Protein 2IGT (pdb70)

InterPro domains:
  IPR013780 Glycosyl hydrolase, all-beta [G3DSA:2.60.40.1180] (23-88)
  IPR019614 S-adenosylmethionine-dependent methyltransferase [PF10672] (89-220)
  IPR029063 S-adenosyl-L-methionine-dependent methyltransferase superfamily [G3DSA:3.40.50.150] (89-306)
  IPR029063 S-adenosyl-L-methionine-dependent methyltransferase superfamily [SSF53335] (12-279)

Structure (mmCIF, N/CA/C/O backbone):
data_2IGT
#
_entry.id   2IGT
#
_cell.length_a   83.941
_cell.length_b   145.555
_cell.length_c   204.895
_cell.angle_alpha   90.00
_cell.angle_beta   90.00
_cell.angle_gamma   90.00
#
_symmetry.space_group_name_H-M   'I 2 2 2'
#
loop_
_entity.id
_entity.type
_entity.pdbx_description
1 polymer 'SAM dependent methyltransferase'
2 non-polymer S-ADENOSYLMETHIONINE
3 non-polymer GLYCEROL
4 non-polymer 'ACETIC ACID'
5 non-polymer 'FORMIC ACID'
6 water water
#
loop_
_atom_site.group_PDB
_atom_site.id
_atom_site.type_symbol
_atom_site.label_atom_id
_atom_site.label_alt_id
_atom_site.label_comp_id
_atom_site.label_asym_id
_atom_site.label_entity_id
_atom_site.label_seq_id
_atom_site.pdbx_PDB_ins_code
_atom_site.Cartn_x
_atom_site.Cartn_y
_atom_site.Cartn_z
_atom_site.occupancy
_atom_site.B_iso_or_equiv
_atom_site.auth_seq_id
_atom_site.auth_comp_id
_atom_site.auth_asym_id
_atom_site.auth_atom_id
_atom_site.pdbx_PDB_model_num
ATOM 1 N N . GLU A 1 15 ? 89.840 51.793 47.939 1.00 33.39 -6 GLU A N 1
ATOM 2 C CA . GLU A 1 15 ? 89.914 50.318 48.200 1.00 32.89 -6 GLU A CA 1
ATOM 3 C C . GLU A 1 15 ? 88.559 49.729 48.642 1.00 32.31 -6 GLU A C 1
ATOM 4 O O . GLU A 1 15 ? 87.854 50.307 49.485 1.00 32.05 -6 GLU A O 1
ATOM 10 N N . ASN A 1 16 ? 88.210 48.585 48.052 1.00 30.88 -5 ASN A N 1
ATOM 11 C CA . ASN A 1 16 ? 86.967 47.891 48.350 1.00 29.95 -5 ASN A CA 1
ATOM 12 C C . ASN A 1 16 ? 87.028 47.284 49.751 1.00 29.57 -5 ASN A C 1
ATOM 13 O O . ASN A 1 16 ? 87.775 46.319 49.993 1.00 29.05 -5 ASN A O 1
ATOM 18 N N . LEU A 1 17 ? 86.271 47.873 50.674 1.00 28.75 -4 LEU A N 1
ATOM 19 C CA . LEU A 1 17 ? 86.170 47.339 52.035 1.00 28.54 -4 LEU A CA 1
ATOM 20 C C . LEU A 1 17 ? 84.868 46.555 52.269 1.00 28.62 -4 LEU A C 1
ATOM 21 O O . LEU A 1 17 ? 84.864 45.525 52.951 1.00 28.14 -4 LEU A O 1
ATOM 26 N N . TYR A 1 18 ? 83.768 47.049 51.706 1.00 28.17 -3 TYR A N 1
ATOM 27 C CA . TYR A 1 18 ? 82.433 46.573 52.095 1.00 28.27 -3 TYR A CA 1
ATOM 28 C C . TYR A 1 18 ? 81.666 45.859 50.999 1.00 28.29 -3 TYR A C 1
ATOM 29 O O . TYR A 1 18 ? 80.584 45.331 51.257 1.00 28.43 -3 TYR A O 1
ATOM 38 N N . PHE A 1 19 ? 82.224 45.834 49.786 1.00 28.18 -2 PHE A N 1
ATOM 39 C CA . PHE A 1 19 ? 81.529 45.248 48.643 1.00 28.76 -2 PHE A CA 1
ATOM 40 C C . PHE A 1 19 ? 82.382 44.175 47.943 1.00 30.23 -2 PHE A C 1
ATOM 41 O O . PHE A 1 19 ? 82.408 44.083 46.719 1.00 30.70 -2 PHE A O 1
ATOM 49 N N . GLN A 1 20 ? 83.078 43.377 48.739 1.00 32.42 -1 GLN A N 1
ATOM 50 C CA . GLN A 1 20 ? 83.785 42.208 48.227 1.00 34.64 -1 GLN A CA 1
ATOM 51 C C . GLN A 1 20 ? 82.780 41.064 48.017 1.00 35.74 -1 GLN A C 1
ATOM 52 O O . GLN A 1 20 ? 81.820 40.900 48.787 1.00 35.61 -1 GLN A O 1
ATOM 58 N N . GLY A 1 21 ? 82.983 40.295 46.952 1.00 37.35 0 GLY A N 1
ATOM 59 C CA . GLY A 1 21 ? 82.294 39.024 46.793 1.00 38.78 0 GLY A CA 1
ATOM 60 C C . GLY A 1 21 ? 82.893 38.010 47.758 1.00 40.00 0 GLY A C 1
ATOM 61 O O . GLY A 1 21 ? 84.085 38.086 48.094 1.00 40.35 0 GLY A O 1
ATOM 70 N N . GLN A 1 23 ? 84.422 34.607 49.494 1.00 38.67 2 GLN A N 1
ATOM 71 C CA . GLN A 1 23 ? 85.448 33.668 49.072 1.00 37.63 2 GLN A CA 1
ATOM 72 C C . GLN A 1 23 ? 84.778 32.393 48.554 1.00 36.12 2 GLN A C 1
ATOM 73 O O . GLN A 1 23 ? 83.836 31.871 49.158 1.00 35.58 2 GLN A O 1
ATOM 79 N N . ARG A 1 24 ? 85.259 31.925 47.412 1.00 34.12 3 ARG A N 1
ATOM 80 C CA . ARG A 1 24 ? 84.725 30.738 46.787 1.00 32.57 3 ARG A CA 1
ATOM 81 C C . ARG A 1 24 ? 85.820 29.697 46.804 1.00 32.09 3 ARG A C 1
ATOM 82 O O . ARG A 1 24 ? 87.001 30.037 46.871 1.00 31.62 3 ARG A O 1
ATOM 90 N N . THR A 1 25 ? 85.428 28.431 46.784 1.00 31.63 4 THR A N 1
ATOM 91 C CA . THR A 1 25 ? 86.389 27.352 46.665 1.00 31.68 4 THR A CA 1
ATOM 92 C C . THR A 1 25 ? 86.302 26.784 45.257 1.00 30.85 4 THR A C 1
ATOM 93 O O . THR A 1 25 ? 85.308 26.977 44.557 1.00 30.92 4 THR A O 1
ATOM 97 N N . GLY A 1 26 ? 87.349 26.084 44.845 1.00 30.12 5 GLY A N 1
ATOM 98 C CA . GLY A 1 26 ? 87.320 25.368 43.589 1.00 28.61 5 GLY A CA 1
ATOM 99 C C . GLY A 1 26 ? 88.104 26.066 42.501 1.00 27.73 5 GLY A C 1
ATOM 100 O O . GLY A 1 26 ? 88.857 27.004 42.763 1.00 27.46 5 GLY A O 1
ATOM 101 N N . GLU A 1 27 ? 87.902 25.601 41.275 1.00 26.72 6 GLU A N 1
ATOM 102 C CA . GLU A 1 27 ? 88.681 26.049 40.133 1.00 26.24 6 GLU A CA 1
ATOM 103 C C . GLU A 1 27 ? 87.958 27.134 39.355 1.00 24.93 6 GLU A C 1
ATOM 104 O O . GLU A 1 27 ? 86.727 27.141 39.269 1.00 24.14 6 GLU A O 1
ATOM 110 N N . LEU A 1 28 ? 88.738 28.047 38.785 1.00 23.98 7 LEU A N 1
ATOM 111 C CA . LEU A 1 28 ? 88.208 29.062 37.889 1.00 23.09 7 LEU A CA 1
ATOM 112 C C . LEU A 1 28 ? 87.663 28.377 36.644 1.00 21.97 7 LEU A C 1
ATOM 113 O O . LEU A 1 28 ? 88.192 27.339 36.217 1.00 21.26 7 LEU A O 1
ATOM 118 N N . PRO A 1 29 ? 86.590 28.932 36.068 1.00 21.36 8 PRO A N 1
ATOM 119 C CA . PRO A 1 29 ? 86.094 28.392 34.792 1.00 20.80 8 PRO A CA 1
ATOM 120 C C . PRO A 1 29 ? 87.169 28.498 33.693 1.00 20.26 8 PRO A C 1
ATOM 121 O O . PRO A 1 29 ? 88.123 29.274 33.824 1.00 19.55 8 PRO A O 1
ATOM 125 N N . ALA A 1 30 ? 86.989 27.743 32.617 1.00 19.55 9 ALA A N 1
ATOM 126 C CA . ALA A 1 30 ? 87.789 27.911 31.408 1.00 19.15 9 ALA A CA 1
ATOM 127 C C . ALA A 1 30 ? 87.596 29.337 30.875 1.00 19.03 9 ALA A C 1
ATOM 128 O O . ALA A 1 30 ? 86.641 30.035 31.241 1.00 19.53 9 ALA A O 1
ATOM 130 N N . GLU A 1 31 ? 88.508 29.792 30.024 1.00 19.22 10 GLU A N 1
ATOM 131 C CA . GLU A 1 31 ? 88.392 31.152 29.520 1.00 19.67 10 GLU A CA 1
ATOM 132 C C . GLU A 1 31 ? 88.643 31.171 28.023 1.00 19.89 10 GLU A C 1
ATOM 133 O O . GLU A 1 31 ? 89.438 30.357 27.505 1.00 18.92 10 GLU A O 1
ATOM 139 N N . HIS A 1 32 ? 87.914 32.043 27.330 1.00 19.88 11 HIS A N 1
ATOM 140 C CA . HIS A 1 32 ? 88.223 32.419 25.948 1.00 20.40 11 HIS A CA 1
ATOM 141 C C . HIS A 1 32 ? 88.380 33.936 25.969 1.00 19.47 11 HIS A C 1
ATOM 142 O O . HIS A 1 32 ? 87.429 34.660 26.251 1.00 19.22 11 HIS A O 1
ATOM 149 N N . VAL A 1 33 ? 89.582 34.421 25.689 1.00 19.61 12 VAL A N 1
ATOM 150 C CA . VAL A 1 33 ? 89.874 35.853 25.853 1.00 20.17 12 VAL A CA 1
ATOM 151 C C . VAL A 1 33 ? 91.161 36.149 25.068 1.00 20.83 12 VAL A C 1
ATOM 152 O O . VAL A 1 33 ? 92.071 35.339 25.087 1.00 20.84 12 VAL A O 1
ATOM 156 N N . PRO A 1 34 ? 91.217 37.266 24.316 1.00 20.88 13 PRO A N 1
ATOM 157 C CA . PRO A 1 34 ? 90.142 38.213 23.986 1.00 20.35 13 PRO A CA 1
ATOM 158 C C . PRO A 1 34 ? 89.210 37.585 22.972 1.00 20.39 13 PRO A C 1
ATOM 159 O O . PRO A 1 34 ? 89.659 36.809 22.117 1.00 21.21 13 PRO A O 1
ATOM 163 N N . VAL A 1 35 ? 87.919 37.855 23.103 1.00 20.04 14 VAL A N 1
ATOM 164 C CA . VAL A 1 35 ? 86.965 37.526 22.043 1.00 19.49 14 VAL A CA 1
ATOM 165 C C . VAL A 1 35 ? 86.399 38.868 21.528 1.00 19.49 14 VAL A C 1
ATOM 166 O O . VAL A 1 35 ? 85.873 39.693 22.300 1.00 18.44 14 VAL A O 1
ATOM 170 N N . ILE A 1 36 ? 86.543 39.121 20.234 1.00 18.11 15 ILE A N 1
ATOM 171 C CA . ILE A 1 36 ? 86.070 40.385 19.704 1.00 19.05 15 ILE A CA 1
ATOM 172 C C . ILE A 1 36 ? 84.748 40.076 18.995 1.00 19.98 15 ILE A C 1
ATOM 173 O O . ILE A 1 36 ? 84.720 39.312 18.023 1.00 19.68 15 ILE A O 1
ATOM 178 N N . LEU A 1 37 ? 83.660 40.626 19.514 1.00 19.61 16 LEU A N 1
ATOM 179 C CA . LEU A 1 37 ? 82.350 40.436 18.911 1.00 20.35 16 LEU A CA 1
ATOM 180 C C . LEU A 1 37 ? 82.084 41.600 17.991 1.00 21.03 16 LEU A C 1
ATOM 181 O O . LEU A 1 37 ? 82.285 42.751 18.362 1.00 20.15 16 LEU A O 1
ATOM 186 N N . GLU A 1 38 ? 81.656 41.297 16.773 1.00 22.05 17 GLU A N 1
ATOM 187 C CA . GLU A 1 38 ? 81.507 42.334 15.770 1.00 23.21 17 GLU A CA 1
ATOM 188 C C . GLU A 1 38 ? 80.124 42.296 15.150 1.00 23.51 17 GLU A C 1
ATOM 189 O O . GLU A 1 38 ? 79.609 41.240 14.801 1.00 22.28 17 GLU A O 1
ATOM 195 N N . SER A 1 39 ? 79.546 43.475 15.009 1.00 24.72 18 SER A N 1
ATOM 196 C CA . SER A 1 39 ? 78.297 43.675 14.311 1.00 27.05 18 SER A CA 1
ATOM 197 C C . SER A 1 39 ? 78.541 44.593 13.093 1.00 27.77 18 SER A C 1
ATOM 198 O O . SER A 1 39 ? 79.225 45.618 13.219 1.00 27.48 18 SER A O 1
ATOM 201 N N A SER A 1 40 ? 77.972 44.234 11.946 0.50 28.38 19 SER A N 1
ATOM 202 N N B SER A 1 40 ? 78.006 44.270 11.919 0.50 28.34 19 SER A N 1
ATOM 203 C CA A SER A 1 40 ? 78.051 45.094 10.760 0.50 29.41 19 SER A CA 1
ATOM 204 C CA B SER A 1 40 ? 78.085 45.267 10.828 0.50 29.34 19 SER A CA 1
ATOM 205 C C A SER A 1 40 ? 76.755 45.874 10.451 0.50 29.92 19 SER A C 1
ATOM 206 C C B SER A 1 40 ? 76.735 45.895 10.441 0.50 29.85 19 SER A C 1
ATOM 207 O O A SER A 1 40 ? 76.699 46.671 9.487 0.50 29.46 19 SER A O 1
ATOM 208 O O B SER A 1 40 ? 76.611 46.583 9.401 0.50 29.35 19 SER A O 1
ATOM 213 N N . GLY A 1 41 ? 75.733 45.659 11.288 1.00 30.43 20 GLY A N 1
ATOM 214 C CA . GLY A 1 41 ? 74.464 46.362 11.167 1.00 32.07 20 GLY A CA 1
ATOM 215 C C . GLY A 1 41 ? 73.580 45.871 10.036 1.00 33.53 20 GLY A C 1
ATOM 216 O O . GLY A 1 41 ? 73.857 46.070 8.832 1.00 33.98 20 GLY A O 1
ATOM 217 N N . ALA A 1 42 ? 72.492 45.231 10.422 1.00 34.11 21 ALA A N 1
ATOM 218 C CA . ALA A 1 42 ? 71.536 44.788 9.433 1.00 34.30 21 ALA A CA 1
ATOM 219 C C . ALA A 1 42 ? 70.334 45.728 9.487 1.00 33.95 21 ALA A C 1
ATOM 220 O O . ALA A 1 42 ? 70.210 46.537 10.409 1.00 34.44 21 ALA A O 1
ATOM 222 N N . GLY A 1 43 ? 69.478 45.636 8.479 1.00 33.28 22 GLY A N 1
ATOM 223 C CA . GLY A 1 43 ? 68.150 46.239 8.513 1.00 32.11 22 GLY A CA 1
ATOM 224 C C . GLY A 1 43 ? 68.154 47.722 8.844 1.00 30.54 22 GLY A C 1
ATOM 225 O O . GLY A 1 43 ? 68.596 48.552 8.024 1.00 30.46 22 GLY A O 1
ATOM 226 N N . ASP A 1 44 ? 67.667 48.057 10.038 1.00 28.08 23 ASP A N 1
ATOM 227 C CA . ASP A 1 44 ? 67.410 49.456 10.367 1.00 26.77 23 ASP A CA 1
ATOM 228 C C . ASP A 1 44 ? 68.625 50.212 10.914 1.00 25.47 23 ASP A C 1
ATOM 229 O O . ASP A 1 44 ? 68.530 51.404 11.155 1.00 26.39 23 ASP A O 1
ATOM 234 N N . PHE A 1 45 ? 69.758 49.545 11.120 1.00 23.74 24 PHE A N 1
ATOM 235 C CA . PHE A 1 45 ? 70.944 50.251 11.594 1.00 22.76 24 PHE A CA 1
ATOM 236 C C . PHE A 1 45 ? 72.196 49.917 10.803 1.00 22.72 24 PHE A C 1
ATOM 237 O O . PHE A 1 45 ? 72.507 48.744 10.561 1.00 23.09 24 PHE A O 1
ATOM 245 N N . HIS A 1 46 ? 72.937 50.946 10.425 1.00 21.49 25 HIS A N 1
ATOM 246 C CA . HIS A 1 46 ? 74.357 50.739 10.184 1.00 21.99 25 HIS A CA 1
ATOM 247 C C . HIS A 1 46 ? 75.162 52.011 10.321 1.00 21.00 25 HIS A C 1
ATOM 248 O O . HIS A 1 46 ? 74.637 53.123 10.213 1.00 21.47 25 HIS A O 1
ATOM 255 N N . LEU A 1 47 ? 76.444 51.816 10.577 1.00 19.80 26 LEU A N 1
ATOM 256 C CA . LEU A 1 47 ? 77.401 52.904 10.681 1.00 18.77 26 LEU A CA 1
ATOM 257 C C . LEU A 1 47 ? 77.909 53.170 9.277 1.00 18.17 26 LEU A C 1
ATOM 258 O O . LEU A 1 47 ? 78.569 52.309 8.688 1.00 19.07 26 LEU A O 1
ATOM 263 N N . ILE A 1 48 ? 77.552 54.329 8.731 1.00 17.85 27 ILE A N 1
ATOM 264 C CA . ILE A 1 48 ? 77.934 54.706 7.365 1.00 17.44 27 ILE A CA 1
ATOM 265 C C . ILE A 1 48 ? 79.393 55.103 7.288 1.00 17.57 27 ILE A C 1
ATOM 266 O O . ILE A 1 48 ? 80.111 54.605 6.428 1.00 17.15 27 ILE A O 1
ATOM 271 N N . ASP A 1 49 ? 79.842 55.953 8.226 1.00 17.12 28 ASP A N 1
ATOM 272 C CA . ASP A 1 49 ? 81.174 56.554 8.157 1.00 17.17 28 ASP A CA 1
ATOM 273 C C . ASP A 1 49 ? 81.454 57.154 9.525 1.00 16.88 28 ASP A C 1
ATOM 274 O O . ASP A 1 49 ? 80.545 57.272 10.347 1.00 17.42 28 ASP A O 1
ATOM 279 N N . SER A 1 50 ? 82.714 57.500 9.777 1.00 17.20 29 SER A N 1
ATOM 280 C CA . SER A 1 50 ? 83.120 58.061 11.065 1.00 17.31 29 SER A CA 1
ATOM 281 C C . SER A 1 50 ? 84.491 58.691 10.842 1.00 17.40 29 SER A C 1
ATOM 282 O O . SER A 1 50 ? 85.197 58.338 9.885 1.00 16.37 29 SER A O 1
ATOM 285 N N . GLY A 1 51 ? 84.865 59.614 11.722 1.00 17.48 30 GLY A N 1
ATOM 286 C CA . GLY A 1 51 ? 86.167 60.261 11.658 1.00 17.54 30 GLY A CA 1
ATOM 287 C C . GLY A 1 51 ? 86.042 61.677 12.162 1.00 17.28 30 GLY A C 1
ATOM 288 O O . GLY A 1 51 ? 84.927 62.202 12.317 1.00 17.09 30 GLY A O 1
ATOM 289 N N . ASN A 1 52 ? 87.184 62.309 12.407 1.00 17.90 31 ASN A N 1
ATOM 290 C CA . ASN A 1 52 ? 87.206 63.671 12.971 1.00 18.74 31 ASN A CA 1
ATOM 291 C C . ASN A 1 52 ? 86.353 63.822 14.233 1.00 18.01 31 ASN A C 1
ATOM 292 O O . ASN A 1 52 ? 85.786 64.886 14.494 1.00 18.12 31 ASN A O 1
ATOM 297 N N . GLY A 1 53 ? 86.258 62.751 15.018 1.00 17.51 32 GLY A N 1
ATOM 298 C CA . GLY A 1 53 ? 85.533 62.787 16.283 1.00 17.87 32 GLY A CA 1
ATOM 299 C C . GLY A 1 53 ? 84.014 62.732 16.156 1.00 18.34 32 GLY A C 1
ATOM 300 O O . GLY A 1 53 ? 83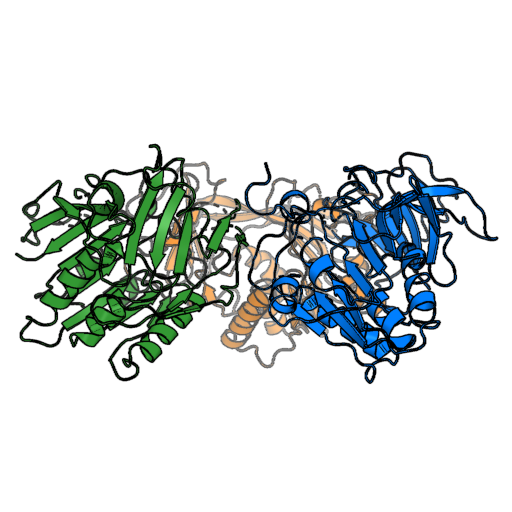.294 63.073 17.113 1.00 17.86 32 GLY A O 1
ATOM 301 N N . LEU A 1 54 ? 83.537 62.287 14.989 1.00 17.23 33 LEU A N 1
ATOM 302 C CA . LEU A 1 54 ? 82.104 62.177 14.680 1.00 17.83 33 LEU A CA 1
ATOM 303 C C . LEU A 1 54 ? 81.790 60.820 14.068 1.00 17.04 33 LEU A C 1
ATOM 304 O O . LEU A 1 54 ? 82.686 60.140 13.542 1.00 16.98 33 LEU A O 1
ATOM 309 N N . LYS A 1 55 ? 80.522 60.440 14.115 1.00 17.38 34 LYS A N 1
ATOM 310 C CA . LYS A 1 55 ? 80.063 59.250 13.391 1.00 18.42 34 LYS A CA 1
ATOM 311 C C . LYS A 1 55 ? 78.750 59.576 12.661 1.00 18.58 34 LYS A C 1
ATOM 312 O O . LYS A 1 55 ? 77.979 60.430 13.120 1.00 18.69 34 LYS A O 1
ATOM 318 N N . LEU A 1 56 ? 78.551 58.913 11.518 1.00 17.60 35 LEU A N 1
ATOM 319 C CA . LEU A 1 56 ? 77.406 59.101 10.626 1.00 17.88 35 LEU A CA 1
ATOM 320 C C . LEU A 1 56 ? 76.666 57.781 10.568 1.00 18.28 35 LEU A C 1
ATOM 321 O O . LEU A 1 56 ? 77.195 56.791 10.062 1.00 18.48 35 LEU A O 1
ATOM 326 N N . GLU A 1 57 ? 75.448 57.755 11.088 1.00 18.72 36 GLU A N 1
ATOM 327 C CA . GLU A 1 57 ? 74.738 56.480 11.274 1.00 20.18 36 GLU A CA 1
ATOM 328 C C . GLU A 1 57 ? 73.379 56.544 10.600 1.00 20.29 36 GLU A C 1
ATOM 329 O O . GLU A 1 57 ? 72.795 57.620 10.509 1.00 20.62 36 GLU A O 1
ATOM 335 N N . GLN A 1 58 ? 72.875 55.400 10.131 1.00 19.88 37 GLN A N 1
ATOM 336 C CA . GLN A 1 58 ? 71.494 55.322 9.649 1.00 21.65 37 GLN A CA 1
ATOM 337 C C . GLN A 1 58 ? 70.675 54.544 10.684 1.00 21.51 37 GLN A C 1
ATOM 338 O O . GLN A 1 58 ? 71.061 53.444 11.052 1.00 22.70 37 GLN A O 1
ATOM 344 N N . TYR A 1 59 ? 69.609 55.161 11.203 1.00 21.32 38 TYR A N 1
ATOM 345 C CA . TYR A 1 59 ? 68.637 54.520 12.098 1.00 20.86 38 TYR A CA 1
ATOM 346 C C . TYR A 1 59 ? 67.297 54.580 11.382 1.00 20.94 38 TYR A C 1
ATOM 347 O O . TYR A 1 59 ? 66.646 55.633 11.380 1.00 20.05 38 TYR A O 1
ATOM 356 N N . GLY A 1 60 ? 66.895 53.474 10.754 1.00 20.82 39 GLY A N 1
ATOM 357 C CA . GLY A 1 60 ? 65.666 53.469 9.954 1.00 22.19 39 GLY A CA 1
ATOM 358 C C . GLY A 1 60 ? 65.693 54.527 8.864 1.00 23.23 39 GLY A C 1
ATOM 359 O O . GLY A 1 60 ? 66.621 54.571 8.051 1.00 24.04 39 GLY A O 1
ATOM 360 N N . ASP A 1 61 ? 64.685 55.396 8.847 1.00 24.12 40 ASP A N 1
ATOM 361 C CA . ASP A 1 61 ? 64.632 56.459 7.851 1.00 24.73 40 ASP A CA 1
ATOM 362 C C . ASP A 1 61 ? 65.493 57.698 8.118 1.00 24.31 40 ASP A C 1
ATOM 363 O O . ASP A 1 61 ? 65.602 58.542 7.251 1.00 24.05 40 ASP A O 1
ATOM 368 N N . TYR A 1 62 ? 66.117 57.812 9.289 1.00 23.65 41 TYR A N 1
ATOM 369 C CA . TYR A 1 62 ? 66.942 58.987 9.578 1.00 23.22 41 TYR A CA 1
ATOM 370 C C . TYR A 1 62 ? 68.453 58.732 9.466 1.00 23.57 41 TYR A C 1
ATOM 371 O O . TYR A 1 62 ? 68.962 57.717 9.939 1.00 24.34 41 TYR A O 1
ATOM 380 N N . ARG A 1 63 ? 69.160 59.692 8.896 1.00 23.30 42 ARG A N 1
ATOM 381 C CA . ARG A 1 63 ? 70.618 59.694 8.896 1.00 22.83 42 ARG A CA 1
ATOM 382 C C . ARG A 1 63 ? 71.005 60.681 9.986 1.00 22.25 42 ARG A C 1
ATOM 383 O O . ARG A 1 63 ? 70.504 61.803 9.991 1.00 21.42 42 ARG A O 1
ATOM 391 N N . VAL A 1 64 ? 71.874 60.247 10.905 1.00 20.48 43 VAL A N 1
ATOM 392 C CA . VAL A 1 64 ? 72.169 60.927 12.160 1.00 21.88 43 VAL A CA 1
ATOM 393 C C . VAL A 1 64 ? 73.679 61.138 12.300 1.00 21.14 43 VAL A C 1
ATOM 394 O O . VAL A 1 64 ? 74.462 60.227 12.018 1.00 21.90 43 VAL A O 1
ATOM 398 N N . VAL A 1 65 ? 74.082 62.336 12.719 1.00 20.05 44 VAL A N 1
ATOM 399 C CA . VAL A 1 65 ? 75.478 62.605 13.086 1.00 19.08 44 VAL A CA 1
ATOM 400 C C . VAL A 1 65 ? 75.583 62.786 14.602 1.00 19.13 44 VAL A C 1
ATOM 401 O O . VAL A 1 65 ? 74.813 63.556 15.221 1.00 18.74 44 VAL A O 1
ATOM 405 N N . ARG A 1 66 ? 76.529 62.075 15.204 1.00 18.55 45 ARG A N 1
ATOM 406 C CA . ARG A 1 66 ? 76.776 62.207 16.629 1.00 19.45 45 ARG A CA 1
ATOM 407 C C . ARG A 1 66 ? 78.266 62.275 16.894 1.00 19.80 45 ARG A C 1
ATOM 408 O O . ARG A 1 66 ? 79.069 61.730 16.110 1.00 19.18 45 ARG A O 1
ATOM 416 N N . PRO A 1 67 ? 78.642 62.917 18.010 1.00 21.10 46 PRO A N 1
ATOM 417 C CA . PRO A 1 67 ? 80.045 62.897 18.431 1.00 20.65 46 PRO A CA 1
ATOM 418 C C . PRO A 1 67 ? 80.501 61.472 18.791 1.00 21.03 46 PRO A C 1
ATOM 419 O O . PRO A 1 67 ? 79.714 60.651 19.284 1.00 19.69 46 PRO A O 1
ATOM 423 N N . GLU A 1 68 ? 81.759 61.176 18.486 1.00 20.75 47 GLU A N 1
ATOM 424 C CA . GLU A 1 68 ? 82.374 59.897 18.835 1.00 21.39 47 GLU A CA 1
ATOM 425 C C . GLU A 1 68 ? 83.854 60.207 18.988 1.00 21.50 47 GLU A C 1
ATOM 426 O O . GLU A 1 68 ? 84.601 60.171 18.020 1.00 20.45 47 GLU A O 1
ATOM 432 N N . ALA A 1 69 ? 84.282 60.542 20.202 1.00 21.83 48 ALA A N 1
ATOM 433 C CA . ALA A 1 69 ? 85.656 61.060 20.368 1.00 23.23 48 ALA A CA 1
ATOM 434 C C . ALA A 1 69 ? 86.741 60.088 19.900 1.00 24.02 48 ALA A C 1
ATOM 435 O O . ALA A 1 69 ? 87.791 60.510 19.407 1.00 24.90 48 ALA A O 1
ATOM 437 N N . GLN A 1 70 ? 86.509 58.791 20.016 1.00 23.86 49 GLN A N 1
ATOM 438 C CA . GLN A 1 70 ? 87.581 57.886 19.635 1.00 24.68 49 GLN A CA 1
ATOM 439 C C . GLN A 1 70 ? 87.698 57.645 18.122 1.00 23.72 49 GLN A C 1
ATOM 440 O O . GLN A 1 70 ? 88.674 57.040 17.672 1.00 24.46 49 GLN A O 1
ATOM 446 N N . ALA A 1 71 ? 86.730 58.140 17.347 1.00 21.99 50 ALA A N 1
ATOM 447 C CA . ALA A 1 71 ? 86.842 58.115 15.889 1.00 21.27 50 ALA A CA 1
ATOM 448 C C . ALA A 1 71 ? 87.869 59.170 15.460 1.00 21.02 50 ALA A C 1
ATOM 449 O O . ALA A 1 71 ? 87.535 60.200 14.884 1.00 20.49 50 ALA A O 1
ATOM 451 N N . LEU A 1 72 ? 89.135 58.898 15.777 1.00 20.58 51 LEU A N 1
ATOM 452 C CA . LEU A 1 72 ? 90.251 59.826 15.516 1.00 21.11 51 LEU A CA 1
ATOM 453 C C . LEU A 1 72 ? 90.721 59.914 14.074 1.00 20.57 51 LEU A C 1
ATOM 454 O O . LEU A 1 72 ? 91.373 60.894 13.673 1.00 19.49 51 LEU A O 1
ATOM 459 N N . TRP A 1 73 ? 90.427 58.864 13.319 1.00 20.08 52 TRP A N 1
ATOM 460 C CA . TRP A 1 73 ? 90.775 58.773 11.904 1.00 20.53 52 TRP A CA 1
ATOM 461 C C . TRP A 1 73 ? 89.930 59.740 11.050 1.00 20.71 52 TRP A C 1
ATOM 462 O O . TRP A 1 73 ? 89.138 60.505 11.589 1.00 20.66 52 TRP A O 1
ATOM 473 N N A ARG A 1 74 ? 90.108 59.665 9.729 0.50 20.87 53 ARG A N 1
ATOM 474 N N B ARG A 1 74 ? 90.111 59.715 9.730 0.50 20.61 53 ARG A N 1
ATOM 475 C CA A ARG A 1 74 ? 89.412 60.508 8.759 0.50 21.64 53 ARG A CA 1
ATOM 476 C CA B ARG A 1 74 ? 89.403 60.629 8.828 0.50 20.87 53 ARG A CA 1
ATOM 477 C C A ARG A 1 74 ? 88.133 59.860 8.229 0.50 20.71 53 ARG A C 1
ATOM 478 C C B ARG A 1 74 ? 88.200 59.928 8.180 0.50 20.42 53 ARG A C 1
ATOM 479 O O A ARG A 1 74 ? 88.071 58.641 8.083 0.50 20.41 53 ARG A O 1
ATOM 480 O O B ARG A 1 74 ? 88.270 58.736 7.885 0.50 19.91 53 ARG A O 1
ATOM 495 N N . PRO A 1 75 ? 87.113 60.678 7.926 1.00 19.99 54 PRO A N 1
ATOM 496 C CA . PRO A 1 75 ? 85.905 60.158 7.257 1.00 20.42 54 PRO A CA 1
ATOM 497 C C . PRO A 1 75 ? 86.251 59.731 5.823 1.00 20.17 54 PRO A C 1
ATOM 498 O O . PRO A 1 75 ? 87.093 60.366 5.182 1.00 19.21 54 PRO A O 1
ATOM 502 N N . LEU A 1 76 ? 85.649 58.651 5.342 1.00 20.02 55 LEU A N 1
ATOM 503 C CA . LEU A 1 76 ? 85.946 58.159 3.994 1.00 20.33 55 LEU A CA 1
ATOM 504 C C . LEU A 1 76 ? 84.802 58.339 2.990 1.00 20.19 55 LEU A C 1
ATOM 505 O O . LEU A 1 76 ? 84.944 57.983 1.826 1.00 19.29 55 LEU A O 1
ATOM 510 N N . VAL A 1 77 ? 83.671 58.867 3.444 1.00 19.24 56 VAL A N 1
ATOM 511 C CA . VAL A 1 77 ? 82.498 59.069 2.588 1.00 18.96 56 VAL A CA 1
ATOM 512 C C . VAL A 1 77 ? 82.449 60.602 2.349 1.00 18.98 56 VAL A C 1
ATOM 513 O O . VAL A 1 77 ? 82.770 61.352 3.276 1.00 18.89 56 VAL A O 1
ATOM 517 N N . PRO A 1 78 ? 82.059 61.065 1.133 1.00 19.21 57 PRO A N 1
ATOM 518 C CA . PRO A 1 78 ? 82.122 62.509 0.833 1.00 19.61 57 PRO A CA 1
ATOM 519 C C . PRO A 1 78 ? 81.288 63.392 1.773 1.00 20.36 57 PRO A C 1
ATOM 520 O O . PRO A 1 78 ? 80.279 62.951 2.334 1.00 18.93 57 PRO A O 1
ATOM 524 N N A ASP A 1 79 ? 81.721 64.645 1.890 0.50 20.76 58 ASP A N 1
ATOM 525 N N B ASP A 1 79 ? 81.719 64.634 1.954 0.50 21.32 58 ASP A N 1
ATOM 526 C CA A ASP A 1 79 ? 81.062 65.660 2.715 0.50 21.21 58 ASP A CA 1
ATOM 527 C CA B ASP A 1 79 ? 81.087 65.538 2.922 0.50 22.13 58 ASP A CA 1
ATOM 528 C C A ASP A 1 79 ? 79.566 65.767 2.408 0.50 21.13 58 ASP A C 1
ATOM 529 C C B ASP A 1 79 ? 79.601 65.776 2.634 0.50 21.82 58 ASP A C 1
ATOM 530 O O A ASP A 1 79 ? 78.745 65.802 3.324 0.50 21.45 58 ASP A O 1
ATOM 531 O O B ASP A 1 79 ? 78.816 65.981 3.561 0.50 21.97 58 ASP A O 1
ATOM 540 N N A ARG A 1 80 ? 79.206 65.816 1.129 0.50 21.09 59 ARG A N 1
ATOM 541 N N B ARG A 1 80 ? 79.227 65.749 1.357 0.50 21.43 59 ARG A N 1
ATOM 542 C CA A ARG A 1 80 ? 77.787 65.884 0.766 0.50 21.39 59 ARG A CA 1
ATOM 543 C CA B ARG A 1 80 ? 77.833 65.966 0.946 0.50 21.25 59 ARG A CA 1
ATOM 544 C C A ARG A 1 80 ? 76.914 64.926 1.573 0.50 20.89 59 ARG A C 1
ATOM 545 C C B ARG A 1 80 ? 76.853 64.855 1.373 0.50 20.70 59 ARG A C 1
ATOM 546 O O A ARG A 1 80 ? 75.839 65.311 2.035 0.50 21.06 59 ARG A O 1
ATOM 547 O O B ARG A 1 80 ? 75.641 65.057 1.350 0.50 20.42 59 ARG A O 1
ATOM 562 N N . VAL A 1 81 ? 77.375 63.681 1.734 1.00 20.14 60 VAL A N 1
ATOM 563 C CA . VAL A 1 81 ? 76.579 62.638 2.365 1.00 19.41 60 VAL A CA 1
ATOM 564 C C . VAL A 1 81 ? 76.391 63.011 3.866 1.00 18.89 60 VAL A C 1
ATOM 565 O O . VAL A 1 81 ? 75.292 62.891 4.393 1.00 19.37 60 VAL A O 1
ATOM 569 N N . TRP A 1 82 ? 77.451 63.458 4.528 1.00 18.51 61 TRP A N 1
ATOM 570 C CA . TRP A 1 82 ? 77.344 63.924 5.928 1.00 19.97 61 TRP A CA 1
ATOM 571 C C . TRP A 1 82 ? 76.422 65.161 6.047 1.00 21.53 61 TRP A C 1
ATOM 572 O O . TRP A 1 82 ? 75.632 65.275 7.001 1.00 21.60 61 TRP A O 1
ATOM 583 N N A GLN A 1 83 ? 76.514 66.058 5.071 0.50 21.75 62 GLN A N 1
ATOM 584 N N B GLN A 1 83 ? 76.540 66.069 5.080 0.50 22.02 62 GLN A N 1
ATOM 585 C CA A GLN A 1 83 ? 75.742 67.307 5.075 0.50 22.83 62 GLN A CA 1
ATOM 586 C CA B GLN A 1 83 ? 75.731 67.296 5.037 0.50 23.32 62 GLN A CA 1
ATOM 587 C C A GLN A 1 83 ? 74.257 67.106 4.713 0.50 22.85 62 GLN A C 1
ATOM 588 C C B GLN A 1 83 ? 74.239 67.007 4.960 0.50 23.10 62 GLN A C 1
ATOM 589 O O A GLN A 1 83 ? 73.467 68.043 4.779 0.50 23.57 62 GLN A O 1
ATOM 590 O O B GLN A 1 83 ? 73.429 67.785 5.475 0.50 23.65 62 GLN A O 1
ATOM 601 N N . ASN A 1 84 ? 73.895 65.886 4.330 1.00 22.83 63 ASN A N 1
ATOM 602 C CA . ASN A 1 84 ? 72.510 65.489 4.073 1.00 23.61 63 ASN A CA 1
ATOM 603 C C . ASN A 1 84 ? 71.844 64.798 5.285 1.00 23.51 63 ASN A C 1
ATOM 604 O O . ASN A 1 84 ? 70.761 64.228 5.166 1.00 24.68 63 ASN A O 1
ATOM 609 N N . ALA A 1 85 ? 72.490 64.848 6.447 1.00 22.38 64 ALA A N 1
ATOM 610 C CA . ALA A 1 85 ? 71.938 64.235 7.679 1.00 21.05 64 ALA A CA 1
ATOM 611 C C . ALA A 1 85 ? 70.579 64.838 8.066 1.00 20.22 64 ALA A C 1
ATOM 612 O O . ALA A 1 85 ? 70.356 66.039 7.882 1.00 20.67 64 ALA A O 1
ATOM 614 N N . ASP A 1 86 ? 69.705 64.026 8.656 1.00 19.52 65 ASP A N 1
ATOM 615 C CA . ASP A 1 86 ? 68.413 64.499 9.159 1.00 19.20 65 ASP A CA 1
ATOM 616 C C . ASP A 1 86 ? 68.501 65.116 10.564 1.00 18.58 65 ASP A C 1
ATOM 617 O O . ASP A 1 86 ? 67.695 65.986 10.924 1.00 17.87 65 ASP A O 1
ATOM 622 N N . ALA A 1 87 ? 69.465 64.654 11.353 1.00 18.12 66 ALA A N 1
ATOM 623 C CA . ALA A 1 87 ? 69.617 65.125 12.729 1.00 18.73 66 ALA A CA 1
ATOM 624 C C . ALA A 1 87 ? 71.086 65.094 13.109 1.00 18.96 66 ALA A C 1
ATOM 625 O O . ALA A 1 87 ? 71.801 64.117 12.788 1.00 20.24 66 ALA A O 1
ATOM 627 N N . ILE A 1 88 ? 71.531 66.135 13.810 1.00 19.45 67 ILE A N 1
ATOM 628 C CA . ILE A 1 88 ? 72.925 66.230 14.269 1.00 19.55 67 ILE A CA 1
ATOM 629 C C . ILE A 1 88 ? 72.905 66.586 15.762 1.00 19.99 67 ILE A C 1
ATOM 630 O O . ILE A 1 88 ? 72.290 67.578 16.166 1.00 19.97 67 ILE A O 1
ATOM 635 N N . PHE A 1 89 ? 73.559 65.783 16.598 1.00 20.80 68 PHE A N 1
ATOM 636 C CA . PHE A 1 89 ? 73.623 66.102 18.006 1.00 21.19 68 PHE A CA 1
ATOM 637 C C . PHE A 1 89 ? 74.820 67.006 18.239 1.00 23.00 68 PHE A C 1
ATOM 638 O O . PHE A 1 89 ? 75.923 66.676 17.820 1.00 20.08 68 PHE A O 1
ATOM 646 N N . THR A 1 90 ? 74.574 68.133 18.911 1.00 24.37 69 THR A N 1
ATOM 647 C CA . THR A 1 90 ? 75.572 69.158 19.149 1.00 28.21 69 THR A CA 1
ATOM 648 C C . THR A 1 90 ? 75.629 69.317 20.667 1.00 31.34 69 THR A C 1
ATOM 649 O O . THR A 1 90 ? 74.612 69.359 21.355 1.00 29.47 69 THR A O 1
ATOM 653 N N . GLY A 1 91 ? 76.839 69.380 21.196 1.00 36.57 70 GLY A N 1
ATOM 654 C CA . GLY A 1 91 ? 77.042 68.994 22.598 1.00 42.00 70 GLY A CA 1
ATOM 655 C C . GLY A 1 91 ? 77.637 70.099 23.416 1.00 45.75 70 GLY A C 1
ATOM 656 O O . GLY A 1 91 ? 78.542 70.787 22.952 1.00 46.48 70 GLY A O 1
ATOM 657 N N . ASP A 1 92 ? 77.102 70.276 24.625 1.00 49.56 71 ASP A N 1
ATOM 658 C CA . ASP A 1 92 ? 77.743 71.074 25.675 1.00 53.25 71 ASP A CA 1
ATOM 659 C C . ASP A 1 92 ? 78.954 70.258 26.210 1.00 54.98 71 ASP A C 1
ATOM 660 O O . ASP A 1 92 ? 79.980 70.830 26.613 1.00 55.43 71 ASP A O 1
ATOM 665 N N . THR A 1 93 ? 78.799 68.925 26.202 1.00 56.97 72 THR A N 1
ATOM 666 C CA . THR A 1 93 ? 79.877 67.947 26.467 1.00 58.34 72 THR A CA 1
ATOM 667 C C . THR A 1 93 ? 79.731 66.743 25.517 1.00 58.72 72 THR A C 1
ATOM 668 O O . THR A 1 93 ? 78.723 66.014 25.549 1.00 59.13 72 THR A O 1
ATOM 672 N N . GLY A 1 97 ? 76.516 65.723 29.717 1.00 37.95 76 GLY A N 1
ATOM 673 C CA . GLY A 1 97 ? 76.453 65.407 28.274 1.00 36.45 76 GLY A CA 1
ATOM 674 C C . GLY A 1 97 ? 75.179 65.899 27.584 1.00 35.39 76 GLY A C 1
ATOM 675 O O . GLY A 1 97 ? 74.849 65.431 26.473 1.00 35.96 76 GLY A O 1
ATOM 692 N N . GLY A 1 99 ? 72.806 68.428 25.491 1.00 28.74 78 GLY A N 1
ATOM 693 C CA . GLY A 1 99 ? 73.035 69.285 24.335 1.00 25.19 78 GLY A CA 1
ATOM 694 C C . GLY A 1 99 ? 71.756 69.633 23.594 1.00 22.50 78 GLY A C 1
ATOM 695 O O . GLY A 1 99 ? 70.706 69.832 24.205 1.00 20.59 78 GLY A O 1
ATOM 696 N N . ARG A 1 100 ? 71.862 69.718 22.273 1.00 20.99 79 ARG A N 1
ATOM 697 C CA . ARG A 1 100 ? 70.734 70.080 21.423 1.00 20.52 79 ARG A CA 1
ATOM 698 C C . ARG A 1 100 ? 70.868 69.384 20.078 1.00 20.59 79 ARG A C 1
ATOM 699 O O . ARG A 1 100 ? 71.936 69.392 19.462 1.00 19.87 79 ARG A O 1
ATOM 707 N N . TRP A 1 101 ? 69.773 68.785 19.623 1.00 19.53 80 TRP A N 1
ATOM 708 C CA . TRP A 1 101 ? 69.733 68.251 18.284 1.00 18.82 80 TRP A CA 1
ATOM 709 C C . TRP A 1 101 ? 69.378 69.340 17.292 1.00 19.23 80 TRP A C 1
ATOM 710 O O . TRP A 1 101 ? 68.419 70.114 17.528 1.00 18.34 80 TRP A O 1
ATOM 721 N N . ARG A 1 102 ? 70.132 69.365 16.180 1.00 17.60 81 ARG A N 1
ATOM 722 C CA . ARG A 1 102 ? 69.848 70.205 15.025 1.00 18.51 81 ARG A CA 1
ATOM 723 C C . ARG A 1 102 ? 69.171 69.341 13.981 1.00 18.36 81 ARG A C 1
ATOM 724 O O . ARG A 1 102 ? 69.663 68.258 13.665 1.00 18.51 81 ARG A O 1
ATOM 732 N N . PHE A 1 103 ? 68.046 69.825 13.448 1.00 17.97 82 PHE A N 1
ATOM 733 C CA . PHE A 1 103 ? 67.334 69.158 12.358 1.00 18.22 82 PHE A CA 1
ATOM 734 C C . PHE A 1 103 ? 67.393 70.052 11.118 1.00 18.24 82 PHE A C 1
ATOM 735 O O . PHE A 1 103 ? 66.563 70.962 10.962 1.00 18.60 82 PHE A O 1
ATOM 743 N N . PRO A 1 104 ? 68.418 69.864 10.261 1.00 19.00 83 PRO A N 1
ATOM 744 C CA . PRO A 1 104 ? 68.672 70.845 9.212 1.00 20.31 83 PRO A CA 1
ATOM 745 C C . PRO A 1 104 ? 67.600 70.953 8.138 1.00 21.11 83 PRO A C 1
ATOM 746 O O . PRO A 1 104 ? 67.411 72.027 7.585 1.00 21.60 83 PRO A O 1
ATOM 750 N N . LYS A 1 105 ? 66.907 69.862 7.853 1.00 20.90 84 LYS A N 1
ATOM 751 C CA . LYS A 1 105 ? 65.916 69.870 6.789 1.00 21.84 84 LYS A CA 1
ATOM 752 C C . LYS A 1 105 ? 64.568 70.425 7.259 1.00 21.31 84 LYS A C 1
ATOM 753 O O . LYS A 1 105 ? 63.987 71.296 6.617 1.00 22.89 84 LYS A O 1
ATOM 759 N N . GLU A 1 106 ? 64.073 69.905 8.366 1.00 21.10 85 GLU A N 1
ATOM 760 C CA . GLU A 1 106 ? 62.843 70.362 8.983 1.00 22.19 85 GLU A CA 1
ATOM 761 C C . GLU A 1 106 ? 62.811 69.806 10.406 1.00 21.33 85 GLU A C 1
ATOM 762 O O . GLU A 1 106 ? 63.511 68.829 10.721 1.00 21.11 85 GLU A O 1
ATOM 768 N N . ALA A 1 107 ? 62.015 70.443 11.263 1.00 20.67 86 ALA A N 1
ATOM 769 C CA . ALA A 1 107 ? 61.814 69.969 12.636 1.00 20.65 86 ALA A CA 1
ATOM 770 C C . ALA A 1 107 ? 61.337 68.508 12.661 1.00 20.81 86 ALA A C 1
ATOM 771 O O . ALA A 1 107 ? 60.348 68.166 11.998 1.00 20.60 86 ALA A O 1
ATOM 773 N N . LEU A 1 108 ? 62.032 67.662 13.424 1.00 20.52 87 LEU A N 1
ATOM 774 C CA . LEU A 1 108 ? 61.657 66.259 13.553 1.00 21.42 87 LEU A CA 1
ATOM 775 C C . LEU A 1 108 ? 60.916 66.052 14.854 1.00 22.00 87 LEU A C 1
ATOM 776 O O . LEU A 1 108 ? 61.230 66.703 15.857 1.00 22.14 87 LEU A O 1
ATOM 781 N N . GLY A 1 109 ? 59.927 65.154 14.834 1.00 21.82 88 GLY A N 1
ATOM 782 C CA . GLY A 1 109 ? 59.278 64.722 16.055 1.00 21.31 88 GLY A CA 1
ATOM 783 C C . GLY A 1 109 ? 60.204 63.987 17.013 1.00 21.87 88 GLY A C 1
ATOM 784 O O . GLY A 1 109 ? 61.325 63.593 16.650 1.00 21.33 88 GLY A O 1
ATOM 785 N N . GLU A 1 110 ? 59.733 63.805 18.250 1.00 22.00 89 GLU A N 1
ATOM 786 C CA . GLU A 1 110 ? 60.529 63.192 19.308 1.00 23.38 89 GLU A CA 1
ATOM 787 C C . GLU A 1 110 ? 60.976 61.765 18.960 1.00 22.19 89 GLU A C 1
ATOM 788 O O . GLU A 1 110 ? 62.061 61.348 19.320 1.00 22.20 89 GLU A O 1
ATOM 794 N N . THR A 1 111 ? 60.128 61.015 18.269 1.00 21.14 90 THR A N 1
ATOM 795 C CA . THR A 1 111 ? 60.386 59.583 18.051 1.00 20.65 90 THR A CA 1
ATOM 796 C C . THR A 1 111 ? 60.209 59.135 16.601 1.00 20.33 90 THR A C 1
ATOM 797 O O . THR A 1 111 ? 59.614 59.845 15.775 1.00 19.60 90 THR A O 1
ATOM 801 N N . TRP A 1 112 ? 60.738 57.954 16.297 1.00 19.83 91 TRP A N 1
ATOM 802 C CA . TRP A 1 112 ? 60.563 57.355 14.988 1.00 20.21 91 TRP A CA 1
ATOM 803 C C . TRP A 1 112 ? 60.671 55.838 15.090 1.00 21.31 91 TRP A C 1
ATOM 804 O O . TRP A 1 112 ? 61.420 55.332 15.924 1.00 21.68 91 TRP A O 1
ATOM 815 N N . PRO A 1 113 ? 59.910 55.109 14.258 1.00 22.20 92 PRO A N 1
ATOM 816 C CA . PRO A 1 113 ? 59.864 53.649 14.412 1.00 22.19 92 PRO A CA 1
ATOM 817 C C . PRO A 1 113 ? 61.107 52.931 13.873 1.00 22.48 92 PRO A C 1
ATOM 818 O O . PRO A 1 113 ? 61.645 53.279 12.801 1.00 22.55 92 PRO A O 1
ATOM 822 N N . LEU A 1 114 ? 61.570 51.952 14.642 1.00 21.52 93 LEU A N 1
ATOM 823 C CA . LEU A 1 114 ? 62.717 51.127 14.281 1.00 21.48 93 LEU A CA 1
ATOM 824 C C . LEU A 1 114 ? 62.400 49.663 14.544 1.00 21.66 93 LEU A C 1
ATOM 825 O O . LEU A 1 114 ? 61.452 49.356 15.288 1.00 21.35 93 LEU A O 1
ATOM 830 N N A SER A 1 115 ? 63.157 48.756 13.929 0.50 21.41 94 SER A N 1
ATOM 831 N N B SER A 1 115 ? 63.194 48.777 13.944 0.50 21.42 94 SER A N 1
ATOM 832 C CA A SER A 1 115 ? 63.070 47.341 14.295 0.50 22.21 94 SER A CA 1
ATOM 833 C CA B SER A 1 115 ? 63.085 47.340 14.175 0.50 22.19 94 SER A CA 1
ATOM 834 C C A SER A 1 115 ? 64.400 46.624 14.113 0.50 22.60 94 SER A C 1
ATOM 835 C C B SER A 1 115 ? 64.470 46.698 14.151 0.50 22.54 94 SER A C 1
ATOM 836 O O A SER A 1 115 ? 65.107 46.846 13.143 0.50 22.65 94 SER A O 1
ATOM 837 O O B SER A 1 115 ? 65.299 47.054 13.325 0.50 22.33 94 SER A O 1
ATOM 842 N N . LEU A 1 116 ? 64.736 45.780 15.079 1.00 22.91 95 LEU A N 1
ATOM 843 C CA . LEU A 1 116 ? 65.982 45.017 15.057 1.00 24.12 95 LEU A CA 1
ATOM 844 C C . LEU A 1 116 ? 65.634 43.647 15.581 1.00 24.98 95 LEU A C 1
ATOM 845 O O . LEU A 1 116 ? 64.877 43.516 16.551 1.00 25.03 95 LEU A O 1
ATOM 850 N N . LEU A 1 117 ? 66.157 42.624 14.914 1.00 25.30 96 LEU A N 1
ATOM 851 C CA . LEU A 1 117 ? 65.941 41.255 15.340 1.00 26.19 96 LEU A CA 1
ATOM 852 C C . LEU A 1 117 ? 64.457 40.952 15.563 1.00 25.75 96 LEU A C 1
ATOM 853 O O . LEU A 1 117 ? 64.101 40.241 16.480 1.00 26.93 96 LEU A O 1
ATOM 858 N N . GLY A 1 118 ? 63.583 41.489 14.724 1.00 25.47 97 GLY A N 1
ATOM 859 C CA . GLY A 1 118 ? 62.162 41.163 14.812 1.00 24.83 97 GLY A CA 1
ATOM 860 C C . GLY A 1 118 ? 61.336 41.954 15.825 1.00 25.21 97 GLY A C 1
ATOM 861 O O . GLY A 1 118 ? 60.124 41.772 15.920 1.00 25.17 97 GLY A O 1
ATOM 862 N N . VAL A 1 119 ? 61.986 42.845 16.562 1.00 24.39 98 VAL A N 1
ATOM 863 C CA . VAL A 1 119 ? 61.346 43.628 17.625 1.00 24.50 98 VAL A CA 1
ATOM 864 C C . VAL A 1 119 ? 61.185 45.088 17.170 1.00 24.08 98 VAL A C 1
ATOM 865 O O . VAL A 1 119 ? 62.167 45.721 16.754 1.00 24.34 98 VAL A O 1
ATOM 869 N N A GLU A 1 120 ? 59.967 45.616 17.273 0.50 23.60 99 GLU A N 1
ATOM 870 N N B GLU A 1 120 ? 59.955 45.597 17.221 0.50 23.77 99 GLU A N 1
ATOM 871 C CA A GLU A 1 120 ? 59.677 47.006 16.923 0.50 23.81 99 GLU A CA 1
ATOM 872 C CA B GLU A 1 120 ? 59.676 47.008 16.965 0.50 24.16 99 GLU A CA 1
ATOM 873 C C A GLU A 1 120 ? 59.780 47.924 18.150 0.50 23.67 99 GLU A C 1
ATOM 874 C C B GLU A 1 120 ? 60.004 47.828 18.206 0.50 23.70 99 GLU A C 1
ATOM 875 O O A GLU A 1 120 ? 59.248 47.612 19.219 0.50 23.63 99 GLU A O 1
ATOM 876 O O B GLU A 1 120 ? 59.845 47.355 19.338 0.50 23.32 99 GLU A O 1
ATOM 887 N N . PHE A 1 121 ? 60.469 49.054 17.992 1.00 23.13 100 PHE A N 1
ATOM 888 C CA . PHE A 1 121 ? 60.732 49.974 19.102 1.00 22.55 100 PHE A CA 1
ATOM 889 C C . PHE A 1 121 ? 60.917 51.385 18.547 1.00 22.67 100 PHE A C 1
ATOM 890 O O . PHE A 1 121 ? 60.933 51.577 17.333 1.00 23.19 100 PHE A O 1
ATOM 898 N N . LEU A 1 122 ? 61.056 52.358 19.437 1.00 21.28 101 LEU A N 1
ATOM 899 C CA . LEU A 1 122 ? 61.194 53.752 19.016 1.00 21.67 101 LEU A CA 1
ATOM 900 C C . LEU A 1 122 ? 62.620 54.260 19.161 1.00 21.65 101 LEU A C 1
ATOM 901 O O . LEU A 1 122 ? 63.241 54.102 20.215 1.00 23.37 101 LEU A O 1
ATOM 906 N N . GLY A 1 123 ? 63.131 54.886 18.104 1.00 21.28 102 GLY A N 1
ATOM 907 C CA . GLY A 1 123 ? 64.243 55.824 18.250 1.00 21.10 102 GLY A CA 1
ATOM 908 C C . GLY A 1 123 ? 63.690 57.071 18.919 1.00 21.41 102 GLY A C 1
ATOM 909 O O . GLY A 1 123 ? 62.510 57.406 18.745 1.00 21.32 102 GLY A O 1
ATOM 910 N N . ARG A 1 124 ? 64.511 57.751 19.720 1.00 21.37 103 ARG A N 1
ATOM 911 C CA . ARG A 1 124 ? 64.020 58.902 20.484 1.00 21.57 103 ARG A CA 1
ATOM 912 C C . ARG A 1 124 ? 65.080 59.988 20.615 1.00 22.84 103 ARG A C 1
ATOM 913 O O . ARG A 1 124 ? 66.198 59.713 21.059 1.00 22.59 103 ARG A O 1
ATOM 921 N N . PHE A 1 125 ? 64.714 61.219 20.247 1.00 23.12 104 PHE A N 1
ATOM 922 C CA . PHE A 1 125 ? 65.563 62.392 20.503 1.00 24.40 104 PHE A CA 1
ATOM 923 C C . PHE A 1 125 ? 65.306 62.961 21.909 1.00 25.22 104 PHE A C 1
ATOM 924 O O . PHE A 1 125 ? 64.215 63.473 22.217 1.00 26.20 104 PHE A O 1
ATOM 932 N N . THR A 1 126 ? 66.306 62.853 22.769 1.00 25.97 105 THR A N 1
ATOM 933 C CA . THR A 1 126 ? 66.239 63.504 24.066 1.00 26.67 105 THR A CA 1
ATOM 934 C C . THR A 1 126 ? 67.315 64.585 24.052 1.00 26.88 105 THR A C 1
ATOM 935 O O . THR A 1 126 ? 67.892 64.866 23.009 1.00 27.77 105 THR A O 1
ATOM 939 N N . ALA A 1 127 ? 67.610 65.172 25.208 1.00 26.72 106 ALA A N 1
ATOM 940 C CA . ALA A 1 127 ? 68.667 66.176 25.278 1.00 26.82 106 ALA A CA 1
ATOM 941 C C . ALA A 1 127 ? 70.060 65.534 25.339 1.00 26.77 106 ALA A C 1
ATOM 942 O O . ALA A 1 127 ? 71.065 66.241 25.391 1.00 26.30 106 ALA A O 1
ATOM 944 N N . PHE A 1 128 ? 70.111 64.201 25.368 1.00 26.77 107 PHE A N 1
ATOM 945 C CA . PHE A 1 128 ? 71.392 63.484 25.363 1.00 26.95 107 PHE A CA 1
ATOM 946 C C . PHE A 1 128 ? 71.710 62.904 23.987 1.00 25.59 107 PHE A C 1
ATOM 947 O O . PHE A 1 128 ? 70.846 62.885 23.106 1.00 25.30 107 PHE A O 1
ATOM 955 N N A ARG A 1 129 ? 72.937 62.405 23.852 0.50 25.39 108 ARG A N 1
ATOM 956 N N B ARG A 1 129 ? 72.942 62.457 23.756 0.50 24.94 108 ARG A N 1
ATOM 957 C CA A ARG A 1 129 ? 73.439 61.803 22.617 0.50 25.82 108 ARG A CA 1
ATOM 958 C CA B ARG A 1 129 ? 73.292 61.987 22.403 0.50 24.54 108 ARG A CA 1
ATOM 959 C C A ARG A 1 129 ? 72.718 60.489 22.285 0.50 24.55 108 ARG A C 1
ATOM 960 C C B ARG A 1 129 ? 72.682 60.621 22.092 0.50 23.79 108 ARG A C 1
ATOM 961 O O A ARG A 1 129 ? 72.734 60.032 21.141 0.50 23.98 108 ARG A O 1
ATOM 962 O O B ARG A 1 129 ? 72.571 60.216 20.933 0.50 23.28 108 ARG A O 1
ATOM 977 N N A HIS A 1 130 ? 72.090 59.884 23.290 0.50 23.83 109 HIS A N 1
ATOM 978 N N B HIS A 1 130 ? 72.272 59.903 23.126 0.50 23.37 109 HIS A N 1
ATOM 979 C CA A HIS A 1 130 ? 71.516 58.543 23.138 0.50 23.75 109 HIS A CA 1
ATOM 980 C CA B HIS A 1 130 ? 71.700 58.591 22.887 0.50 23.47 109 HIS A CA 1
ATOM 981 C C A HIS A 1 130 ? 70.204 58.540 22.346 0.50 23.20 109 HIS A C 1
ATOM 982 C C B HIS A 1 130 ? 70.445 58.722 22.033 0.50 23.20 109 HIS A C 1
ATOM 983 O O A HIS A 1 130 ? 69.325 59.362 22.610 0.50 23.08 109 HIS A O 1
ATOM 984 O O B HIS A 1 130 ? 69.837 59.800 21.945 0.50 23.37 109 HIS A O 1
ATOM 997 N N . VAL A 1 131 ? 70.086 57.631 21.375 1.00 22.32 110 VAL A N 1
ATOM 998 C CA . VAL A 1 131 ? 68.918 57.610 20.474 1.00 22.40 110 VAL A CA 1
ATOM 999 C C . VAL A 1 131 ? 67.910 56.520 20.862 1.00 21.40 110 VAL A C 1
ATOM 1000 O O . VAL A 1 131 ? 66.954 56.263 20.133 1.00 22.35 110 VAL A O 1
ATOM 1004 N N . GLY A 1 132 ? 68.117 55.876 22.006 1.00 21.41 111 GLY A N 1
ATOM 1005 C CA . GLY A 1 132 ? 67.111 54.967 22.557 1.00 20.57 111 GLY A CA 1
ATOM 1006 C C . GLY A 1 132 ? 67.402 53.496 22.289 1.00 20.50 111 GLY A C 1
ATOM 1007 O O . GLY A 1 132 ? 66.558 52.625 22.551 1.00 19.65 111 GLY A O 1
ATOM 1008 N N . VAL A 1 133 ? 68.588 53.229 21.744 1.00 19.85 112 VAL A N 1
ATOM 1009 C CA . VAL A 1 133 ? 69.035 51.866 21.462 1.00 20.15 112 VAL A CA 1
ATOM 1010 C C . VAL A 1 133 ? 70.544 51.875 21.257 1.00 20.35 112 VAL A C 1
ATOM 1011 O O . VAL A 1 133 ? 71.103 52.864 20.772 1.00 20.23 112 VAL A O 1
ATOM 1015 N N . PHE A 1 134 ? 71.182 50.785 21.674 1.00 19.49 113 PHE A N 1
ATOM 1016 C CA . PHE A 1 134 ? 72.578 50.500 21.409 1.00 20.35 113 PHE A CA 1
ATOM 1017 C C . PHE A 1 134 ? 72.588 49.335 20.422 1.00 20.54 113 PHE A C 1
ATOM 1018 O O . PHE A 1 134 ? 72.602 48.168 20.832 1.00 20.02 113 PHE A O 1
ATOM 1026 N N . PRO A 1 135 ? 72.527 49.633 19.103 1.00 20.73 114 PRO A N 1
ATOM 1027 C CA . PRO A 1 135 ? 72.240 48.556 18.150 1.00 20.44 114 PRO A CA 1
ATOM 1028 C C . PRO A 1 135 ? 73.320 47.491 18.065 1.00 20.79 114 PRO A C 1
ATOM 1029 O O . PRO A 1 135 ? 73.048 46.363 17.647 1.00 19.46 114 PRO A O 1
ATOM 1033 N N . GLU A 1 136 ? 74.537 47.842 18.454 1.00 20.43 115 GLU A N 1
ATOM 1034 C CA . GLU A 1 136 ? 75.628 46.843 18.484 1.00 21.75 115 GLU A CA 1
ATOM 1035 C C . GLU A 1 136 ? 75.299 45.667 19.415 1.00 21.36 115 GLU A C 1
ATOM 1036 O O . GLU A 1 136 ? 75.785 44.544 19.205 1.00 21.52 115 GLU A O 1
ATOM 1042 N N . GLN A 1 137 ? 74.474 45.930 20.435 1.00 21.07 116 GLN A N 1
ATOM 1043 C CA . GLN A 1 137 ? 74.037 44.906 21.396 1.00 20.09 116 GLN A CA 1
ATOM 1044 C C . GLN A 1 137 ? 73.270 43.747 20.734 1.00 20.68 116 GLN A C 1
ATOM 1045 O O . GLN A 1 137 ? 72.999 42.727 21.376 1.00 20.17 116 GLN A O 1
ATOM 1051 N N . ILE A 1 138 ? 72.946 43.895 19.445 1.00 20.04 117 ILE A N 1
ATOM 1052 C CA . ILE A 1 138 ? 72.305 42.812 18.685 1.00 20.20 117 ILE A CA 1
ATOM 1053 C C . ILE A 1 138 ? 73.078 41.490 18.745 1.00 20.18 117 ILE A C 1
ATOM 1054 O O . ILE A 1 138 ? 72.477 40.421 18.720 1.00 18.88 117 ILE A O 1
ATOM 1059 N N . VAL A 1 139 ? 74.409 41.559 18.837 1.00 19.97 118 VAL A N 1
ATOM 1060 C CA . VAL A 1 139 ? 75.180 40.330 19.000 1.00 20.76 118 VAL A CA 1
ATOM 1061 C C . VAL A 1 139 ? 74.759 39.579 20.296 1.00 20.21 118 VAL A C 1
ATOM 1062 O O . VAL A 1 139 ? 74.536 38.365 20.258 1.00 19.29 118 VAL A O 1
ATOM 1066 N N . HIS A 1 140 ? 74.631 40.292 21.415 1.00 19.91 119 HIS A N 1
ATOM 1067 C CA . HIS A 1 140 ? 74.186 39.660 22.674 1.00 20.45 119 HIS A CA 1
ATOM 1068 C C . HIS A 1 140 ? 72.702 39.279 22.589 1.00 20.03 119 HIS A C 1
ATOM 1069 O O . HIS A 1 140 ? 72.301 38.256 23.134 1.00 19.13 119 HIS A O 1
ATOM 1076 N N . TRP A 1 141 ? 71.892 40.094 21.903 1.00 19.85 120 TRP A N 1
ATOM 1077 C CA . TRP A 1 141 ? 70.472 39.744 21.719 1.00 20.21 120 TRP A CA 1
ATOM 1078 C C . TRP A 1 141 ? 70.294 38.460 20.935 1.00 20.76 120 TRP A C 1
ATOM 1079 O O . TRP A 1 141 ? 69.366 37.682 21.222 1.00 20.63 120 TRP A O 1
ATOM 1090 N N A GLU A 1 142 ? 71.177 38.247 19.954 0.60 20.93 121 GLU A N 1
ATOM 1091 N N B GLU A 1 142 ? 71.164 38.235 19.943 0.40 20.82 121 GLU A N 1
ATOM 1092 C CA A GLU A 1 142 ? 71.205 37.021 19.163 0.60 21.42 121 GLU A CA 1
ATOM 1093 C CA B GLU A 1 142 ? 71.160 36.992 19.165 0.40 21.01 121 GLU A CA 1
ATOM 1094 C C A GLU A 1 142 ? 71.536 35.796 20.013 0.60 20.96 121 GLU A C 1
ATOM 1095 C C B GLU A 1 142 ? 71.521 35.784 20.029 0.40 20.85 121 GLU A C 1
ATOM 1096 O O A GLU A 1 142 ? 70.882 34.748 19.883 0.60 20.77 121 GLU A O 1
ATOM 1097 O O B GLU A 1 142 ? 70.877 34.732 19.921 0.40 20.73 121 GLU A O 1
ATOM 1108 N N . TRP A 1 143 ? 72.548 35.937 20.869 1.00 20.90 122 TRP A N 1
ATOM 1109 C CA . TRP A 1 143 ? 72.925 34.902 21.838 1.00 20.50 122 TRP A CA 1
ATOM 1110 C C . TRP A 1 143 ? 71.722 34.580 22.746 1.00 20.16 122 TRP A C 1
ATOM 1111 O O . TRP A 1 143 ? 71.376 33.422 22.950 1.00 19.75 122 TRP A O 1
ATOM 1122 N N . LEU A 1 144 ? 71.078 35.633 23.249 1.00 19.79 123 LEU A N 1
ATOM 1123 C CA . LEU A 1 144 ? 69.894 35.524 24.101 1.00 18.75 123 LEU A CA 1
ATOM 1124 C C . LEU A 1 144 ? 68.689 34.860 23.398 1.00 18.99 123 LEU A C 1
ATOM 1125 O O . LEU A 1 144 ? 68.104 33.927 23.924 1.00 18.54 123 LEU A O 1
ATOM 1130 N N . LYS A 1 145 ? 68.332 35.356 22.214 1.00 18.96 124 LYS A N 1
ATOM 1131 C CA . LYS A 1 145 ? 67.269 34.753 21.400 1.00 19.63 124 LYS A CA 1
ATOM 1132 C C . LYS A 1 145 ? 67.513 33.255 21.206 1.00 19.85 124 LYS A C 1
ATOM 1133 O O . LYS A 1 145 ? 66.615 32.441 21.481 1.00 19.93 124 LYS A O 1
ATOM 1139 N N . ASN A 1 146 ? 68.707 32.891 20.728 1.00 19.31 125 ASN A N 1
ATOM 1140 C CA . ASN A 1 146 ? 69.072 31.483 20.546 1.00 19.28 125 ASN A CA 1
ATOM 1141 C C . ASN A 1 146 ? 68.914 30.663 21.833 1.00 19.15 125 ASN A C 1
ATOM 1142 O O . ASN A 1 146 ? 68.305 29.584 21.818 1.00 18.11 125 ASN A O 1
ATOM 1147 N N . ALA A 1 147 ? 69.469 31.168 22.936 1.00 17.91 126 ALA A N 1
ATOM 1148 C CA . ALA A 1 147 ? 69.386 30.470 24.216 1.00 18.39 126 ALA A CA 1
ATOM 1149 C C . ALA A 1 147 ? 67.926 30.223 24.636 1.00 18.62 126 ALA A C 1
ATOM 1150 O O . ALA A 1 147 ? 67.595 29.107 25.018 1.00 18.09 126 ALA A O 1
ATOM 1152 N N . VAL A 1 148 ? 67.069 31.242 24.514 1.00 18.18 127 VAL A N 1
ATOM 1153 C CA . VAL A 1 148 ? 65.663 31.121 24.927 1.00 18.64 127 VAL A CA 1
ATOM 1154 C C . VAL A 1 148 ? 64.899 30.187 23.979 1.00 19.47 127 VAL A C 1
ATOM 1155 O O . VAL A 1 148 ? 64.199 29.278 24.432 1.00 18.76 127 VAL A O 1
ATOM 1159 N N A GLU A 1 149 ? 65.085 30.377 22.670 0.60 19.70 128 GLU A N 1
ATOM 1160 N N B GLU A 1 149 ? 65.039 30.403 22.671 0.40 19.74 128 GLU A N 1
ATOM 1161 C CA A GLU A 1 149 ? 64.274 29.656 21.680 0.60 20.81 128 GLU A CA 1
ATOM 1162 C CA B GLU A 1 149 ? 64.261 29.621 21.704 0.40 20.62 128 GLU A CA 1
ATOM 1163 C C A GLU A 1 149 ? 64.689 28.203 21.451 0.60 21.23 128 GLU A C 1
ATOM 1164 C C B GLU A 1 149 ? 64.608 28.141 21.752 0.40 21.05 128 GLU A C 1
ATOM 1165 O O A GLU A 1 149 ? 63.915 27.418 20.872 0.60 21.48 128 GLU A O 1
ATOM 1166 O O B GLU A 1 149 ? 63.718 27.279 21.701 0.40 21.09 128 GLU A O 1
ATOM 1177 N N . THR A 1 150 ? 65.893 27.839 21.889 1.00 21.21 129 THR A N 1
ATOM 1178 C CA . THR A 1 150 ? 66.337 26.446 21.827 1.00 22.07 129 THR A CA 1
ATOM 1179 C C . THR A 1 150 ? 66.199 25.703 23.160 1.00 21.63 129 THR A C 1
ATOM 1180 O O . THR A 1 150 ? 66.392 24.484 23.204 1.00 22.52 129 THR A O 1
ATOM 1184 N N . ALA A 1 151 ? 65.876 26.418 24.244 1.00 19.85 130 ALA A N 1
ATOM 1185 C CA . ALA A 1 151 ? 65.652 25.792 25.554 1.00 19.76 130 ALA A CA 1
ATOM 1186 C C . ALA A 1 151 ? 64.386 24.929 25.525 1.00 19.26 130 ALA A C 1
ATOM 1187 O O . ALA A 1 151 ? 63.458 25.210 24.763 1.00 19.43 130 ALA A O 1
ATOM 1189 N N A ASP A 1 152 ? 64.356 23.881 26.346 0.60 19.01 131 ASP A N 1
ATOM 1190 N N B ASP A 1 152 ? 64.359 23.888 26.357 0.40 19.76 131 ASP A N 1
ATOM 1191 C CA A ASP A 1 152 ? 63.210 22.970 26.387 0.60 18.80 131 ASP A CA 1
ATOM 1192 C CA B ASP A 1 152 ? 63.229 22.954 26.427 0.40 20.13 131 ASP A CA 1
ATOM 1193 C C A ASP A 1 152 ? 62.150 23.360 27.428 0.60 18.84 131 ASP A C 1
ATOM 1194 C C B ASP A 1 152 ? 62.121 23.396 27.381 0.40 19.67 131 ASP A C 1
ATOM 1195 O O A ASP A 1 152 ? 61.175 22.629 27.650 0.60 18.16 131 ASP A O 1
ATOM 1196 O O B ASP A 1 152 ? 61.088 22.728 27.505 0.40 19.27 131 ASP A O 1
ATOM 1205 N N . ARG A 1 153 ? 62.352 24.507 28.069 1.00 18.91 132 ARG A N 1
ATOM 1206 C CA . ARG A 1 153 ? 61.409 25.037 29.069 1.00 19.09 132 ARG A CA 1
ATOM 1207 C C . ARG A 1 153 ? 61.484 26.555 28.905 1.00 18.45 132 ARG A C 1
ATOM 1208 O O . ARG A 1 153 ? 62.486 27.068 28.377 1.00 17.78 132 ARG A O 1
ATOM 1216 N N . PRO A 1 154 ? 60.444 27.282 29.340 1.00 19.34 133 PRO A N 1
ATOM 1217 C CA . PRO A 1 154 ? 60.490 28.756 29.285 1.00 19.12 133 PRO A CA 1
ATOM 1218 C C . PRO A 1 154 ? 61.530 29.283 30.266 1.00 19.20 133 PRO A C 1
ATOM 1219 O O . PRO A 1 154 ? 61.453 28.987 31.460 1.00 19.77 133 PRO A O 1
ATOM 1223 N N . LEU A 1 155 ? 62.500 30.035 29.777 1.00 19.45 134 LEU A N 1
ATOM 1224 C CA . LEU A 1 155 ? 63.559 30.552 30.639 1.00 18.76 134 LEU A CA 1
ATOM 1225 C C . LEU A 1 155 ? 63.141 31.784 31.425 1.00 18.80 134 LEU A C 1
ATOM 1226 O O . LEU A 1 155 ? 62.440 32.656 30.897 1.00 18.43 134 LEU A O 1
ATOM 1231 N N . LYS A 1 156 ? 63.600 31.865 32.673 1.00 18.17 135 LYS A N 1
ATOM 1232 C CA . LYS A 1 156 ? 63.489 33.099 33.459 1.00 17.82 135 LYS A CA 1
ATOM 1233 C C . LYS A 1 156 ? 64.697 33.974 33.153 1.00 17.62 135 LYS A C 1
ATOM 1234 O O . LYS A 1 156 ? 65.835 33.558 33.413 1.00 16.82 135 LYS A O 1
ATOM 1240 N N . VAL A 1 157 ? 64.446 35.160 32.597 1.00 17.21 136 VAL A N 1
ATOM 1241 C CA . VAL A 1 157 ? 65.508 36.092 32.172 1.00 17.72 136 VAL A CA 1
ATOM 1242 C C . VAL A 1 157 ? 65.425 37.360 33.008 1.00 18.21 136 VAL A C 1
ATOM 1243 O O . VAL A 1 157 ? 64.367 37.985 33.113 1.00 18.27 136 VAL A O 1
ATOM 1247 N N . LEU A 1 158 ? 66.545 37.734 33.602 1.00 17.81 137 LEU A N 1
ATOM 1248 C CA . LEU A 1 158 ? 66.634 38.989 34.338 1.00 18.21 137 LEU A CA 1
ATOM 1249 C C . LEU A 1 158 ? 67.498 39.952 33.546 1.00 18.49 137 LEU A C 1
ATOM 1250 O O . LEU A 1 158 ? 68.584 39.592 33.090 1.00 19.75 137 LEU A O 1
ATOM 1255 N N . ASN A 1 159 ? 67.028 41.182 33.407 1.00 17.61 138 ASN A N 1
ATOM 1256 C CA . ASN A 1 159 ? 67.729 42.206 32.643 1.00 17.97 138 ASN A CA 1
ATOM 1257 C C . ASN A 1 159 ? 67.916 43.434 33.534 1.00 17.58 138 ASN A C 1
ATOM 1258 O O . ASN A 1 159 ? 66.955 44.187 33.773 1.00 17.30 138 ASN A O 1
ATOM 1263 N N . LEU A 1 160 ? 69.129 43.598 34.068 1.00 16.05 139 LEU A N 1
ATOM 1264 C CA . LEU A 1 160 ? 69.458 44.705 34.998 1.00 16.64 139 LEU A CA 1
ATOM 1265 C C . LEU A 1 160 ? 69.984 45.928 34.267 1.00 17.34 139 LEU A C 1
ATOM 1266 O O . LEU A 1 160 ? 70.799 45.782 33.355 1.00 16.99 139 LEU A O 1
ATOM 1271 N N . PHE A 1 161 ? 69.540 47.124 34.700 1.00 17.35 140 PHE A N 1
ATOM 1272 C CA . PHE A 1 161 ? 69.872 48.408 34.032 1.00 17.66 140 PHE A CA 1
ATOM 1273 C C . PHE A 1 161 ? 69.321 48.342 32.609 1.00 18.37 140 PHE A C 1
ATOM 1274 O O . PHE A 1 161 ? 70.026 48.647 31.651 1.00 18.23 140 PHE A O 1
ATOM 1282 N N . GLY A 1 162 ? 68.058 47.934 32.495 1.00 18.94 141 GLY A N 1
ATOM 1283 C CA . GLY A 1 162 ? 67.500 47.515 31.205 1.00 19.92 141 GLY A CA 1
ATOM 1284 C C . GLY A 1 162 ? 67.231 48.615 30.180 1.00 19.77 141 GLY A C 1
ATOM 1285 O O . GLY A 1 162 ? 67.027 48.315 29.002 1.00 18.67 141 GLY A O 1
ATOM 1286 N N . TYR A 1 163 ? 67.219 49.875 30.622 1.00 20.05 142 TYR A N 1
ATOM 1287 C CA . TYR A 1 163 ? 67.136 51.013 29.687 1.00 20.19 142 TYR A CA 1
ATOM 1288 C C . TYR A 1 163 ? 65.841 50.906 28.851 1.00 19.92 142 TYR A C 1
ATOM 1289 O O . TYR A 1 163 ? 64.771 50.668 29.424 1.00 20.69 142 TYR A O 1
ATOM 1298 N N . THR A 1 164 ? 65.919 51.030 27.521 1.00 18.78 143 THR A N 1
ATOM 1299 C CA . THR A 1 164 ? 64.713 51.007 26.708 1.00 18.20 143 THR A CA 1
ATOM 1300 C C . THR A 1 164 ? 64.212 49.584 26.439 1.00 18.33 143 THR A C 1
ATOM 1301 O O . THR A 1 164 ? 63.226 49.411 25.742 1.00 18.88 143 THR A O 1
ATOM 1305 N N . GLY A 1 165 ? 64.910 48.584 26.985 1.00 17.26 144 GLY A N 1
ATOM 1306 C CA . GLY A 1 165 ? 64.386 47.217 27.074 1.00 17.75 144 GLY A CA 1
ATOM 1307 C C . GLY A 1 165 ? 64.332 46.391 25.807 1.00 17.50 144 GLY A C 1
ATOM 1308 O O . GLY A 1 165 ? 63.592 45.419 25.757 1.00 17.72 144 GLY A O 1
ATOM 1309 N N . VAL A 1 166 ? 65.145 46.706 24.801 1.00 17.99 145 VAL A N 1
ATOM 1310 C CA . VAL A 1 166 ? 65.107 45.886 23.578 1.00 18.14 145 VAL A CA 1
ATOM 1311 C C . VAL A 1 166 ? 65.499 44.421 23.887 1.00 18.57 145 VAL A C 1
ATOM 1312 O O . VAL A 1 166 ? 64.882 43.489 23.370 1.00 17.61 145 VAL A O 1
ATOM 1316 N N . ALA A 1 167 ? 66.478 44.215 24.775 1.00 18.22 146 ALA A N 1
ATOM 1317 C CA . ALA A 1 167 ? 66.823 42.829 25.182 1.00 18.39 146 ALA A CA 1
ATOM 1318 C C . ALA A 1 167 ? 65.637 42.139 25.853 1.00 18.55 146 ALA A C 1
ATOM 1319 O O . ALA A 1 167 ? 65.402 40.937 25.661 1.00 18.72 146 ALA A O 1
ATOM 1321 N N . SER A 1 168 ? 64.920 42.890 26.688 1.00 19.00 147 SER A N 1
ATOM 1322 C CA . SER A 1 168 ? 63.754 42.360 27.384 1.00 18.60 147 SER A CA 1
ATOM 1323 C C . SER A 1 168 ? 62.727 41.899 26.371 1.00 18.37 147 SER A C 1
ATOM 1324 O O . SER A 1 168 ? 62.102 40.853 26.542 1.00 16.90 147 SER A O 1
ATOM 1327 N N . LEU A 1 169 ? 62.566 42.681 25.304 1.00 18.10 148 LEU A N 1
ATOM 1328 C CA . LEU A 1 169 ? 61.556 42.375 24.297 1.00 19.41 148 LEU A CA 1
ATOM 1329 C C . LEU A 1 169 ? 61.958 41.186 23.422 1.00 19.07 148 LEU A C 1
ATOM 1330 O O . LEU A 1 169 ? 61.111 40.332 23.105 1.00 19.81 148 LEU A O 1
ATOM 1335 N N . VAL A 1 170 ? 63.248 41.113 23.079 1.00 18.97 149 VAL A N 1
ATOM 1336 C CA . VAL A 1 170 ? 63.796 39.952 22.351 1.00 18.79 149 VAL A CA 1
ATOM 1337 C C . VAL A 1 170 ? 63.533 38.660 23.149 1.00 18.65 149 VAL A C 1
ATOM 1338 O O . VAL A 1 170 ? 63.017 37.680 22.603 1.00 17.81 149 VAL A O 1
ATOM 1342 N N . ALA A 1 171 ? 63.863 38.676 24.441 1.00 18.30 150 ALA A N 1
ATOM 1343 C CA . ALA A 1 171 ? 63.655 37.495 25.300 1.00 17.47 150 ALA A CA 1
ATOM 1344 C C . ALA A 1 171 ? 62.177 37.113 25.383 1.00 17.34 150 ALA A C 1
ATOM 1345 O O . ALA A 1 171 ? 61.802 35.943 25.194 1.00 17.00 150 ALA A O 1
ATOM 1347 N N . ALA A 1 172 ? 61.332 38.106 25.636 1.00 17.56 151 ALA A N 1
ATOM 1348 C CA . ALA A 1 172 ? 59.889 37.880 25.715 1.00 17.68 151 ALA A CA 1
ATOM 1349 C C . ALA A 1 172 ? 59.266 37.375 24.398 1.00 17.71 151 ALA A C 1
ATOM 1350 O O . ALA A 1 172 ? 58.390 36.479 24.425 1.00 18.66 151 ALA A O 1
ATOM 1352 N N . ALA A 1 173 ? 59.720 37.898 23.261 1.00 18.23 152 ALA A N 1
ATOM 1353 C CA . ALA A 1 173 ? 59.230 37.428 21.949 1.00 18.55 152 ALA A CA 1
ATOM 1354 C C . ALA A 1 173 ? 59.559 35.953 21.758 1.00 18.89 152 ALA A C 1
ATOM 1355 O O . ALA A 1 173 ? 58.779 35.208 21.170 1.00 18.37 152 ALA A O 1
ATOM 1357 N N . ALA A 1 174 ? 60.712 35.546 22.290 1.00 18.94 153 ALA A N 1
ATOM 1358 C CA . ALA A 1 174 ? 61.199 34.169 22.201 1.00 19.00 153 ALA A CA 1
ATOM 1359 C C . ALA A 1 174 ? 60.575 33.212 23.223 1.00 19.34 153 ALA A C 1
ATOM 1360 O O . ALA A 1 174 ? 60.832 31.990 23.182 1.00 19.70 153 ALA A O 1
ATOM 1362 N N . GLY A 1 175 ? 59.746 33.737 24.124 1.00 18.39 154 GLY A N 1
ATOM 1363 C CA . GLY A 1 175 ? 59.031 32.894 25.072 1.00 18.89 154 GLY A CA 1
ATOM 1364 C C . GLY A 1 175 ? 59.524 32.924 26.509 1.00 18.76 154 GLY A C 1
ATOM 1365 O O . GLY A 1 175 ? 59.069 32.134 27.333 1.00 18.74 154 GLY A O 1
ATOM 1366 N N . ALA A 1 176 ? 60.426 33.846 26.838 1.00 18.48 155 ALA A N 1
ATOM 1367 C CA . ALA A 1 176 ? 60.940 33.927 28.207 1.00 18.53 155 ALA A CA 1
ATOM 1368 C C . ALA A 1 176 ? 60.000 34.669 29.159 1.00 18.69 155 ALA A C 1
ATOM 1369 O O . ALA A 1 176 ? 59.228 35.534 28.749 1.00 18.08 155 ALA A O 1
ATOM 1371 N N . GLU A 1 177 ? 60.104 34.328 30.440 1.00 19.23 156 GLU A N 1
ATOM 1372 C CA . GLU A 1 177 ? 59.519 35.125 31.518 1.00 20.50 156 GLU A CA 1
ATOM 1373 C C . GLU A 1 177 ? 60.585 36.138 31.949 1.00 19.18 156 GLU A C 1
ATOM 1374 O O . GLU A 1 177 ? 61.636 35.762 32.482 1.00 18.30 156 GLU A O 1
ATOM 1380 N N . VAL A 1 178 ? 60.316 37.420 31.679 1.00 18.78 157 VAL A N 1
ATOM 1381 C CA . VAL A 1 178 ? 61.325 38.485 31.777 1.00 18.05 157 VAL A CA 1
ATOM 1382 C C . VAL A 1 178 ? 61.050 39.365 32.995 1.00 18.50 157 VAL A C 1
ATOM 1383 O O . VAL A 1 178 ? 59.894 39.729 33.269 1.00 18.62 157 VAL A O 1
ATOM 1387 N N . THR A 1 179 ? 62.107 39.647 33.750 1.00 17.85 158 THR A N 1
ATOM 1388 C CA . THR A 1 179 ? 62.077 40.687 34.773 1.00 17.94 158 THR A CA 1
ATOM 1389 C C . THR A 1 179 ? 63.059 41.788 34.339 1.00 18.07 158 THR A C 1
ATOM 1390 O O . THR A 1 179 ? 64.271 41.537 34.134 1.00 18.66 158 THR A O 1
ATOM 1394 N N . HIS A 1 180 ? 62.521 42.989 34.146 1.00 16.93 159 HIS A N 1
ATOM 1395 C CA . HIS A 1 180 ? 63.306 44.139 33.647 1.00 17.31 159 HIS A CA 1
ATOM 1396 C C . HIS A 1 180 ? 63.468 45.161 34.787 1.00 17.67 159 HIS A C 1
ATOM 1397 O O . HIS A 1 180 ? 62.482 45.622 35.386 1.00 18.21 159 HIS A O 1
ATOM 1404 N N . VAL A 1 181 ? 64.718 45.481 35.117 1.00 17.12 160 VAL A N 1
ATOM 1405 C CA . VAL A 1 181 ? 64.999 46.342 36.260 1.00 17.79 160 VAL A CA 1
ATOM 1406 C C . VAL A 1 181 ? 65.711 47.603 35.821 1.00 18.25 160 VAL A C 1
ATOM 1407 O O . VAL A 1 181 ? 66.789 47.529 35.217 1.00 18.94 160 VAL A O 1
ATOM 1411 N N . ASP A 1 182 ? 65.117 48.753 36.142 1.00 18.43 161 ASP A N 1
ATOM 1412 C CA . ASP A 1 182 ? 65.729 50.054 35.868 1.00 18.15 161 ASP A CA 1
ATOM 1413 C C . ASP A 1 182 ? 65.264 51.044 36.940 1.00 18.10 161 ASP A C 1
ATOM 1414 O O . ASP A 1 182 ? 64.091 51.071 37.263 1.00 18.00 161 ASP A O 1
ATOM 1419 N N . ALA A 1 183 ? 66.185 51.847 37.483 1.00 16.87 162 ALA A N 1
ATOM 1420 C CA . ALA A 1 183 ? 65.864 52.822 38.527 1.00 17.42 162 ALA A CA 1
ATOM 1421 C C . ALA A 1 183 ? 65.063 54.013 38.016 1.00 17.96 162 ALA A C 1
ATOM 1422 O O . ALA A 1 183 ? 64.480 54.749 38.815 1.00 18.33 162 ALA A O 1
ATOM 1424 N N . SER A 1 184 ? 65.071 54.223 36.697 1.00 17.87 163 SER A N 1
ATOM 1425 C CA . SER A 1 184 ? 64.441 55.408 36.105 1.00 18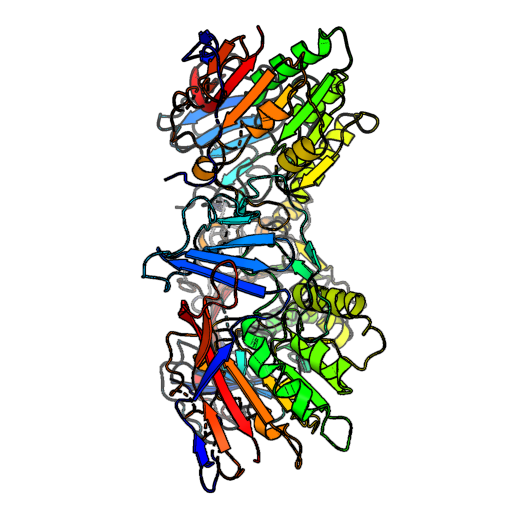.78 163 SER A CA 1
ATOM 1426 C C . SER A 1 184 ? 62.994 55.120 35.677 1.00 19.29 163 SER A C 1
ATOM 1427 O O . SER A 1 184 ? 62.748 54.325 34.778 1.00 19.67 163 SER A O 1
ATOM 1430 N N . LYS A 1 185 ? 62.032 55.791 36.303 1.00 19.63 164 LYS A N 1
ATOM 1431 C CA . LYS A 1 185 ? 60.636 55.588 35.911 1.00 20.60 164 LYS A CA 1
ATOM 1432 C C . LYS A 1 185 ? 60.424 56.048 34.460 1.00 20.07 164 LYS A C 1
ATOM 1433 O O . LYS A 1 185 ? 59.649 55.458 33.696 1.00 20.42 164 LYS A O 1
ATOM 1439 N N . LYS A 1 186 ? 61.129 57.100 34.067 1.00 20.66 165 LYS A N 1
ATOM 1440 C CA . LYS A 1 186 ? 61.053 57.594 32.689 1.00 20.96 165 LYS A CA 1
ATOM 1441 C C . LYS A 1 186 ? 61.507 56.506 31.700 1.00 19.36 165 LYS A C 1
ATOM 1442 O O . LYS A 1 186 ? 60.856 56.271 30.662 1.00 17.88 165 LYS A O 1
ATOM 1448 N N . ALA A 1 187 ? 62.632 55.860 32.018 1.00 18.40 166 ALA A N 1
ATOM 1449 C CA . ALA A 1 187 ? 63.145 54.767 31.188 1.00 18.39 166 ALA A CA 1
ATOM 1450 C C . ALA A 1 187 ? 62.170 53.589 31.137 1.00 17.98 166 ALA A C 1
ATOM 1451 O O . ALA A 1 187 ? 61.982 52.986 30.066 1.00 17.71 166 ALA A O 1
ATOM 1453 N N . ILE A 1 188 ? 61.576 53.257 32.278 1.00 18.48 167 ILE A N 1
ATOM 1454 C CA . ILE A 1 188 ? 60.586 52.160 32.331 1.00 18.30 167 ILE A CA 1
ATOM 1455 C C . ILE A 1 188 ? 59.441 52.520 31.385 1.00 18.48 167 ILE A C 1
ATOM 1456 O O . ILE A 1 188 ? 58.962 51.673 30.644 1.00 18.52 167 ILE A O 1
ATOM 1461 N N . GLY A 1 189 ? 59.002 53.782 31.430 1.00 18.05 168 GLY A N 1
ATOM 1462 C CA . GLY A 1 189 ? 57.934 54.251 30.544 1.00 18.83 168 GLY A CA 1
ATOM 1463 C C . GLY A 1 189 ? 58.274 54.081 29.070 1.00 18.05 168 GLY A C 1
ATOM 1464 O O . GLY A 1 189 ? 57.439 53.645 28.291 1.00 17.51 168 GLY A O 1
ATOM 1465 N N . TRP A 1 190 ? 59.505 54.407 28.694 1.00 18.77 169 TRP A N 1
ATOM 1466 C CA . TRP A 1 190 ? 59.990 54.206 27.324 1.00 18.99 169 TRP A CA 1
ATOM 1467 C C . TRP A 1 190 ? 59.978 52.733 26.921 1.00 19.04 169 TRP A C 1
ATOM 1468 O O . TRP A 1 190 ? 59.577 52.392 25.810 1.00 18.67 169 TRP A O 1
ATOM 1479 N N . ALA A 1 191 ? 60.450 51.869 27.820 1.00 18.93 170 ALA A N 1
ATOM 1480 C CA . ALA A 1 191 ? 60.482 50.439 27.555 1.00 19.17 170 ALA A CA 1
ATOM 1481 C C . ALA A 1 191 ? 59.065 49.897 27.331 1.00 19.38 170 ALA A C 1
ATOM 1482 O O . ALA A 1 191 ? 58.827 49.100 26.413 1.00 19.29 170 ALA A O 1
ATOM 1484 N N . LYS A 1 192 ? 58.130 50.332 28.174 1.00 19.18 171 LYS A N 1
ATOM 1485 C CA . LYS A 1 192 ? 56.716 49.951 28.045 1.00 19.37 171 LYS A CA 1
ATOM 1486 C C . LYS A 1 192 ? 56.118 50.413 26.715 1.00 19.88 171 LYS A C 1
ATOM 1487 O O . LYS A 1 192 ? 55.363 49.670 26.075 1.00 20.17 171 LYS A O 1
ATOM 1493 N N . GLU A 1 193 ? 56.440 51.641 26.305 1.00 19.38 172 GLU A N 1
ATOM 1494 C CA . GLU A 1 193 ? 56.064 52.124 24.981 1.00 19.37 172 GLU A CA 1
ATOM 1495 C C . GLU A 1 193 ? 56.565 51.181 23.880 1.00 18.44 172 GLU A C 1
ATOM 1496 O O . GLU A 1 193 ? 55.825 50.901 22.944 1.00 17.69 172 GLU A O 1
ATOM 1502 N N . ASN A 1 194 ? 57.817 50.721 23.992 1.00 17.84 173 ASN A N 1
ATOM 1503 C CA . ASN A 1 194 ? 58.380 49.742 23.060 1.00 18.05 173 ASN A CA 1
ATOM 1504 C C . ASN A 1 194 ? 57.658 48.390 23.121 1.00 18.51 173 ASN A C 1
ATOM 1505 O O . ASN A 1 194 ? 57.353 47.786 22.092 1.00 18.48 173 ASN A O 1
ATOM 1510 N N . GLN A 1 195 ? 57.365 47.920 24.330 1.00 18.83 174 GLN A N 1
ATOM 1511 C CA . GLN A 1 195 ? 56.564 46.706 24.463 1.00 18.37 174 GLN A CA 1
ATOM 1512 C C . GLN A 1 195 ? 55.222 46.796 23.685 1.00 19.70 174 GLN A C 1
ATOM 1513 O O . GLN A 1 195 ? 54.816 45.847 22.977 1.00 19.57 174 GLN A O 1
ATOM 1519 N N . VAL A 1 196 ? 54.534 47.928 23.822 1.00 19.54 175 VAL A N 1
ATOM 1520 C CA . VAL A 1 196 ? 53.253 48.132 23.121 1.00 20.58 175 VAL A CA 1
ATOM 1521 C C . VAL A 1 196 ? 53.482 48.071 21.615 1.00 20.93 175 VAL A C 1
ATOM 1522 O O . VAL A 1 196 ? 52.814 47.304 20.920 1.00 21.29 175 VAL A O 1
ATOM 1526 N N . LEU A 1 197 ? 54.448 48.854 21.134 1.00 20.80 176 LEU A N 1
ATOM 1527 C CA . LEU A 1 197 ? 54.767 48.911 19.719 1.00 21.64 176 LEU A CA 1
ATOM 1528 C C . LEU A 1 197 ? 55.151 47.536 19.155 1.00 21.45 176 LEU A C 1
ATOM 1529 O O . LEU A 1 197 ? 54.783 47.205 18.028 1.00 21.39 176 LEU A O 1
ATOM 1534 N N . ALA A 1 198 ? 55.863 46.738 19.950 1.00 20.45 177 ALA A N 1
ATOM 1535 C CA . ALA A 1 198 ? 56.322 45.419 19.528 1.00 20.49 177 ALA A CA 1
ATOM 1536 C C . ALA A 1 198 ? 55.243 44.332 19.566 1.00 20.66 177 ALA A C 1
ATOM 1537 O O . ALA A 1 198 ? 55.482 43.207 19.109 1.00 21.11 177 ALA A O 1
ATOM 1539 N N . GLY A 1 199 ? 54.084 44.662 20.121 1.00 20.49 178 GLY A N 1
ATOM 1540 C CA . GLY A 1 199 ? 52.970 43.729 20.187 1.00 21.41 178 GLY A CA 1
ATOM 1541 C C . GLY A 1 199 ? 53.191 42.724 21.291 1.00 21.84 178 GLY A C 1
ATOM 1542 O O . GLY A 1 199 ? 52.746 41.573 21.200 1.00 21.30 178 GLY A O 1
ATOM 1543 N N . LEU A 1 200 ? 53.889 43.151 22.339 1.00 21.66 179 LEU A N 1
ATOM 1544 C CA . LEU A 1 200 ? 54.237 42.241 23.415 1.00 22.06 179 LEU A CA 1
ATOM 1545 C C . LEU A 1 200 ? 53.547 42.596 24.726 1.00 22.86 179 LEU A C 1
ATOM 1546 O O . LEU A 1 200 ? 53.981 42.142 25.786 1.00 23.06 179 LEU A O 1
ATOM 1551 N N . GLU A 1 201 ? 52.450 43.365 24.659 1.00 23.94 180 GLU A N 1
ATOM 1552 C CA . GLU A 1 201 ? 51.703 43.765 25.878 1.00 25.60 180 GLU A CA 1
ATOM 1553 C C . GLU A 1 201 ? 51.234 42.614 26.759 1.00 24.80 180 GLU A C 1
ATOM 1554 O O . GLU A 1 201 ? 51.167 42.758 27.986 1.00 25.69 180 GLU A O 1
ATOM 1560 N N A GLN A 1 202 ? 50.896 41.486 26.149 0.60 24.49 181 GLN A N 1
ATOM 1561 N N B GLN A 1 202 ? 50.899 41.484 26.135 0.40 24.56 181 GLN A N 1
ATOM 1562 C CA A GLN A 1 202 ? 50.430 40.338 26.911 0.60 24.43 181 GLN A CA 1
ATOM 1563 C CA B GLN A 1 202 ? 50.420 40.303 26.858 0.40 24.39 181 GLN A CA 1
ATOM 1564 C C A GLN A 1 202 ? 51.556 39.431 27.408 0.60 23.78 181 GLN A C 1
ATOM 1565 C C B GLN A 1 202 ? 51.520 39.260 27.132 0.40 23.84 181 GLN A C 1
ATOM 1566 O O A GLN A 1 202 ? 51.310 38.563 28.243 0.60 23.24 181 GLN A O 1
ATOM 1567 O O B GLN A 1 202 ? 51.227 38.131 27.536 0.40 23.55 181 GLN A O 1
ATOM 1578 N N . ALA A 1 203 ? 52.781 39.639 26.919 1.00 23.18 182 ALA A N 1
ATOM 1579 C CA . ALA A 1 203 ? 53.926 38.766 27.287 1.00 22.89 182 ALA A CA 1
ATOM 1580 C C . ALA A 1 203 ? 54.308 38.916 28.765 1.00 22.44 182 ALA A C 1
ATOM 1581 O O . ALA A 1 203 ? 54.098 39.986 29.346 1.00 22.68 182 ALA A O 1
ATOM 1583 N N . PRO A 1 204 ? 54.846 37.846 29.389 1.00 22.48 183 PRO A N 1
ATOM 1584 C CA . PRO A 1 204 ? 55.256 37.936 30.808 1.00 22.11 183 PRO A CA 1
ATOM 1585 C C . PRO A 1 204 ? 56.537 38.776 30.988 1.00 22.17 183 PRO A C 1
ATOM 1586 O O . PRO A 1 204 ? 57.663 38.242 31.048 1.00 22.92 183 PRO A O 1
ATOM 1590 N N . ILE A 1 205 ? 56.363 40.093 31.034 1.00 20.95 184 ILE A N 1
ATOM 1591 C CA . ILE A 1 205 ? 57.462 40.999 31.387 1.00 20.34 184 ILE A CA 1
ATOM 1592 C C . ILE A 1 205 ? 57.073 41.724 32.674 1.00 20.08 184 ILE A C 1
ATOM 1593 O O . ILE A 1 205 ? 56.023 42.385 32.740 1.00 19.64 184 ILE A O 1
ATOM 1598 N N A ARG A 1 206 ? 57.899 41.579 33.699 0.50 19.24 185 ARG A N 1
ATOM 1599 N N B ARG A 1 206 ? 57.888 41.543 33.702 0.50 19.96 185 ARG A N 1
ATOM 1600 C CA A ARG A 1 206 ? 57.686 42.263 34.965 0.50 19.45 185 ARG A CA 1
ATOM 1601 C CA B ARG A 1 206 ? 57.728 42.275 34.939 0.50 20.87 185 ARG A CA 1
ATOM 1602 C C A ARG A 1 206 ? 58.615 43.494 35.038 0.50 19.76 185 ARG A C 1
ATOM 1603 C C B ARG A 1 206 ? 58.600 43.531 34.833 0.50 20.52 185 ARG A C 1
ATOM 1604 O O A ARG A 1 206 ? 59.847 43.359 34.967 0.50 18.81 185 ARG A O 1
ATOM 1605 O O B ARG A 1 206 ? 59.774 43.456 34.430 0.50 19.47 185 ARG A O 1
ATOM 1620 N N . TRP A 1 207 ? 58.013 44.683 35.150 1.00 19.87 186 TRP A N 1
ATOM 1621 C CA . TRP A 1 207 ? 58.747 45.957 35.084 1.00 20.53 186 TRP A CA 1
ATOM 1622 C C . TRP A 1 207 ? 59.035 46.400 36.492 1.00 21.13 186 TRP A C 1
ATOM 1623 O O . TRP A 1 207 ? 58.099 46.610 37.278 1.00 21.77 186 TRP A O 1
ATOM 1634 N N . ILE A 1 208 ? 60.315 46.499 36.838 1.00 19.79 187 ILE A N 1
ATOM 1635 C CA . ILE A 1 208 ? 60.696 46.772 38.201 1.00 19.34 187 ILE A CA 1
ATOM 1636 C C . ILE A 1 208 ? 61.434 48.119 38.210 1.00 19.15 187 ILE A C 1
ATOM 1637 O O . ILE A 1 208 ? 62.479 48.252 37.574 1.00 17.94 187 ILE A O 1
ATOM 1642 N N . CYS A 1 209 ? 60.881 49.103 38.919 1.00 18.65 188 CYS A N 1
ATOM 1643 C CA . CYS A 1 209 ? 61.528 50.407 39.028 1.00 19.07 188 CYS A CA 1
ATOM 1644 C C . CYS A 1 209 ? 62.193 50.477 40.412 1.00 18.79 188 CYS A C 1
ATOM 1645 O O . CYS A 1 209 ? 61.559 50.808 41.415 1.00 17.24 188 CYS A O 1
ATOM 1648 N N . GLU A 1 210 ? 63.472 50.104 40.450 1.00 18.74 189 GLU A N 1
ATOM 1649 C CA . GLU A 1 210 ? 64.199 49.963 41.696 1.00 19.93 189 GLU A CA 1
ATOM 1650 C C . GLU A 1 210 ? 65.678 50.052 41.382 1.00 17.81 189 GLU A C 1
ATOM 1651 O O . GLU A 1 210 ? 66.098 49.844 40.231 1.00 17.87 189 GLU A O 1
ATOM 1657 N N . ASP A 1 211 ? 66.461 50.405 42.392 1.00 16.65 190 ASP A N 1
ATOM 1658 C CA . ASP A 1 211 ? 67.917 50.228 42.333 1.00 17.51 190 ASP A CA 1
ATOM 1659 C C . ASP A 1 211 ? 68.225 48.741 41.987 1.00 17.15 190 ASP A C 1
ATOM 1660 O O . ASP A 1 211 ? 67.611 47.831 42.549 1.00 16.90 190 ASP A O 1
ATOM 1665 N N . ALA A 1 212 ? 69.134 48.506 41.040 1.00 17.33 191 ALA A N 1
ATOM 1666 C CA . ALA A 1 212 ? 69.391 47.161 40.538 1.00 17.16 191 ALA A CA 1
ATOM 1667 C C . ALA A 1 212 ? 69.980 46.253 41.612 1.00 18.00 191 ALA A C 1
ATOM 1668 O O . ALA A 1 212 ? 69.557 45.102 41.738 1.00 17.72 191 ALA A O 1
ATOM 1678 N N . LYS A 1 214 ? 69.820 46.629 45.003 1.00 18.00 193 LYS A N 1
ATOM 1679 C CA . LYS A 1 214 ? 68.819 46.421 46.041 1.00 19.16 193 LYS A CA 1
ATOM 1680 C C . LYS A 1 214 ? 67.830 45.332 45.590 1.00 17.68 193 LYS A C 1
ATOM 1681 O O . LYS A 1 214 ? 67.503 44.418 46.359 1.00 16.99 193 LYS A O 1
ATOM 1687 N N . PHE A 1 215 ? 67.389 45.419 44.337 1.00 16.54 194 PHE A N 1
ATOM 1688 C CA . PHE A 1 215 ? 66.455 44.428 43.827 1.00 16.13 194 PHE A CA 1
ATOM 1689 C C . PHE A 1 215 ? 67.070 43.023 43.895 1.00 16.28 194 PHE A C 1
ATOM 1690 O O . PHE A 1 215 ? 66.425 42.076 44.373 1.00 14.98 194 PHE A O 1
ATOM 1698 N N . ILE A 1 216 ? 68.295 42.866 43.393 1.00 15.28 195 ILE A N 1
ATOM 1699 C CA . ILE A 1 216 ? 68.865 41.506 43.357 1.00 15.42 195 ILE A CA 1
ATOM 1700 C C . ILE A 1 216 ? 69.213 40.966 44.743 1.00 15.77 195 ILE A C 1
ATOM 1701 O O . ILE A 1 216 ? 69.103 39.754 44.969 1.00 14.27 195 ILE A O 1
ATOM 1706 N N . GLN A 1 217 ? 69.579 41.840 45.686 1.00 15.64 196 GLN A N 1
ATOM 1707 C CA . GLN A 1 217 ? 69.784 41.369 47.073 1.00 17.40 196 GLN A CA 1
ATOM 1708 C C . GLN A 1 217 ? 68.478 40.905 47.697 1.00 16.95 196 GLN A C 1
ATOM 1709 O O . GLN A 1 217 ? 68.453 39.899 48.425 1.00 15.76 196 GLN A O 1
ATOM 1715 N N . ARG A 1 218 ? 67.396 41.626 47.413 1.00 17.42 197 ARG A N 1
ATOM 1716 C CA . ARG A 1 218 ? 66.060 41.195 47.829 1.00 18.55 197 ARG A CA 1
ATOM 1717 C C . ARG A 1 218 ? 65.626 39.890 47.164 1.00 17.84 197 ARG A C 1
ATOM 1718 O O . ARG A 1 218 ? 65.002 39.048 47.826 1.00 17.40 197 ARG A O 1
ATOM 1726 N N . GLU A 1 219 ? 65.943 39.730 45.870 1.00 16.64 198 GLU A N 1
ATOM 1727 C CA . GLU A 1 219 ? 65.738 38.431 45.176 1.00 17.27 198 GLU A CA 1
ATOM 1728 C C . GLU A 1 219 ? 66.513 37.300 45.858 1.00 16.46 198 GLU A C 1
ATOM 1729 O O . GLU A 1 219 ? 65.990 36.203 46.065 1.00 16.18 198 GLU A O 1
ATOM 1735 N N . GLU A 1 220 ? 67.763 37.575 46.221 1.00 16.54 199 GLU A N 1
ATOM 1736 C CA . GLU A 1 220 ? 68.571 36.586 46.909 1.00 16.80 199 GLU A CA 1
ATOM 1737 C C . GLU A 1 220 ? 67.916 36.198 48.234 1.00 17.01 199 GLU A C 1
ATOM 1738 O O . GLU A 1 220 ? 67.835 35.005 48.565 1.00 15.53 199 GLU A O 1
ATOM 1744 N N A ARG A 1 221 ? 67.438 37.197 48.975 0.60 15.88 200 ARG A N 1
ATOM 1745 N N B ARG A 1 221 ? 67.428 37.173 48.994 0.40 16.54 200 ARG A N 1
ATOM 1746 C CA A ARG A 1 221 ? 66.752 36.917 50.238 0.60 16.22 200 ARG A CA 1
ATOM 1747 C CA B ARG A 1 221 ? 66.782 36.815 50.260 0.40 17.11 200 ARG A CA 1
ATOM 1748 C C A ARG A 1 221 ? 65.489 36.070 50.016 0.60 15.90 200 ARG A C 1
ATOM 1749 C C B ARG A 1 221 ? 65.416 36.121 50.072 0.40 16.67 200 ARG A C 1
ATOM 1750 O O A ARG A 1 221 ? 65.185 35.178 50.823 0.60 16.00 200 ARG A O 1
ATOM 1751 O O B ARG A 1 221 ? 64.972 35.363 50.947 0.40 16.85 200 ARG A O 1
ATOM 1766 N N . ARG A 1 222 ? 64.786 36.336 48.921 1.00 16.49 201 ARG A N 1
ATOM 1767 C CA . ARG A 1 222 ? 63.548 35.600 48.564 1.00 18.19 201 ARG A CA 1
ATOM 1768 C C . ARG A 1 222 ? 63.844 34.174 48.051 1.00 17.74 201 ARG A C 1
ATOM 1769 O O . ARG A 1 222 ? 62.934 33.338 47.956 1.00 18.70 201 ARG A O 1
ATOM 1777 N N . GLY A 1 223 ? 65.117 33.893 47.758 1.00 16.67 202 GLY A N 1
ATOM 1778 C CA . GLY A 1 223 ? 65.540 32.582 47.223 1.00 16.52 202 GLY A CA 1
ATOM 1779 C C . GLY A 1 223 ? 65.200 32.455 45.746 1.00 16.48 202 GLY A C 1
ATOM 1780 O O . GLY A 1 223 ? 65.139 31.357 45.219 1.00 15.70 202 GLY A O 1
ATOM 1781 N N . SER A 1 224 ? 64.967 33.588 45.083 1.00 16.78 203 SER A N 1
ATOM 1782 C CA . SER A 1 224 ? 64.614 33.612 43.667 1.00 18.20 203 SER A CA 1
ATOM 1783 C C . SER A 1 224 ? 65.773 33.176 42.764 1.00 18.26 203 SER A C 1
ATOM 1784 O O . SER A 1 224 ? 66.935 33.376 43.118 1.00 17.57 203 SER A O 1
ATOM 1787 N N . THR A 1 225 ? 65.464 32.578 41.606 1.00 17.71 204 THR A N 1
ATOM 1788 C CA . THR A 1 225 ? 66.521 32.236 40.644 1.00 18.47 204 THR A CA 1
ATOM 1789 C C . THR A 1 225 ? 66.114 32.547 39.211 1.00 17.82 204 THR A C 1
ATOM 1790 O O . THR A 1 225 ? 64.932 32.590 38.896 1.00 17.67 204 THR A O 1
ATOM 1794 N N . TYR A 1 226 ? 67.115 32.772 38.361 1.00 16.61 205 TYR A N 1
ATOM 1795 C CA . TYR A 1 226 ? 66.931 33.067 36.941 1.00 17.33 205 TYR A CA 1
ATOM 1796 C C . TYR A 1 226 ? 67.872 32.192 36.122 1.00 17.04 205 TYR A C 1
ATOM 1797 O O . TYR A 1 226 ? 68.965 31.817 36.575 1.00 17.07 205 TYR A O 1
ATOM 1806 N N . ASP A 1 227 ? 67.437 31.868 34.918 1.00 16.73 206 ASP A N 1
ATOM 1807 C CA . ASP A 1 227 ? 68.214 31.029 34.011 1.00 16.74 206 ASP A CA 1
ATOM 1808 C C . ASP A 1 227 ? 69.223 31.856 33.235 1.00 16.67 206 ASP A C 1
ATOM 1809 O O . ASP A 1 227 ? 70.300 31.355 32.865 1.00 16.76 206 ASP A O 1
ATOM 1814 N N . ILE A 1 228 ? 68.863 33.107 32.953 1.00 16.01 207 ILE A N 1
ATOM 1815 C CA . ILE A 1 228 ? 69.788 34.027 32.283 1.00 16.49 207 ILE A CA 1
ATOM 1816 C C . ILE A 1 228 ? 69.746 35.370 32.984 1.00 16.87 207 ILE A C 1
ATOM 1817 O O . ILE A 1 228 ? 68.661 35.879 33.305 1.00 16.87 207 ILE A O 1
ATOM 1822 N N . ILE A 1 229 ? 70.927 35.941 33.234 1.00 16.61 208 ILE A N 1
ATOM 1823 C CA . ILE A 1 229 ? 70.996 37.272 33.805 1.00 16.96 208 ILE A CA 1
ATOM 1824 C C . ILE A 1 229 ? 71.850 38.133 32.897 1.00 17.35 208 ILE A C 1
ATOM 1825 O O . ILE A 1 229 ? 72.981 37.754 32.571 1.00 17.23 208 ILE A O 1
ATOM 1830 N N . LEU A 1 230 ? 71.282 39.253 32.461 1.00 16.52 209 LEU A N 1
ATOM 1831 C CA . LEU A 1 230 ? 72.030 40.288 31.742 1.00 19.17 209 LEU A CA 1
ATOM 1832 C C . LEU A 1 230 ? 72.159 41.514 32.626 1.00 18.53 209 LEU A C 1
ATOM 1833 O O . LEU A 1 230 ? 71.203 41.900 33.295 1.00 19.24 209 LEU A O 1
ATOM 1838 N N . THR A 1 231 ? 73.334 42.128 32.626 1.00 17.91 210 THR A N 1
ATOM 1839 C CA . THR A 1 231 ? 73.510 43.351 33.413 1.00 17.31 210 THR A CA 1
ATOM 1840 C C . THR A 1 231 ? 74.390 44.328 32.666 1.00 17.20 210 THR A C 1
ATOM 1841 O O . THR A 1 231 ? 75.474 43.963 32.171 1.00 16.08 210 THR A O 1
ATOM 1845 N N . ASP A 1 232 ? 73.892 45.561 32.555 1.00 16.93 211 ASP A N 1
ATOM 1846 C CA . ASP A 1 232 ? 74.546 46.600 31.749 1.00 17.32 211 ASP A CA 1
ATOM 1847 C C . ASP A 1 232 ? 74.820 47.859 32.605 1.00 16.92 211 ASP A C 1
ATOM 1848 O O . ASP A 1 232 ? 74.335 48.944 32.286 1.00 16.64 211 ASP A O 1
ATOM 1853 N N . PRO A 1 233 ? 75.613 47.712 33.689 1.00 17.33 212 PRO A N 1
ATOM 1854 C CA . PRO A 1 233 ? 75.790 48.806 34.647 1.00 16.87 212 PRO A CA 1
ATOM 1855 C C . PRO A 1 233 ? 76.584 49.968 34.042 1.00 17.11 212 PRO A C 1
ATOM 1856 O O . PRO A 1 233 ? 77.620 49.743 33.392 1.00 18.14 212 PRO A O 1
ATOM 1860 N N . PRO A 1 234 ? 76.131 51.204 34.315 1.00 17.78 213 PRO A N 1
ATOM 1861 C CA . PRO A 1 234 ? 76.883 52.391 33.923 1.00 16.80 213 PRO A CA 1
ATOM 1862 C C . PRO A 1 234 ? 78.044 52.557 34.878 1.00 16.59 213 PRO A C 1
ATOM 1863 O O . PRO A 1 234 ? 78.063 51.963 35.949 1.00 16.80 213 PRO A O 1
ATOM 1867 N N . LYS A 1 235 ? 78.990 53.391 34.501 1.00 16.27 214 LYS A N 1
ATOM 1868 C CA . LYS A 1 235 ? 80.049 53.780 35.404 1.00 17.51 214 LYS A CA 1
ATOM 1869 C C . LYS A 1 235 ? 79.493 54.418 36.689 1.00 18.22 214 LYS A C 1
ATOM 1870 O O . LYS A 1 235 ? 79.929 54.068 37.815 1.00 17.19 214 LYS A O 1
ATOM 1876 N N A PHE A 1 236 ? 78.522 55.320 36.522 0.50 17.94 215 PHE A N 1
ATOM 1877 N N B PHE A 1 236 ? 78.546 55.338 36.521 0.50 18.27 215 PHE A N 1
ATOM 1878 C CA A PHE A 1 236 ? 77.895 56.033 37.629 0.50 18.64 215 PHE A CA 1
ATOM 1879 C CA B PHE A 1 236 ? 77.879 55.963 37.646 0.50 19.19 215 PHE A CA 1
ATOM 1880 C C A PHE A 1 236 ? 76.380 56.012 37.451 0.50 18.83 215 PHE A C 1
ATOM 1881 C C B PHE A 1 236 ? 76.375 55.931 37.435 0.50 19.23 215 PHE A C 1
ATOM 1882 O O A PHE A 1 236 ? 75.882 56.251 36.344 0.50 18.71 215 PHE A O 1
ATOM 1883 O O B PHE A 1 236 ? 75.885 56.083 36.307 0.50 19.07 215 PHE A O 1
ATOM 1898 N N . GLY A 1 237 ? 75.644 55.719 38.527 1.00 18.53 216 GLY A N 1
ATOM 1899 C CA . GLY A 1 237 ? 74.195 55.850 38.501 1.00 18.50 216 GLY A CA 1
ATOM 1900 C C . GLY A 1 237 ? 73.575 56.095 39.861 1.00 18.53 216 GLY A C 1
ATOM 1901 O O . GLY A 1 237 ? 74.272 56.295 40.859 1.00 17.89 216 GLY A O 1
ATOM 1902 N N . ARG A 1 238 ? 72.249 56.065 39.888 1.00 19.15 217 ARG A N 1
ATOM 1903 C CA . ARG A 1 238 ? 71.486 56.379 41.083 1.00 20.91 217 ARG A CA 1
ATOM 1904 C C . ARG A 1 238 ? 70.284 55.439 41.166 1.00 20.57 217 ARG A C 1
ATOM 1905 O O . ARG A 1 238 ? 69.546 55.285 40.176 1.00 20.80 217 ARG A O 1
ATOM 1913 N N . GLY A 1 239 ? 70.056 54.858 42.339 1.00 19.95 218 GLY A N 1
ATOM 1914 C CA . GLY A 1 239 ? 68.853 54.053 42.562 1.00 18.94 218 GLY A CA 1
ATOM 1915 C C . GLY A 1 239 ? 67.634 54.955 42.647 1.00 19.37 218 GLY A C 1
ATOM 1916 O O . GLY A 1 239 ? 67.734 56.186 42.688 1.00 17.62 218 GLY A O 1
ATOM 1917 N N . THR A 1 240 ? 66.474 54.324 42.684 1.00 20.69 219 THR A N 1
ATOM 1918 C CA . THR A 1 240 ? 65.195 55.021 42.696 1.00 22.38 219 THR A CA 1
ATOM 1919 C C . THR A 1 240 ? 65.073 55.882 43.935 1.00 23.35 219 THR A C 1
ATOM 1920 O O . THR A 1 240 ? 64.442 56.951 43.904 1.00 23.40 219 THR A O 1
ATOM 1924 N N . HIS A 1 241 ? 65.688 55.438 45.023 1.00 24.22 220 HIS A N 1
ATOM 1925 C CA . HIS A 1 241 ? 65.634 56.208 46.258 1.00 26.41 220 HIS A CA 1
ATOM 1926 C C . HIS A 1 241 ? 66.976 56.871 46.587 1.00 26.45 220 HIS A C 1
ATOM 1927 O O . HIS A 1 241 ? 67.327 57.014 47.761 1.00 27.58 220 HIS A O 1
ATOM 1934 N N . GLY A 1 242 ? 67.693 57.271 45.530 1.00 25.49 221 GLY A N 1
ATOM 1935 C CA . GLY A 1 242 ? 68.945 58.038 45.626 1.00 24.12 221 GLY A CA 1
ATOM 1936 C C . GLY A 1 242 ? 70.230 57.281 45.959 1.00 22.90 221 GLY A C 1
ATOM 1937 O O . GLY A 1 242 ? 71.286 57.901 46.062 1.00 22.68 221 GLY A O 1
ATOM 1938 N N . GLU A 1 243 ? 70.149 55.959 46.104 1.00 22.16 222 GLU A N 1
ATOM 1939 C CA . GLU A 1 243 ? 71.334 55.107 46.383 1.00 22.05 222 GLU A CA 1
ATOM 1940 C C . GLU A 1 243 ? 72.432 55.299 45.303 1.00 20.82 222 GLU A C 1
ATOM 1941 O O . GLU A 1 243 ? 72.173 55.122 44.131 1.00 21.08 222 GLU A O 1
ATOM 1947 N N . VAL A 1 244 ? 73.644 55.651 45.703 1.00 20.08 223 VAL A N 1
ATOM 1948 C CA . VAL A 1 244 ? 74.707 55.888 44.733 1.00 19.33 223 VAL A CA 1
ATOM 1949 C C . VAL A 1 244 ? 75.177 54.548 44.153 1.00 18.56 223 VAL A C 1
ATOM 1950 O O . VAL A 1 244 ? 75.430 53.600 44.901 1.00 17.75 223 VAL A O 1
ATOM 1954 N N . TRP A 1 245 ? 75.255 54.478 42.822 1.00 17.13 224 TRP A N 1
ATOM 1955 C CA . TRP A 1 245 ? 75.890 53.344 42.128 1.00 17.04 224 TRP A CA 1
ATOM 1956 C C . TRP A 1 245 ? 77.211 53.799 41.488 1.00 17.38 224 TRP A C 1
ATOM 1957 O O . TRP A 1 245 ? 77.232 54.777 40.733 1.00 16.58 224 TRP A O 1
ATOM 1968 N N A GLN A 1 246 ? 78.299 53.079 41.787 0.62 17.13 225 GLN A N 1
ATOM 1969 N N B GLN A 1 246 ? 78.292 53.091 41.812 0.38 17.20 225 GLN A N 1
ATOM 1970 C CA A GLN A 1 246 ? 79.604 53.327 41.180 0.62 17.74 225 GLN A CA 1
ATOM 1971 C CA B GLN A 1 246 ? 79.591 53.294 41.189 0.38 17.65 225 GLN A CA 1
ATOM 1972 C C A GLN A 1 246 ? 80.186 51.970 40.803 0.62 17.68 225 GLN A C 1
ATOM 1973 C C B GLN A 1 246 ? 80.084 51.914 40.789 0.38 17.55 225 GLN A C 1
ATOM 1974 O O A GLN A 1 246 ? 80.479 51.159 41.692 0.62 16.68 225 GLN A O 1
ATOM 1975 O O B GLN A 1 246 ? 80.216 51.030 41.639 0.38 16.90 225 GLN A O 1
ATOM 1986 N N . LEU A 1 247 ? 80.320 51.720 39.492 1.00 17.12 226 LEU A N 1
ATOM 1987 C CA . LEU A 1 247 ? 80.685 50.384 38.966 1.00 16.97 226 LEU A CA 1
ATOM 1988 C C . LEU A 1 247 ? 81.917 49.846 39.690 1.00 17.19 226 LEU A C 1
ATOM 1989 O O . LEU A 1 247 ? 81.940 48.706 40.156 1.00 15.96 226 LEU A O 1
ATOM 1994 N N . PHE A 1 248 ? 82.939 50.696 39.836 1.00 17.79 227 PHE A N 1
ATOM 1995 C CA . PHE A 1 248 ? 84.196 50.217 40.408 1.00 20.06 227 PHE A CA 1
ATOM 1996 C C . PHE A 1 248 ? 84.145 49.942 41.894 1.00 20.44 227 PHE A C 1
ATOM 1997 O O . PHE A 1 248 ? 85.041 49.288 42.433 1.00 21.43 227 PHE A O 1
ATOM 2005 N N . ASP A 1 249 ? 83.117 50.456 42.551 1.00 18.80 228 ASP A N 1
ATOM 2006 C CA . ASP A 1 249 ? 82.970 50.225 43.976 1.00 19.14 228 ASP A CA 1
ATOM 2007 C C . ASP A 1 249 ? 82.032 49.039 44.232 1.00 17.91 228 ASP A C 1
ATOM 2008 O O . ASP A 1 249 ? 82.196 48.344 45.210 1.00 18.09 228 ASP A O 1
ATOM 2013 N N . HIS A 1 250 ? 81.066 48.825 43.348 1.00 16.53 229 HIS A N 1
ATOM 2014 C CA . HIS A 1 250 ? 79.900 47.999 43.674 1.00 16.22 229 HIS A CA 1
ATOM 2015 C C . HIS A 1 250 ? 79.745 46.751 42.804 1.00 15.98 229 HIS A C 1
ATOM 2016 O O . HIS A 1 250 ? 79.075 45.776 43.208 1.00 14.39 229 HIS A O 1
ATOM 2023 N N . LEU A 1 251 ? 80.327 46.782 41.595 1.00 15.90 230 LEU A N 1
ATOM 2024 C CA . LEU A 1 251 ? 80.224 45.604 40.709 1.00 16.18 230 LEU A CA 1
ATOM 2025 C C . LEU A 1 251 ? 80.596 44.225 41.302 1.00 15.55 230 LEU A C 1
ATOM 2026 O O . LEU A 1 251 ? 79.885 43.245 41.032 1.00 15.75 230 LEU A O 1
ATOM 2031 N N . PRO A 1 252 ? 81.699 44.118 42.084 1.00 15.99 231 PRO A N 1
ATOM 2032 C CA . PRO A 1 252 ? 82.005 42.792 42.652 1.00 15.71 231 PRO A CA 1
ATOM 2033 C C . PRO A 1 252 ? 80.864 42.183 43.487 1.00 16.26 231 PRO A C 1
ATOM 2034 O O . PRO A 1 252 ? 80.540 40.996 43.313 1.00 16.04 231 PRO A O 1
ATOM 2038 N N . LEU A 1 253 ? 80.241 42.984 44.351 1.00 15.76 232 LEU A N 1
ATOM 2039 C CA . LEU A 1 253 ? 79.108 42.491 45.132 1.00 16.08 232 LEU A CA 1
ATOM 2040 C C . LEU A 1 253 ? 77.956 42.151 44.211 1.00 16.73 232 LEU A C 1
ATOM 2041 O O . LEU A 1 253 ? 77.299 41.095 44.378 1.00 16.84 232 LEU A O 1
ATOM 2054 N N . LEU A 1 255 ? 77.932 41.097 41.066 1.00 17.29 234 LEU A N 1
ATOM 2055 C CA . LEU A 1 255 ? 78.119 39.833 40.345 1.00 16.99 234 LEU A CA 1
ATOM 2056 C C . LEU A 1 255 ? 78.007 38.631 41.281 1.00 16.81 234 LEU A C 1
ATOM 2057 O O . LEU A 1 255 ? 77.476 37.572 40.894 1.00 16.25 234 LEU A O 1
ATOM 2062 N N A ASP A 1 256 ? 78.491 38.785 42.512 0.50 16.71 235 ASP A N 1
ATOM 2063 N N B ASP A 1 256 ? 78.476 38.811 42.512 0.50 17.04 235 ASP A N 1
ATOM 2064 C CA A ASP A 1 256 ? 78.372 37.713 43.501 0.50 16.83 235 ASP A CA 1
ATOM 2065 C CA B ASP A 1 256 ? 78.366 37.775 43.529 0.50 17.45 235 ASP A CA 1
ATOM 2066 C C A ASP A 1 256 ? 76.905 37.413 43.833 0.50 16.54 235 ASP A C 1
ATOM 2067 C C B ASP A 1 256 ? 76.908 37.427 43.796 0.50 16.91 235 ASP A C 1
ATOM 2068 O O A ASP A 1 256 ? 76.521 36.244 43.927 0.50 16.35 235 ASP A O 1
ATOM 2069 O O B ASP A 1 256 ? 76.532 36.251 43.811 0.50 16.65 235 ASP A O 1
ATOM 2078 N N . ILE A 1 257 ? 76.091 38.459 43.989 1.00 16.51 236 ILE A N 1
ATOM 2079 C CA . ILE A 1 257 ? 74.652 38.268 44.220 1.00 16.15 236 ILE A CA 1
ATOM 2080 C C . ILE A 1 257 ? 74.026 37.645 42.971 1.00 16.54 236 ILE A C 1
ATOM 2081 O O . ILE A 1 257 ? 73.218 36.712 43.085 1.00 17.00 236 ILE A O 1
ATOM 2086 N N . CYS A 1 258 ? 74.387 38.147 41.781 1.00 16.50 237 CYS A N 1
ATOM 2087 C CA . CYS A 1 258 ? 73.907 37.508 40.538 1.00 16.87 237 CYS A CA 1
ATOM 2088 C C . CYS A 1 258 ? 74.172 36.012 40.541 1.00 16.80 237 CYS A C 1
ATOM 2089 O O . CYS A 1 258 ? 73.289 35.210 40.182 1.00 16.80 237 CYS A O 1
ATOM 2092 N N . ARG A 1 259 ? 75.380 35.614 40.920 1.00 15.92 238 ARG A N 1
ATOM 2093 C CA . ARG A 1 259 ? 75.669 34.184 40.989 1.00 16.57 238 ARG A CA 1
ATOM 2094 C C . ARG A 1 259 ? 74.712 33.445 41.922 1.00 17.21 238 ARG A C 1
ATOM 2095 O O . ARG A 1 259 ? 74.212 32.352 41.578 1.00 16.58 238 ARG A O 1
ATOM 2103 N N . GLU A 1 260 ? 74.462 34.040 43.093 1.00 16.71 239 GLU A N 1
ATOM 2104 C CA . GLU A 1 260 ? 73.545 33.450 44.082 1.00 17.63 239 GLU A CA 1
ATOM 2105 C C . GLU A 1 260 ? 72.089 33.351 43.591 1.00 16.96 239 GLU A C 1
ATOM 2106 O O . GLU A 1 260 ? 71.324 32.563 44.115 1.00 17.34 239 GLU A O 1
ATOM 2112 N N . ILE A 1 261 ? 71.727 34.118 42.574 1.00 16.74 240 ILE A N 1
ATOM 2113 C CA . ILE A 1 261 ? 70.378 34.033 41.993 1.00 16.76 240 ILE A CA 1
ATOM 2114 C C . ILE A 1 261 ? 70.336 33.381 40.591 1.00 16.68 240 ILE A C 1
ATOM 2115 O O . ILE A 1 261 ? 69.356 33.523 39.869 1.00 15.97 240 ILE A O 1
ATOM 2120 N N . LEU A 1 262 ? 71.409 32.681 40.211 1.00 16.56 241 LEU A N 1
ATOM 2121 C CA . LEU A 1 262 ? 71.364 31.799 39.032 1.00 16.42 241 LEU A CA 1
ATOM 2122 C C . LEU A 1 262 ? 70.744 30.461 39.379 1.00 16.86 241 LEU A C 1
ATOM 2123 O O . LEU A 1 262 ? 71.062 29.861 40.412 1.00 16.56 241 LEU A O 1
ATOM 2128 N N . SER A 1 263 ? 69.863 29.982 38.510 1.00 15.95 242 SER A N 1
ATOM 2129 C CA . SER A 1 263 ? 69.301 28.651 38.664 1.00 16.67 242 SER A CA 1
ATOM 2130 C C . SER A 1 263 ? 70.372 27.551 38.519 1.00 16.56 242 SER A C 1
ATOM 2131 O O . SER A 1 263 ? 71.410 27.778 37.910 1.00 16.75 242 SER A O 1
ATOM 2134 N N . PRO A 1 264 ? 70.117 26.351 39.070 1.00 17.68 243 PRO A N 1
ATOM 2135 C CA . PRO A 1 264 ? 71.008 25.195 38.843 1.00 17.95 243 PRO A CA 1
ATOM 2136 C C . PRO A 1 264 ? 71.220 24.898 37.364 1.00 18.20 243 PRO A C 1
ATOM 2137 O O . PRO A 1 264 ? 72.306 24.460 36.992 1.00 18.80 243 PRO A O 1
ATOM 2141 N N . LYS A 1 265 ? 70.195 25.123 36.536 1.00 17.72 244 LYS A N 1
ATOM 2142 C CA . LYS A 1 265 ? 70.293 24.875 35.084 1.00 18.11 244 LYS A CA 1
ATOM 2143 C C . LYS A 1 265 ? 70.509 26.171 34.301 1.00 18.01 244 LYS A C 1
ATOM 2144 O O . LYS A 1 265 ? 70.092 26.268 33.143 1.00 18.44 244 LYS A O 1
ATOM 2150 N N . ALA A 1 266 ? 71.158 27.166 34.925 1.00 16.67 245 ALA A N 1
ATOM 2151 C CA . ALA A 1 266 ? 71.388 28.457 34.276 1.00 16.61 245 ALA A CA 1
ATOM 2152 C C . ALA A 1 266 ? 72.149 28.333 32.948 1.00 16.49 245 ALA A C 1
ATOM 2153 O O . ALA A 1 266 ? 73.054 27.495 32.807 1.00 16.35 245 ALA A O 1
ATOM 2155 N N . LEU A 1 267 ? 71.768 29.183 31.996 1.00 16.10 246 LEU A N 1
ATOM 2156 C CA . LEU A 1 267 ? 72.401 29.228 30.687 1.00 17.22 246 LEU A CA 1
ATOM 2157 C C . LEU A 1 267 ? 73.406 30.352 30.512 1.00 17.23 246 LEU A C 1
ATOM 2158 O O . LEU A 1 267 ? 74.225 30.327 29.593 1.00 16.71 246 LEU A O 1
ATOM 2163 N N . GLY A 1 268 ? 73.346 31.371 31.359 1.00 16.97 247 GLY A N 1
ATOM 2164 C CA . GLY A 1 268 ? 74.342 32.396 31.210 1.00 16.03 247 GLY A CA 1
ATOM 2165 C C . GLY A 1 268 ? 74.234 33.606 32.115 1.00 16.95 247 GLY A C 1
ATOM 2166 O O . GLY A 1 268 ? 73.160 33.945 32.592 1.00 16.40 247 GLY A O 1
ATOM 2167 N N . LEU A 1 269 ? 75.377 34.236 32.360 1.00 16.50 248 LEU A N 1
ATOM 2168 C CA . LEU A 1 269 ? 75.410 35.516 33.042 1.00 17.06 248 LEU A CA 1
ATOM 2169 C C . LEU A 1 269 ? 76.213 36.425 32.149 1.00 17.34 248 LEU A C 1
ATOM 2170 O O . LEU A 1 269 ? 77.372 36.117 31.845 1.00 18.29 248 LEU A O 1
ATOM 2175 N N . VAL A 1 270 ? 75.610 37.543 31.722 1.00 16.37 249 VAL A N 1
ATOM 2176 C CA . VAL A 1 270 ? 76.224 38.392 30.712 1.00 16.66 249 VAL A CA 1
ATOM 2177 C C . VAL A 1 270 ? 76.387 39.795 31.265 1.00 16.37 249 VAL A C 1
ATOM 2178 O O . VAL A 1 270 ? 75.410 40.413 31.690 1.00 17.93 249 VAL A O 1
ATOM 2182 N N . LEU A 1 271 ? 77.627 40.263 31.306 1.00 17.03 250 LEU A N 1
ATOM 2183 C CA . LEU A 1 271 ? 77.940 41.615 31.745 1.00 16.75 250 LEU A CA 1
ATOM 2184 C C . LEU A 1 271 ? 78.374 42.448 30.546 1.00 18.13 250 LEU A C 1
ATOM 2185 O O . LEU A 1 271 ? 79.283 42.049 29.797 1.00 17.95 250 LEU A O 1
ATOM 2190 N N . THR A 1 272 ? 77.772 43.633 30.401 1.00 18.16 251 THR A N 1
ATOM 2191 C CA . THR A 1 272 ? 78.200 44.623 29.403 1.00 18.60 251 THR A CA 1
ATOM 2192 C C . THR A 1 272 ? 78.591 45.908 30.126 1.00 19.25 251 THR A C 1
ATOM 2193 O O . THR A 1 272 ? 77.946 46.289 31.108 1.00 18.76 251 THR A O 1
ATOM 2197 N N . ALA A 1 273 ? 79.640 46.579 29.632 1.00 18.39 252 ALA A N 1
ATOM 2198 C CA . ALA A 1 273 ? 80.144 47.787 30.283 1.00 18.21 252 ALA A CA 1
ATOM 2199 C C . ALA A 1 273 ? 80.601 48.842 29.278 1.00 19.20 252 ALA A C 1
ATOM 2200 O O . ALA A 1 273 ? 81.463 48.565 28.423 1.00 19.10 252 ALA A O 1
ATOM 2202 N N A TYR A 1 274 ? 80.050 50.045 29.392 0.50 20.09 253 TYR A N 1
ATOM 2203 N N B TYR A 1 274 ? 79.982 50.027 29.395 0.50 19.06 253 TYR A N 1
ATOM 2204 C CA A TYR A 1 274 ? 80.457 51.143 28.534 0.50 20.95 253 TYR A CA 1
ATOM 2205 C CA B TYR A 1 274 ? 80.230 51.212 28.566 0.50 19.16 253 TYR A CA 1
ATOM 2206 C C A TYR A 1 274 ? 81.661 51.896 29.107 0.50 21.46 253 TYR A C 1
ATOM 2207 C C B TYR A 1 274 ? 80.997 52.317 29.293 0.50 18.95 253 TYR A C 1
ATOM 2208 O O A TYR A 1 274 ? 82.192 52.801 28.476 0.50 21.35 253 TYR A O 1
ATOM 2209 O O B TYR A 1 274 ? 80.777 52.575 30.484 0.50 19.10 253 TYR A O 1
ATOM 2226 N N A SER A 1 275 ? 82.136 51.453 30.273 0.50 21.96 254 SER A N 1
ATOM 2227 N N B SER A 1 275 ? 81.919 52.935 28.562 0.50 19.41 254 SER A N 1
ATOM 2228 C CA A SER A 1 275 ? 83.327 52.048 30.898 0.50 22.41 254 SER A CA 1
ATOM 2229 C CA B SER A 1 275 ? 82.481 54.246 28.906 0.50 19.63 254 SER A CA 1
ATOM 2230 C C A SER A 1 275 ? 84.611 51.591 30.187 0.50 23.01 254 SER A C 1
ATOM 2231 C C B SER A 1 275 ? 83.248 54.236 30.219 0.50 20.04 254 SER A C 1
ATOM 2232 O O A SER A 1 275 ? 85.415 50.848 30.775 0.50 22.92 254 SER A O 1
ATOM 2233 O O B SER A 1 275 ? 83.183 55.199 31.002 0.50 19.36 254 SER A O 1
ATOM 2238 N N A ILE A 1 276 ? 84.760 52.022 28.926 0.50 23.19 255 ILE A N 1
ATOM 2239 N N B ILE A 1 276 ? 83.994 53.151 30.436 0.50 19.80 255 ILE A N 1
ATOM 2240 C CA A ILE A 1 276 ? 85.874 51.728 28.013 0.50 22.93 255 ILE A CA 1
ATOM 2241 C CA B ILE A 1 276 ? 84.754 52.951 31.661 0.50 20.99 255 ILE A CA 1
ATOM 2242 C C A ILE A 1 276 ? 87.278 51.905 28.598 0.50 23.03 255 ILE A C 1
ATOM 2243 C C B ILE A 1 276 ? 86.280 52.837 31.441 0.50 20.48 255 ILE A C 1
ATOM 2244 O O A ILE A 1 276 ? 88.254 51.342 28.069 0.50 22.31 255 ILE A O 1
ATOM 2245 O O B ILE A 1 276 ? 86.723 52.387 30.378 0.50 19.87 255 ILE A O 1
ATOM 2254 N N A ARG A 1 277 ? 87.417 52.745 29.622 0.50 22.44 256 ARG A N 1
ATOM 2255 N N B ARG A 1 277 ? 87.071 53.275 32.423 0.50 19.92 256 ARG A N 1
ATOM 2256 C CA A ARG A 1 277 ? 88.763 53.021 30.160 0.50 22.23 256 ARG A CA 1
ATOM 2257 C CA B ARG A 1 277 ? 88.539 53.198 32.305 0.50 20.37 256 ARG A CA 1
ATOM 2258 C C A ARG A 1 277 ? 89.392 51.761 30.777 0.50 21.29 256 ARG A C 1
ATOM 2259 C C B ARG A 1 277 ? 89.055 51.881 32.857 0.50 19.42 256 ARG A C 1
ATOM 2260 O O A ARG A 1 277 ? 90.601 51.538 30.684 0.50 19.87 256 ARG A O 1
ATOM 2261 O O B ARG A 1 277 ? 89.523 51.772 34.004 0.50 19.19 256 ARG A O 1
ATOM 2276 N N A ALA A 1 278 ? 88.565 50.954 31.423 0.50 20.36 257 ALA A N 1
ATOM 2277 N N B ALA A 1 278 ? 88.955 50.887 31.993 0.50 19.28 257 ALA A N 1
ATOM 2278 C CA A ALA A 1 278 ? 89.012 49.665 31.953 0.50 19.78 257 ALA A CA 1
ATOM 2279 C CA B ALA A 1 278 ? 89.290 49.522 32.315 0.50 18.95 257 ALA A CA 1
ATOM 2280 C C A ALA A 1 278 ? 89.363 48.752 30.782 0.50 18.87 257 ALA A C 1
ATOM 2281 C C B ALA A 1 278 ? 89.254 48.661 31.046 0.50 18.65 257 ALA A C 1
ATOM 2282 O O A ALA A 1 278 ? 88.887 48.983 29.663 0.50 18.54 257 ALA A O 1
ATOM 2283 O O B ALA A 1 278 ? 88.440 48.847 30.143 0.50 18.80 257 ALA A O 1
ATOM 2286 N N . SER A 1 279 ? 90.168 47.712 31.018 1.00 18.36 258 SER A N 1
ATOM 2287 C CA . SER A 1 279 ? 90.318 46.696 29.984 1.00 16.83 258 SER A CA 1
ATOM 2288 C C . SER A 1 279 ? 89.194 45.670 30.121 1.00 17.03 258 SER A C 1
ATOM 2289 O O . SER A 1 279 ? 88.720 45.388 31.241 1.00 16.30 258 SER A O 1
ATOM 2292 N N . PHE A 1 280 ? 88.829 45.052 28.997 1.00 16.26 259 PHE A N 1
ATOM 2293 C CA . PHE A 1 280 ? 87.971 43.844 29.076 1.00 17.18 259 PHE A CA 1
ATOM 2294 C C . PHE A 1 280 ? 88.609 42.786 29.998 1.00 17.11 259 PHE A C 1
ATOM 2295 O O . PHE A 1 280 ? 87.895 41.984 30.583 1.00 18.18 259 PHE A O 1
ATOM 2303 N N . TYR A 1 281 ? 89.937 42.808 30.163 1.00 16.72 260 TYR A N 1
ATOM 2304 C CA . TYR A 1 281 ? 90.596 41.826 31.053 1.00 17.24 260 TYR A CA 1
ATOM 2305 C C . TYR A 1 281 ? 90.150 41.959 32.510 1.00 17.31 260 TYR A C 1
ATOM 2306 O O . TYR A 1 281 ? 90.091 40.969 33.228 1.00 16.80 260 TYR A O 1
ATOM 2315 N N A SER A 1 282 ? 89.833 43.179 32.929 0.50 16.38 261 SER A N 1
ATOM 2316 N N B SER A 1 282 ? 89.895 43.202 32.928 0.50 16.73 261 SER A N 1
ATOM 2317 C CA A SER A 1 282 ? 89.375 43.430 34.296 0.50 16.40 261 SER A CA 1
ATOM 2318 C CA B SER A 1 282 ? 89.361 43.517 34.258 0.50 17.27 261 SER A CA 1
ATOM 2319 C C A SER A 1 282 ? 87.942 42.936 34.561 0.50 16.75 261 SER A C 1
ATOM 2320 C C B SER A 1 282 ? 88.003 42.827 34.483 0.50 17.14 261 SER A C 1
ATOM 2321 O O A SER A 1 282 ? 87.665 42.414 35.632 0.50 16.49 261 SER A O 1
ATOM 2322 O O B SER A 1 282 ? 87.838 42.071 35.444 0.50 16.44 261 SER A O 1
ATOM 2335 N N . HIS A 1 284 ? 86.755 40.444 32.656 1.00 17.00 263 HIS A N 1
ATOM 2336 C CA . HIS A 1 284 ? 87.046 38.999 32.531 1.00 16.15 263 HIS A CA 1
ATOM 2337 C C . HIS A 1 284 ? 87.487 38.357 33.873 1.00 16.15 263 HIS A C 1
ATOM 2338 O O . HIS A 1 284 ? 86.898 37.359 34.332 1.00 14.98 263 HIS A O 1
ATOM 2345 N N . GLU A 1 285 ? 88.541 38.905 34.496 1.00 15.13 264 GLU A N 1
ATOM 2346 C CA . GLU A 1 285 ? 89.091 38.261 35.708 1.00 15.24 264 GLU A CA 1
ATOM 2347 C C . GLU A 1 285 ? 88.104 38.368 36.862 1.00 15.73 264 GLU A C 1
ATOM 2348 O O . GLU A 1 285 ? 87.986 37.449 37.660 1.00 14.75 264 GLU A O 1
ATOM 2354 N N . LEU A 1 286 ? 87.353 39.474 36.914 1.00 16.38 265 LEU A N 1
ATOM 2355 C CA . LEU A 1 286 ? 86.293 39.612 37.921 1.00 15.77 265 LEU A CA 1
ATOM 2356 C C . LEU A 1 286 ? 85.238 38.521 37.743 1.00 16.39 265 LEU A C 1
ATOM 2357 O O . LEU A 1 286 ? 84.818 37.891 38.749 1.00 15.97 265 LEU A O 1
ATOM 2370 N N . ARG A 1 288 ? 85.522 35.676 36.118 1.00 16.93 267 ARG A N 1
ATOM 2371 C CA . ARG A 1 288 ? 86.122 34.370 36.327 1.00 18.92 267 ARG A CA 1
ATOM 2372 C C . ARG A 1 288 ? 86.155 34.034 37.824 1.00 19.03 267 ARG A C 1
ATOM 2373 O O . ARG A 1 288 ? 85.771 32.927 38.232 1.00 18.69 267 ARG A O 1
ATOM 2381 N N . GLU A 1 289 ? 86.632 34.982 38.631 1.00 19.36 268 GLU A N 1
ATOM 2382 C CA . GLU A 1 289 ? 86.739 34.776 40.079 1.00 19.94 268 GLU A CA 1
ATOM 2383 C C . GLU A 1 289 ? 85.346 34.659 40.725 1.00 20.11 268 GLU A C 1
ATOM 2384 O O . GLU A 1 289 ? 85.146 33.790 41.575 1.00 19.85 268 GLU A O 1
ATOM 2390 N N . THR A 1 290 ? 84.399 35.512 40.307 1.00 19.81 269 THR A N 1
ATOM 2391 C CA . THR A 1 290 ? 82.988 35.402 40.723 1.00 19.61 269 THR A CA 1
ATOM 2392 C C . THR A 1 290 ? 82.436 33.974 40.524 1.00 19.67 269 THR A C 1
ATOM 2393 O O . THR A 1 290 ? 81.744 33.452 41.407 1.00 18.26 269 THR A O 1
ATOM 2405 N N . ARG A 1 292 ? 84.123 31.163 40.349 1.00 19.71 271 ARG A N 1
ATOM 2406 C CA . ARG A 1 292 ? 85.052 30.114 40.824 1.00 20.66 271 ARG A CA 1
ATOM 2407 C C . ARG A 1 292 ? 84.267 28.900 41.331 1.00 21.37 271 ARG A C 1
ATOM 2408 O O . ARG A 1 292 ? 83.348 29.041 42.118 1.00 21.19 271 ARG A O 1
ATOM 2416 N N . GLY A 1 293 ? 84.615 27.711 40.849 1.00 22.42 272 GLY A N 1
ATOM 2417 C CA . GLY A 1 293 ? 83.961 26.485 41.301 1.00 22.97 272 GLY A CA 1
ATOM 2418 C C . GLY A 1 293 ? 82.662 26.160 40.584 1.00 23.49 272 GLY A C 1
ATOM 2419 O O . GLY A 1 293 ? 82.111 25.083 40.782 1.00 23.68 272 GLY A O 1
ATOM 2420 N N . ALA A 1 294 ? 82.168 27.073 39.753 1.00 22.86 273 ALA A N 1
ATOM 2421 C CA . ALA A 1 294 ? 80.905 26.864 39.031 1.00 22.76 273 ALA A CA 1
ATOM 2422 C C . ALA A 1 294 ? 81.057 26.093 37.703 1.00 22.47 273 ALA A C 1
ATOM 2423 O O . ALA A 1 294 ? 80.070 25.768 37.048 1.00 22.70 273 ALA A O 1
ATOM 2425 N N . GLY A 1 295 ? 82.289 25.778 37.322 1.00 22.06 274 GLY A N 1
ATOM 2426 C CA . GLY A 1 295 ? 82.559 25.178 36.016 1.00 21.63 274 GLY A CA 1
ATOM 2427 C C . GLY A 1 295 ? 82.253 26.122 34.853 1.00 21.34 274 GLY A C 1
ATOM 2428 O O . GLY A 1 295 ? 82.172 27.340 35.021 1.00 21.23 274 GLY A O 1
ATOM 2429 N N . GLY A 1 296 ? 82.081 25.543 33.667 1.00 20.80 275 GLY A N 1
ATOM 2430 C CA . GLY A 1 296 ? 81.734 26.308 32.479 1.00 19.66 275 GLY A CA 1
ATOM 2431 C C . GLY A 1 296 ? 82.875 27.151 31.923 1.00 19.24 275 GLY A C 1
ATOM 2432 O O . GLY A 1 296 ? 84.048 26.822 32.088 1.00 18.04 275 GLY A O 1
ATOM 2433 N N . VAL A 1 297 ? 82.522 28.235 31.240 1.00 18.42 276 VAL A N 1
ATOM 2434 C CA . VAL A 1 297 ? 83.505 29.031 30.495 1.00 18.95 276 VAL A CA 1
ATOM 2435 C C . VAL A 1 297 ? 83.127 30.509 30.527 1.00 17.96 276 VAL A C 1
ATOM 2436 O O . VAL A 1 297 ? 81.940 30.856 30.477 1.00 17.93 276 VAL A O 1
ATOM 2440 N N . VAL A 1 298 ? 84.154 31.357 30.624 1.00 17.29 277 VAL A N 1
ATOM 2441 C CA . VAL A 1 298 ? 83.984 32.796 30.587 1.00 16.79 277 VAL A CA 1
ATOM 2442 C C . VAL A 1 298 ? 84.656 33.310 29.320 1.00 17.03 277 VAL A C 1
ATOM 2443 O O . VAL A 1 298 ? 85.874 33.100 29.102 1.00 17.66 277 VAL A O 1
ATOM 2447 N N . ALA A 1 299 ? 83.868 33.951 28.462 1.00 16.59 278 ALA A N 1
ATOM 2448 C CA . ALA A 1 299 ? 84.395 34.574 27.256 1.00 17.49 278 ALA A CA 1
ATOM 2449 C C . ALA A 1 299 ? 84.265 36.077 27.447 1.00 17.47 278 ALA A C 1
ATOM 2450 O O . ALA A 1 299 ? 83.183 36.564 27.838 1.00 17.74 278 ALA A O 1
ATOM 2452 N N . SER A 1 300 ? 85.343 36.818 27.171 1.00 17.55 279 SER A N 1
ATOM 2453 C CA . SER A 1 300 ? 85.319 38.276 27.356 1.00 16.84 279 SER A CA 1
ATOM 2454 C C . SER A 1 300 ? 86.076 39.010 26.262 1.00 17.76 279 SER A C 1
ATOM 2455 O O . SER A 1 300 ? 86.953 38.429 25.618 1.00 16.61 279 SER A O 1
ATOM 2458 N N . GLY A 1 301 ? 85.780 40.300 26.100 1.00 16.97 280 GLY A N 1
ATOM 2459 C CA . GLY A 1 301 ? 86.474 41.104 25.086 1.00 18.28 280 GLY A CA 1
ATOM 2460 C C . GLY A 1 301 ? 85.733 42.400 24.833 1.00 18.47 280 GLY A C 1
ATOM 2461 O O . GLY A 1 301 ? 85.118 42.968 25.749 1.00 17.47 280 GLY A O 1
ATOM 2462 N N . GLU A 1 302 ? 85.779 42.854 23.579 1.00 18.46 281 GLU A N 1
ATOM 2463 C CA . GLU A 1 302 ? 85.130 44.095 23.177 1.00 18.76 281 GLU A CA 1
ATOM 2464 C C . GLU A 1 302 ? 84.027 43.760 22.178 1.00 18.63 281 GLU A C 1
ATOM 2465 O O . GLU A 1 302 ? 84.137 42.791 21.424 1.00 18.87 281 GLU A O 1
ATOM 2471 N N . LEU A 1 303 ? 82.961 44.547 22.230 1.00 19.12 282 LEU A N 1
ATOM 2472 C CA . LEU A 1 303 ? 81.871 44.532 21.244 1.00 19.33 282 LEU A CA 1
ATOM 2473 C C . LEU A 1 303 ? 82.078 45.736 20.316 1.00 19.24 282 LEU A C 1
ATOM 2474 O O . LEU A 1 303 ? 82.146 46.871 20.784 1.00 18.70 282 LEU A O 1
ATOM 2479 N N . VAL A 1 304 ? 82.173 45.471 19.009 1.00 18.79 283 VAL A N 1
ATOM 2480 C CA . VAL A 1 304 ? 82.538 46.512 18.059 1.00 19.16 283 VAL A CA 1
ATOM 2481 C C . VAL A 1 304 ? 81.504 46.556 16.928 1.00 19.67 283 VAL A C 1
ATOM 2482 O O . VAL A 1 304 ? 80.777 45.566 16.674 1.00 19.93 283 VAL A O 1
ATOM 2486 N N . ILE A 1 305 ? 81.422 47.719 16.290 1.00 20.05 284 ILE A N 1
ATOM 2487 C CA . ILE A 1 305 ? 80.651 47.911 15.077 1.00 21.58 284 ILE A CA 1
ATOM 2488 C C . ILE A 1 305 ? 81.657 48.178 13.961 1.00 22.00 284 ILE A C 1
ATOM 2489 O O . ILE A 1 305 ? 82.592 48.971 14.128 1.00 22.64 284 ILE A O 1
ATOM 2494 N N . ARG A 1 306 ? 81.441 47.554 12.813 1.00 21.25 285 ARG A N 1
ATOM 2495 C CA . ARG A 1 306 ? 82.246 47.867 11.663 1.00 21.75 285 ARG A CA 1
ATOM 2496 C C . ARG A 1 306 ? 81.476 48.805 10.723 1.00 20.97 285 ARG A C 1
ATOM 2497 O O . ARG A 1 306 ? 80.311 48.565 10.418 1.00 22.21 285 ARG A O 1
ATOM 2505 N N . GLU A 1 307 ? 82.134 49.865 10.269 1.00 20.79 286 GLU A N 1
ATOM 2506 C CA . GLU A 1 307 ? 81.560 50.751 9.256 1.00 21.16 286 GLU A CA 1
ATOM 2507 C C . GLU A 1 307 ? 81.030 49.925 8.099 1.00 21.17 286 GLU A C 1
ATOM 2508 O O . GLU A 1 307 ? 81.640 48.924 7.697 1.00 21.05 286 GLU A O 1
ATOM 2514 N N . ALA A 1 308 ? 79.896 50.340 7.564 1.00 21.82 287 ALA A N 1
ATOM 2515 C CA . ALA A 1 308 ? 79.301 49.594 6.460 1.00 22.45 287 ALA A CA 1
ATOM 2516 C C . ALA A 1 308 ? 79.328 50.379 5.140 1.00 22.98 287 ALA A C 1
ATOM 2517 O O . ALA A 1 308 ? 79.058 49.828 4.080 1.00 22.52 287 ALA A O 1
ATOM 2519 N N . GLY A 1 309 ? 79.687 51.658 5.207 1.00 23.26 288 GLY A N 1
ATOM 2520 C CA . GLY A 1 309 ? 79.707 52.503 4.028 1.00 24.58 288 GLY A CA 1
ATOM 2521 C C . GLY A 1 309 ? 78.311 52.786 3.508 1.00 25.54 288 GLY A C 1
ATOM 2522 O O . GLY A 1 309 ? 77.316 52.551 4.204 1.00 24.78 288 GLY A O 1
ATOM 2523 N N A LEU A 1 310 ? 78.245 53.338 2.300 0.50 26.34 289 LEU A N 1
ATOM 2524 N N B LEU A 1 310 ? 78.243 53.227 2.258 0.50 25.79 289 LEU A N 1
ATOM 2525 C CA A LEU A 1 310 ? 76.981 53.751 1.696 0.50 28.07 289 LEU A CA 1
ATOM 2526 C CA B LEU A 1 310 ? 76.991 53.660 1.632 0.50 27.03 289 LEU A CA 1
ATOM 2527 C C A LEU A 1 310 ? 76.182 52.576 1.187 0.50 29.03 289 LEU A C 1
ATOM 2528 C C B LEU A 1 310 ? 75.948 52.562 1.378 0.50 27.68 289 LEU A C 1
ATOM 2529 O O A LEU A 1 310 ? 75.210 52.127 1.799 0.50 29.30 289 LEU A O 1
ATOM 2530 O O B LEU A 1 310 ? 74.751 52.845 1.325 0.50 28.18 289 LEU A O 1
ATOM 2539 N N A ASP A 1 311 ? 76.596 52.101 0.027 0.50 30.46 290 ASP A N 1
ATOM 2540 N N B ASP A 1 311 ? 76.381 51.315 1.243 0.50 28.37 290 ASP A N 1
ATOM 2541 C CA A ASP A 1 311 ? 75.863 51.053 -0.661 0.50 31.67 290 ASP A CA 1
ATOM 2542 C CA B ASP A 1 311 ? 75.431 50.248 0.897 0.50 29.24 290 ASP A CA 1
ATOM 2543 C C A ASP A 1 311 ? 76.370 49.683 -0.229 0.50 32.57 290 ASP A C 1
ATOM 2544 C C B ASP A 1 311 ? 75.170 49.203 1.987 0.50 29.62 290 ASP A C 1
ATOM 2545 O O A ASP A 1 311 ? 76.747 49.489 0.927 0.50 33.01 290 ASP A O 1
ATOM 2546 O O B ASP A 1 311 ? 74.435 48.226 1.769 0.50 29.52 290 ASP A O 1
ATOM 2555 N N A GLY A 1 312 ? 76.369 48.724 -1.144 0.50 33.87 291 GLY A N 1
ATOM 2556 N N B GLY A 1 312 ? 75.753 49.415 3.162 0.50 29.90 291 GLY A N 1
ATOM 2557 C CA A GLY A 1 312 ? 76.838 47.394 -0.790 0.50 34.96 291 GLY A CA 1
ATOM 2558 C CA B GLY A 1 312 ? 75.759 48.385 4.184 0.50 30.60 291 GLY A CA 1
ATOM 2559 C C A GLY A 1 312 ? 77.273 47.325 0.661 0.50 35.63 291 GLY A C 1
ATOM 2560 C C B GLY A 1 312 ? 76.753 47.342 3.732 0.50 31.50 291 GLY A C 1
ATOM 2561 O O A GLY A 1 312 ? 77.626 48.342 1.275 0.50 35.57 291 GLY A O 1
ATOM 2562 O O B GLY A 1 312 ? 76.842 46.276 4.325 0.50 31.49 291 GLY A O 1
ATOM 2563 N N A LYS A 1 313 ? 77.236 46.118 1.225 0.50 36.55 292 LYS A N 1
ATOM 2564 N N B LYS A 1 313 ? 77.536 47.686 2.706 0.50 32.53 292 LYS A N 1
ATOM 2565 C CA A LYS A 1 313 ? 77.785 45.893 2.560 0.50 36.97 292 LYS A CA 1
ATOM 2566 C CA B LYS A 1 313 ? 78.214 46.681 1.888 0.50 33.87 292 LYS A CA 1
ATOM 2567 C C A LYS A 1 313 ? 79.309 46.000 2.492 0.50 36.90 292 LYS A C 1
ATOM 2568 C C B LYS A 1 313 ? 79.739 46.747 1.726 0.50 34.56 292 LYS A C 1
ATOM 2569 O O A LYS A 1 313 ? 79.986 45.052 2.110 0.50 36.66 292 LYS A O 1
ATOM 2570 O O B LYS A 1 313 ? 80.330 45.811 1.203 0.50 34.42 292 LYS A O 1
ATOM 2581 N N A THR A 1 314 ? 79.851 47.157 2.864 0.50 36.92 293 THR A N 1
ATOM 2582 N N B THR A 1 314 ? 80.392 47.823 2.153 0.50 35.62 293 THR A N 1
ATOM 2583 C CA A THR A 1 314 ? 81.274 47.422 2.621 0.50 36.96 293 THR A CA 1
ATOM 2584 C CA B THR A 1 314 ? 81.849 47.712 2.335 0.50 36.65 293 THR A CA 1
ATOM 2585 C C A THR A 1 314 ? 82.095 47.563 3.903 0.50 37.13 293 THR A C 1
ATOM 2586 C C B THR A 1 314 ? 82.232 47.633 3.813 0.50 36.84 293 THR A C 1
ATOM 2587 O O A THR A 1 314 ? 81.947 48.554 4.626 0.50 37.31 293 THR A O 1
ATOM 2588 O O B THR A 1 314 ? 81.868 48.518 4.596 0.50 37.08 293 THR A O 1
ATOM 2595 N N . PRO A 1 315 ? 82.946 46.556 4.198 1.00 37.21 294 PRO A N 1
ATOM 2596 C CA . PRO A 1 315 ? 83.714 46.537 5.465 1.00 36.83 294 PRO A CA 1
ATOM 2597 C C . PRO A 1 315 ? 84.753 47.678 5.556 1.00 36.08 294 PRO A C 1
ATOM 2598 O O . PRO A 1 315 ? 85.543 47.895 4.617 1.00 37.06 294 PRO A O 1
ATOM 2602 N N . GLY A 1 316 ? 84.700 48.427 6.663 1.00 34.34 295 GLY A N 1
ATOM 2603 C CA . GLY A 1 316 ? 85.557 49.594 6.858 1.00 30.35 295 GLY A CA 1
ATOM 2604 C C . GLY A 1 316 ? 86.270 49.451 8.185 1.00 28.38 295 GLY A C 1
ATOM 2605 O O . GLY A 1 316 ? 86.701 48.343 8.542 1.00 27.30 295 GLY A O 1
ATOM 2606 N N . ARG A 1 317 ? 86.363 50.559 8.922 1.00 26.10 296 ARG A N 1
ATOM 2607 C CA . ARG A 1 317 ? 87.056 50.592 10.207 1.00 24.44 296 ARG A CA 1
ATOM 2608 C C . ARG A 1 317 ? 86.184 50.031 11.336 1.00 23.57 296 ARG A C 1
ATOM 2609 O O . ARG A 1 317 ? 84.956 50.060 11.251 1.00 22.29 296 ARG A O 1
ATOM 2617 N N . VAL A 1 318 ? 86.850 49.616 12.417 1.00 22.23 297 VAL A N 1
ATOM 2618 C CA . VAL A 1 318 ? 86.215 49.084 13.625 1.00 22.21 297 VAL A CA 1
ATOM 2619 C C . VAL A 1 318 ? 86.000 50.237 14.613 1.00 21.67 297 VAL A C 1
ATOM 2620 O O . VAL A 1 318 ? 86.944 50.981 14.915 1.00 21.19 297 VAL A O 1
ATOM 2624 N N . LEU A 1 319 ? 84.764 50.386 15.093 1.00 21.53 298 LEU A N 1
ATOM 2625 C CA . LEU A 1 319 ? 84.441 51.269 16.196 1.00 21.53 298 LEU A CA 1
ATOM 2626 C C . LEU A 1 319 ? 84.055 50.427 17.414 1.00 21.06 298 LEU A C 1
ATOM 2627 O O . LEU A 1 319 ? 82.974 49.831 17.456 1.00 19.84 298 LEU A O 1
ATOM 2632 N N . SER A 1 320 ? 84.948 50.362 18.391 1.00 21.06 299 SER A N 1
ATOM 2633 C CA . SER A 1 320 ? 84.689 49.568 19.569 1.00 22.35 299 SER A CA 1
ATOM 2634 C C . SER A 1 320 ? 83.778 50.372 20.507 1.00 23.11 299 SER A C 1
ATOM 2635 O O . SER A 1 320 ? 84.045 51.547 20.775 1.00 23.93 299 SER A O 1
ATOM 2638 N N . THR A 1 321 ? 82.698 49.744 20.969 1.00 21.46 300 THR A N 1
ATOM 2639 C CA . THR A 1 321 ? 81.674 50.432 21.750 1.00 22.08 300 THR A CA 1
ATOM 2640 C C . THR A 1 321 ? 81.706 50.132 23.261 1.00 20.86 300 THR A C 1
ATOM 2641 O O . THR A 1 321 ? 81.313 50.962 24.061 1.00 20.12 300 THR A O 1
ATOM 2645 N N . SER A 1 322 ? 82.124 48.926 23.644 1.00 20.26 301 SER A N 1
ATOM 2646 C CA . SER A 1 322 ? 81.854 48.480 25.005 1.00 19.42 301 SER A CA 1
ATOM 2647 C C . SER A 1 322 ? 82.628 47.211 25.274 1.00 19.24 301 SER A C 1
ATOM 2648 O O . SER A 1 322 ? 83.204 46.610 24.350 1.00 17.90 301 SER A O 1
ATOM 2651 N N . LEU A 1 323 ? 82.666 46.844 26.555 1.00 17.64 302 LEU A N 1
ATOM 2652 C CA . LEU A 1 323 ? 83.277 45.590 27.009 1.00 17.59 302 LEU A CA 1
ATOM 2653 C C . LEU A 1 323 ? 82.186 44.594 27.309 1.00 16.87 302 LEU A C 1
ATOM 2654 O O . LEU A 1 323 ? 81.004 44.950 27.500 1.00 17.41 302 LEU A O 1
ATOM 2659 N N . PHE A 1 324 ? 82.568 43.327 27.317 1.00 16.42 303 PHE A N 1
ATOM 2660 C CA . PHE A 1 324 ? 81.629 42.297 27.746 1.00 16.87 303 PHE A CA 1
ATOM 2661 C C . PHE A 1 324 ? 82.394 41.161 28.386 1.00 17.03 303 PHE A C 1
ATOM 2662 O O . PHE A 1 324 ? 83.580 40.929 28.097 1.00 16.35 303 PHE A O 1
ATOM 2670 N N . SER A 1 325 ? 81.687 40.461 29.258 1.00 16.70 304 SER A N 1
ATOM 2671 C CA . SER A 1 325 ? 82.145 39.202 29.787 1.00 17.53 304 SER A CA 1
ATOM 2672 C C . SER A 1 325 ? 80.914 38.313 29.988 1.00 17.92 304 SER A C 1
ATOM 2673 O O . SER A 1 325 ? 79.926 38.745 30.576 1.00 17.82 304 SER A O 1
ATOM 2676 N N . ARG A 1 326 ? 80.989 37.072 29.502 1.00 17.77 305 ARG A N 1
ATOM 2677 C CA . ARG A 1 326 ? 79.869 36.158 29.543 1.00 18.68 305 ARG A CA 1
ATOM 2678 C C . ARG A 1 326 ? 80.299 34.804 30.117 1.00 18.19 305 ARG A C 1
ATOM 2679 O O . ARG A 1 326 ? 81.215 34.148 29.591 1.00 17.93 305 ARG A O 1
ATOM 2687 N N . TRP A 1 327 ? 79.641 34.414 31.205 1.00 17.73 306 TRP A N 1
ATOM 2688 C CA . TRP A 1 327 ? 79.775 33.073 31.753 1.00 17.69 306 TRP A CA 1
ATOM 2689 C C . TRP A 1 327 ? 78.668 32.187 31.170 1.00 17.89 306 TRP A C 1
ATOM 2690 O O . TRP A 1 327 ? 77.506 32.600 31.095 1.00 17.68 306 TRP A O 1
ATOM 2701 N N . GLU A 1 328 ? 79.037 30.969 30.774 1.00 17.84 307 GLU A N 1
ATOM 2702 C CA . GLU A 1 328 ? 78.080 29.969 30.313 1.00 20.03 307 GLU A CA 1
ATOM 2703 C C . GLU A 1 328 ? 78.530 28.620 30.848 1.00 21.24 307 GLU A C 1
ATOM 2704 O O . GLU A 1 328 ? 79.753 28.390 30.992 1.00 20.90 307 GLU A O 1
ATOM 2710 N N . PRO A 1 329 ? 77.563 27.699 31.089 1.00 22.82 308 PRO A N 1
ATOM 2711 C CA . PRO A 1 329 ? 77.950 26.385 31.588 1.00 25.08 308 PRO A CA 1
ATOM 2712 C C . PRO A 1 329 ? 78.629 25.571 30.502 1.00 27.35 308 PRO A C 1
ATOM 2713 O O . PRO A 1 329 ? 79.278 24.561 30.814 1.00 29.04 308 PRO A O 1
ATOM 2717 N N . LYS A 1 330 ? 78.492 26.035 29.259 1.00 29.72 309 LYS A N 1
ATOM 2718 C CA . LYS A 1 330 ? 78.987 25.371 28.057 1.00 33.14 309 LYS A CA 1
ATOM 2719 C C . LYS A 1 330 ? 79.539 23.966 28.273 1.00 33.01 309 LYS A C 1
ATOM 2720 O O . LYS A 1 330 ? 78.741 23.026 28.434 1.00 34.05 309 LYS A O 1
ATOM 2726 N N . GLU B 1 15 ? 83.235 77.725 17.599 1.00 35.20 -6 GLU B N 1
ATOM 2727 C CA . GLU B 1 15 ? 82.874 77.961 16.157 1.00 34.54 -6 GLU B CA 1
ATOM 2728 C C . GLU B 1 15 ? 81.493 77.394 15.843 1.00 34.05 -6 GLU B C 1
ATOM 2729 O O . GLU B 1 15 ? 81.192 76.250 16.186 1.00 33.10 -6 GLU B O 1
ATOM 2735 N N . ASN B 1 16 ? 80.671 78.214 15.187 1.00 33.04 -5 ASN B N 1
ATOM 2736 C CA . ASN B 1 16 ? 79.321 77.848 14.798 1.00 32.43 -5 ASN B CA 1
ATOM 2737 C C . ASN B 1 16 ? 79.392 77.002 13.540 1.00 31.79 -5 ASN B C 1
ATOM 2738 O O . ASN B 1 16 ? 79.696 77.509 12.458 1.00 31.41 -5 ASN B O 1
ATOM 2743 N N . LEU B 1 17 ? 79.125 75.709 13.693 1.00 30.90 -4 LEU B N 1
ATOM 2744 C CA . LEU B 1 17 ? 79.159 74.784 12.564 1.00 30.20 -4 LEU B CA 1
ATOM 2745 C C . LEU B 1 17 ? 77.753 74.443 12.089 1.00 29.92 -4 LEU B C 1
ATOM 2746 O O . LEU B 1 17 ? 77.524 74.312 10.888 1.00 30.17 -4 LEU B O 1
ATOM 2751 N N . TYR B 1 18 ? 76.814 74.310 13.029 1.00 29.08 -3 TYR B N 1
ATOM 2752 C CA . TYR B 1 18 ? 75.519 73.681 12.737 1.00 28.92 -3 TYR B CA 1
ATOM 2753 C C . TYR B 1 18 ? 74.317 74.601 12.912 1.00 28.92 -3 TYR B C 1
ATOM 2754 O O . TYR B 1 18 ? 73.183 74.195 12.632 1.00 28.85 -3 TYR B O 1
ATOM 2763 N N . PHE B 1 19 ? 74.559 75.818 13.393 1.00 27.87 -2 PHE B N 1
ATOM 2764 C CA . PHE B 1 19 ? 73.464 76.750 13.670 1.00 28.15 -2 PHE B CA 1
ATOM 2765 C C . PHE B 1 19 ? 73.591 78.056 12.874 1.00 29.40 -2 PHE B C 1
ATOM 2766 O O . PHE B 1 19 ? 73.276 79.130 13.374 1.00 29.62 -2 PHE B O 1
ATOM 2774 N N . GLN B 1 20 ? 74.068 77.943 11.637 1.00 31.12 -1 GLN B N 1
ATOM 2775 C CA . GLN B 1 20 ? 74.188 79.093 10.747 1.00 33.31 -1 GLN B CA 1
ATOM 2776 C C . GLN B 1 20 ? 72.829 79.408 10.123 1.00 34.05 -1 GLN B C 1
ATOM 2777 O O . GLN B 1 20 ? 72.030 78.501 9.871 1.00 34.50 -1 GLN B O 1
ATOM 2783 N N . GLY B 1 21 ? 72.552 80.698 9.913 1.00 35.54 0 GLY B N 1
ATOM 2784 C CA . GLY B 1 21 ? 71.366 81.123 9.164 1.00 36.45 0 GLY B CA 1
ATOM 2785 C C . GLY B 1 21 ? 71.502 80.782 7.682 1.00 37.14 0 GLY B C 1
ATOM 2786 O O . GLY B 1 21 ? 72.615 80.577 7.178 1.00 37.38 0 GLY B O 1
ATOM 2795 N N A GLN B 1 23 ? 71.263 81.229 3.468 0.50 37.41 2 GLN B N 1
ATOM 2796 N N B GLN B 1 23 ? 71.220 81.210 3.462 0.50 37.51 2 GLN B N 1
ATOM 2797 C CA A GLN B 1 23 ? 71.757 82.262 2.558 0.50 36.89 2 GLN B CA 1
ATOM 2798 C CA B GLN B 1 23 ? 71.659 82.195 2.487 0.50 37.10 2 GLN B CA 1
ATOM 2799 C C A GLN B 1 23 ? 70.586 83.112 2.062 0.50 36.45 2 GLN B C 1
ATOM 2800 C C B GLN B 1 23 ? 70.503 83.127 2.141 0.50 36.56 2 GLN B C 1
ATOM 2801 O O A GLN B 1 23 ? 69.531 82.584 1.696 0.50 36.29 2 GLN B O 1
ATOM 2802 O O B GLN B 1 23 ? 69.370 82.670 1.954 0.50 36.39 2 GLN B O 1
ATOM 2813 N N . ARG B 1 24 ? 70.790 84.428 2.076 1.00 36.02 3 ARG B N 1
ATOM 2814 C CA . ARG B 1 24 ? 69.789 85.421 1.656 1.00 35.18 3 ARG B CA 1
ATOM 2815 C C . ARG B 1 24 ? 70.315 86.283 0.511 1.00 34.61 3 ARG B C 1
ATOM 2816 O O . ARG B 1 24 ? 71.527 86.380 0.297 1.00 34.66 3 ARG B O 1
ATOM 2824 N N . THR B 1 25 ? 69.400 86.909 -0.220 1.00 33.52 4 THR B N 1
ATOM 2825 C CA . THR B 1 25 ? 69.785 87.858 -1.246 1.00 32.62 4 THR B CA 1
ATOM 2826 C C . THR B 1 25 ? 69.213 89.239 -0.936 1.00 31.33 4 THR B C 1
ATOM 2827 O O . THR B 1 25 ? 68.270 89.361 -0.170 1.00 30.69 4 THR B O 1
ATOM 2831 N N . GLY B 1 26 ? 69.778 90.271 -1.561 1.00 30.41 5 GLY B N 1
ATOM 2832 C CA . GLY B 1 26 ? 69.283 91.634 -1.420 1.00 28.65 5 GLY B CA 1
ATOM 2833 C C . GLY B 1 26 ? 70.205 92.482 -0.566 1.00 27.79 5 GLY B C 1
ATOM 2834 O O . GLY B 1 26 ? 71.283 92.031 -0.158 1.00 27.54 5 GLY B O 1
ATOM 2835 N N A GLU B 1 27 ? 69.777 93.712 -0.295 0.50 27.30 6 GLU B N 1
ATOM 2836 N N B GLU B 1 27 ? 69.792 93.721 -0.311 0.50 27.21 6 GLU B N 1
ATOM 2837 C CA A GLU B 1 27 ? 70.560 94.648 0.500 0.50 26.60 6 GLU B CA 1
ATOM 2838 C CA B GLU B 1 27 ? 70.579 94.629 0.515 0.50 26.43 6 GLU B CA 1
ATOM 2839 C C A GLU B 1 27 ? 70.195 94.519 1.979 0.50 26.06 6 GLU B C 1
ATOM 2840 C C B GLU B 1 27 ? 70.192 94.523 1.984 0.50 25.96 6 GLU B C 1
ATOM 2841 O O A GLU B 1 27 ? 69.107 94.046 2.323 0.50 25.43 6 GLU B O 1
ATOM 2842 O O B GLU B 1 27 ? 69.094 94.070 2.324 0.50 25.34 6 GLU B O 1
ATOM 2853 N N . LEU B 1 28 ? 71.114 94.936 2.845 1.00 25.40 7 LEU B N 1
ATOM 2854 C CA . LEU B 1 28 ? 70.868 94.970 4.277 1.00 25.17 7 LEU B CA 1
ATOM 2855 C C . LEU B 1 28 ? 69.843 96.065 4.505 1.00 24.75 7 LEU B C 1
ATOM 2856 O O . LEU B 1 28 ? 69.843 97.069 3.769 1.00 24.14 7 LEU B O 1
ATOM 2861 N N . PRO B 1 29 ? 68.935 95.860 5.478 1.00 24.38 8 PRO B N 1
ATOM 2862 C CA . PRO B 1 29 ? 68.048 96.968 5.858 1.00 23.94 8 PRO B CA 1
ATOM 2863 C C . PRO B 1 29 ? 68.838 98.196 6.308 1.00 23.57 8 PRO B C 1
ATOM 2864 O O . PRO B 1 29 ? 70.013 98.070 6.680 1.00 22.81 8 PRO B O 1
ATOM 2868 N N . ALA B 1 30 ? 68.183 99.361 6.291 1.00 22.75 9 ALA B N 1
ATOM 2869 C CA . ALA B 1 30 ? 68.723 100.571 6.884 1.00 22.72 9 ALA B CA 1
ATOM 2870 C C . ALA B 1 30 ? 68.981 100.326 8.366 1.00 23.49 9 ALA B C 1
ATOM 2871 O O . ALA B 1 30 ? 68.448 99.384 8.958 1.00 22.53 9 ALA B O 1
ATOM 2873 N N . GLU B 1 31 ? 69.824 101.154 8.962 1.00 23.85 10 GLU B N 1
ATOM 2874 C CA . GLU B 1 31 ? 70.185 100.949 10.358 1.00 24.29 10 GLU B CA 1
ATOM 2875 C C . GLU B 1 31 ? 70.157 102.245 11.142 1.00 24.24 10 GLU B C 1
ATOM 2876 O O . GLU B 1 31 ? 70.454 103.309 10.596 1.00 24.81 10 GLU B O 1
ATOM 2882 N N . HIS B 1 32 ? 69.730 102.163 12.402 1.00 24.22 11 HIS B N 1
ATOM 2883 C CA . HIS B 1 32 ? 69.871 103.256 13.346 1.00 24.39 11 HIS B CA 1
ATOM 2884 C C . HIS B 1 32 ? 70.620 102.616 14.524 1.00 23.90 11 HIS B C 1
ATOM 2885 O O . HIS B 1 32 ? 70.092 101.708 15.171 1.00 23.77 11 HIS B O 1
ATOM 2892 N N . VAL B 1 33 ? 71.845 103.076 14.770 1.00 23.53 12 VAL B N 1
ATOM 2893 C CA . VAL B 1 33 ? 72.727 102.464 15.784 1.00 24.29 12 VAL B CA 1
ATOM 2894 C C . VAL B 1 33 ? 73.847 103.454 16.162 1.00 24.60 12 VAL B C 1
ATOM 2895 O O . VAL B 1 33 ? 74.328 104.176 15.290 1.00 25.08 12 VAL B O 1
ATOM 2899 N N . PRO B 1 34 ? 74.176 103.597 17.473 1.00 24.11 13 PRO B N 1
ATOM 2900 C CA . PRO B 1 34 ? 73.455 103.109 18.650 1.00 24.20 13 PRO B CA 1
ATOM 2901 C C . PRO B 1 34 ? 72.184 103.935 18.870 1.00 23.75 13 PRO B C 1
ATOM 2902 O O . PRO B 1 34 ? 72.166 105.148 18.583 1.00 23.43 13 PRO B O 1
ATOM 2906 N N . VAL B 1 35 ? 71.135 103.265 19.337 1.00 22.81 14 VAL B N 1
ATOM 2907 C CA . VAL B 1 35 ? 69.926 103.939 19.815 1.00 22.22 14 VAL B CA 1
ATOM 2908 C C . VAL B 1 35 ? 69.797 103.613 21.312 1.00 22.02 14 VAL B C 1
ATOM 2909 O O . VAL B 1 35 ? 69.791 102.433 21.719 1.00 21.13 14 VAL B O 1
ATOM 2913 N N . ILE B 1 36 ? 69.759 104.646 22.149 1.00 20.97 15 ILE B N 1
ATOM 2914 C CA . ILE B 1 36 ? 69.637 104.392 23.585 1.00 20.08 15 ILE B CA 1
ATOM 2915 C C . ILE B 1 36 ? 68.183 104.650 23.960 1.00 19.83 15 ILE B C 1
ATOM 2916 O O . ILE B 1 36 ? 67.706 105.765 23.824 1.00 19.03 15 ILE B O 1
ATOM 2921 N N . LEU B 1 37 ? 67.485 103.612 24.407 1.00 19.48 16 LEU B N 1
ATOM 2922 C CA . LEU B 1 37 ? 66.080 103.762 24.823 1.00 20.76 16 LEU B CA 1
ATOM 2923 C C . LEU B 1 37 ? 66.072 103.947 26.341 1.00 20.91 16 LEU B C 1
ATOM 2924 O O . LEU B 1 37 ? 66.708 103.192 27.057 1.00 20.48 16 LEU B O 1
ATOM 2929 N N A GLU B 1 38 ? 65.328 104.931 26.833 0.50 20.54 17 GLU B N 1
ATOM 2930 N N B GLU B 1 38 ? 65.419 105.017 26.787 0.50 21.86 17 GLU B N 1
ATOM 2931 C CA A GLU B 1 38 ? 65.363 105.236 28.268 0.50 20.73 17 GLU B CA 1
ATOM 2932 C CA B GLU B 1 38 ? 65.314 105.350 28.205 0.50 23.08 17 GLU B CA 1
ATOM 2933 C C A GLU B 1 38 ? 63.980 105.363 28.884 0.50 21.19 17 GLU B C 1
ATOM 2934 C C B GLU B 1 38 ? 63.892 105.090 28.612 0.50 23.75 17 GLU B C 1
ATOM 2935 O O A GLU B 1 38 ? 63.060 105.889 28.254 0.50 20.65 17 GLU B O 1
ATOM 2936 O O B GLU B 1 38 ? 62.967 105.681 28.042 0.50 23.25 17 GLU B O 1
ATOM 2947 N N A SER B 1 39 ? 63.869 104.884 30.122 0.50 21.92 18 SER B N 1
ATOM 2948 N N B SER B 1 39 ? 63.707 104.223 29.597 0.50 24.62 18 SER B N 1
ATOM 2949 C CA A SER B 1 39 ? 62.667 105.005 30.948 0.50 22.78 18 SER B CA 1
ATOM 2950 C CA B SER B 1 39 ? 62.363 103.860 30.000 0.50 26.16 18 SER B CA 1
ATOM 2951 C C A SER B 1 39 ? 62.975 105.597 32.338 0.50 23.02 18 SER B C 1
ATOM 2952 C C B SER B 1 39 ? 61.570 105.059 30.479 0.50 27.50 18 SER B C 1
ATOM 2953 O O A SER B 1 39 ? 64.061 105.411 32.895 0.50 22.25 18 SER B O 1
ATOM 2954 O O B SER B 1 39 ? 62.027 105.861 31.302 0.50 27.35 18 SER B O 1
ATOM 2959 N N A SER B 1 40 ? 62.007 106.277 32.938 0.50 24.05 19 SER B N 1
ATOM 2960 N N B SER B 1 40 ? 60.374 105.161 29.915 0.50 29.38 19 SER B N 1
ATOM 2961 C CA A SER B 1 40 ? 62.275 106.855 34.252 0.50 24.99 19 SER B CA 1
ATOM 2962 C CA B SER B 1 40 ? 59.414 106.169 30.257 0.50 30.65 19 SER B CA 1
ATOM 2963 C C A SER B 1 40 ? 61.279 106.474 35.343 0.50 25.62 19 SER B C 1
ATOM 2964 C C B SER B 1 40 ? 59.638 106.592 31.693 0.50 31.24 19 SER B C 1
ATOM 2965 O O A SER B 1 40 ? 61.372 106.954 36.474 0.50 25.67 19 SER B O 1
ATOM 2966 O O B SER B 1 40 ? 59.495 107.762 32.036 0.50 31.27 19 SER B O 1
ATOM 2971 N N A GLY B 1 41 ? 60.333 105.607 35.001 0.50 26.56 20 GLY B N 1
ATOM 2972 N N B GLY B 1 41 ? 60.013 105.624 32.526 0.50 32.12 20 GLY B N 1
ATOM 2973 C CA A GLY B 1 41 ? 59.373 105.093 35.971 0.50 27.93 20 GLY B CA 1
ATOM 2974 C CA B GLY B 1 41 ? 60.032 105.824 33.969 0.50 32.56 20 GLY B CA 1
ATOM 2975 C C A GLY B 1 41 ? 58.183 105.969 36.345 0.50 28.79 20 GLY B C 1
ATOM 2976 C C B GLY B 1 41 ? 58.635 106.263 34.354 0.50 32.88 20 GLY B C 1
ATOM 2977 O O A GLY B 1 41 ? 57.785 106.039 37.512 0.50 29.24 20 GLY B O 1
ATOM 2978 O O B GLY B 1 41 ? 58.377 107.459 34.545 0.50 33.44 20 GLY B O 1
ATOM 2979 N N A ALA B 1 42 ? 57.585 106.628 35.364 0.50 29.64 21 ALA B N 1
ATOM 2980 N N B ALA B 1 42 ? 57.723 105.297 34.442 0.50 32.80 21 ALA B N 1
ATOM 2981 C CA A ALA B 1 42 ? 56.391 107.409 35.632 0.50 29.98 21 ALA B CA 1
ATOM 2982 C CA B ALA B 1 42 ? 56.306 105.610 34.606 0.50 32.66 21 ALA B CA 1
ATOM 2983 C C A ALA B 1 42 ? 55.200 106.485 35.928 0.50 30.46 21 ALA B C 1
ATOM 2984 C C B ALA B 1 42 ? 55.543 104.628 35.504 0.50 32.42 21 ALA B C 1
ATOM 2985 O O A ALA B 1 42 ? 54.062 106.769 35.532 0.50 31.02 21 ALA B O 1
ATOM 2986 O O B ALA B 1 42 ? 55.721 103.406 35.407 0.50 32.49 21 ALA B O 1
ATOM 2989 N N A GLY B 1 43 ? 55.469 105.383 36.636 0.50 30.54 22 GLY B N 1
ATOM 2990 N N B GLY B 1 43 ? 54.723 105.196 36.393 0.50 32.01 22 GLY B N 1
ATOM 2991 C CA A GLY B 1 43 ? 54.438 104.393 36.971 0.50 30.05 22 GLY B CA 1
ATOM 2992 C CA B GLY B 1 43 ? 53.697 104.472 37.142 0.50 31.02 22 GLY B CA 1
ATOM 2993 C C A GLY B 1 43 ? 54.670 103.781 38.340 0.50 29.64 22 GLY B C 1
ATOM 2994 C C B GLY B 1 43 ? 54.065 103.913 38.508 0.50 30.36 22 GLY B C 1
ATOM 2995 O O A GLY B 1 43 ? 55.370 104.387 39.174 0.50 29.69 22 GLY B O 1
ATOM 2996 O O B GLY B 1 43 ? 54.302 104.651 39.476 0.50 30.80 22 GLY B O 1
ATOM 2997 N N . ASP B 1 44 ? 54.097 102.589 38.582 1.00 29.05 23 ASP B N 1
ATOM 2998 C CA . ASP B 1 44 ? 54.313 101.869 39.840 1.00 27.70 23 ASP B CA 1
ATOM 2999 C C . ASP B 1 44 ? 55.789 101.539 40.054 1.00 26.46 23 ASP B C 1
ATOM 3000 O O . ASP B 1 44 ? 56.123 100.906 41.047 1.00 28.51 23 ASP B O 1
ATOM 3005 N N . PHE B 1 45 ? 56.660 101.921 39.123 1.00 23.64 24 PHE B N 1
ATOM 3006 C CA . PHE B 1 45 ? 58.089 101.662 39.285 1.00 22.34 24 PHE B CA 1
ATOM 3007 C C . PHE B 1 45 ? 58.918 102.914 39.087 1.00 21.21 24 PHE B C 1
ATOM 3008 O O . PHE B 1 45 ? 58.696 103.639 38.131 1.00 20.88 24 PHE B O 1
ATOM 3016 N N . HIS B 1 46 ? 59.903 103.125 39.952 1.00 20.60 25 HIS B N 1
ATOM 3017 C CA . HIS B 1 46 ? 61.052 103.965 39.593 1.00 20.59 25 HIS B CA 1
ATOM 3018 C C . HIS B 1 46 ? 62.278 103.525 40.371 1.00 20.32 25 HIS B C 1
ATOM 3019 O O . HIS B 1 46 ? 62.168 102.930 41.437 1.00 21.00 25 HIS B O 1
ATOM 3026 N N . LEU B 1 47 ? 63.439 103.822 39.804 1.00 19.56 26 LEU B N 1
ATOM 3027 C CA . LEU B 1 47 ? 64.714 103.646 40.475 1.00 20.50 26 LEU B CA 1
ATOM 3028 C C . LEU B 1 47 ? 64.980 104.862 41.372 1.00 20.31 26 LEU B C 1
ATOM 3029 O O . LEU B 1 47 ? 65.054 106.011 40.878 1.00 21.47 26 LEU B O 1
ATOM 3034 N N . ILE B 1 48 ? 65.120 104.626 42.678 1.00 20.22 27 ILE B N 1
ATOM 3035 C CA . ILE B 1 48 ? 65.302 105.742 43.629 1.00 20.18 27 ILE B CA 1
ATOM 3036 C C . ILE B 1 48 ? 66.770 106.168 43.664 1.00 20.39 27 ILE B C 1
ATOM 3037 O O . ILE B 1 48 ? 67.084 107.368 43.550 1.00 19.86 27 ILE B O 1
ATOM 3042 N N . ASP B 1 49 ? 67.655 105.181 43.803 1.00 20.14 28 ASP B N 1
ATOM 3043 C CA . ASP B 1 49 ? 69.081 105.435 43.973 1.00 20.46 28 ASP B CA 1
ATOM 3044 C C . ASP B 1 49 ? 69.823 104.142 43.651 1.00 19.99 28 ASP B C 1
ATOM 3045 O O . ASP B 1 49 ? 69.217 103.065 43.521 1.00 19.39 28 ASP B O 1
ATOM 3050 N N . SER B 1 50 ? 71.136 104.258 43.510 1.00 19.61 29 SER B N 1
ATOM 3051 C CA . SER B 1 50 ? 71.969 103.100 43.271 1.00 20.10 29 SER B CA 1
ATOM 3052 C C . SER B 1 50 ? 73.392 103.465 43.629 1.00 20.77 29 SER B C 1
ATOM 3053 O O . SER B 1 50 ? 73.745 104.656 43.688 1.00 20.44 29 SER B O 1
ATOM 3056 N N . GLY B 1 51 ? 74.213 102.439 43.829 1.00 21.09 30 GLY B N 1
ATOM 3057 C CA . GLY B 1 51 ? 75.630 102.633 44.106 1.00 21.22 30 GLY B CA 1
ATOM 3058 C C . GLY B 1 51 ? 76.133 101.548 45.026 1.00 21.06 30 GLY B C 1
ATOM 3059 O O . GLY B 1 51 ? 75.335 100.782 45.600 1.00 20.16 30 GLY B O 1
ATOM 3060 N N . ASN B 1 52 ? 77.456 101.468 45.139 1.00 21.05 31 ASN B N 1
ATOM 3061 C CA . ASN B 1 52 ? 78.094 100.449 45.962 1.00 22.22 31 ASN B CA 1
ATOM 3062 C C . ASN B 1 52 ? 77.593 99.038 45.665 1.00 21.53 31 ASN B C 1
ATOM 3063 O O . ASN B 1 52 ? 77.558 98.196 46.574 1.00 21.17 31 ASN B O 1
ATOM 3068 N N . GLY B 1 53 ? 77.257 98.789 44.397 1.00 20.95 32 GLY B N 1
ATOM 3069 C CA . GLY B 1 53 ? 76.877 97.441 43.913 1.00 20.57 32 GLY B CA 1
ATOM 3070 C C . GLY B 1 53 ? 75.439 97.046 44.233 1.00 20.59 32 GLY B C 1
ATOM 3071 O O . GLY B 1 53 ? 75.057 95.860 44.136 1.00 19.50 32 GLY B O 1
ATOM 3072 N N . LEU B 1 54 ? 74.643 98.048 44.585 1.00 20.54 33 LEU B N 1
ATOM 3073 C CA . LEU B 1 54 ? 73.242 97.861 44.916 1.00 21.35 33 LEU B CA 1
ATOM 3074 C C . LEU B 1 54 ? 72.320 98.868 44.207 1.00 21.05 33 LEU B C 1
ATOM 3075 O O . LEU B 1 54 ? 72.767 99.882 43.640 1.00 20.65 33 LEU B O 1
ATOM 3080 N N . LYS B 1 55 ? 71.023 98.602 44.284 1.00 21.10 34 LYS B N 1
ATOM 3081 C CA . LYS B 1 55 ? 70.030 99.537 43.794 1.00 21.46 34 LYS B CA 1
ATOM 3082 C C . LYS B 1 55 ? 68.841 99.577 44.741 1.00 21.54 34 LYS B C 1
ATOM 3083 O O . LYS B 1 55 ? 68.524 98.571 45.380 1.00 21.59 34 LYS B O 1
ATOM 3089 N N . LEU B 1 56 ? 68.197 100.742 44.796 1.00 21.00 35 LEU B N 1
ATOM 3090 C CA . LEU B 1 56 ? 67.052 101.008 45.653 1.00 20.70 35 LEU B CA 1
ATOM 3091 C C . LEU B 1 56 ? 65.903 101.394 44.733 1.00 21.48 35 LEU B C 1
ATOM 3092 O O . LEU B 1 56 ? 65.966 102.430 44.038 1.00 20.72 35 LEU B O 1
ATOM 3097 N N . GLU B 1 57 ? 64.848 100.574 44.747 1.00 20.95 36 GLU B N 1
ATOM 3098 C CA . GLU B 1 57 ? 63.767 100.701 43.767 1.00 22.18 36 GLU B CA 1
ATOM 3099 C C . GLU B 1 57 ? 62.416 100.760 44.450 1.00 22.05 36 GLU B C 1
ATOM 3100 O O . GLU B 1 57 ? 62.220 100.135 45.483 1.00 23.11 36 GLU B O 1
ATOM 3106 N N . GLN B 1 58 ? 61.476 101.479 43.848 1.00 21.29 37 GLN B N 1
ATOM 3107 C CA . GLN B 1 58 ? 60.105 101.477 44.303 1.00 20.83 37 GLN B CA 1
ATOM 3108 C C . GLN B 1 58 ? 59.281 100.598 43.364 1.00 20.48 37 GLN B C 1
ATOM 3109 O O . GLN B 1 58 ? 59.284 100.819 42.150 1.00 20.30 37 GLN B O 1
ATOM 3115 N N . TYR B 1 59 ? 58.608 99.590 43.925 1.00 20.21 38 TYR B N 1
ATOM 3116 C CA . TYR B 1 59 ? 57.645 98.765 43.210 1.00 20.35 38 TYR B CA 1
ATOM 3117 C C . TYR B 1 59 ? 56.290 98.898 43.901 1.00 20.48 38 TYR B C 1
ATOM 3118 O O . TYR B 1 59 ? 56.028 98.211 44.889 1.00 20.42 38 TYR B O 1
ATOM 3127 N N . GLY B 1 60 ? 55.447 99.815 43.413 1.00 21.49 39 GLY B N 1
ATOM 3128 C CA . GLY B 1 60 ? 54.150 100.070 44.046 1.00 23.23 39 GLY B CA 1
ATOM 3129 C C . GLY B 1 60 ? 54.369 100.442 45.507 1.00 23.67 39 GLY B C 1
ATOM 3130 O O . GLY B 1 60 ? 55.143 101.345 45.796 1.00 23.76 39 GLY B O 1
ATOM 3131 N N . ASP B 1 61 ? 53.727 99.721 46.416 1.00 24.19 40 ASP B N 1
ATOM 3132 C CA . ASP B 1 61 ? 53.814 100.027 47.847 1.00 25.94 40 ASP B CA 1
ATOM 3133 C C . ASP B 1 61 ? 55.146 99.659 48.511 1.00 25.47 40 ASP B C 1
ATOM 3134 O O . ASP B 1 61 ? 55.412 100.088 49.624 1.00 25.28 40 ASP B O 1
ATOM 3139 N N . TYR B 1 62 ? 55.989 98.891 47.824 1.00 24.35 41 TYR B N 1
ATOM 3140 C CA . TYR B 1 62 ? 57.210 98.386 48.440 1.00 23.89 41 TYR B CA 1
ATOM 3141 C C . TYR B 1 62 ? 58.466 99.041 47.884 1.00 23.95 41 TYR B C 1
ATOM 3142 O O . TYR B 1 62 ? 58.612 99.236 46.659 1.00 24.38 41 TYR B O 1
ATOM 3151 N N . ARG B 1 63 ? 59.366 99.358 48.802 1.00 23.27 42 ARG B N 1
ATOM 3152 C CA . ARG B 1 63 ? 60.702 99.802 48.454 1.00 23.22 42 ARG B CA 1
ATOM 3153 C C . ARG B 1 63 ? 61.651 98.647 48.672 1.00 22.79 42 ARG B C 1
ATOM 3154 O O . ARG B 1 63 ? 61.685 98.070 49.776 1.00 21.36 42 ARG B O 1
ATOM 3162 N N . VAL B 1 64 ? 62.438 98.320 47.648 1.00 22.85 43 VAL B N 1
ATOM 3163 C CA . VAL B 1 64 ? 63.272 97.130 47.684 1.00 23.29 43 VAL B CA 1
ATOM 3164 C C . VAL B 1 64 ? 64.726 97.480 47.404 1.00 23.34 43 VAL B C 1
ATOM 3165 O O . VAL B 1 64 ? 65.019 98.434 46.676 1.00 24.31 43 VAL B O 1
ATOM 3169 N N . VAL B 1 65 ? 65.630 96.706 47.989 1.00 23.09 44 VAL B N 1
ATOM 3170 C CA . VAL B 1 65 ? 67.063 96.844 47.758 1.00 22.60 44 VAL B CA 1
ATOM 3171 C C . VAL B 1 65 ? 67.512 95.539 47.115 1.00 22.79 44 VAL B C 1
ATOM 3172 O O . VAL B 1 65 ? 67.186 94.454 47.631 1.00 22.21 44 VAL B O 1
ATOM 3176 N N . ARG B 1 66 ? 68.220 95.630 45.980 1.00 21.73 45 ARG B N 1
ATOM 3177 C CA . ARG B 1 66 ? 68.726 94.433 45.302 1.00 21.91 45 ARG B CA 1
ATOM 3178 C C . ARG B 1 66 ? 70.150 94.641 44.852 1.00 22.00 45 ARG B C 1
ATOM 3179 O O . ARG B 1 66 ? 70.575 95.793 44.602 1.00 22.25 45 ARG B O 1
ATOM 3187 N N . PRO B 1 67 ? 70.906 93.541 44.706 1.00 22.86 46 PRO B N 1
ATOM 3188 C CA . PRO B 1 67 ? 72.252 93.712 44.143 1.00 22.93 46 PRO B CA 1
ATOM 3189 C C . PRO B 1 67 ? 72.212 94.203 42.693 1.00 23.26 46 PRO B C 1
ATOM 3190 O O . PRO B 1 67 ? 71.288 93.842 41.923 1.00 23.26 46 PRO B O 1
ATOM 3194 N N . GLU B 1 68 ? 73.196 95.032 42.335 1.00 22.85 47 GLU B N 1
ATOM 3195 C CA . GLU B 1 68 ? 73.374 95.492 40.949 1.00 23.25 47 GLU B CA 1
ATOM 3196 C C . GLU B 1 68 ? 74.867 95.781 40.805 1.00 23.22 47 GLU B C 1
ATOM 3197 O O . GLU B 1 68 ? 75.339 96.861 41.135 1.00 22.26 47 GLU B O 1
ATOM 3203 N N . ALA B 1 69 ? 75.610 94.782 40.350 1.00 23.54 48 ALA B N 1
ATOM 3204 C CA . ALA B 1 69 ? 77.075 94.820 40.465 1.00 25.98 48 ALA B CA 1
ATOM 3205 C C . ALA B 1 69 ? 77.663 96.010 39.703 1.00 26.11 48 ALA B C 1
ATOM 3206 O O . ALA B 1 69 ? 78.628 96.643 40.138 1.00 27.12 48 ALA B O 1
ATOM 3208 N N . GLN B 1 70 ? 77.046 96.344 38.590 1.00 25.98 49 GLN B N 1
ATOM 3209 C CA . GLN B 1 70 ? 77.581 97.432 37.766 1.00 26.89 49 GLN B CA 1
ATOM 3210 C C . GLN B 1 70 ? 77.244 98.832 38.288 1.00 25.37 49 GLN B C 1
ATOM 3211 O O . GLN B 1 70 ? 77.748 99.830 37.768 1.00 25.95 49 GLN B O 1
ATOM 3217 N N . ALA B 1 71 ? 76.408 98.918 39.323 1.00 24.10 50 ALA B N 1
ATOM 3218 C CA . ALA B 1 71 ? 76.192 100.193 39.999 1.00 23.51 50 ALA B CA 1
ATOM 3219 C C . ALA B 1 71 ? 77.386 100.496 40.909 1.00 23.65 50 ALA B C 1
ATOM 3220 O O . ALA B 1 71 ? 77.273 100.448 42.139 1.00 24.46 50 ALA B O 1
ATOM 3222 N N . LEU B 1 72 ? 78.524 100.819 40.274 1.00 23.44 51 LEU B N 1
ATOM 3223 C CA . LEU B 1 72 ? 79.850 100.991 40.900 1.00 24.39 51 LEU B CA 1
ATOM 3224 C C . LEU B 1 72 ? 80.045 102.288 41.651 1.00 24.38 51 LEU B C 1
ATOM 3225 O O . LEU B 1 72 ? 80.900 102.381 42.533 1.00 23.58 51 LEU B O 1
ATOM 3230 N N . TRP B 1 73 ? 79.244 103.283 41.273 1.00 24.43 52 TRP B N 1
ATOM 3231 C CA . TRP B 1 73 ? 79.337 104.638 41.782 1.00 25.02 52 TRP B CA 1
ATOM 3232 C C . TRP B 1 73 ? 78.790 104.718 43.195 1.00 24.96 52 TRP B C 1
ATOM 3233 O O . TRP B 1 73 ? 78.321 103.720 43.743 1.00 24.49 52 TRP B O 1
ATOM 3244 N N A ARG B 1 74 ? 78.882 105.884 43.824 0.50 24.87 53 ARG B N 1
ATOM 3245 N N B ARG B 1 74 ? 78.823 105.932 43.750 0.50 24.81 53 ARG B N 1
ATOM 3246 C CA A ARG B 1 74 ? 78.367 105.964 45.181 0.50 24.70 53 ARG B CA 1
ATOM 3247 C CA B ARG B 1 74 ? 78.319 106.246 45.090 0.50 24.80 53 ARG B CA 1
ATOM 3248 C C A ARG B 1 74 ? 76.905 106.412 45.217 0.50 24.11 53 ARG B C 1
ATOM 3249 C C B ARG B 1 74 ? 76.799 106.410 45.123 0.50 24.12 53 ARG B C 1
ATOM 3250 O O A ARG B 1 74 ? 76.490 107.263 44.425 0.50 23.89 53 ARG B O 1
ATOM 3251 O O B ARG B 1 74 ? 76.243 107.096 44.259 0.50 24.08 53 ARG B O 1
ATOM 3266 N N . PRO B 1 75 ? 76.120 105.831 46.139 1.00 23.84 54 PRO B N 1
ATOM 3267 C CA . PRO B 1 75 ? 74.698 106.208 46.315 1.00 23.92 54 PRO B CA 1
ATOM 3268 C C . PRO B 1 75 ? 74.568 107.684 46.724 1.00 23.76 54 PRO B C 1
ATOM 3269 O O . PRO B 1 75 ? 75.454 108.217 47.420 1.00 22.19 54 PRO B O 1
ATOM 3273 N N . LEU B 1 76 ? 73.494 108.340 46.287 1.00 23.67 55 LEU B N 1
ATOM 3274 C CA . LEU B 1 76 ? 73.286 109.755 46.623 1.00 24.63 55 LEU B CA 1
ATOM 3275 C C . LEU B 1 76 ? 72.243 109.953 47.727 1.00 25.00 55 LEU B C 1
ATOM 3276 O O . LEU B 1 76 ? 72.140 111.040 48.282 1.00 25.04 55 LEU B O 1
ATOM 3281 N N . VAL B 1 77 ? 71.476 108.907 48.029 1.00 24.53 56 VAL B N 1
ATOM 3282 C CA . VAL B 1 77 ? 70.458 108.950 49.081 1.00 26.46 56 VAL B CA 1
ATOM 3283 C C . VAL B 1 77 ? 71.042 108.338 50.376 1.00 26.90 56 VAL B C 1
ATOM 3284 O O . VAL B 1 77 ? 71.689 107.303 50.309 1.00 27.12 56 VAL B O 1
ATOM 3288 N N . PRO B 1 78 ? 70.858 109.015 51.561 1.00 29.00 57 PRO B N 1
ATOM 3289 C CA . PRO B 1 78 ? 71.456 108.586 52.840 1.00 28.21 57 PRO B CA 1
ATOM 3290 C C . PRO B 1 78 ? 71.208 107.142 53.226 1.00 28.85 57 PRO B C 1
ATOM 3291 O O . PRO B 1 78 ? 70.141 106.585 52.915 1.00 28.19 57 PRO B O 1
ATOM 3295 N N A ASP B 1 79 ? 72.176 106.545 53.919 0.50 28.93 58 ASP B N 1
ATOM 3296 N N B ASP B 1 79 ? 72.196 106.546 53.893 0.50 28.71 58 ASP B N 1
ATOM 3297 C CA A ASP B 1 79 ? 72.080 105.153 54.359 0.50 29.62 58 ASP B CA 1
ATOM 3298 C CA B ASP B 1 79 ? 72.160 105.140 54.300 0.50 29.20 58 ASP B CA 1
ATOM 3299 C C A ASP B 1 79 ? 70.784 104.912 55.127 0.50 29.02 58 ASP B C 1
ATOM 3300 C C B ASP B 1 79 ? 70.872 104.767 55.002 0.50 28.84 58 ASP B C 1
ATOM 3301 O O A ASP B 1 79 ? 70.207 103.837 55.028 0.50 29.25 58 ASP B O 1
ATOM 3302 O O B ASP B 1 79 ? 70.326 103.697 54.769 0.50 29.10 58 ASP B O 1
ATOM 3311 N N A ARG B 1 80 ? 70.324 105.913 55.878 0.50 28.74 59 ARG B N 1
ATOM 3312 N N B ARG B 1 80 ? 70.400 105.650 55.874 0.50 28.82 59 ARG B N 1
ATOM 3313 C CA A ARG B 1 80 ? 69.145 105.725 56.739 0.50 28.34 59 ARG B CA 1
ATOM 3314 C CA B ARG B 1 80 ? 69.219 105.345 56.670 0.50 28.58 59 ARG B CA 1
ATOM 3315 C C A ARG B 1 80 ? 67.909 105.345 55.928 0.50 27.68 59 ARG B C 1
ATOM 3316 C C B ARG B 1 80 ? 68.026 105.057 55.764 0.50 27.83 59 ARG B C 1
ATOM 3317 O O A ARG B 1 80 ? 67.052 104.603 56.401 0.50 27.68 59 ARG B O 1
ATOM 3318 O O B ARG B 1 80 ? 67.278 104.115 56.030 0.50 27.86 59 ARG B O 1
ATOM 3333 N N . VAL B 1 81 ? 67.848 105.850 54.702 1.00 26.74 60 VAL B N 1
ATOM 3334 C CA . VAL B 1 81 ? 66.741 105.600 53.772 1.00 26.28 60 VAL B CA 1
ATOM 3335 C C . VAL B 1 81 ? 66.812 104.183 53.182 1.00 25.23 60 VAL B C 1
ATOM 3336 O O . VAL B 1 81 ? 65.806 103.469 53.111 1.00 25.38 60 VAL B O 1
ATOM 3340 N N . TRP B 1 82 ? 68.015 103.780 52.753 1.00 23.55 61 TRP B N 1
ATOM 3341 C CA . TRP B 1 82 ? 68.235 102.426 52.278 1.00 23.05 61 TRP B CA 1
ATOM 3342 C C . TRP B 1 82 ? 67.894 101.404 53.361 1.00 23.13 61 TRP B C 1
ATOM 3343 O O . TRP B 1 82 ? 67.303 100.361 53.070 1.00 21.77 61 TRP B O 1
ATOM 3354 N N A GLN B 1 83 ? 68.279 101.715 54.593 0.50 23.10 62 GLN B N 1
ATOM 3355 N N B GLN B 1 83 ? 68.268 101.715 54.606 0.50 22.95 62 GLN B N 1
ATOM 3356 C CA A GLN B 1 83 ? 68.022 100.831 55.717 0.50 24.23 62 GLN B CA 1
ATOM 3357 C CA B GLN B 1 83 ? 68.026 100.838 55.765 0.50 24.05 62 GLN B CA 1
ATOM 3358 C C A GLN B 1 83 ? 66.517 100.645 55.933 0.50 23.83 62 GLN B C 1
ATOM 3359 C C B GLN B 1 83 ? 66.539 100.770 56.171 0.50 23.66 62 GLN B C 1
ATOM 3360 O O A GLN B 1 83 ? 66.081 99.547 56.286 0.50 23.53 62 GLN B O 1
ATOM 3361 O O B GLN B 1 83 ? 66.129 99.894 56.929 0.50 23.65 62 GLN B O 1
ATOM 3372 N N . ASN B 1 84 ? 65.749 101.705 55.660 1.00 23.08 63 ASN B N 1
ATOM 3373 C CA . ASN B 1 84 ? 64.290 101.727 55.872 1.00 23.09 63 ASN B CA 1
ATOM 3374 C C . ASN B 1 84 ? 63.492 100.959 54.799 1.00 22.08 63 ASN B C 1
ATOM 3375 O O . ASN B 1 84 ? 62.258 100.976 54.823 1.00 21.99 63 ASN B O 1
ATOM 3380 N N . ALA B 1 85 ? 64.179 100.285 53.869 1.00 21.36 64 ALA B N 1
ATOM 3381 C CA . ALA B 1 85 ? 63.520 99.542 52.771 1.00 21.14 64 ALA B CA 1
ATOM 3382 C C . ALA B 1 85 ? 62.580 98.444 53.308 1.00 21.49 64 ALA B C 1
ATOM 3383 O O . ALA B 1 85 ? 62.829 97.907 54.395 1.00 22.50 64 ALA B O 1
ATOM 3385 N N . ASP B 1 86 ? 61.514 98.120 52.568 1.00 20.72 65 ASP B N 1
ATOM 3386 C CA . ASP B 1 86 ? 60.550 97.082 53.005 1.00 20.51 65 ASP B CA 1
ATOM 3387 C C . ASP B 1 86 ? 61.143 95.688 52.821 1.00 20.61 65 ASP B C 1
ATOM 3388 O O . ASP B 1 86 ? 60.857 94.779 53.593 1.00 19.73 65 ASP B O 1
ATOM 3393 N N . ALA B 1 87 ? 61.994 95.528 51.805 1.00 19.85 66 ALA B N 1
ATOM 3394 C CA . ALA B 1 87 ? 62.564 94.205 51.477 1.00 20.62 66 ALA B CA 1
ATOM 3395 C C . ALA B 1 87 ? 63.945 94.333 50.852 1.00 20.89 66 ALA B C 1
ATOM 3396 O O . ALA B 1 87 ? 64.143 95.171 49.972 1.00 22.55 66 ALA B O 1
ATOM 3398 N N . ILE B 1 88 ? 64.880 93.509 51.313 1.00 20.73 67 ILE B N 1
ATOM 3399 C CA . ILE B 1 88 ? 66.265 93.519 50.853 1.00 20.93 67 ILE B CA 1
ATOM 3400 C C . ILE B 1 88 ? 66.635 92.099 50.422 1.00 20.72 67 ILE B C 1
ATOM 3401 O O . ILE B 1 88 ? 66.542 91.148 51.201 1.00 19.89 67 ILE B O 1
ATOM 3406 N N . PHE B 1 89 ? 67.079 91.962 49.176 1.00 21.14 68 PHE B N 1
ATOM 3407 C CA . PHE B 1 89 ? 67.569 90.670 48.718 1.00 21.87 68 PHE B CA 1
ATOM 3408 C C . PHE B 1 89 ? 69.030 90.477 49.097 1.00 22.54 68 PHE B C 1
ATOM 3409 O O . PHE B 1 89 ? 69.900 91.307 48.768 1.00 21.78 68 PHE B O 1
ATOM 3417 N N . THR B 1 90 ? 69.288 89.354 49.751 1.00 23.44 69 THR B N 1
ATOM 3418 C CA . THR B 1 90 ? 70.590 89.040 50.301 1.00 25.22 69 THR B CA 1
ATOM 3419 C C . THR B 1 90 ? 71.079 87.664 49.844 1.00 27.43 69 THR B C 1
ATOM 3420 O O . THR B 1 90 ? 70.299 86.791 49.474 1.00 25.21 69 THR B O 1
ATOM 3424 N N . GLY B 1 91 ? 72.387 87.472 49.905 1.00 30.91 70 GLY B N 1
ATOM 3425 C CA . GLY B 1 91 ? 72.964 86.135 49.747 1.00 35.65 70 GLY B CA 1
ATOM 3426 C C . GLY B 1 91 ? 73.926 86.143 48.595 1.00 39.33 70 GLY B C 1
ATOM 3427 O O . GLY B 1 91 ? 74.425 87.205 48.233 1.00 40.50 70 GLY B O 1
ATOM 3428 N N . ASP B 1 92 ? 74.187 84.966 48.022 1.00 42.76 71 ASP B N 1
ATOM 3429 C CA . ASP B 1 92 ? 75.107 84.802 46.862 1.00 45.20 71 ASP B CA 1
ATOM 3430 C C . ASP B 1 92 ? 74.343 84.281 45.637 1.00 46.05 71 ASP B C 1
ATOM 3431 O O . ASP B 1 92 ? 74.181 83.058 45.460 1.00 46.87 71 ASP B O 1
ATOM 3436 N N . GLY B 1 97 ? 72.179 81.178 42.161 1.00 36.39 76 GLY B N 1
ATOM 3437 C CA . GLY B 1 97 ? 71.620 82.545 42.184 1.00 36.56 76 GLY B CA 1
ATOM 3438 C C . GLY B 1 97 ? 70.717 82.820 43.385 1.00 35.98 76 GLY B C 1
ATOM 3439 O O . GLY B 1 97 ? 70.323 83.972 43.642 1.00 36.52 76 GLY B O 1
ATOM 3448 N N . GLY B 1 99 ? 68.947 83.128 47.188 1.00 26.18 78 GLY B N 1
ATOM 3449 C CA . GLY B 1 99 ? 69.301 83.824 48.415 1.00 22.58 78 GLY B CA 1
ATOM 3450 C C . GLY B 1 99 ? 68.150 83.849 49.378 1.00 20.74 78 GLY B C 1
ATOM 3451 O O . GLY B 1 99 ? 67.389 82.889 49.460 1.00 19.29 78 GLY B O 1
ATOM 3452 N N . ARG B 1 100 ? 68.028 84.955 50.098 1.00 19.90 79 ARG B N 1
ATOM 3453 C CA . ARG B 1 100 ? 66.965 85.153 51.083 1.00 19.38 79 ARG B CA 1
ATOM 3454 C C . ARG B 1 100 ? 66.572 86.619 51.150 1.00 19.67 79 ARG B C 1
ATOM 3455 O O . ARG B 1 100 ? 67.430 87.493 51.234 1.00 19.21 79 ARG B O 1
ATOM 3463 N N . TRP B 1 101 ? 65.271 86.889 51.122 1.00 18.33 80 TRP B N 1
ATOM 3464 C CA . TRP B 1 101 ? 64.787 88.235 51.290 1.00 20.12 80 TRP B CA 1
ATOM 3465 C C . TRP B 1 101 ? 64.700 88.554 52.778 1.00 19.89 80 TRP B C 1
ATOM 3466 O O . TRP B 1 101 ? 64.146 87.779 53.555 1.00 20.84 80 TRP B O 1
ATOM 3477 N N . ARG B 1 102 ? 65.233 89.705 53.148 1.00 19.66 81 ARG B N 1
ATOM 3478 C CA . ARG B 1 102 ? 65.085 90.234 54.490 1.00 20.03 81 ARG B CA 1
ATOM 3479 C C . ARG B 1 102 ? 63.962 91.257 54.461 1.00 19.82 81 ARG B C 1
ATOM 3480 O O . ARG B 1 102 ? 63.908 92.101 53.544 1.00 20.08 81 ARG B O 1
ATOM 3488 N N . PHE B 1 103 ? 63.080 91.184 55.454 1.00 19.23 82 PHE B N 1
ATOM 3489 C CA . PHE B 1 103 ? 61.951 92.125 55.598 1.00 19.83 82 PHE B CA 1
ATOM 3490 C C . PHE B 1 103 ? 62.107 92.841 56.927 1.00 20.09 82 PHE B C 1
ATOM 3491 O O . PHE B 1 103 ? 61.577 92.380 57.949 1.00 19.67 82 PHE B O 1
ATOM 3499 N N . PRO B 1 104 ? 62.864 93.955 56.924 1.00 19.89 83 PRO B N 1
ATOM 3500 C CA . PRO B 1 104 ? 63.286 94.585 58.193 1.00 20.35 83 PRO B CA 1
ATOM 3501 C C . PRO B 1 104 ? 62.158 95.089 59.070 1.00 20.91 83 PRO B C 1
ATOM 3502 O O . PRO B 1 104 ? 62.256 94.978 60.301 1.00 21.58 83 PRO B O 1
ATOM 3506 N N . LYS B 1 105 ? 61.090 95.619 58.476 1.00 21.11 84 LYS B N 1
ATOM 3507 C CA . LYS B 1 105 ? 59.978 96.151 59.267 1.00 21.52 84 LYS B CA 1
ATOM 3508 C C . LYS B 1 105 ? 59.065 95.080 59.857 1.00 21.10 84 LYS B C 1
ATOM 3509 O O . LYS B 1 105 ? 58.763 95.106 61.051 1.00 20.46 84 LYS B O 1
ATOM 3515 N N . GLU B 1 106 ? 58.620 94.163 59.008 1.00 20.67 85 GLU B N 1
ATOM 3516 C CA . GLU B 1 106 ? 57.722 93.065 59.363 1.00 20.96 85 GLU B CA 1
ATOM 3517 C C . GLU B 1 106 ? 57.625 92.128 58.142 1.00 20.65 85 GLU B C 1
ATOM 3518 O O . GLU B 1 106 ? 57.910 92.526 56.991 1.00 19.82 85 GLU B O 1
ATOM 3524 N N . ALA B 1 107 ? 57.220 90.888 58.404 1.00 19.70 86 ALA B N 1
ATOM 3525 C CA . ALA B 1 107 ? 57.205 89.838 57.387 1.00 19.71 86 ALA B CA 1
ATOM 3526 C C . ALA B 1 107 ? 56.245 90.256 56.263 1.00 19.93 86 ALA B C 1
ATOM 3527 O O . ALA B 1 107 ? 55.106 90.689 56.549 1.00 19.60 86 ALA B O 1
ATOM 3529 N N . LEU B 1 108 ? 56.703 90.137 55.012 1.00 18.64 87 LEU B N 1
ATOM 3530 C CA . LEU B 1 108 ? 55.847 90.437 53.846 1.00 19.22 87 LEU B CA 1
ATOM 3531 C C . LEU B 1 108 ? 55.338 89.176 53.171 1.00 19.69 87 LEU B C 1
ATOM 3532 O O . LEU B 1 108 ? 56.073 88.197 53.087 1.00 18.93 87 LEU B O 1
ATOM 3537 N N . GLY B 1 109 ? 54.101 89.206 52.667 1.00 19.66 88 GLY B N 1
ATOM 3538 C CA . GLY B 1 109 ? 53.570 88.068 51.901 1.00 20.25 88 GLY B CA 1
ATOM 3539 C C . GLY B 1 109 ? 54.344 87.873 50.589 1.00 20.81 88 GLY B C 1
ATOM 3540 O O . GLY B 1 109 ? 55.159 88.703 50.186 1.00 19.88 88 GLY B O 1
ATOM 3541 N N . GLU B 1 110 ? 54.086 86.759 49.929 1.00 20.98 89 GLU B N 1
ATOM 3542 C CA . GLU B 1 110 ? 54.800 86.380 48.724 1.00 22.73 89 GLU B CA 1
ATOM 3543 C C . GLU B 1 110 ? 54.629 87.377 47.576 1.00 21.25 89 GLU B C 1
ATOM 3544 O O . GLU B 1 110 ? 55.579 87.640 46.844 1.00 22.08 89 GLU B O 1
ATOM 3550 N N . THR B 1 111 ? 53.419 87.908 47.404 1.00 20.44 90 THR B N 1
ATOM 3551 C CA . THR B 1 111 ? 53.136 88.725 46.225 1.00 20.24 90 THR B CA 1
ATOM 3552 C C . THR B 1 111 ? 52.555 90.081 46.620 1.00 19.83 90 THR B C 1
ATOM 3553 O O . THR B 1 111 ? 52.105 90.277 47.761 1.00 19.01 90 THR B O 1
ATOM 3557 N N . TRP B 1 112 ? 52.562 91.013 45.674 1.00 19.82 91 TRP B N 1
ATOM 3558 C CA . TRP B 1 112 ? 51.911 92.310 45.878 1.00 20.80 91 TRP B CA 1
ATOM 3559 C C . TRP B 1 112 ? 51.485 92.859 44.496 1.00 21.06 91 TRP B C 1
ATOM 3560 O O . TRP B 1 112 ? 52.160 92.611 43.504 1.00 20.64 91 TRP B O 1
ATOM 3571 N N . PRO B 1 113 ? 50.342 93.552 44.432 1.00 21.51 92 PRO B N 1
ATOM 3572 C CA . PRO B 1 113 ? 49.829 93.989 43.125 1.00 21.83 92 PRO B CA 1
ATOM 3573 C C . PRO B 1 113 ? 50.553 95.195 42.543 1.00 22.03 92 PRO B C 1
ATOM 3574 O O . PRO B 1 113 ? 50.908 96.136 43.260 1.00 22.05 92 PRO B O 1
ATOM 3578 N N . LEU B 1 114 ? 50.798 95.129 41.241 1.00 21.60 93 LEU B N 1
ATOM 3579 C CA . LEU B 1 114 ? 51.464 96.183 40.500 1.00 22.29 93 LEU B CA 1
ATOM 3580 C C . LEU B 1 114 ? 50.710 96.410 39.212 1.00 22.75 93 LEU B C 1
ATOM 3581 O O . LEU B 1 114 ? 49.955 95.536 38.770 1.00 22.76 93 LEU B O 1
ATOM 3586 N N . SER B 1 115 ? 50.932 97.581 38.616 1.00 22.40 94 SER B N 1
ATOM 3587 C CA . SER B 1 115 ? 50.356 97.941 37.353 1.00 23.69 94 SER B CA 1
ATOM 3588 C C . SER B 1 115 ? 51.368 98.701 36.497 1.00 23.92 94 SER B C 1
ATOM 3589 O O . SER B 1 115 ? 52.019 99.633 36.974 1.00 23.68 94 SER B O 1
ATOM 3592 N N . LEU B 1 116 ? 51.505 98.295 35.239 1.00 23.81 95 LEU B N 1
ATOM 3593 C CA . LEU B 1 116 ? 52.300 99.044 34.262 1.00 23.78 95 LEU B CA 1
ATOM 3594 C C . LEU B 1 116 ? 51.550 99.058 32.952 1.00 24.34 95 LEU B C 1
ATOM 3595 O O . LEU B 1 116 ? 51.020 98.017 32.528 1.00 24.37 95 LEU B O 1
ATOM 3600 N N . LEU B 1 117 ? 51.485 100.237 32.328 1.00 24.42 96 LEU B N 1
ATOM 3601 C CA . LEU B 1 117 ? 50.906 100.389 30.999 1.00 25.85 96 LEU B CA 1
ATOM 3602 C C . LEU B 1 117 ? 49.491 99.798 30.930 1.00 25.94 96 LEU B C 1
ATOM 3603 O O . LEU B 1 117 ? 49.108 99.199 29.925 1.00 26.55 96 LEU B O 1
ATOM 3608 N N . GLY B 1 118 ? 48.731 99.971 32.012 1.00 26.27 97 GLY B N 1
ATOM 3609 C CA . GLY B 1 118 ? 47.336 99.524 32.082 1.00 26.23 97 GLY B CA 1
ATOM 3610 C C . GLY B 1 118 ? 47.118 98.050 32.406 1.00 26.24 97 GLY B C 1
ATOM 3611 O O . GLY B 1 118 ? 45.984 97.592 32.456 1.00 26.01 97 GLY B O 1
ATOM 3612 N N . VAL B 1 119 ? 48.197 97.307 32.627 1.00 26.13 98 VAL B N 1
ATOM 3613 C CA . VAL B 1 119 ? 48.109 95.874 32.864 1.00 26.43 98 VAL B CA 1
ATOM 3614 C C . VAL B 1 119 ? 48.434 95.591 34.329 1.00 26.11 98 VAL B C 1
ATOM 3615 O O . VAL B 1 119 ? 49.519 95.950 34.805 1.00 26.34 98 VAL B O 1
ATOM 3619 N N A GLU B 1 120 ? 47.519 94.944 35.042 0.50 25.91 99 GLU B N 1
ATOM 3620 N N B GLU B 1 120 ? 47.497 94.960 35.039 0.50 25.84 99 GLU B N 1
ATOM 3621 C CA A GLU B 1 120 ? 47.788 94.591 36.438 0.50 25.77 99 GLU B CA 1
ATOM 3622 C CA B GLU B 1 120 ? 47.737 94.518 36.423 0.50 25.81 99 GLU B CA 1
ATOM 3623 C C A GLU B 1 120 ? 48.426 93.199 36.565 0.50 25.27 99 GLU B C 1
ATOM 3624 C C B GLU B 1 120 ? 48.550 93.223 36.435 0.50 25.14 99 GLU B C 1
ATOM 3625 O O A GLU B 1 120 ? 48.011 92.244 35.894 0.50 25.13 99 GLU B O 1
ATOM 3626 O O B GLU B 1 120 ? 48.364 92.352 35.573 0.50 24.79 99 GLU B O 1
ATOM 3637 N N . PHE B 1 121 ? 49.463 93.110 37.400 1.00 24.29 100 PHE B N 1
ATOM 3638 C CA . PHE B 1 121 ? 50.268 91.888 37.572 1.00 23.72 100 PHE B CA 1
ATOM 3639 C C . PHE B 1 121 ? 50.832 91.866 39.009 1.00 23.26 100 PHE B C 1
ATOM 3640 O O . PHE B 1 121 ? 50.656 92.830 39.772 1.00 23.81 100 PHE B O 1
ATOM 3648 N N . LEU B 1 122 ? 51.503 90.769 39.364 1.00 22.61 101 LEU B N 1
ATOM 3649 C CA . LEU B 1 122 ? 52.046 90.553 40.695 1.00 21.63 101 LEU B CA 1
ATOM 3650 C C . LEU B 1 122 ? 53.562 90.703 40.732 1.00 21.63 101 LEU B C 1
ATOM 3651 O O . LEU B 1 122 ? 54.279 90.072 39.953 1.00 22.16 101 LEU B O 1
ATOM 3656 N N . GLY B 1 123 ? 54.046 91.528 41.653 1.00 20.99 102 GLY B N 1
ATOM 3657 C CA . GLY B 1 123 ? 55.427 91.408 42.119 1.00 20.63 102 GLY B CA 1
ATOM 3658 C C . GLY B 1 123 ? 55.479 90.129 42.960 1.00 20.83 102 GLY B C 1
ATOM 3659 O O . GLY B 1 123 ? 54.492 89.755 43.590 1.00 20.09 102 GLY B O 1
ATOM 3660 N N . ARG B 1 124 ? 56.621 89.460 42.972 1.00 21.03 103 ARG B N 1
ATOM 3661 C CA . ARG B 1 124 ? 56.757 88.205 43.703 1.00 22.13 103 ARG B CA 1
ATOM 3662 C C . ARG B 1 124 ? 58.144 88.046 44.326 1.00 22.89 103 ARG B C 1
ATOM 3663 O O . ARG B 1 124 ? 59.157 88.175 43.620 1.00 23.68 103 ARG B O 1
ATOM 3671 N N . PHE B 1 125 ? 58.181 87.760 45.628 1.00 22.53 104 PHE B N 1
ATOM 3672 C CA . PHE B 1 125 ? 59.422 87.408 46.327 1.00 23.33 104 PHE B CA 1
ATOM 3673 C C . PHE B 1 125 ? 59.632 85.896 46.134 1.00 24.45 104 PHE B C 1
ATOM 3674 O O . PHE B 1 125 ? 58.796 85.085 46.540 1.00 24.39 104 PHE B O 1
ATOM 3682 N N . THR B 1 126 ? 60.708 85.529 45.459 1.00 25.94 105 THR B N 1
ATOM 3683 C CA . THR B 1 126 ? 61.065 84.117 45.297 1.00 27.78 105 THR B CA 1
ATOM 3684 C C . THR B 1 126 ? 62.445 83.993 45.945 1.00 28.26 105 THR B C 1
ATOM 3685 O O . THR B 1 126 ? 62.892 84.923 46.609 1.00 28.74 105 THR B O 1
ATOM 3689 N N . ALA B 1 127 ? 63.140 82.877 45.739 1.00 28.20 106 ALA B N 1
ATOM 3690 C CA . ALA B 1 127 ? 64.469 82.738 46.335 1.00 28.05 106 ALA B CA 1
ATOM 3691 C C . ALA B 1 127 ? 65.513 83.449 45.480 1.00 27.83 106 ALA B C 1
ATOM 3692 O O . ALA B 1 127 ? 66.694 83.482 45.821 1.00 26.76 106 ALA B O 1
ATOM 3694 N N . PHE B 1 128 ? 65.068 84.012 44.356 1.00 28.22 107 PHE B N 1
ATOM 3695 C CA . PHE B 1 128 ? 65.947 84.725 43.429 1.00 28.87 107 PHE B CA 1
ATOM 3696 C C . PHE B 1 128 ? 65.790 86.249 43.571 1.00 27.86 107 PHE B C 1
ATOM 3697 O O . PHE B 1 128 ? 64.835 86.727 44.204 1.00 27.59 107 PHE B O 1
ATOM 3705 N N A ARG B 1 129 ? 66.696 86.965 42.915 0.50 27.55 108 ARG B N 1
ATOM 3706 N N B ARG B 1 129 ? 66.748 87.026 43.062 0.50 27.80 108 ARG B N 1
ATOM 3707 C CA A ARG B 1 129 ? 66.635 88.402 42.822 0.50 27.27 108 ARG B CA 1
ATOM 3708 C CA B ARG B 1 129 ? 66.722 88.478 43.266 0.50 27.63 108 ARG B CA 1
ATOM 3709 C C A ARG B 1 129 ? 65.427 88.914 42.006 0.50 26.12 108 ARG B C 1
ATOM 3710 C C B ARG B 1 129 ? 65.637 89.145 42.406 0.50 26.88 108 ARG B C 1
ATOM 3711 O O A ARG B 1 129 ? 64.993 90.041 42.232 0.50 25.00 108 ARG B O 1
ATOM 3712 O O B ARG B 1 129 ? 65.259 90.286 42.621 0.50 26.06 108 ARG B O 1
ATOM 3727 N N A HIS B 1 130 ? 64.891 88.111 41.077 0.60 26.04 109 HIS B N 1
ATOM 3728 N N B HIS B 1 130 ? 65.144 88.415 41.411 0.40 26.55 109 HIS B N 1
ATOM 3729 C CA A HIS B 1 130 ? 63.842 88.617 40.192 0.60 26.23 109 HIS B CA 1
ATOM 3730 C CA B HIS B 1 130 ? 64.121 88.956 40.514 0.40 26.63 109 HIS B CA 1
ATOM 3731 C C A HIS B 1 130 ? 62.558 88.892 40.964 0.60 25.54 109 HIS B C 1
ATOM 3732 C C B HIS B 1 130 ? 62.794 89.176 41.249 0.40 25.79 109 HIS B C 1
ATOM 3733 O O A HIS B 1 130 ? 62.156 88.084 41.810 0.60 25.87 109 HIS B O 1
ATOM 3734 O O B HIS B 1 130 ? 62.550 88.579 42.299 0.40 25.88 109 HIS B O 1
ATOM 3747 N N . VAL B 1 131 ? 61.950 90.056 40.717 1.00 24.65 110 VAL B N 1
ATOM 3748 C CA . VAL B 1 131 ? 60.682 90.413 41.400 1.00 23.68 110 VAL B CA 1
ATOM 3749 C C . VAL B 1 131 ? 59.438 90.154 40.547 1.00 23.08 110 VAL B C 1
ATOM 3750 O O . VAL B 1 131 ? 58.326 90.477 40.955 1.00 22.90 110 VAL B O 1
ATOM 3754 N N . GLY B 1 132 ? 59.636 89.576 39.361 1.00 22.76 111 GLY B N 1
ATOM 3755 C CA . GLY B 1 132 ? 58.514 89.142 38.512 1.00 22.79 111 GLY B CA 1
ATOM 3756 C C . GLY B 1 132 ? 58.174 90.105 37.387 1.00 22.32 111 GLY B C 1
ATOM 3757 O O . GLY B 1 132 ? 57.135 89.965 36.732 1.00 22.66 111 GLY B O 1
ATOM 3758 N N . VAL B 1 133 ? 59.060 91.062 37.131 1.00 22.62 112 VAL B N 1
ATOM 3759 C CA . VAL B 1 133 ? 58.851 92.069 36.059 1.00 22.15 112 VAL B CA 1
ATOM 3760 C C . VAL B 1 133 ? 60.154 92.780 35.791 1.00 22.62 112 VAL B C 1
ATOM 3761 O O . VAL B 1 133 ? 60.948 92.984 36.724 1.00 22.32 112 VAL B O 1
ATOM 3765 N N . PHE B 1 134 ? 60.368 93.138 34.523 1.00 21.91 113 PHE B N 1
ATOM 3766 C CA . PHE B 1 134 ? 61.490 93.972 34.100 1.00 22.99 113 PHE B CA 1
ATOM 3767 C C . PHE B 1 134 ? 60.881 95.286 33.619 1.00 22.44 113 PHE B C 1
ATOM 3768 O O . PHE B 1 134 ? 60.500 95.421 32.440 1.00 22.63 113 PHE B O 1
ATOM 3776 N N . PRO B 1 135 ? 60.717 96.256 34.540 1.00 23.21 114 PRO B N 1
ATOM 3777 C CA . PRO B 1 135 ? 59.882 97.428 34.220 1.00 22.89 114 PRO B CA 1
ATOM 3778 C C . PRO B 1 135 ? 60.433 98.302 33.093 1.00 22.59 114 PRO B C 1
ATOM 3779 O O . PRO B 1 135 ? 59.666 98.984 32.425 1.00 22.19 114 PRO B O 1
ATOM 3783 N N . GLU B 1 136 ? 61.737 98.272 32.875 1.00 22.27 115 GLU B N 1
ATOM 3784 C CA . GLU B 1 136 ? 62.344 98.997 31.738 1.00 21.27 115 GLU B CA 1
ATOM 3785 C C . GLU B 1 136 ? 61.775 98.573 30.376 1.00 20.77 115 GLU B C 1
ATOM 3786 O O . GLU B 1 136 ? 61.764 99.371 29.432 1.00 20.62 115 GLU B O 1
ATOM 3792 N N . GLN B 1 137 ? 61.298 97.327 30.280 1.00 20.70 116 GLN B N 1
ATOM 3793 C CA . GLN B 1 137 ? 60.737 96.781 29.031 1.00 20.20 116 GLN B CA 1
ATOM 3794 C C . GLN B 1 137 ? 59.451 97.509 28.598 1.00 20.82 116 GLN B C 1
ATOM 3795 O O . GLN B 1 137 ? 58.975 97.341 27.472 1.00 20.44 116 GLN B O 1
ATOM 3801 N N . ILE B 1 138 ? 58.909 98.343 29.489 1.00 21.14 117 ILE B N 1
ATOM 3802 C CA . ILE B 1 138 ? 57.785 99.204 29.135 1.00 20.94 117 ILE B CA 1
ATOM 3803 C C . ILE B 1 138 ? 58.024 99.981 27.833 1.00 21.16 117 ILE B C 1
ATOM 3804 O O . ILE B 1 138 ? 57.069 100.260 27.118 1.00 20.57 117 ILE B O 1
ATOM 3809 N N . VAL B 1 139 ? 59.280 100.344 27.529 1.00 20.79 118 VAL B N 1
ATOM 3810 C CA . VAL B 1 139 ? 59.562 101.012 26.241 1.00 21.17 118 VAL B CA 1
ATOM 3811 C C . VAL B 1 139 ? 59.169 100.103 25.057 1.00 20.61 118 VAL B C 1
ATOM 3812 O O . VAL B 1 139 ? 58.544 100.557 24.087 1.00 20.17 118 VAL B O 1
ATOM 3816 N N . HIS B 1 140 ? 59.536 98.827 25.139 1.00 21.30 119 HIS B N 1
ATOM 3817 C CA . HIS B 1 140 ? 59.157 97.883 24.092 1.00 21.34 119 HIS B CA 1
ATOM 3818 C C . HIS B 1 140 ? 57.677 97.560 24.167 1.00 21.31 119 HIS B C 1
ATOM 3819 O O . HIS B 1 140 ? 57.037 97.392 23.121 1.00 21.15 119 HIS B O 1
ATOM 3826 N N . TRP B 1 141 ? 57.116 97.466 25.375 1.00 21.28 120 TRP B N 1
ATOM 3827 C CA . TRP B 1 141 ? 55.646 97.290 25.472 1.00 21.45 120 TRP B CA 1
ATOM 3828 C C . TRP B 1 141 ? 54.847 98.413 24.806 1.00 22.16 120 TRP B C 1
ATOM 3829 O O . TRP B 1 141 ? 53.798 98.147 24.213 1.00 22.50 120 TRP B O 1
ATOM 3840 N N . GLU B 1 142 ? 55.327 99.654 24.925 1.00 22.96 121 GLU B N 1
ATOM 3841 C CA . GLU B 1 142 ? 54.667 100.823 24.312 1.00 24.62 121 GLU B CA 1
ATOM 3842 C C . GLU B 1 142 ? 54.705 100.753 22.793 1.00 23.36 121 GLU B C 1
ATOM 3843 O O . GLU B 1 142 ? 53.700 101.023 22.129 1.00 22.36 121 GLU B O 1
ATOM 3849 N N . TRP B 1 143 ? 55.867 100.381 22.252 1.00 22.66 122 TRP B N 1
ATOM 3850 C CA . TRP B 1 143 ? 56.008 100.116 20.819 1.00 22.42 122 TRP B CA 1
ATOM 3851 C C . TRP B 1 143 ? 54.986 99.054 20.372 1.00 21.94 122 TRP B C 1
ATOM 3852 O O . TRP B 1 143 ? 54.313 99.212 19.357 1.00 21.84 122 TRP B O 1
ATOM 3863 N N . LEU B 1 144 ? 54.889 97.974 21.149 1.00 21.73 123 LEU B N 1
ATOM 3864 C CA . LEU B 1 144 ? 53.976 96.874 20.872 1.00 21.58 123 LEU B CA 1
ATOM 3865 C C . LEU B 1 144 ? 52.519 97.300 20.932 1.00 21.95 123 LEU B C 1
ATOM 3866 O O . LEU B 1 144 ? 51.768 97.058 19.987 1.00 22.10 123 LEU B O 1
ATOM 3871 N N . LYS B 1 145 ? 52.137 97.922 22.045 1.00 22.36 124 LYS B N 1
ATOM 3872 C CA . LYS B 1 145 ? 50.788 98.452 22.248 1.00 23.34 124 LYS B CA 1
ATOM 3873 C C . LYS B 1 145 ? 50.348 99.320 21.066 1.00 23.57 124 LYS B C 1
ATOM 3874 O O . LYS B 1 145 ? 49.252 99.118 20.507 1.00 23.55 124 LYS B O 1
ATOM 3880 N N . ASN B 1 146 ? 51.212 100.253 20.669 1.00 23.68 125 ASN B N 1
ATOM 3881 C CA . ASN B 1 146 ? 50.932 101.141 19.537 1.00 23.77 125 ASN B CA 1
ATOM 3882 C C . ASN B 1 146 ? 50.781 100.391 18.203 1.00 23.66 125 ASN B C 1
ATOM 3883 O O . ASN B 1 146 ? 49.847 100.667 17.416 1.00 23.21 125 ASN B O 1
ATOM 3888 N N . ALA B 1 147 ? 51.714 99.472 17.938 1.00 23.20 126 ALA B N 1
ATOM 3889 C CA . ALA B 1 147 ? 51.691 98.663 16.717 1.00 23.24 126 ALA B CA 1
ATOM 3890 C C . ALA B 1 147 ? 50.372 97.913 16.592 1.00 23.40 126 ALA B C 1
ATOM 3891 O O . ALA B 1 147 ? 49.757 97.913 15.521 1.00 23.88 126 ALA B O 1
ATOM 3893 N N . VAL B 1 148 ? 49.938 97.282 17.685 1.00 23.61 127 VAL B N 1
ATOM 3894 C CA . VAL B 1 148 ? 48.693 96.502 17.675 1.00 24.07 127 VAL B CA 1
ATOM 3895 C C . VAL B 1 148 ? 47.453 97.398 17.566 1.00 25.14 127 VAL B C 1
ATOM 3896 O O . VAL B 1 148 ? 46.546 97.138 16.751 1.00 24.76 127 VAL B O 1
ATOM 3900 N N . GLU B 1 149 ? 47.421 98.452 18.381 1.00 26.24 128 GLU B N 1
ATOM 3901 C CA . GLU B 1 149 ? 46.288 99.372 18.413 1.00 28.29 128 GLU B CA 1
ATOM 3902 C C . GLU B 1 149 ? 46.022 100.019 17.068 1.00 28.92 128 GLU B C 1
ATOM 3903 O O . GLU B 1 149 ? 44.869 100.128 16.651 1.00 29.74 128 GLU B O 1
ATOM 3909 N N . THR B 1 150 ? 47.086 100.457 16.401 1.00 29.92 129 THR B N 1
ATOM 3910 C CA . THR B 1 150 ? 46.929 101.256 15.196 1.00 30.62 129 THR B CA 1
ATOM 3911 C C . THR B 1 150 ? 46.770 100.369 13.956 1.00 30.85 129 THR B C 1
ATOM 3912 O O . THR B 1 150 ? 46.425 100.862 12.869 1.00 31.08 129 THR B O 1
ATOM 3916 N N . ALA B 1 151 ? 46.983 99.063 14.128 1.00 30.71 130 ALA B N 1
ATOM 3917 C CA . ALA B 1 151 ? 46.754 98.094 13.051 1.00 30.86 130 ALA B CA 1
ATOM 3918 C C . ALA B 1 151 ? 45.298 98.075 12.582 1.00 31.26 130 ALA B C 1
ATOM 3919 O O . ALA B 1 151 ? 44.366 98.007 13.392 1.00 31.28 130 ALA B O 1
ATOM 3921 N N A ASP B 1 152 ? 45.150 98.177 11.266 0.50 31.48 131 ASP B N 1
ATOM 3922 N N B ASP B 1 152 ? 45.103 98.131 11.264 0.50 31.35 131 ASP B N 1
ATOM 3923 C CA A ASP B 1 152 ? 43.898 97.997 10.549 0.50 31.83 131 ASP B CA 1
ATOM 3924 C CA B ASP B 1 152 ? 43.763 98.021 10.674 0.50 31.58 131 ASP B CA 1
ATOM 3925 C C A ASP B 1 152 ? 43.251 96.655 10.894 0.50 31.91 131 ASP B C 1
ATOM 3926 C C B ASP B 1 152 ? 43.357 96.566 10.405 0.50 31.75 131 ASP B C 1
ATOM 3927 O O A ASP B 1 152 ? 42.039 96.562 11.082 0.50 31.82 131 ASP B O 1
ATOM 3928 O O B ASP B 1 152 ? 42.411 96.301 9.655 0.50 31.42 131 ASP B O 1
ATOM 3937 N N . ARG B 1 153 ? 44.093 95.632 11.009 1.00 31.80 132 ARG B N 1
ATOM 3938 C CA . ARG B 1 153 ? 43.673 94.236 11.067 1.00 31.90 132 ARG B CA 1
ATOM 3939 C C . ARG B 1 153 ? 44.041 93.583 12.407 1.00 32.11 132 ARG B C 1
ATOM 3940 O O . ARG B 1 153 ? 44.912 94.083 13.143 1.00 31.80 132 ARG B O 1
ATOM 3948 N N . PRO B 1 154 ? 43.361 92.474 12.747 1.00 32.05 133 PRO B N 1
ATOM 3949 C CA . PRO B 1 154 ? 43.753 91.652 13.893 1.00 31.49 133 PRO B CA 1
ATOM 3950 C C . PRO B 1 154 ? 45.200 91.121 13.740 1.00 30.72 133 PRO B C 1
ATOM 3951 O O . PRO B 1 154 ? 45.580 90.660 12.654 1.00 31.33 133 PRO B O 1
ATOM 3955 N N . LEU B 1 155 ? 46.006 91.222 14.792 1.00 29.42 134 LEU B N 1
ATOM 3956 C CA . LEU B 1 155 ? 47.410 90.844 14.684 1.00 28.38 134 LEU B CA 1
ATOM 3957 C C . LEU B 1 155 ? 47.732 89.589 15.477 1.00 27.67 134 LEU B C 1
ATOM 3958 O O . LEU B 1 155 ? 47.167 89.367 16.556 1.00 28.24 134 LEU B O 1
ATOM 3963 N N . LYS B 1 156 ? 48.659 88.786 14.951 1.00 25.62 135 LYS B N 1
ATOM 3964 C CA . LYS B 1 156 ? 49.160 87.618 15.658 1.00 23.60 135 LYS B CA 1
ATOM 3965 C C . LYS B 1 156 ? 50.507 88.002 16.269 1.00 22.64 135 LYS B C 1
ATOM 3966 O O . LYS B 1 156 ? 51.422 88.382 15.532 1.00 21.34 135 LYS B O 1
ATOM 3972 N N . VAL B 1 157 ? 50.606 87.924 17.605 1.00 20.62 136 VAL B N 1
ATOM 3973 C CA . VAL B 1 157 ? 51.832 88.266 18.339 1.00 20.45 136 VAL B CA 1
ATOM 3974 C C . VAL B 1 157 ? 52.435 87.047 19.034 1.00 19.84 136 VAL B C 1
ATOM 3975 O O . VAL B 1 157 ? 51.758 86.357 19.788 1.00 20.29 136 VAL B O 1
ATOM 3979 N N . LEU B 1 158 ? 53.704 86.791 18.748 1.00 19.31 137 LEU B N 1
ATOM 3980 C CA . LEU B 1 158 ? 54.444 85.694 19.347 1.00 19.40 137 LEU B CA 1
ATOM 3981 C C . LEU B 1 158 ? 55.428 86.296 20.355 1.00 19.24 137 LEU B C 1
ATOM 3982 O O . LEU B 1 158 ? 56.158 87.221 20.033 1.00 19.59 137 LEU B O 1
ATOM 3987 N N . ASN B 1 159 ? 55.417 85.765 21.569 1.00 19.46 138 ASN B N 1
ATOM 3988 C CA . ASN B 1 159 ? 56.274 86.230 22.647 1.00 19.83 138 ASN B CA 1
ATOM 3989 C C . ASN B 1 159 ? 57.096 85.035 23.141 1.00 19.93 138 ASN B C 1
ATOM 3990 O O . ASN B 1 159 ? 56.583 84.170 23.878 1.00 19.99 138 ASN B O 1
ATOM 3995 N N . LEU B 1 160 ? 58.362 84.977 22.718 1.00 19.60 139 LEU B N 1
ATOM 3996 C CA . LEU B 1 160 ? 59.264 83.866 23.060 1.00 19.87 139 LEU B CA 1
ATOM 3997 C C . LEU B 1 160 ? 60.067 84.168 24.326 1.00 20.22 139 LEU B C 1
ATOM 3998 O O . LEU B 1 160 ? 60.542 85.294 24.504 1.00 20.70 139 LEU B O 1
ATOM 4003 N N . PHE B 1 161 ? 60.259 83.147 25.157 1.00 19.37 140 PHE B N 1
ATOM 4004 C CA . PHE B 1 161 ? 60.916 83.287 26.478 1.00 20.05 140 PHE B CA 1
ATOM 4005 C C . PHE B 1 161 ? 60.096 84.275 27.316 1.00 20.02 140 PHE B C 1
ATOM 4006 O O . PHE B 1 161 ? 60.655 85.170 27.938 1.00 19.50 140 PHE B O 1
ATOM 4014 N N . GLY B 1 162 ? 58.768 84.108 27.292 1.00 20.07 141 GLY B N 1
ATOM 4015 C CA . GLY B 1 162 ? 57.836 85.134 27.778 1.00 21.04 141 GLY B CA 1
ATOM 4016 C C . GLY B 1 162 ? 57.823 85.434 29.279 1.00 21.93 141 GLY B C 1
ATOM 4017 O O . GLY B 1 162 ? 57.297 86.481 29.687 1.00 21.66 141 GLY B O 1
ATOM 4018 N N . TYR B 1 163 ? 58.372 84.531 30.100 1.00 22.06 142 TYR B N 1
ATOM 4019 C CA . TYR B 1 163 ? 58.548 84.803 31.539 1.00 22.55 142 TYR B CA 1
ATOM 4020 C C . TYR B 1 163 ? 57.175 85.076 32.198 1.00 22.08 142 TYR B C 1
ATOM 4021 O O . TYR B 1 163 ? 56.213 84.331 31.946 1.00 22.31 142 TYR B O 1
ATOM 4030 N N . THR B 1 164 ? 57.055 86.142 32.991 1.00 21.14 143 THR B N 1
ATOM 4031 C CA . THR B 1 164 ? 55.795 86.442 33.685 1.00 21.32 143 THR B CA 1
ATOM 4032 C C . THR B 1 164 ? 54.743 87.081 32.752 1.00 20.28 143 THR B C 1
ATOM 4033 O O . THR B 1 164 ? 53.629 87.353 33.169 1.00 20.75 143 THR B O 1
ATOM 4037 N N . GLY B 1 165 ? 55.107 87.300 31.487 1.00 20.02 144 GLY B N 1
ATOM 4038 C CA . GLY B 1 165 ? 54.128 87.585 30.431 1.00 20.52 144 GLY B CA 1
ATOM 4039 C C . GLY B 1 165 ? 53.508 88.978 30.364 1.00 20.82 144 GLY B C 1
ATOM 4040 O O . GLY B 1 165 ? 52.428 89.139 29.798 1.00 20.36 144 GLY B O 1
ATOM 4041 N N . VAL B 1 166 ? 54.163 90.000 30.919 1.00 21.00 145 VAL B N 1
ATOM 4042 C CA . VAL B 1 166 ? 53.545 91.349 30.852 1.00 21.03 145 VAL B CA 1
ATOM 4043 C C . VAL B 1 166 ? 53.381 91.810 29.383 1.00 20.80 145 VAL B C 1
ATOM 4044 O O . VAL B 1 166 ? 52.361 92.381 29.024 1.00 20.84 145 VAL B O 1
ATOM 4048 N N . ALA B 1 167 ? 54.360 91.517 28.531 1.00 20.45 146 ALA B N 1
ATOM 4049 C CA . ALA B 1 167 ? 54.227 91.852 27.097 1.00 20.69 146 ALA B CA 1
ATOM 4050 C C . ALA B 1 167 ? 53.064 91.105 26.445 1.00 20.69 146 ALA B C 1
ATOM 4051 O O . ALA B 1 167 ? 52.359 91.666 25.622 1.00 20.91 146 ALA B O 1
ATOM 4053 N N . SER B 1 168 ? 52.859 89.846 26.829 1.00 21.06 147 SER B N 1
ATOM 4054 C CA . SER B 1 168 ? 51.735 89.049 26.312 1.00 21.71 147 SER B CA 1
ATOM 4055 C C . SER B 1 168 ? 50.404 89.700 26.672 1.00 21.51 147 SER B C 1
ATOM 4056 O O . SER B 1 168 ? 49.502 89.791 25.842 1.00 21.10 147 SER B O 1
ATOM 4059 N N . LEU B 1 169 ? 50.313 90.187 27.907 1.00 21.44 148 LEU B N 1
ATOM 4060 C CA . LEU B 1 169 ? 49.097 90.835 28.399 1.00 21.53 148 LEU B CA 1
ATOM 4061 C C . LEU B 1 169 ? 48.854 92.179 27.729 1.00 21.28 148 LEU B C 1
ATOM 4062 O O . LEU B 1 169 ? 47.715 92.482 27.369 1.00 21.02 148 LEU B O 1
ATOM 4067 N N . VAL B 1 170 ? 49.920 92.973 27.565 1.00 21.12 149 VAL B N 1
ATOM 4068 C CA . VAL B 1 170 ? 49.840 94.241 26.822 1.00 20.74 149 VAL B CA 1
ATOM 4069 C C . VAL B 1 170 ? 49.302 94.005 25.412 1.00 21.23 149 VAL B C 1
ATOM 4070 O O . VAL B 1 170 ? 48.375 94.690 24.990 1.00 20.79 149 VAL B O 1
ATOM 4074 N N . ALA B 1 171 ? 49.878 93.037 24.698 1.00 21.40 150 ALA B N 1
ATOM 4075 C CA . ALA B 1 171 ? 49.395 92.682 23.362 1.00 21.47 150 ALA B CA 1
ATOM 4076 C C . ALA B 1 171 ? 47.936 92.200 23.376 1.00 22.06 150 ALA B C 1
ATOM 4077 O O . ALA B 1 171 ? 47.148 92.582 22.512 1.00 22.43 150 ALA B O 1
ATOM 4079 N N . ALA B 1 172 ? 47.580 91.360 24.350 1.00 22.24 151 ALA B N 1
ATOM 4080 C CA . ALA B 1 172 ? 46.205 90.857 24.457 1.00 21.98 151 ALA B CA 1
ATOM 4081 C C . ALA B 1 172 ? 45.219 91.990 24.731 1.00 22.20 151 ALA B C 1
ATOM 4082 O O . ALA B 1 172 ? 44.120 92.018 24.158 1.00 21.15 151 ALA B O 1
ATOM 4084 N N . ALA B 1 173 ? 45.619 92.920 25.595 1.00 22.26 152 ALA B N 1
ATOM 4085 C CA . ALA B 1 173 ? 44.762 94.051 25.957 1.00 22.42 152 ALA B CA 1
ATOM 4086 C C . ALA B 1 173 ? 44.544 94.958 24.755 1.00 22.45 152 ALA B C 1
ATOM 4087 O O . ALA B 1 173 ? 43.467 95.527 24.600 1.00 22.05 152 ALA B O 1
ATOM 4089 N N . ALA B 1 174 ? 45.554 95.072 23.890 1.00 22.28 153 ALA B N 1
ATOM 4090 C CA . ALA B 1 174 ? 45.424 95.873 22.661 1.00 21.73 153 ALA B CA 1
ATOM 4091 C C . ALA B 1 174 ? 44.621 95.164 21.570 1.00 21.96 153 ALA B C 1
ATOM 4092 O O . ALA B 1 174 ? 44.312 95.770 20.542 1.00 21.65 153 ALA B O 1
ATOM 4094 N N . GLY B 1 175 ? 44.290 93.890 21.791 1.00 21.35 154 GLY B N 1
ATOM 4095 C CA . GLY B 1 175 ? 43.418 93.132 20.893 1.00 21.40 154 GLY B CA 1
ATOM 4096 C C . GLY B 1 175 ? 44.125 92.144 19.980 1.00 21.51 154 GLY B C 1
ATOM 4097 O O . GLY B 1 175 ? 43.539 91.674 19.015 1.00 20.84 154 GLY B O 1
ATOM 4098 N N . ALA B 1 176 ? 45.379 91.807 20.276 1.00 20.99 155 ALA B N 1
ATOM 4099 C CA . ALA B 1 176 ? 46.098 90.836 19.453 1.00 21.00 155 ALA B CA 1
ATOM 4100 C C . ALA B 1 176 ? 45.779 89.396 19.839 1.00 20.74 155 ALA B C 1
ATOM 4101 O O . ALA B 1 176 ? 45.353 89.130 20.967 1.00 20.45 155 ALA B O 1
ATOM 4103 N N A GLU B 1 177 ? 45.967 88.483 18.890 0.50 20.78 156 GLU B N 1
ATOM 4104 N N B GLU B 1 177 ? 45.974 88.483 18.888 0.50 20.72 156 GLU B N 1
ATOM 4105 C CA A GLU B 1 177 ? 45.943 87.052 19.166 0.50 21.14 156 GLU B CA 1
ATOM 4106 C CA B GLU B 1 177 ? 45.962 87.043 19.136 0.50 20.96 156 GLU B CA 1
ATOM 4107 C C A GLU B 1 177 ? 47.367 86.668 19.562 0.50 20.70 156 GLU B C 1
ATOM 4108 C C B GLU B 1 177 ? 47.381 86.664 19.558 0.50 20.62 156 GLU B C 1
ATOM 4109 O O A GLU B 1 177 ? 48.296 86.761 18.749 0.50 21.09 156 GLU B O 1
ATOM 4110 O O B GLU B 1 177 ? 48.322 86.758 18.758 0.50 21.00 156 GLU B O 1
ATOM 4121 N N . VAL B 1 178 ? 47.540 86.257 20.815 1.00 20.48 157 VAL B N 1
ATOM 4122 C CA . VAL B 1 178 ? 48.898 86.088 21.404 1.00 19.47 157 VAL B CA 1
ATOM 4123 C C . VAL B 1 178 ? 49.264 84.631 21.627 1.00 19.68 157 VAL B C 1
ATOM 4124 O O . VAL B 1 178 ? 48.434 83.830 22.072 1.00 18.49 157 VAL B O 1
ATOM 4128 N N . THR B 1 179 ? 50.500 84.289 21.265 1.00 19.55 158 THR B N 1
ATOM 4129 C CA . THR B 1 179 ? 51.090 83.002 21.617 1.00 20.06 158 THR B CA 1
ATOM 4130 C C . THR B 1 179 ? 52.297 83.279 22.511 1.00 19.77 158 THR B C 1
ATOM 4131 O O . THR B 1 179 ? 53.237 83.948 22.098 1.00 20.49 158 THR B O 1
ATOM 4135 N N . HIS B 1 180 ? 52.254 82.762 23.735 1.00 19.78 159 HIS B N 1
ATOM 4136 C CA . HIS B 1 180 ? 53.293 83.001 24.724 1.00 19.62 159 HIS B CA 1
ATOM 4137 C C . HIS B 1 180 ? 54.053 81.699 24.935 1.00 19.81 159 HIS B C 1
ATOM 4138 O O . HIS B 1 180 ? 53.449 80.668 25.270 1.00 20.67 159 HIS B O 1
ATOM 4145 N N . VAL B 1 181 ? 55.368 81.731 24.742 1.00 19.68 160 VAL B N 1
ATOM 4146 C CA . VAL B 1 181 ? 56.163 80.501 24.836 1.00 20.11 160 VAL B CA 1
ATOM 4147 C C . VAL B 1 181 ? 57.201 80.611 25.958 1.00 20.67 160 VAL B C 1
ATOM 4148 O O . VAL B 1 181 ? 58.017 81.528 25.969 1.00 20.35 160 VAL B O 1
ATOM 4152 N N . ASP B 1 182 ? 57.184 79.661 26.885 1.00 21.30 161 ASP B N 1
ATOM 4153 C CA . ASP B 1 182 ? 58.216 79.598 27.911 1.00 21.33 161 ASP B CA 1
ATOM 4154 C C . ASP B 1 182 ? 58.420 78.124 28.273 1.00 21.92 161 ASP B C 1
ATOM 4155 O O . ASP B 1 182 ? 57.454 77.360 28.364 1.00 22.30 161 ASP B O 1
ATOM 4160 N N . ALA B 1 183 ? 59.671 77.721 28.469 1.00 21.13 162 ALA B N 1
ATOM 4161 C CA . ALA B 1 183 ? 59.978 76.331 28.775 1.00 21.95 162 ALA B CA 1
ATOM 4162 C C . ALA B 1 183 ? 59.569 75.945 30.213 1.00 21.85 162 ALA B C 1
ATOM 4163 O O . ALA B 1 183 ? 59.478 74.768 30.521 1.00 22.12 162 ALA B O 1
ATOM 4165 N N . SER B 1 184 ? 59.332 76.936 31.075 1.00 22.40 163 SER B N 1
ATOM 4166 C CA . SER B 1 184 ? 59.078 76.693 32.500 1.00 22.21 163 SER B CA 1
ATOM 4167 C C . SER B 1 184 ? 57.580 76.682 32.815 1.00 22.14 163 SER B C 1
ATOM 4168 O O . SER B 1 184 ? 56.923 77.707 32.720 1.00 21.36 163 SER B O 1
ATOM 4171 N N . LYS B 1 185 ? 57.063 75.529 33.221 1.00 21.51 164 LYS B N 1
ATOM 4172 C CA . LYS B 1 185 ? 55.668 75.448 33.654 1.00 23.08 164 LYS B CA 1
ATOM 4173 C C . LYS B 1 185 ? 55.398 76.396 34.830 1.00 22.97 164 LYS B C 1
ATOM 4174 O O . LYS B 1 185 ? 54.333 76.987 34.907 1.00 22.18 164 LYS B O 1
ATOM 4180 N N . LYS B 1 186 ? 56.365 76.523 35.735 1.00 24.12 165 LYS B N 1
ATOM 4181 C CA . LYS B 1 186 ? 56.236 77.439 36.874 1.00 25.36 165 LYS B CA 1
ATOM 4182 C C . LYS B 1 186 ? 56.031 78.869 36.380 1.00 23.94 165 LYS B C 1
ATOM 4183 O O . LYS B 1 186 ? 55.123 79.568 36.843 1.00 24.00 165 LYS B O 1
ATOM 4189 N N . ALA B 1 187 ? 56.842 79.293 35.415 1.00 22.62 166 ALA B N 1
ATOM 4190 C CA . ALA B 1 187 ? 56.708 80.651 34.861 1.00 22.25 166 ALA B CA 1
ATOM 4191 C C . ALA B 1 187 ? 55.369 80.859 34.136 1.00 21.33 166 ALA B C 1
ATOM 4192 O O . ALA B 1 187 ? 54.779 81.933 34.239 1.00 21.25 166 ALA B O 1
ATOM 4194 N N . ILE B 1 188 ? 54.913 79.845 33.398 1.00 20.89 167 ILE B N 1
ATOM 4195 C CA . ILE B 1 188 ? 53.599 79.872 32.735 1.00 21.43 167 ILE B CA 1
ATOM 4196 C C . ILE B 1 188 ? 52.525 80.095 33.797 1.00 21.12 167 ILE B C 1
ATOM 4197 O O . ILE B 1 188 ? 51.638 80.948 33.645 1.00 21.16 167 ILE B O 1
ATOM 4202 N N . GLY B 1 189 ? 52.620 79.329 34.878 1.00 21.29 168 GLY B N 1
ATOM 4203 C CA . GLY B 1 189 ? 51.702 79.477 36.016 1.00 20.95 168 GLY B CA 1
ATOM 4204 C C . GLY B 1 189 ? 51.652 80.905 36.542 1.00 20.80 168 GLY B C 1
ATOM 4205 O O . GLY B 1 189 ? 50.581 81.464 36.731 1.00 20.68 168 GLY B O 1
ATOM 4206 N N . TRP B 1 190 ? 52.811 81.518 36.745 1.00 20.78 169 TRP B N 1
ATOM 4207 C CA . TRP B 1 190 ? 52.858 82.929 37.164 1.00 21.47 169 TRP B CA 1
ATOM 4208 C C . TRP B 1 190 ? 52.215 83.890 36.149 1.00 21.39 169 TRP B C 1
ATOM 4209 O O . TRP B 1 190 ? 51.471 84.817 36.512 1.00 20.57 169 TRP B O 1
ATOM 4220 N N . ALA B 1 191 ? 52.556 83.701 34.876 1.00 20.39 170 ALA B N 1
ATOM 4221 C CA . ALA B 1 191 ? 51.949 84.478 33.797 1.00 20.79 170 ALA B CA 1
ATOM 4222 C C . ALA B 1 191 ? 50.419 84.334 33.752 1.00 21.21 170 ALA B C 1
ATOM 4223 O O . ALA B 1 191 ? 49.715 85.318 33.536 1.00 20.73 170 ALA B O 1
ATOM 4225 N N . LYS B 1 192 ? 49.913 83.109 33.942 1.00 21.19 171 LYS B N 1
ATOM 4226 C CA . LYS B 1 192 ? 48.466 82.886 33.984 1.00 21.75 171 LYS B CA 1
ATOM 4227 C C . LYS B 1 192 ? 47.811 83.614 35.179 1.00 21.91 171 LYS B C 1
ATOM 4228 O O . LYS B 1 192 ? 46.688 84.144 35.071 1.00 21.52 171 LYS B O 1
ATOM 4234 N N . GLU B 1 193 ? 48.517 83.650 36.310 1.00 22.01 172 GLU B N 1
ATOM 4235 C CA . GLU B 1 193 ? 48.038 84.383 37.492 1.00 23.26 172 GLU B CA 1
ATOM 4236 C C . GLU B 1 193 ? 47.888 85.865 37.182 1.00 22.42 172 GLU B C 1
ATOM 4237 O O . GLU B 1 193 ? 46.922 86.497 37.617 1.00 21.61 172 GLU B O 1
ATOM 4243 N N . ASN B 1 194 ? 48.841 86.401 36.414 1.00 21.47 173 ASN B N 1
ATOM 4244 C CA . ASN B 1 194 ? 48.804 87.785 35.955 1.00 21.07 173 ASN B CA 1
ATOM 4245 C C . ASN B 1 194 ? 47.655 88.018 34.998 1.00 21.42 173 ASN B C 1
ATOM 4246 O O . ASN B 1 194 ? 46.951 89.028 35.099 1.00 22.17 173 ASN B O 1
ATOM 4251 N N . GLN B 1 195 ? 47.459 87.079 34.078 1.00 20.93 174 GLN B N 1
ATOM 4252 C CA . GLN B 1 195 ? 46.331 87.150 33.137 1.00 21.04 174 GLN B CA 1
ATOM 4253 C C . GLN B 1 195 ? 44.995 87.305 33.870 1.00 21.67 174 GLN B C 1
ATOM 4254 O O . GLN B 1 195 ? 44.163 88.151 33.499 1.00 22.22 174 GLN B O 1
ATOM 4260 N N . VAL B 1 196 ? 44.787 86.483 34.898 1.00 21.81 175 VAL B N 1
ATOM 4261 C CA . VAL B 1 196 ? 43.565 86.562 35.723 1.00 22.18 175 VAL B CA 1
ATOM 4262 C C . VAL B 1 196 ? 43.453 87.915 36.433 1.00 22.08 175 VAL B C 1
ATOM 4263 O O . VAL B 1 196 ? 42.413 88.570 36.373 1.00 21.25 175 VAL B O 1
ATOM 4267 N N . LEU B 1 197 ? 44.530 88.343 37.079 1.00 21.64 176 LEU B N 1
ATOM 4268 C CA . LEU B 1 197 ? 44.525 89.606 37.798 1.00 22.72 176 LEU B CA 1
ATOM 4269 C C . LEU B 1 197 ? 44.272 90.792 36.856 1.00 22.87 176 LEU B C 1
ATOM 4270 O O . LEU B 1 197 ? 43.611 91.767 37.234 1.00 23.50 176 LEU B O 1
ATOM 4275 N N . ALA B 1 198 ? 44.795 90.703 35.636 1.00 22.87 177 ALA B N 1
ATOM 4276 C CA . ALA B 1 198 ? 44.632 91.758 34.645 1.00 22.97 177 ALA B CA 1
ATOM 4277 C C . ALA B 1 198 ? 43.253 91.777 33.979 1.00 23.41 177 ALA B C 1
ATOM 4278 O O . ALA B 1 198 ? 42.961 92.681 33.186 1.00 23.78 177 ALA B O 1
ATOM 4280 N N . GLY B 1 199 ? 42.422 90.777 34.275 1.00 23.51 178 GLY B N 1
ATOM 4281 C CA . GLY B 1 199 ? 41.084 90.695 33.698 1.00 24.16 178 GLY B CA 1
ATOM 4282 C C . GLY B 1 199 ? 41.100 90.220 32.260 1.00 24.21 178 GLY B C 1
ATOM 4283 O O . GLY B 1 199 ? 40.208 90.553 31.488 1.00 24.20 178 GLY B O 1
ATOM 4284 N N . LEU B 1 200 ? 42.110 89.426 31.905 1.00 24.00 179 LEU B N 1
ATOM 4285 C CA . LEU B 1 200 ? 42.282 88.968 30.528 1.00 24.04 179 LEU B CA 1
ATOM 4286 C C . LEU B 1 200 ? 42.081 87.463 30.337 1.00 24.38 179 LEU B C 1
ATOM 4287 O O . LEU B 1 200 ? 42.544 86.902 29.339 1.00 24.56 179 LEU B O 1
ATOM 4292 N N A GLU B 1 201 ? 41.309 86.837 31.229 0.50 24.33 180 GLU B N 1
ATOM 4293 N N B GLU B 1 201 ? 41.453 86.824 31.328 0.50 24.32 180 GLU B N 1
ATOM 4294 C CA A GLU B 1 201 ? 40.922 85.429 31.080 0.50 24.53 180 GLU B CA 1
ATOM 4295 C CA B GLU B 1 201 ? 41.275 85.370 31.398 0.50 24.38 180 GLU B CA 1
ATOM 4296 C C A GLU B 1 201 ? 40.198 85.106 29.766 0.50 24.18 180 GLU B C 1
ATOM 4297 C C B GLU B 1 201 ? 40.711 84.824 30.085 0.50 24.22 180 GLU B C 1
ATOM 4298 O O A GLU B 1 201 ? 40.351 84.001 29.244 0.50 24.31 180 GLU B O 1
ATOM 4299 O O B GLU B 1 201 ? 41.073 83.731 29.642 0.50 24.25 180 GLU B O 1
ATOM 4310 N N A GLN B 1 202 ? 39.412 86.044 29.235 0.60 23.98 181 GLN B N 1
ATOM 4311 N N B GLN B 1 202 ? 39.826 85.622 29.473 0.40 23.90 181 GLN B N 1
ATOM 4312 C CA A GLN B 1 202 ? 38.712 85.778 27.983 0.60 24.04 181 GLN B CA 1
ATOM 4313 C CA B GLN B 1 202 ? 39.122 85.299 28.215 0.40 23.90 181 GLN B CA 1
ATOM 4314 C C A GLN B 1 202 ? 39.525 86.173 26.760 0.60 23.77 181 GLN B C 1
ATOM 4315 C C B GLN B 1 202 ? 39.848 85.695 26.917 0.40 23.75 181 GLN B C 1
ATOM 4316 O O A GLN B 1 202 ? 39.083 85.978 25.633 0.60 23.45 181 GLN B O 1
ATOM 4317 O O B GLN B 1 202 ? 39.571 85.111 25.865 0.40 23.61 181 GLN B O 1
ATOM 4328 N N . ALA B 1 203 ? 40.726 86.704 26.981 1.00 23.49 182 ALA B N 1
ATOM 4329 C CA . ALA B 1 203 ? 41.575 87.125 25.846 1.00 23.83 182 ALA B CA 1
ATOM 4330 C C . ALA B 1 203 ? 42.247 85.933 25.138 1.00 24.05 182 ALA B C 1
ATOM 4331 O O . ALA B 1 203 ? 42.542 84.913 25.773 1.00 23.95 182 ALA B O 1
ATOM 4333 N N . PRO B 1 204 ? 42.423 86.031 23.806 1.00 23.97 183 PRO B N 1
ATOM 4334 C CA . PRO B 1 204 ? 43.075 84.947 23.073 1.00 23.93 183 PRO B CA 1
ATOM 4335 C C . PRO B 1 204 ? 44.584 84.883 23.349 1.00 23.54 183 PRO B C 1
ATOM 4336 O O . PRO B 1 204 ? 45.376 85.409 22.561 1.00 24.00 183 PRO B O 1
ATOM 4340 N N . ILE B 1 205 ? 44.973 84.270 24.470 1.00 23.12 184 ILE B N 1
ATOM 4341 C CA . ILE B 1 205 ? 46.391 83.995 24.724 1.00 22.78 184 ILE B CA 1
ATOM 4342 C C . ILE B 1 205 ? 46.584 82.474 24.732 1.00 23.01 184 ILE B C 1
ATOM 4343 O O . ILE B 1 205 ? 45.968 81.759 25.534 1.00 23.11 184 ILE B O 1
ATOM 4348 N N A ARG B 1 206 ? 47.411 81.985 23.815 0.50 22.58 185 ARG B N 1
ATOM 4349 N N B ARG B 1 206 ? 47.443 82.001 23.835 0.50 22.74 185 ARG B N 1
ATOM 4350 C CA A ARG B 1 206 ? 47.803 80.583 23.796 0.50 22.46 185 ARG B CA 1
ATOM 4351 C CA B ARG B 1 206 ? 47.831 80.601 23.763 0.50 22.80 185 ARG B CA 1
ATOM 4352 C C A ARG B 1 206 ? 49.084 80.415 24.608 0.50 22.74 185 ARG B C 1
ATOM 4353 C C B ARG B 1 206 ? 49.103 80.396 24.588 0.50 22.92 185 ARG B C 1
ATOM 4354 O O A ARG B 1 206 ? 50.086 81.077 24.345 0.50 22.83 185 ARG B O 1
ATOM 4355 O O B ARG B 1 206 ? 50.127 81.020 24.314 0.50 23.04 185 ARG B O 1
ATOM 4370 N N . TRP B 1 207 ? 49.034 79.531 25.600 1.00 22.70 186 TRP B N 1
ATOM 4371 C CA . TRP B 1 207 ? 50.161 79.310 26.519 1.00 22.75 186 TRP B CA 1
ATOM 4372 C C . TRP B 1 207 ? 50.898 78.040 26.107 1.00 22.74 186 TRP B C 1
ATOM 4373 O O . TRP B 1 207 ? 50.324 76.937 26.127 1.00 23.06 186 TRP B O 1
ATOM 4384 N N . ILE B 1 208 ? 52.157 78.188 25.720 1.00 21.94 187 ILE B N 1
ATOM 4385 C CA . ILE B 1 208 ? 52.918 77.074 25.178 1.00 21.72 187 ILE B CA 1
ATOM 4386 C C . ILE B 1 208 ? 54.092 76.810 26.123 1.00 22.05 187 ILE B C 1
ATOM 4387 O O . ILE B 1 208 ? 54.959 77.686 26.310 1.00 20.15 187 ILE B O 1
ATOM 4392 N N . CYS B 1 209 ? 54.133 75.611 26.704 1.00 22.30 188 CYS B N 1
ATOM 4393 C CA . CYS B 1 209 ? 55.262 75.223 27.548 1.00 22.48 188 CYS B CA 1
ATOM 4394 C C . CYS B 1 209 ? 56.163 74.293 26.737 1.00 22.62 188 CYS B C 1
ATOM 4395 O O . CYS B 1 209 ? 55.904 73.086 26.620 1.00 21.39 188 CYS B O 1
ATOM 4398 N N . GLU B 1 210 ? 57.203 74.872 26.141 1.00 22.00 189 GLU B N 1
ATOM 4399 C CA . GLU B 1 210 ? 58.062 74.156 25.199 1.00 22.30 189 GLU B CA 1
ATOM 4400 C C . GLU B 1 210 ? 59.372 74.916 25.055 1.00 21.65 189 GLU B C 1
ATOM 4401 O O . GLU B 1 210 ? 59.405 76.134 25.301 1.00 21.02 189 GLU B O 1
ATOM 4407 N N . ASP B 1 211 ? 60.434 74.214 24.645 1.00 20.09 190 ASP B N 1
ATOM 4408 C CA . ASP B 1 211 ? 61.642 74.892 24.208 1.00 20.40 190 ASP B CA 1
ATOM 4409 C C . ASP B 1 211 ? 61.245 75.893 23.090 1.00 20.05 190 ASP B C 1
ATOM 4410 O O . ASP B 1 211 ? 60.489 75.544 22.192 1.00 18.55 190 ASP B O 1
ATOM 4415 N N . ALA B 1 212 ? 61.768 77.121 23.148 1.00 19.79 191 ALA B N 1
ATOM 4416 C CA . ALA B 1 212 ? 61.348 78.174 22.215 1.00 19.66 191 ALA B CA 1
ATOM 4417 C C . ALA B 1 212 ? 61.773 77.913 20.770 1.00 19.99 191 ALA B C 1
ATOM 4418 O O . ALA B 1 212 ? 60.986 78.122 19.847 1.00 18.36 191 ALA B O 1
ATOM 4428 N N . LYS B 1 214 ? 62.580 74.970 19.372 1.00 19.76 193 LYS B N 1
ATOM 4429 C CA . LYS B 1 214 ? 61.796 73.826 18.926 1.00 19.55 193 LYS B CA 1
ATOM 4430 C C . LYS B 1 214 ? 60.407 74.274 18.479 1.00 19.41 193 LYS B C 1
ATOM 4431 O O . LYS B 1 214 ? 59.944 73.887 17.400 1.00 19.15 193 LYS B O 1
ATOM 4437 N N . PHE B 1 215 ? 59.731 75.075 19.307 1.00 18.48 194 PHE B N 1
ATOM 4438 C CA . PHE B 1 215 ? 58.395 75.541 18.944 1.00 18.75 194 PHE B CA 1
ATOM 4439 C C . PHE B 1 215 ? 58.404 76.290 17.625 1.00 17.94 194 PHE B C 1
ATOM 4440 O O . PHE B 1 215 ? 57.570 76.019 16.754 1.00 17.54 194 PHE B O 1
ATOM 4448 N N . ILE B 1 216 ? 59.326 77.245 17.471 1.00 17.84 195 ILE B N 1
ATOM 4449 C CA . ILE B 1 216 ? 59.360 78.024 16.221 1.00 18.00 195 ILE B CA 1
ATOM 4450 C C . ILE B 1 216 ? 59.779 77.210 14.994 1.00 17.80 195 ILE B C 1
ATOM 4451 O O . ILE B 1 216 ? 59.237 77.436 13.919 1.00 17.38 195 ILE B O 1
ATOM 4456 N N . GLN B 1 217 ? 60.708 76.256 15.141 1.00 17.63 196 GLN B N 1
ATOM 4457 C CA . GLN B 1 217 ? 61.004 75.363 14.016 1.00 18.22 196 GLN B CA 1
ATOM 4458 C C . GLN B 1 217 ? 59.787 74.522 13.648 1.00 18.25 196 GLN B C 1
ATOM 4459 O O . GLN B 1 217 ? 59.528 74.300 12.471 1.00 16.34 196 GLN B O 1
ATOM 4465 N N . ARG B 1 218 ? 59.019 74.077 14.645 1.00 18.36 197 ARG B N 1
ATOM 4466 C CA . ARG B 1 218 ? 57.782 73.331 14.334 1.00 19.45 197 ARG B CA 1
ATOM 4467 C C . ARG B 1 218 ? 56.708 74.216 13.661 1.00 19.61 197 ARG B C 1
ATOM 4468 O O . ARG B 1 218 ? 55.989 73.755 12.783 1.00 18.69 197 ARG B O 1
ATOM 4476 N N . GLU B 1 219 ? 56.641 75.486 14.063 1.00 19.78 198 GLU B N 1
ATOM 4477 C CA . GLU B 1 219 ? 55.742 76.463 13.440 1.00 19.91 198 GLU B CA 1
ATOM 4478 C C . GLU B 1 219 ? 56.119 76.665 11.982 1.00 19.96 198 GLU B C 1
ATOM 4479 O O . GLU B 1 219 ? 55.241 76.721 11.107 1.00 20.66 198 GLU B O 1
ATOM 4485 N N . GLU B 1 220 ? 57.421 76.770 11.724 1.00 20.93 199 GLU B N 1
ATOM 4486 C CA . GLU B 1 220 ? 57.936 76.883 10.352 1.00 21.64 199 GLU B CA 1
ATOM 4487 C C . GLU B 1 220 ? 57.505 75.675 9.522 1.00 21.58 199 GLU B C 1
ATOM 4488 O O . GLU B 1 220 ? 57.005 75.833 8.398 1.00 20.59 199 GLU B O 1
ATOM 4494 N N . ARG B 1 221 ? 57.665 74.474 10.082 1.00 21.71 200 ARG B N 1
ATOM 4495 C CA . ARG B 1 221 ? 57.236 73.240 9.389 1.00 22.96 200 ARG B CA 1
ATOM 4496 C C . ARG B 1 221 ? 55.735 73.288 9.077 1.00 23.20 200 ARG B C 1
ATOM 4497 O O . ARG B 1 221 ? 55.306 72.848 8.009 1.00 23.54 200 ARG B O 1
ATOM 4505 N N . ARG B 1 222 ? 54.946 73.818 10.015 1.00 23.76 201 ARG B N 1
ATOM 4506 C CA . ARG B 1 222 ? 53.488 73.978 9.862 1.00 25.00 201 ARG B CA 1
ATOM 4507 C C . ARG B 1 222 ? 53.067 75.099 8.904 1.00 23.98 201 ARG B C 1
ATOM 4508 O O . ARG B 1 222 ? 51.906 75.163 8.516 1.00 24.44 201 ARG B O 1
ATOM 4516 N N . GLY B 1 223 ? 53.981 75.993 8.553 1.00 23.23 202 GLY B N 1
ATOM 4517 C CA . GLY B 1 223 ? 53.640 77.180 7.764 1.00 23.12 202 GLY B CA 1
ATOM 4518 C C . GLY B 1 223 ? 52.948 78.300 8.543 1.00 23.04 202 GLY B C 1
ATOM 4519 O O . GLY B 1 223 ? 52.282 79.146 7.948 1.00 22.35 202 GLY B O 1
ATOM 4520 N N . SER B 1 224 ? 53.094 78.310 9.868 1.00 22.01 203 SER B N 1
ATOM 4521 C CA . SER B 1 224 ? 52.486 79.351 10.700 1.00 22.49 203 SER B CA 1
ATOM 4522 C C . SER B 1 224 ? 53.183 80.685 10.519 1.00 21.98 203 SER B C 1
ATOM 4523 O O . SER B 1 224 ? 54.380 80.717 10.233 1.00 21.87 203 SER B O 1
ATOM 4526 N N . THR B 1 225 ? 52.432 81.777 10.662 1.00 21.04 204 THR B N 1
ATOM 4527 C CA . THR B 1 225 ? 53.023 83.117 10.581 1.00 20.67 204 THR B CA 1
ATOM 4528 C C . THR B 1 225 ? 52.559 84.030 11.707 1.00 20.63 204 THR B C 1
ATOM 4529 O O . THR B 1 225 ? 51.483 83.835 12.287 1.00 21.14 204 THR B O 1
ATOM 4533 N N . TYR B 1 226 ? 53.383 85.027 11.998 1.00 19.80 205 TYR B N 1
ATOM 4534 C CA . TYR B 1 226 ? 53.119 85.982 13.053 1.00 20.09 205 TYR B CA 1
ATOM 4535 C C . TYR B 1 226 ? 53.431 87.355 12.528 1.00 19.66 205 TYR B C 1
ATOM 4536 O O . TYR B 1 226 ? 54.350 87.518 11.717 1.00 19.99 205 TYR B O 1
ATOM 4545 N N . ASP B 1 227 ? 52.639 88.331 12.963 1.00 18.83 206 ASP B N 1
ATOM 4546 C CA . ASP B 1 227 ? 52.823 89.719 12.556 1.00 18.67 206 ASP B CA 1
ATOM 4547 C C . ASP B 1 227 ? 53.886 90.430 13.372 1.00 18.74 206 ASP B C 1
ATOM 4548 O O . ASP B 1 227 ? 54.573 91.311 12.852 1.00 19.40 206 ASP B O 1
ATOM 4553 N N . ILE B 1 228 ? 53.997 90.060 14.648 1.00 18.59 207 ILE B N 1
ATOM 4554 C CA . ILE B 1 228 ? 55.035 90.586 15.540 1.00 18.62 207 ILE B CA 1
ATOM 4555 C C . ILE B 1 228 ? 55.637 89.432 16.327 1.00 18.89 207 ILE B C 1
ATOM 4556 O O . ILE B 1 228 ? 54.904 88.561 16.825 1.00 19.45 207 ILE B O 1
ATOM 4561 N N . ILE B 1 229 ? 56.966 89.412 16.407 1.00 18.15 208 ILE B N 1
ATOM 4562 C CA . ILE B 1 229 ? 57.681 88.442 17.235 1.00 18.65 208 ILE B CA 1
ATOM 4563 C C . ILE B 1 229 ? 58.552 89.211 18.224 1.00 18.99 208 ILE B C 1
ATOM 4564 O O . ILE B 1 229 ? 59.341 90.079 17.835 1.00 19.17 208 ILE B O 1
ATOM 4569 N N . LEU B 1 230 ? 58.377 88.906 19.511 1.00 20.01 209 LEU B N 1
ATOM 4570 C CA . LEU B 1 230 ? 59.307 89.346 20.537 1.00 20.38 209 LEU B CA 1
ATOM 4571 C C . LEU B 1 230 ? 60.047 88.139 21.042 1.00 20.68 209 LEU B C 1
ATOM 4572 O O . LEU B 1 230 ? 59.465 87.056 21.212 1.00 20.42 209 LEU B O 1
ATOM 4577 N N . THR B 1 231 ? 61.328 88.328 21.335 1.00 19.62 210 THR B N 1
ATOM 4578 C CA . THR B 1 231 ? 62.123 87.238 21.854 1.00 19.80 210 THR B CA 1
ATOM 4579 C C . THR B 1 231 ? 63.131 87.780 22.882 1.00 19.57 210 THR B C 1
ATOM 4580 O O . THR B 1 231 ? 63.855 88.725 22.614 1.00 18.98 210 THR B O 1
ATOM 4584 N N . ASP B 1 232 ? 63.112 87.184 24.060 1.00 20.06 211 ASP B N 1
ATOM 4585 C CA . ASP B 1 232 ? 63.943 87.613 25.184 1.00 21.32 211 ASP B CA 1
ATOM 4586 C C . ASP B 1 232 ? 64.855 86.460 25.657 1.00 20.96 211 ASP B C 1
ATOM 4587 O O . ASP B 1 232 ? 64.793 86.045 26.831 1.00 21.11 211 ASP B O 1
ATOM 4592 N N . PRO B 1 233 ? 65.734 85.951 24.768 1.00 20.46 212 PRO B N 1
ATOM 4593 C CA . PRO B 1 233 ? 66.522 84.786 25.164 1.00 20.62 212 PRO B CA 1
ATOM 4594 C C . PRO B 1 233 ? 67.555 85.080 26.274 1.00 21.22 212 PRO B C 1
ATOM 4595 O O . PRO B 1 233 ? 68.240 86.111 26.232 1.00 21.90 212 PRO B O 1
ATOM 4599 N N . PRO B 1 234 ? 67.679 84.169 27.260 1.00 21.39 213 PRO B N 1
ATOM 4600 C CA . PRO B 1 234 ? 68.743 84.314 28.264 1.00 20.55 213 PRO B CA 1
ATOM 4601 C C . PRO B 1 234 ? 70.062 83.857 27.660 1.00 20.91 213 PRO B C 1
ATOM 4602 O O . PRO B 1 234 ? 70.079 83.206 26.599 1.00 21.03 213 PRO B O 1
ATOM 4606 N N . LYS B 1 235 ? 71.171 84.162 28.317 1.00 20.19 214 LYS B N 1
ATOM 4607 C CA . LYS B 1 235 ? 72.448 83.628 27.890 1.00 20.63 214 LYS B CA 1
ATOM 4608 C C . LYS B 1 235 ? 72.452 82.097 27.879 1.00 20.96 214 LYS B C 1
ATOM 4609 O O . LYS B 1 235 ? 72.965 81.466 26.945 1.00 20.54 214 LYS B O 1
ATOM 4615 N N A PHE B 1 236 ? 71.866 81.501 28.913 0.50 20.80 215 PHE B N 1
ATOM 4616 N N B PHE B 1 236 ? 71.885 81.509 28.931 0.50 21.17 215 PHE B N 1
ATOM 4617 C CA A PHE B 1 236 ? 71.774 80.051 29.006 0.50 21.05 215 PHE B CA 1
ATOM 4618 C CA B PHE B 1 236 ? 71.787 80.061 29.064 0.50 21.72 215 PHE B CA 1
ATOM 4619 C C A PHE B 1 236 ? 70.391 79.660 29.518 0.50 21.19 215 PHE B C 1
ATOM 4620 C C B PHE B 1 236 ? 70.351 79.708 29.467 0.50 21.58 215 PHE B C 1
ATOM 4621 O O A PHE B 1 236 ? 69.861 80.282 30.443 0.50 20.85 215 PHE B O 1
ATOM 4622 O O B PHE B 1 236 ? 69.740 80.412 30.271 0.50 21.31 215 PHE B O 1
ATOM 4637 N N . GLY B 1 237 ? 69.818 78.612 28.937 1.00 21.30 216 GLY B N 1
ATOM 4638 C CA . GLY B 1 237 ? 68.545 78.092 29.427 1.00 21.51 216 GLY B CA 1
ATOM 4639 C C . GLY B 1 237 ? 68.391 76.626 29.096 1.00 22.32 216 GLY B C 1
ATOM 4640 O O . GLY B 1 237 ? 69.287 76.009 28.496 1.00 21.45 216 GLY B O 1
ATOM 4641 N N A ARG B 1 238 ? 67.230 76.078 29.453 0.60 22.99 217 ARG B N 1
ATOM 4642 N N B ARG B 1 238 ? 67.259 76.055 29.499 0.40 22.89 217 ARG B N 1
ATOM 4643 C CA A ARG B 1 238 ? 66.925 74.672 29.219 0.60 23.74 217 ARG B CA 1
ATOM 4644 C CA B ARG B 1 238 ? 66.938 74.670 29.180 0.40 23.69 217 ARG B CA 1
ATOM 4645 C C A ARG B 1 238 ? 65.486 74.553 28.734 0.60 23.49 217 ARG B C 1
ATOM 4646 C C B ARG B 1 238 ? 65.500 74.592 28.699 0.40 23.40 217 ARG B C 1
ATOM 4647 O O A ARG B 1 238 ? 64.582 75.143 29.326 0.60 23.50 217 ARG B O 1
ATOM 4648 O O B ARG B 1 238 ? 64.617 75.250 29.250 0.40 23.44 217 ARG B O 1
ATOM 4663 N N . GLY B 1 239 ? 65.276 73.793 27.667 1.00 23.00 218 GLY B N 1
ATOM 4664 C CA . GLY B 1 239 ? 63.920 73.614 27.116 1.00 23.26 218 GLY B CA 1
ATOM 4665 C C . GLY B 1 239 ? 63.142 72.685 28.026 1.00 23.39 218 GLY B C 1
ATOM 4666 O O . GLY B 1 239 ? 63.709 72.078 28.938 1.00 22.52 218 GLY B O 1
ATOM 4667 N N . THR B 1 240 ? 61.848 72.550 27.757 1.00 24.81 219 THR B N 1
ATOM 4668 C CA . THR B 1 240 ? 60.963 71.740 28.606 1.00 25.14 219 THR B CA 1
ATOM 4669 C C . THR B 1 240 ? 61.454 70.295 28.729 1.00 25.55 219 THR B C 1
ATOM 4670 O O . THR B 1 240 ? 61.300 69.662 29.790 1.00 25.68 219 THR B O 1
ATOM 4674 N N . HIS B 1 241 ? 62.087 69.791 27.676 1.00 24.94 220 HIS B N 1
ATOM 4675 C CA . HIS B 1 241 ? 62.620 68.437 27.691 1.00 25.86 220 HIS B CA 1
ATOM 4676 C C . HIS B 1 241 ? 64.159 68.386 27.714 1.00 25.20 220 HIS B C 1
ATOM 4677 O O . HIS B 1 241 ? 64.767 67.496 27.126 1.00 25.31 220 HIS B O 1
ATOM 4684 N N . GLY B 1 242 ? 64.760 69.354 28.405 1.00 24.84 221 GLY B N 1
ATOM 4685 C CA . GLY B 1 242 ? 66.197 69.370 28.659 1.00 23.78 221 GLY B CA 1
ATOM 4686 C C . GLY B 1 242 ? 67.065 69.985 27.568 1.00 23.63 221 GLY B C 1
ATOM 4687 O O . GLY B 1 242 ? 68.296 70.059 27.741 1.00 23.28 221 GLY B O 1
ATOM 4688 N N . GLU B 1 243 ? 66.455 70.406 26.453 1.00 21.89 222 GLU B N 1
ATOM 4689 C CA . GLU B 1 243 ? 67.208 70.964 25.296 1.00 21.95 222 GLU B CA 1
ATOM 4690 C C . GLU B 1 243 ? 68.097 72.128 25.742 1.00 20.53 222 GLU B C 1
ATOM 4691 O O . GLU B 1 243 ? 67.613 73.091 26.303 1.00 20.81 222 GLU B O 1
ATOM 4697 N N . VAL B 1 244 ? 69.402 72.051 25.508 1.00 20.37 223 VAL B N 1
ATOM 4698 C CA . VAL B 1 244 ? 70.269 73.125 26.016 1.00 20.28 223 VAL B CA 1
ATOM 4699 C C . VAL B 1 244 ? 70.158 74.353 25.112 1.00 20.14 223 VAL B C 1
ATOM 4700 O O . VAL B 1 244 ? 70.327 74.239 23.895 1.00 20.02 223 VAL B O 1
ATOM 4704 N N . TRP B 1 245 ? 69.870 75.511 25.703 1.00 20.01 224 TRP B N 1
ATOM 4705 C CA . TRP B 1 245 ? 69.884 76.786 24.982 1.00 20.43 224 TRP B CA 1
ATOM 4706 C C . TRP B 1 245 ? 71.119 77.586 25.383 1.00 20.82 224 TRP B C 1
ATOM 4707 O O . TRP B 1 245 ? 71.343 77.825 26.580 1.00 20.35 224 TRP B O 1
ATOM 4718 N N A GLN B 1 246 ? 71.924 77.991 24.400 0.60 20.18 225 GLN B N 1
ATOM 4719 N N B GLN B 1 246 ? 71.885 78.005 24.379 0.40 20.50 225 GLN B N 1
ATOM 4720 C CA A GLN B 1 246 ? 73.052 78.897 24.650 0.60 21.06 225 GLN B CA 1
ATOM 4721 C CA B GLN B 1 246 ? 73.066 78.837 24.557 0.40 21.28 225 GLN B CA 1
ATOM 4722 C C A GLN B 1 246 ? 73.044 79.977 23.582 0.60 20.62 225 GLN B C 1
ATOM 4723 C C B GLN B 1 246 ? 72.951 79.974 23.539 0.40 20.88 225 GLN B C 1
ATOM 4724 O O A GLN B 1 246 ? 73.259 79.696 22.403 0.60 20.41 225 GLN B O 1
ATOM 4725 O O B GLN B 1 246 ? 72.992 79.729 22.333 0.40 20.78 225 GLN B O 1
ATOM 4736 N N . LEU B 1 247 ? 72.782 81.204 24.019 1.00 20.85 226 LEU B N 1
ATOM 4737 C CA . LEU B 1 247 ? 72.558 82.353 23.126 1.00 21.67 226 LEU B CA 1
ATOM 4738 C C . LEU B 1 247 ? 73.625 82.439 22.037 1.00 21.63 226 LEU B C 1
ATOM 4739 O O . LEU B 1 247 ? 73.314 82.544 20.868 1.00 22.56 226 LEU B O 1
ATOM 4744 N N . PHE B 1 248 ? 74.899 82.368 22.413 1.00 23.24 227 PHE B N 1
ATOM 4745 C CA . PHE B 1 248 ? 75.951 82.491 21.392 1.00 25.41 227 PHE B CA 1
ATOM 4746 C C . PHE B 1 248 ? 76.107 81.305 20.455 1.00 25.67 227 PHE B C 1
ATOM 4747 O O . PHE B 1 248 ? 76.808 81.414 19.476 1.00 26.66 227 PHE B O 1
ATOM 4755 N N . ASP B 1 249 ? 75.525 80.162 20.798 1.00 24.10 228 ASP B N 1
ATOM 4756 C CA . ASP B 1 249 ? 75.559 79.029 19.899 1.00 23.97 228 ASP B CA 1
ATOM 4757 C C . ASP B 1 249 ? 74.321 79.030 19.000 1.00 22.18 228 ASP B C 1
ATOM 4758 O O . ASP B 1 249 ? 74.401 78.611 17.858 1.00 22.64 228 ASP B O 1
ATOM 4763 N N . HIS B 1 250 ? 73.198 79.534 19.511 1.00 20.19 229 HIS B N 1
ATOM 4764 C CA . HIS B 1 250 ? 71.891 79.236 18.902 1.00 20.21 229 HIS B CA 1
ATOM 4765 C C . HIS B 1 250 ? 71.137 80.432 18.339 1.00 20.13 229 HIS B C 1
ATOM 4766 O O . HIS B 1 250 ? 70.186 80.267 17.563 1.00 20.76 229 HIS B O 1
ATOM 4773 N N . LEU B 1 251 ? 71.504 81.634 18.763 1.00 20.00 230 LEU B N 1
ATOM 4774 C CA . LEU B 1 251 ? 70.750 82.817 18.324 1.00 20.40 230 LEU B CA 1
ATOM 4775 C C . LEU B 1 251 ? 70.636 83.004 16.785 1.00 19.87 230 LEU B C 1
ATOM 4776 O O . LEU B 1 251 ? 69.572 83.358 16.312 1.00 19.42 230 LEU B O 1
ATOM 4781 N N . PRO B 1 252 ? 71.736 82.807 16.027 1.00 20.06 231 PRO B N 1
ATOM 4782 C CA . PRO B 1 252 ? 71.646 82.973 14.555 1.00 20.19 231 PRO B CA 1
ATOM 4783 C C . PRO B 1 252 ? 70.536 82.121 13.961 1.00 20.15 231 PRO B C 1
ATOM 4784 O O . PRO B 1 252 ? 69.727 82.627 13.143 1.00 20.99 231 PRO B O 1
ATOM 4788 N N . LEU B 1 253 ? 70.464 80.849 14.360 1.00 19.32 232 LEU B N 1
ATOM 4789 C CA . LEU B 1 253 ? 69.382 79.997 13.843 1.00 19.58 232 LEU B CA 1
ATOM 4790 C C . LEU B 1 253 ? 68.010 80.474 14.324 1.00 20.26 232 LEU B C 1
ATOM 4791 O O . LEU B 1 253 ? 67.046 80.511 13.543 1.00 20.20 232 LEU B O 1
ATOM 4804 N N . LEU B 1 255 ? 66.909 83.519 15.104 1.00 20.44 234 LEU B N 1
ATOM 4805 C CA . LEU B 1 255 ? 66.465 84.696 14.336 1.00 19.95 234 LEU B CA 1
ATOM 4806 C C . LEU B 1 255 ? 66.089 84.339 12.900 1.00 20.37 234 LEU B C 1
ATOM 4807 O O . LEU B 1 255 ? 65.135 84.896 12.344 1.00 19.29 234 LEU B O 1
ATOM 4812 N N . ASP B 1 256 ? 66.852 83.435 12.295 1.00 20.58 235 ASP B N 1
ATOM 4813 C CA . ASP B 1 256 ? 66.553 82.991 10.938 1.00 21.44 235 ASP B CA 1
ATOM 4814 C C . ASP B 1 256 ? 65.165 82.309 10.890 1.00 20.57 235 ASP B C 1
ATOM 4815 O O . ASP B 1 256 ? 64.350 82.588 10.001 1.00 19.62 235 ASP B O 1
ATOM 4820 N N . ILE B 1 257 ? 64.880 81.443 11.869 1.00 19.87 236 ILE B N 1
ATOM 4821 C CA . ILE B 1 257 ? 63.555 80.804 11.910 1.00 20.16 236 ILE B CA 1
ATOM 4822 C C . ILE B 1 257 ? 62.453 81.854 12.166 1.00 19.98 236 ILE B C 1
ATOM 4823 O O . ILE B 1 257 ? 61.383 81.823 11.531 1.00 19.06 236 ILE B O 1
ATOM 4828 N N . CYS B 1 258 ? 62.711 82.789 13.087 1.00 19.49 237 CYS B N 1
ATOM 4829 C CA . CYS B 1 258 ? 61.779 83.903 13.304 1.00 19.93 237 CYS B CA 1
ATOM 4830 C C . CYS B 1 258 ? 61.424 84.598 12.002 1.00 19.71 237 CYS B C 1
ATOM 4831 O O . CYS B 1 258 ? 60.227 84.825 11.717 1.00 20.51 237 CYS B O 1
ATOM 4834 N N . ARG B 1 259 ? 62.437 84.931 11.194 1.00 19.87 238 ARG B N 1
ATOM 4835 C CA . ARG B 1 259 ? 62.148 85.550 9.908 1.00 19.45 238 ARG B CA 1
ATOM 4836 C C . ARG B 1 259 ? 61.228 84.681 9.044 1.00 19.26 238 ARG B C 1
ATOM 4837 O O . ARG B 1 259 ? 60.300 85.201 8.430 1.00 17.77 238 ARG B O 1
ATOM 4845 N N . GLU B 1 260 ? 61.483 83.371 9.022 1.00 18.43 239 GLU B N 1
ATOM 4846 C CA . GLU B 1 260 ? 60.702 82.446 8.224 1.00 19.83 239 GLU B CA 1
ATOM 4847 C C . GLU B 1 260 ? 59.261 82.358 8.674 1.00 19.42 239 GLU B C 1
ATOM 4848 O O . GLU B 1 260 ? 58.417 81.976 7.887 1.00 20.20 239 GLU B O 1
ATOM 4854 N N . ILE B 1 261 ? 58.977 82.711 9.929 1.00 18.75 240 ILE B N 1
ATOM 4855 C CA . ILE B 1 261 ? 57.593 82.691 10.427 1.00 19.82 240 ILE B CA 1
ATOM 4856 C C . ILE B 1 261 ? 56.958 84.082 10.615 1.00 20.18 240 ILE B C 1
ATOM 4857 O O . ILE B 1 261 ? 55.899 84.226 11.263 1.00 20.22 240 ILE B O 1
ATOM 4862 N N . LEU B 1 262 ? 57.590 85.101 10.027 1.00 20.17 241 LEU B N 1
ATOM 4863 C CA . LEU B 1 262 ? 56.956 86.412 9.934 1.00 20.27 241 LEU B CA 1
ATOM 4864 C C . LEU B 1 262 ? 55.966 86.429 8.781 1.00 20.61 241 LEU B C 1
ATOM 4865 O O . LEU B 1 262 ? 56.227 85.847 7.715 1.00 19.87 241 LEU B O 1
ATOM 4870 N N . SER B 1 263 ? 54.836 87.104 8.986 1.00 20.78 242 SER B N 1
ATOM 4871 C CA . SER B 1 263 ? 53.834 87.285 7.923 1.00 21.06 242 SER B CA 1
ATOM 4872 C C . SER B 1 263 ? 54.331 88.284 6.864 1.00 21.46 242 SER B C 1
ATOM 4873 O O . SER B 1 263 ? 55.196 89.107 7.162 1.00 21.13 242 SER B O 1
ATOM 4876 N N . PRO B 1 264 ? 53.788 88.214 5.624 1.00 21.98 243 PRO B N 1
ATOM 4877 C CA . PRO B 1 264 ? 54.161 89.169 4.566 1.00 22.16 243 PRO B CA 1
ATOM 4878 C C . PRO B 1 264 ? 54.038 90.625 5.015 1.00 22.29 243 PRO B C 1
ATOM 4879 O O . PRO B 1 264 ? 54.882 91.442 4.646 1.00 22.30 243 PRO B O 1
ATOM 4883 N N . LYS B 1 265 ? 53.015 90.932 5.823 1.00 21.86 244 LYS B N 1
ATOM 4884 C CA . LYS B 1 265 ? 52.805 92.298 6.329 1.00 22.47 244 LYS B CA 1
ATOM 4885 C C . LYS B 1 265 ? 53.240 92.461 7.788 1.00 22.20 244 LYS B C 1
ATOM 4886 O O . LYS B 1 265 ? 52.639 93.239 8.535 1.00 22.36 244 LYS B O 1
ATOM 4892 N N . ALA B 1 266 ? 54.281 91.729 8.195 1.00 21.52 245 ALA B N 1
ATOM 4893 C CA . ALA B 1 266 ? 54.762 91.750 9.582 1.00 21.23 245 ALA B CA 1
ATOM 4894 C C . ALA B 1 266 ? 55.113 93.186 10.022 1.00 21.10 245 ALA B C 1
ATOM 4895 O O . ALA B 1 266 ? 55.553 94.003 9.204 1.00 21.02 245 ALA B O 1
ATOM 4897 N N . LEU B 1 267 ? 54.892 93.494 11.296 1.00 21.13 246 LEU B N 1
ATOM 4898 C CA . LEU B 1 267 ? 55.184 94.824 11.830 1.00 21.21 246 LEU B CA 1
ATOM 4899 C C . LEU B 1 267 ? 56.516 94.928 12.582 1.00 20.82 246 LEU B C 1
ATOM 4900 O O . LEU B 1 267 ? 57.065 96.021 12.740 1.00 20.99 246 LEU B O 1
ATOM 4905 N N . GLY B 1 268 ? 57.044 93.806 13.045 1.00 20.87 247 GLY B N 1
ATOM 4906 C CA . GLY B 1 268 ? 58.339 93.865 13.722 1.00 20.17 247 GLY B CA 1
ATOM 4907 C C . GLY B 1 268 ? 58.866 92.570 14.292 1.00 19.71 247 GLY B C 1
ATOM 4908 O O . GLY B 1 268 ? 58.129 91.613 14.501 1.00 19.59 247 GLY B O 1
ATOM 4909 N N . LEU B 1 269 ? 60.171 92.556 14.501 1.00 19.46 248 LEU B N 1
ATOM 4910 C CA . LEU B 1 269 ? 60.854 91.476 15.190 1.00 19.94 248 LEU B CA 1
ATOM 4911 C C . LEU B 1 269 ? 61.747 92.147 16.234 1.00 20.08 248 LEU B C 1
ATOM 4912 O O . LEU B 1 269 ? 62.642 92.945 15.886 1.00 20.04 248 LEU B O 1
ATOM 4917 N N . VAL B 1 270 ? 61.478 91.863 17.506 1.00 20.22 249 VAL B N 1
ATOM 4918 C CA . VAL B 1 270 ? 62.183 92.550 18.596 1.00 20.58 249 VAL B CA 1
ATOM 4919 C C . VAL B 1 270 ? 63.002 91.545 19.387 1.00 20.00 249 VAL B C 1
ATOM 4920 O O . VAL B 1 270 ? 62.461 90.589 19.950 1.00 19.97 249 VAL B O 1
ATOM 4924 N N . LEU B 1 271 ? 64.309 91.762 19.413 1.00 19.47 250 LEU B N 1
ATOM 4925 C CA . LEU B 1 271 ? 65.213 90.952 20.205 1.00 19.60 250 LEU B CA 1
ATOM 4926 C C . LEU B 1 271 ? 65.673 91.748 21.440 1.00 19.88 250 LEU B C 1
ATOM 4927 O O . LEU B 1 271 ? 66.157 92.871 21.307 1.00 20.13 250 LEU B O 1
ATOM 4932 N N . THR B 1 272 ? 65.500 91.171 22.625 1.00 19.62 251 THR B N 1
ATOM 4933 C CA . THR B 1 272 ? 66.067 91.764 23.854 1.00 20.83 251 THR B CA 1
ATOM 4934 C C . THR B 1 272 ? 67.016 90.767 24.521 1.00 21.26 251 THR B C 1
ATOM 4935 O O . THR B 1 272 ? 66.774 89.547 24.520 1.00 20.55 251 THR B O 1
ATOM 4939 N N . ALA B 1 273 ? 68.120 91.268 25.071 1.00 20.84 252 ALA B N 1
ATOM 4940 C CA . ALA B 1 273 ? 69.174 90.367 25.551 1.00 21.67 252 ALA B CA 1
ATOM 4941 C C . ALA B 1 273 ? 69.780 90.935 26.822 1.00 22.41 252 ALA B C 1
ATOM 4942 O O . ALA B 1 273 ? 70.303 92.065 26.816 1.00 22.72 252 ALA B O 1
ATOM 4944 N N A TYR B 1 274 ? 69.696 90.180 27.910 0.50 23.04 253 TYR B N 1
ATOM 4945 N N B TYR B 1 274 ? 69.712 90.129 27.885 0.50 22.19 253 TYR B N 1
ATOM 4946 C CA A TYR B 1 274 ? 70.310 90.594 29.167 0.50 23.69 253 TYR B CA 1
ATOM 4947 C CA B TYR B 1 274 ? 70.220 90.449 29.226 0.50 22.11 253 TYR B CA 1
ATOM 4948 C C A TYR B 1 274 ? 71.761 90.126 29.238 0.50 24.83 253 TYR B C 1
ATOM 4949 C C B TYR B 1 274 ? 71.502 89.684 29.564 0.50 22.74 253 TYR B C 1
ATOM 4950 O O A TYR B 1 274 ? 72.324 89.654 28.251 0.50 25.02 253 TYR B O 1
ATOM 4951 O O B TYR B 1 274 ? 71.664 88.516 29.188 0.50 23.07 253 TYR B O 1
ATOM 4968 N N A SER B 1 275 ? 72.385 90.273 30.388 0.50 25.91 254 SER B N 1
ATOM 4969 N N B SER B 1 275 ? 72.403 90.347 30.282 0.50 22.83 254 SER B N 1
ATOM 4970 C CA A SER B 1 275 ? 73.775 89.871 30.483 0.50 28.33 254 SER B CA 1
ATOM 4971 C CA B SER B 1 275 ? 73.488 89.656 31.002 0.50 24.77 254 SER B CA 1
ATOM 4972 C C A SER B 1 275 ? 74.499 90.573 29.313 0.50 28.70 254 SER B C 1
ATOM 4973 C C B SER B 1 275 ? 74.453 88.826 30.105 0.50 25.24 254 SER B C 1
ATOM 4974 O O A SER B 1 275 ? 74.504 90.127 28.162 0.50 29.70 254 SER B O 1
ATOM 4975 O O B SER B 1 275 ? 74.980 87.773 30.502 0.50 25.61 254 SER B O 1
ATOM 4980 N N A ILE B 1 276 ? 75.101 91.695 29.650 0.50 28.85 255 ILE B N 1
ATOM 4981 N N B ILE B 1 276 ? 74.701 89.320 28.905 0.50 25.87 255 ILE B N 1
ATOM 4982 C CA A ILE B 1 276 ? 75.440 92.716 28.698 0.50 27.71 255 ILE B CA 1
ATOM 4983 C CA B ILE B 1 276 ? 75.606 88.654 27.975 0.50 26.16 255 ILE B CA 1
ATOM 4984 C C A ILE B 1 276 ? 76.924 92.682 28.361 0.50 27.87 255 ILE B C 1
ATOM 4985 C C B ILE B 1 276 ? 76.918 89.452 27.738 0.50 26.33 255 ILE B C 1
ATOM 4986 O O A ILE B 1 276 ? 77.509 93.703 27.995 0.50 27.78 255 ILE B O 1
ATOM 4987 O O B ILE B 1 276 ? 76.952 90.664 27.934 0.50 26.27 255 ILE B O 1
ATOM 4996 N N A ARG B 1 277 ? 77.528 91.499 28.480 0.50 27.36 256 ARG B N 1
ATOM 4997 N N B ARG B 1 277 ? 77.997 88.761 27.363 0.50 26.60 256 ARG B N 1
ATOM 4998 C CA A ARG B 1 277 ? 78.919 91.293 28.030 0.50 27.13 256 ARG B CA 1
ATOM 4999 C CA B ARG B 1 277 ? 79.290 89.416 27.119 0.50 26.32 256 ARG B CA 1
ATOM 5000 C C A ARG B 1 277 ? 79.121 91.586 26.531 0.50 26.24 256 ARG B C 1
ATOM 5001 C C B ARG B 1 277 ? 79.342 89.781 25.639 0.50 25.89 256 ARG B C 1
ATOM 5002 O O A ARG B 1 277 ? 80.013 92.341 26.171 0.50 26.83 256 ARG B O 1
ATOM 5003 O O B ARG B 1 277 ? 79.980 89.112 24.815 0.50 25.51 256 ARG B O 1
ATOM 5018 N N A ALA B 1 278 ? 78.321 90.996 25.644 0.50 25.78 257 ALA B N 1
ATOM 5019 N N B ALA B 1 278 ? 78.642 90.865 25.335 0.50 25.30 257 ALA B N 1
ATOM 5020 C CA A ALA B 1 278 ? 78.493 91.331 24.227 0.50 24.64 257 ALA B CA 1
ATOM 5021 C CA B ALA B 1 278 ? 78.272 91.212 23.986 0.50 24.43 257 ALA B CA 1
ATOM 5022 C C A ALA B 1 278 ? 77.939 92.722 23.998 0.50 23.34 257 ALA B C 1
ATOM 5023 C C B ALA B 1 278 ? 77.903 92.675 23.952 0.50 23.13 257 ALA B C 1
ATOM 5024 O O A ALA B 1 278 ? 77.179 93.241 24.821 0.50 23.30 257 ALA B O 1
ATOM 5025 O O B ALA B 1 278 ? 77.258 93.198 24.866 0.50 23.17 257 ALA B O 1
ATOM 5028 N N . SER B 1 279 ? 78.325 93.330 22.886 1.00 22.41 258 SER B N 1
ATOM 5029 C CA . SER B 1 279 ? 77.878 94.674 22.568 1.00 21.19 258 SER B CA 1
ATOM 5030 C C . SER B 1 279 ? 76.537 94.567 21.850 1.00 20.67 258 SER B C 1
ATOM 5031 O O . SER B 1 279 ? 76.273 93.574 21.180 1.00 20.33 258 SER B O 1
ATOM 5034 N N . PHE B 1 280 ? 75.710 95.606 21.949 1.00 20.59 259 PHE B N 1
ATOM 5035 C CA . PHE B 1 280 ? 74.543 95.743 21.053 1.00 20.72 259 PHE B CA 1
ATOM 5036 C C . PHE B 1 280 ? 74.972 95.709 19.559 1.00 20.24 259 PHE B C 1
ATOM 5037 O O . PHE B 1 280 ? 74.186 95.341 18.711 1.00 20.95 259 PHE B O 1
ATOM 5045 N N . TYR B 1 281 ? 76.215 96.084 19.242 1.00 19.49 260 TYR B N 1
ATOM 5046 C CA . TYR B 1 281 ? 76.698 95.994 17.857 1.00 19.53 260 TYR B CA 1
ATOM 5047 C C . TYR B 1 281 ? 76.648 94.567 17.308 1.00 19.68 260 TYR B C 1
ATOM 5048 O O . TYR B 1 281 ? 76.384 94.359 16.105 1.00 20.35 260 TYR B O 1
ATOM 5057 N N A SER B 1 282 ? 76.912 93.591 18.161 0.60 19.16 261 SER B N 1
ATOM 5058 N N B SER B 1 282 ? 76.923 93.607 18.195 0.40 19.57 261 SER B N 1
ATOM 5059 C CA A SER B 1 282 ? 76.849 92.206 17.723 0.60 19.11 261 SER B CA 1
ATOM 5060 C CA B SER B 1 282 ? 76.882 92.166 17.906 0.40 19.82 261 SER B CA 1
ATOM 5061 C C A SER B 1 282 ? 75.414 91.791 17.439 0.60 19.58 261 SER B C 1
ATOM 5062 C C B SER B 1 282 ? 75.476 91.697 17.542 0.40 19.83 261 SER B C 1
ATOM 5063 O O A SER B 1 282 ? 75.133 91.242 16.368 0.60 18.97 261 SER B O 1
ATOM 5064 O O B SER B 1 282 ? 75.288 90.985 16.549 0.40 19.52 261 SER B O 1
ATOM 5077 N N . HIS B 1 284 ? 73.054 93.742 16.700 1.00 18.36 263 HIS B N 1
ATOM 5078 C CA . HIS B 1 284 ? 72.710 94.579 15.561 1.00 19.37 263 HIS B CA 1
ATOM 5079 C C . HIS B 1 284 ? 73.176 93.987 14.225 1.00 19.02 263 HIS B C 1
ATOM 5080 O O . HIS B 1 284 ? 72.382 93.903 13.298 1.00 19.07 263 HIS B O 1
ATOM 5087 N N . GLU B 1 285 ? 74.449 93.575 14.135 1.00 18.89 264 GLU B N 1
ATOM 5088 C CA . GLU B 1 285 ? 74.980 93.037 12.876 1.00 18.92 264 GLU B CA 1
ATOM 5089 C C . GLU B 1 285 ? 74.349 91.690 12.539 1.00 18.56 264 GLU B C 1
ATOM 5090 O O . GLU B 1 285 ? 74.080 91.405 11.375 1.00 17.02 264 GLU B O 1
ATOM 5096 N N . LEU B 1 286 ? 74.088 90.879 13.562 1.00 17.52 265 LEU B N 1
ATOM 5097 C CA . LEU B 1 286 ? 73.378 89.623 13.347 1.00 18.37 265 LEU B CA 1
ATOM 5098 C C . LEU B 1 286 ? 71.937 89.876 12.853 1.00 18.47 265 LEU B C 1
ATOM 5099 O O . LEU B 1 286 ? 71.478 89.239 11.874 1.00 18.77 265 LEU B O 1
ATOM 5112 N N . ARG B 1 288 ? 70.683 92.578 11.324 1.00 18.39 267 ARG B N 1
ATOM 5113 C CA . ARG B 1 288 ? 70.718 93.201 10.016 1.00 18.85 267 ARG B CA 1
ATOM 5114 C C . ARG B 1 288 ? 70.958 92.161 8.912 1.00 18.71 267 ARG B C 1
ATOM 5115 O O . ARG B 1 288 ? 70.283 92.140 7.886 1.00 18.93 267 ARG B O 1
ATOM 5123 N N . GLU B 1 289 ? 71.897 91.262 9.165 1.00 19.12 268 GLU B N 1
ATOM 5124 C CA . GLU B 1 289 ? 72.201 90.195 8.234 1.00 20.37 268 GLU B CA 1
ATOM 5125 C C . GLU B 1 289 ? 71.048 89.174 8.115 1.00 19.85 268 GLU B C 1
ATOM 5126 O O . GLU B 1 289 ? 70.711 88.738 7.011 1.00 19.19 268 GLU B O 1
ATOM 5132 N N . THR B 1 290 ? 70.451 88.799 9.245 1.00 19.18 269 THR B N 1
ATOM 5133 C CA . THR B 1 290 ? 69.252 87.943 9.230 1.00 19.70 269 THR B CA 1
ATOM 5134 C C . THR B 1 290 ? 68.164 88.532 8.310 1.00 19.62 269 THR B C 1
ATOM 5135 O O . THR B 1 290 ? 67.516 87.799 7.542 1.00 20.51 269 THR B O 1
ATOM 5147 N N . ARG B 1 292 ? 68.438 90.489 5.701 1.00 19.37 271 ARG B N 1
ATOM 5148 C CA . ARG B 1 292 ? 68.928 90.912 4.385 1.00 19.81 271 ARG B CA 1
ATOM 5149 C C . ARG B 1 292 ? 67.855 90.721 3.327 1.00 19.56 271 ARG B C 1
ATOM 5150 O O . ARG B 1 292 ? 67.252 89.655 3.240 1.00 19.81 271 ARG B O 1
ATOM 5158 N N . GLY B 1 293 ? 67.614 91.772 2.539 1.00 20.01 272 GLY B N 1
ATOM 5159 C CA . GLY B 1 293 ? 66.643 91.738 1.442 1.00 20.21 272 GLY B CA 1
ATOM 5160 C C . GLY B 1 293 ? 65.200 91.943 1.893 1.00 20.99 272 GLY B C 1
ATOM 5161 O O . GLY B 1 293 ? 64.289 91.970 1.068 1.00 21.63 272 GLY B O 1
ATOM 5162 N N . ALA B 1 294 ? 64.977 92.121 3.192 1.00 20.52 273 ALA B N 1
ATOM 5163 C CA . ALA B 1 294 ? 63.610 92.309 3.715 1.00 21.27 273 ALA B CA 1
ATOM 5164 C C . ALA B 1 294 ? 63.1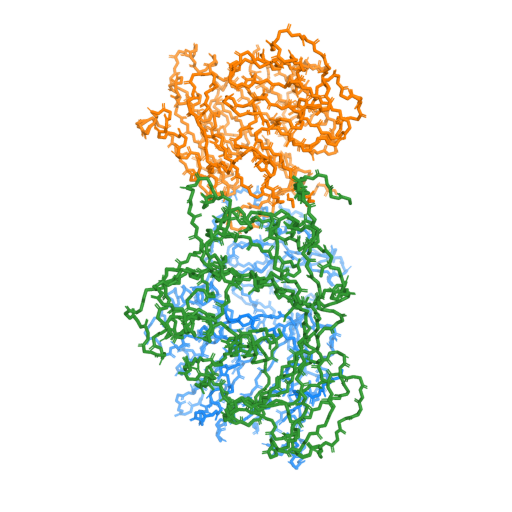33 93.766 3.737 1.00 21.61 273 ALA B C 1
ATOM 5165 O O . ALA B 1 294 ? 61.972 94.030 4.060 1.00 21.78 273 ALA B O 1
ATOM 5167 N N . GLY B 1 295 ? 64.027 94.704 3.407 1.00 21.86 274 GLY B N 1
ATOM 5168 C CA . GLY B 1 295 ? 63.743 96.131 3.533 1.00 21.82 274 GLY B CA 1
ATOM 5169 C C . GLY B 1 295 ? 63.616 96.590 4.974 1.00 21.92 274 GLY B C 1
ATOM 5170 O O . GLY B 1 295 ? 64.024 95.886 5.910 1.00 22.14 274 GLY B O 1
ATOM 5171 N N . GLY B 1 296 ? 63.065 97.785 5.155 1.00 21.39 275 GLY B N 1
ATOM 5172 C CA . GLY B 1 296 ? 62.807 98.301 6.490 1.00 21.35 275 GLY B CA 1
ATOM 5173 C C . GLY B 1 296 ? 64.061 98.797 7.179 1.00 21.40 275 GLY B C 1
ATOM 5174 O O . GLY B 1 296 ? 65.025 99.208 6.526 1.00 21.14 275 GLY B O 1
ATOM 5175 N N . VAL B 1 297 ? 64.061 98.740 8.506 1.00 21.29 276 VAL B N 1
ATOM 5176 C CA . VAL B 1 297 ? 65.133 99.348 9.294 1.00 21.80 276 VAL B CA 1
ATOM 5177 C C . VAL B 1 297 ? 65.426 98.517 10.544 1.00 21.23 276 VAL B C 1
ATOM 5178 O O . VAL B 1 297 ? 64.502 97.978 11.149 1.00 21.33 276 VAL B O 1
ATOM 5182 N N . VAL B 1 298 ? 66.707 98.388 10.887 1.00 20.45 277 VAL B N 1
ATOM 5183 C CA . VAL B 1 298 ? 67.125 97.736 12.140 1.00 20.17 277 VAL B CA 1
ATOM 5184 C C . VAL B 1 298 ? 67.673 98.814 13.058 1.00 20.22 277 VAL B C 1
ATOM 5185 O O . VAL B 1 298 ? 68.612 99.538 12.690 1.00 21.63 277 VAL B O 1
ATOM 5189 N N . ALA B 1 299 ? 67.044 98.964 14.215 1.00 19.41 278 ALA B N 1
ATOM 5190 C CA . ALA B 1 299 ? 67.503 99.871 15.258 1.00 19.66 278 ALA B CA 1
ATOM 5191 C C . ALA B 1 299 ? 67.995 99.012 16.415 1.00 19.39 278 ALA B C 1
ATOM 5192 O O . ALA B 1 299 ? 67.321 98.049 16.803 1.00 20.45 278 ALA B O 1
ATOM 5194 N N . SER B 1 300 ? 69.146 99.375 16.976 1.00 19.52 279 SER B N 1
ATOM 5195 C CA . SER B 1 300 ? 69.790 98.584 18.043 1.00 19.26 279 SER B CA 1
ATOM 5196 C C . SER B 1 300 ? 70.538 99.470 19.030 1.00 18.65 279 SER B C 1
ATOM 5197 O O . SER B 1 300 ? 70.977 100.588 18.696 1.00 18.32 279 SER B O 1
ATOM 5200 N N . GLY B 1 301 ? 70.685 98.971 20.251 1.00 18.60 280 GLY B N 1
ATOM 5201 C CA . GLY B 1 301 ? 71.391 99.722 21.287 1.00 18.01 280 GLY B CA 1
ATOM 5202 C C . GLY B 1 301 ? 71.138 99.130 22.647 1.00 17.77 280 GLY B C 1
ATOM 5203 O O . GLY B 1 301 ? 71.054 97.897 22.820 1.00 17.55 280 GLY B O 1
ATOM 5204 N N . GLU B 1 302 ? 71.007 100.012 23.629 1.00 17.75 281 GLU B N 1
ATOM 5205 C CA . GLU B 1 302 ? 70.776 99.578 24.998 1.00 18.34 281 GLU B CA 1
ATOM 5206 C C . GLU B 1 302 ? 69.509 100.202 25.515 1.00 18.94 281 GLU B C 1
ATOM 5207 O O . GLU B 1 302 ? 69.111 101.308 25.070 1.00 20.03 281 GLU B O 1
ATOM 5213 N N . LEU B 1 303 ? 68.880 99.470 26.430 1.00 18.45 282 LEU B N 1
ATOM 5214 C CA . LEU B 1 303 ? 67.686 99.917 27.136 1.00 18.82 282 LEU B CA 1
ATOM 5215 C C . LEU B 1 303 ? 68.119 100.232 28.559 1.00 18.54 282 LEU B C 1
ATOM 5216 O O . LEU B 1 303 ? 68.716 99.391 29.237 1.00 19.42 282 LEU B O 1
ATOM 5221 N N . VAL B 1 304 ? 67.832 101.451 29.000 1.00 18.99 283 VAL B N 1
ATOM 5222 C CA . VAL B 1 304 ? 68.385 101.933 30.250 1.00 19.71 283 VAL B CA 1
ATOM 5223 C C . VAL B 1 304 ? 67.267 102.503 31.119 1.00 20.50 283 VAL B C 1
ATOM 5224 O O . VAL B 1 304 ? 66.210 102.891 30.603 1.00 20.28 283 VAL B O 1
ATOM 5228 N N . ILE B 1 305 ? 67.515 102.526 32.425 1.00 21.29 284 ILE B N 1
ATOM 5229 C CA . ILE B 1 305 ? 66.650 103.171 33.415 1.00 22.37 284 ILE B CA 1
ATOM 5230 C C . ILE B 1 305 ? 67.438 104.366 33.944 1.00 22.73 284 ILE B C 1
ATOM 5231 O O . ILE B 1 305 ? 68.647 104.267 34.132 1.00 23.50 284 ILE B O 1
ATOM 5236 N N . ARG B 1 306 ? 66.784 105.500 34.157 1.00 20.71 285 ARG B N 1
ATOM 5237 C CA . ARG B 1 306 ? 67.466 106.603 34.827 1.00 21.56 285 ARG B CA 1
ATOM 5238 C C . ARG B 1 306 ? 66.913 106.738 36.243 1.00 20.92 285 ARG B C 1
ATOM 5239 O O . ARG B 1 306 ? 65.704 106.628 36.434 1.00 20.69 285 ARG B O 1
ATOM 5247 N N . GLU B 1 307 ? 67.797 106.979 37.208 1.00 21.36 286 GLU B N 1
ATOM 5248 C CA . GLU B 1 307 ? 67.385 107.239 38.594 1.00 22.06 286 GLU B CA 1
ATOM 5249 C C . GLU B 1 307 ? 66.415 108.420 38.586 1.00 22.30 286 GLU B C 1
ATOM 5250 O O . GLU B 1 307 ? 66.563 109.360 37.766 1.00 21.86 286 GLU B O 1
ATOM 5256 N N . ALA B 1 308 ? 65.421 108.362 39.478 1.00 21.88 287 ALA B N 1
ATOM 5257 C CA . ALA B 1 308 ? 64.387 109.406 39.591 1.00 21.95 287 ALA B CA 1
ATOM 5258 C C . ALA B 1 308 ? 64.320 110.021 41.008 1.00 22.82 287 ALA B C 1
ATOM 5259 O O . ALA B 1 308 ? 63.536 110.949 41.252 1.00 22.35 287 ALA B O 1
ATOM 5261 N N . GLY B 1 309 ? 65.167 109.532 41.918 1.00 22.46 288 GLY B N 1
ATOM 5262 C CA . GLY B 1 309 ? 65.201 110.018 43.305 1.00 22.83 288 GLY B CA 1
ATOM 5263 C C . GLY B 1 309 ? 63.990 109.639 44.152 1.00 23.82 288 GLY B C 1
ATOM 5264 O O . GLY B 1 309 ? 63.083 108.939 43.695 1.00 22.47 288 GLY B O 1
ATOM 5265 N N . LEU B 1 310 ? 63.981 110.098 45.401 1.00 26.28 289 LEU B N 1
ATOM 5266 C CA . LEU B 1 310 ? 62.852 109.832 46.304 1.00 28.68 289 LEU B CA 1
ATOM 5267 C C . LEU B 1 310 ? 61.526 110.407 45.806 1.00 29.46 289 LEU B C 1
ATOM 5268 O O . LEU B 1 310 ? 60.475 109.781 45.958 1.00 30.64 289 LEU B O 1
ATOM 5273 N N . ASP B 1 311 ? 61.573 111.577 45.171 1.00 30.67 290 ASP B N 1
ATOM 5274 C CA . ASP B 1 311 ? 60.358 112.180 44.604 1.00 31.63 290 ASP B CA 1
ATOM 5275 C C . ASP B 1 311 ? 59.906 111.638 43.235 1.00 31.82 290 ASP B C 1
ATOM 5276 O O . ASP B 1 311 ? 58.846 112.035 42.731 1.00 32.58 290 ASP B O 1
ATOM 5281 N N . GLY B 1 312 ? 60.702 110.766 42.620 1.00 31.10 291 GLY B N 1
ATOM 5282 C CA . GLY B 1 312 ? 60.376 110.274 41.282 1.00 31.51 291 GLY B CA 1
ATOM 5283 C C . GLY B 1 312 ? 60.526 111.317 40.178 1.00 31.23 291 GLY B C 1
ATOM 5284 O O . GLY B 1 312 ? 60.218 111.045 39.021 1.00 31.99 291 GLY B O 1
ATOM 5285 N N . LYS B 1 313 ? 61.025 112.503 40.522 1.00 30.98 292 LYS B N 1
ATOM 5286 C CA . LYS B 1 313 ? 61.084 113.619 39.569 1.00 31.04 292 LYS B CA 1
ATOM 5287 C C . LYS B 1 313 ? 62.470 114.204 39.421 1.00 30.89 292 LYS B C 1
ATOM 5288 O O . LYS B 1 313 ? 62.632 115.281 38.826 1.00 31.74 292 LYS B O 1
ATOM 5294 N N . THR B 1 314 ? 63.471 113.525 39.973 1.00 29.38 293 THR B N 1
ATOM 5295 C CA . THR B 1 314 ? 64.815 114.079 40.000 1.00 29.20 293 THR B CA 1
ATOM 5296 C C . THR B 1 314 ? 65.701 113.178 39.169 1.00 28.30 293 THR B C 1
ATOM 5297 O O . THR B 1 314 ? 66.181 112.180 39.671 1.00 26.69 293 THR B O 1
ATOM 5301 N N . PRO B 1 315 ? 65.887 113.514 37.879 1.00 27.83 294 PRO B N 1
ATOM 5302 C CA . PRO B 1 315 ? 66.696 112.664 37.000 1.00 26.60 294 PRO B CA 1
ATOM 5303 C C . PRO B 1 315 ? 68.129 112.519 37.526 1.00 25.77 294 PRO B C 1
ATOM 5304 O O . PRO B 1 315 ? 68.765 113.518 37.904 1.00 25.05 294 PRO B O 1
ATOM 5308 N N . GLY B 1 316 ? 68.612 111.283 37.592 1.00 23.95 295 GLY B N 1
ATOM 5309 C CA . GLY B 1 316 ? 69.949 111.029 38.088 1.00 23.48 295 GLY B CA 1
ATOM 5310 C C . GLY B 1 316 ? 70.815 110.260 37.102 1.00 23.50 295 GLY B C 1
ATOM 5311 O O . GLY B 1 316 ? 70.923 110.639 35.932 1.00 23.52 295 GLY B O 1
ATOM 5312 N N . ARG B 1 317 ? 71.448 109.193 37.586 1.00 22.56 296 ARG B N 1
ATOM 5313 C CA . ARG B 1 317 ? 72.394 108.423 36.772 1.00 23.49 296 ARG B CA 1
ATOM 5314 C C . ARG B 1 317 ? 71.670 107.406 35.903 1.00 22.03 296 ARG B C 1
ATOM 5315 O O . ARG B 1 317 ? 70.561 106.986 36.219 1.00 21.95 296 ARG B O 1
ATOM 5323 N N . VAL B 1 318 ? 72.328 106.990 34.823 1.00 22.05 297 VAL B N 1
ATOM 5324 C CA . VAL B 1 318 ? 71.809 105.959 33.934 1.00 21.35 297 VAL B CA 1
ATOM 5325 C C . VAL B 1 318 ? 72.233 104.565 34.445 1.00 22.07 297 VAL B C 1
ATOM 5326 O O . VAL B 1 318 ? 73.395 104.357 34.736 1.00 21.95 297 VAL B O 1
ATOM 5330 N N . LEU B 1 319 ? 71.282 103.648 34.555 1.00 21.59 298 LEU B N 1
ATOM 5331 C CA . LEU B 1 319 ? 71.556 102.227 34.779 1.00 22.84 298 LEU B CA 1
ATOM 5332 C C . LEU B 1 319 ? 71.103 101.452 33.527 1.00 22.31 298 LEU B C 1
ATOM 5333 O O . LEU B 1 319 ? 69.909 101.307 33.271 1.00 21.63 298 LEU B O 1
ATOM 5338 N N . SER B 1 320 ? 72.061 100.967 32.750 1.00 21.91 299 SER B N 1
ATOM 5339 C CA . SER B 1 320 ? 71.749 100.195 31.547 1.00 23.09 299 SER B CA 1
ATOM 5340 C C . SER B 1 320 ? 71.378 98.754 31.929 1.00 23.47 299 SER B C 1
ATOM 5341 O O . SER B 1 320 ? 72.092 98.133 32.702 1.00 25.29 299 SER B O 1
ATOM 5344 N N . THR B 1 321 ? 70.282 98.224 31.405 1.00 22.53 300 THR B N 1
ATOM 5345 C CA . THR B 1 321 ? 69.818 96.903 31.834 1.00 22.23 300 THR B CA 1
ATOM 5346 C C . THR B 1 321 ? 70.026 95.813 30.792 1.00 22.07 300 THR B C 1
ATOM 5347 O O . THR B 1 321 ? 70.163 94.638 31.141 1.00 21.86 300 THR B O 1
ATOM 5351 N N . SER B 1 322 ? 69.990 96.177 29.512 1.00 20.83 301 SER B N 1
ATOM 5352 C CA . SER B 1 322 ? 69.887 95.149 28.474 1.00 20.67 301 SER B CA 1
ATOM 5353 C C . SER B 1 322 ? 70.196 95.695 27.101 1.00 19.94 301 SER B C 1
ATOM 5354 O O . SER B 1 322 ? 70.294 96.910 26.906 1.00 19.86 301 SER B O 1
ATOM 5357 N N . LEU B 1 323 ? 70.378 94.776 26.158 1.00 18.81 302 LEU B N 1
ATOM 5358 C CA . LEU B 1 323 ? 70.531 95.129 24.758 1.00 18.91 302 LEU B CA 1
ATOM 5359 C C . LEU B 1 323 ? 69.220 94.917 24.045 1.00 19.39 302 LEU B C 1
ATOM 5360 O O . LEU B 1 323 ? 68.345 94.181 24.543 1.00 20.27 302 LEU B O 1
ATOM 5365 N N . PHE B 1 324 ? 69.076 95.550 22.878 1.00 18.74 303 PHE B N 1
ATOM 5366 C CA . PHE B 1 324 ? 67.935 95.255 22.006 1.00 19.55 303 PHE B CA 1
ATOM 5367 C C . PHE B 1 324 ? 68.347 95.452 20.564 1.00 19.16 303 PHE B C 1
ATOM 5368 O O . PHE B 1 324 ? 69.299 96.192 20.244 1.00 18.22 303 PHE B O 1
ATOM 5376 N N . SER B 1 325 ? 67.617 94.769 19.702 1.00 18.24 304 SER B N 1
ATOM 5377 C CA . SER B 1 325 ? 67.688 95.021 18.275 1.00 18.86 304 SER B CA 1
ATOM 5378 C C . SER B 1 325 ? 66.288 94.773 17.717 1.00 18.68 304 SER B C 1
ATOM 5379 O O . SER B 1 325 ? 65.665 93.742 18.012 1.00 18.96 304 SER B O 1
ATOM 5382 N N . ARG B 1 326 ? 65.778 95.746 16.963 1.00 18.78 305 ARG B N 1
ATOM 5383 C CA . ARG B 1 326 ? 64.410 95.671 16.446 1.00 19.84 305 ARG B CA 1
ATOM 5384 C C . ARG B 1 326 ? 64.404 95.915 14.938 1.00 19.74 305 ARG B C 1
ATOM 5385 O O . ARG B 1 326 ? 64.951 96.919 14.474 1.00 20.81 305 ARG B O 1
ATOM 5393 N N . TRP B 1 327 ? 63.829 94.977 14.187 1.00 19.54 306 TRP B N 1
ATOM 5394 C CA . TRP B 1 327 ? 63.563 95.178 12.772 1.00 19.10 306 TRP B CA 1
ATOM 5395 C C . TRP B 1 327 ? 62.102 95.584 12.613 1.00 19.70 306 TRP B C 1
ATOM 5396 O O . TRP B 1 327 ? 61.213 94.976 13.217 1.00 19.25 306 TRP B O 1
ATOM 5407 N N . GLU B 1 328 ? 61.879 96.613 11.803 1.00 20.45 307 GLU B N 1
ATOM 5408 C CA . GLU B 1 328 ? 60.542 97.034 11.396 1.00 22.47 307 GLU B CA 1
ATOM 5409 C C . GLU B 1 328 ? 60.534 97.286 9.896 1.00 23.97 307 GLU B C 1
ATOM 5410 O O . GLU B 1 328 ? 61.576 97.615 9.319 1.00 23.45 307 GLU B O 1
ATOM 5416 N N . PRO B 1 329 ? 59.354 97.153 9.258 1.00 25.41 308 PRO B N 1
ATOM 5417 C CA . PRO B 1 329 ? 59.281 97.601 7.872 1.00 27.49 308 PRO B CA 1
ATOM 5418 C C . PRO B 1 329 ? 59.372 99.122 7.788 1.00 29.36 308 PRO B C 1
ATOM 5419 O O . PRO B 1 329 ? 59.715 99.640 6.738 1.00 30.87 308 PRO B O 1
ATOM 5423 N N . LYS B 1 330 ? 59.105 99.821 8.890 1.00 32.05 309 LYS B N 1
ATOM 5424 C CA . LYS B 1 330 ? 59.233 101.286 8.960 1.00 35.09 309 LYS B CA 1
ATOM 5425 C C . LYS B 1 330 ? 60.110 101.904 7.875 1.00 35.30 309 LYS B C 1
ATOM 5426 O O . LYS B 1 330 ? 59.582 102.422 6.881 1.00 36.98 309 LYS B O 1
ATOM 5432 N N . GLU C 1 15 ? 80.552 89.398 56.772 1.00 30.59 -6 GLU C N 1
ATOM 5433 C CA . GLU C 1 15 ? 80.034 90.462 57.683 1.00 30.25 -6 GLU C CA 1
ATOM 5434 C C . GLU C 1 15 ? 78.518 90.539 57.605 1.00 29.23 -6 GLU C C 1
ATOM 5435 O O . GLU C 1 15 ? 77.944 90.651 56.522 1.00 29.32 -6 GLU C O 1
ATOM 5441 N N . ASN C 1 16 ? 77.892 90.487 58.768 1.00 27.64 -5 ASN C N 1
ATOM 5442 C CA . ASN C 1 16 ? 76.446 90.509 58.884 1.00 26.95 -5 ASN C CA 1
ATOM 5443 C C . ASN C 1 16 ? 75.903 91.936 58.776 1.00 26.77 -5 ASN C C 1
ATOM 5444 O O . ASN C 1 16 ? 76.089 92.728 59.696 1.00 26.93 -5 ASN C O 1
ATOM 5449 N N . LEU C 1 17 ? 75.267 92.254 57.647 1.00 25.76 -4 LEU C N 1
ATOM 5450 C CA . LEU C 1 17 ? 74.698 93.588 57.385 1.00 25.32 -4 LEU C CA 1
ATOM 5451 C C . LEU C 1 17 ? 73.204 93.618 57.656 1.00 25.49 -4 LEU C C 1
ATOM 5452 O O . LEU C 1 17 ? 72.674 94.601 58.187 1.00 25.68 -4 LEU C O 1
ATOM 5457 N N . TYR C 1 18 ? 72.530 92.537 57.291 1.00 24.08 -3 TYR C N 1
ATOM 5458 C CA . TYR C 1 18 ? 71.068 92.546 57.239 1.00 24.38 -3 TYR C CA 1
ATOM 54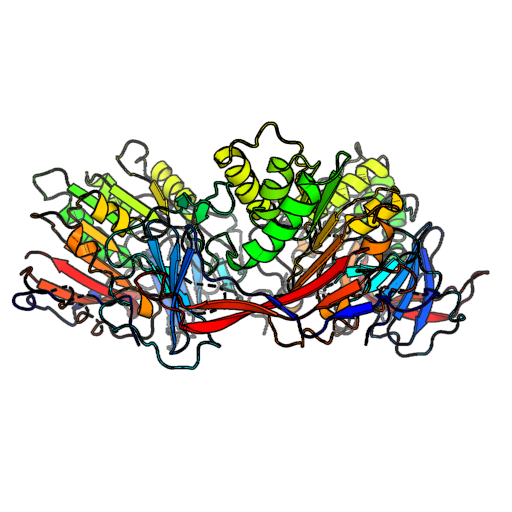59 C C . TYR C 1 18 ? 70.357 91.674 58.254 1.00 23.98 -3 TYR C C 1
ATOM 5460 O O . TYR C 1 18 ? 69.127 91.777 58.390 1.00 24.25 -3 TYR C O 1
ATOM 5469 N N . PHE C 1 19 ? 71.098 90.812 58.956 1.00 23.29 -2 PHE C N 1
ATOM 5470 C CA . PHE C 1 19 ? 70.437 89.849 59.871 1.00 23.05 -2 PHE C CA 1
ATOM 5471 C C . PHE C 1 19 ? 70.915 90.002 61.311 1.00 25.11 -2 PHE C C 1
ATOM 5472 O O . PHE C 1 19 ? 71.063 89.013 62.048 1.00 25.82 -2 PHE C O 1
ATOM 5480 N N . GLN C 1 20 ? 71.170 91.247 61.690 1.00 26.86 -1 GLN C N 1
ATOM 5481 C CA . GLN C 1 20 ? 71.715 91.559 63.002 1.00 29.15 -1 GLN C CA 1
ATOM 5482 C C . GLN C 1 20 ? 70.610 91.432 64.038 1.00 30.43 -1 GLN C C 1
ATOM 5483 O O . GLN C 1 20 ? 69.415 91.633 63.728 1.00 30.43 -1 GLN C O 1
ATOM 5489 N N . GLY C 1 21 ? 70.982 91.070 65.263 1.00 31.45 0 GLY C N 1
ATOM 5490 C CA . GLY C 1 21 ? 69.986 91.065 66.327 1.00 32.42 0 GLY C CA 1
ATOM 5491 C C . GLY C 1 21 ? 69.715 92.523 66.698 1.00 32.24 0 GLY C C 1
ATOM 5492 O O . GLY C 1 21 ? 70.608 93.361 66.554 1.00 33.13 0 GLY C O 1
ATOM 5501 N N A GLN C 1 23 ? 69.053 95.835 69.101 0.60 28.32 2 GLN C N 1
ATOM 5502 N N B GLN C 1 23 ? 69.062 95.830 69.111 0.40 28.37 2 GLN C N 1
ATOM 5503 C CA A GLN C 1 23 ? 69.570 96.278 70.393 0.60 27.36 2 GLN C CA 1
ATOM 5504 C CA B GLN C 1 23 ? 69.605 96.256 70.402 0.40 27.24 2 GLN C CA 1
ATOM 5505 C C A GLN C 1 23 ? 68.492 96.089 71.458 0.60 26.60 2 GLN C C 1
ATOM 5506 C C B GLN C 1 23 ? 68.527 96.157 71.481 0.40 26.54 2 GLN C C 1
ATOM 5507 O O A GLN C 1 23 ? 67.320 96.401 71.227 0.60 26.12 2 GLN C O 1
ATOM 5508 O O B GLN C 1 23 ? 67.388 96.586 71.280 0.40 26.13 2 GLN C O 1
ATOM 5519 N N . ARG C 1 24 ? 68.894 95.564 72.610 1.00 25.75 3 ARG C N 1
ATOM 5520 C CA . ARG C 1 24 ? 67.985 95.374 73.723 1.00 24.52 3 ARG C CA 1
ATOM 5521 C C . ARG C 1 24 ? 68.474 96.216 74.879 1.00 24.35 3 ARG C C 1
ATOM 5522 O O . ARG C 1 24 ? 69.660 96.524 74.967 1.00 24.43 3 ARG C O 1
ATOM 5530 N N . THR C 1 25 ? 67.562 96.578 75.776 1.00 23.65 4 THR C N 1
ATOM 5531 C CA . THR C 1 25 ? 67.936 97.249 77.011 1.00 23.03 4 THR C CA 1
ATOM 5532 C C . THR C 1 25 ? 68.230 96.238 78.127 1.00 22.97 4 THR C C 1
ATOM 5533 O O . THR C 1 25 ? 67.880 95.068 78.014 1.00 22.99 4 THR C O 1
ATOM 5537 N N . GLY C 1 26 ? 68.863 96.698 79.203 1.00 22.94 5 GLY C N 1
ATOM 5538 C CA . GLY C 1 26 ? 68.998 95.890 80.421 1.00 23.54 5 GLY C CA 1
ATOM 5539 C C . GLY C 1 26 ? 70.310 95.117 80.489 1.00 23.73 5 GLY C C 1
ATOM 5540 O O . GLY C 1 26 ? 71.219 95.365 79.686 1.00 22.98 5 GLY C O 1
ATOM 5541 N N A GLU C 1 27 ? 70.401 94.179 81.429 0.60 23.60 6 GLU C N 1
ATOM 5542 N N B GLU C 1 27 ? 70.387 94.205 81.469 0.40 23.66 6 GLU C N 1
ATOM 5543 C CA A GLU C 1 27 ? 71.646 93.469 81.701 0.60 23.67 6 GLU C CA 1
ATOM 5544 C CA B GLU C 1 27 ? 71.579 93.400 81.788 0.40 23.89 6 GLU C CA 1
ATOM 5545 C C A GLU C 1 27 ? 71.578 92.057 81.150 0.60 23.71 6 GLU C C 1
ATOM 5546 C C B GLU C 1 27 ? 71.557 92.074 81.042 0.40 23.82 6 GLU C C 1
ATOM 5547 O O A GLU C 1 27 ? 70.498 91.463 81.071 0.60 23.43 6 GLU C O 1
ATOM 5548 O O B GLU C 1 27 ? 70.487 91.537 80.745 0.40 23.75 6 GLU C O 1
ATOM 5559 N N . LEU C 1 28 ? 72.743 91.532 80.777 1.00 23.96 7 LEU C N 1
ATOM 5560 C CA . LEU C 1 28 ? 72.867 90.150 80.287 1.00 23.81 7 LEU C CA 1
ATOM 5561 C C . LEU C 1 28 ? 72.359 89.186 81.347 1.00 23.60 7 LEU C C 1
ATOM 5562 O O . LEU C 1 28 ? 72.527 89.438 82.535 1.00 23.55 7 LEU C O 1
ATOM 5567 N N . PRO C 1 29 ? 71.697 88.095 80.927 1.00 23.63 8 PRO C N 1
ATOM 5568 C CA . PRO C 1 29 ? 71.267 87.138 81.952 1.00 23.58 8 PRO C CA 1
ATOM 5569 C C . PRO C 1 29 ? 72.459 86.456 82.643 1.00 23.04 8 PRO C C 1
ATOM 5570 O O . PRO C 1 29 ? 73.586 86.529 82.158 1.00 22.62 8 PRO C O 1
ATOM 5574 N N . ALA C 1 30 ? 72.196 85.767 83.749 1.00 23.08 9 ALA C N 1
ATOM 5575 C CA . ALA C 1 30 ? 73.209 84.905 84.382 1.00 22.25 9 ALA C CA 1
ATOM 5576 C C . ALA C 1 30 ? 73.679 83.827 83.384 1.00 22.60 9 ALA C C 1
ATOM 5577 O O . ALA C 1 30 ? 72.980 83.538 82.409 1.00 22.60 9 ALA C O 1
ATOM 5579 N N . GLU C 1 31 ? 74.870 83.268 83.599 1.00 22.20 10 GLU C N 1
ATOM 5580 C CA . GLU C 1 31 ? 75.388 82.214 82.728 1.00 22.79 10 GLU C CA 1
ATOM 5581 C C . GLU C 1 31 ? 75.916 81.010 83.499 1.00 22.76 10 GLU C C 1
ATOM 5582 O O . GLU C 1 31 ? 76.434 81.156 84.615 1.00 22.52 10 GLU C O 1
ATOM 5588 N N A HIS C 1 32 ? 75.740 79.825 82.912 0.70 22.45 11 HIS C N 1
ATOM 5589 N N B HIS C 1 32 ? 75.752 79.823 82.916 0.30 22.17 11 HIS C N 1
ATOM 5590 C CA A HIS C 1 32 ? 76.388 78.590 83.358 0.70 22.52 11 HIS C CA 1
ATOM 5591 C CA B HIS C 1 32 ? 76.426 78.608 83.374 0.30 21.83 11 HIS C CA 1
ATOM 5592 C C A HIS C 1 32 ? 77.109 78.054 82.127 0.70 21.96 11 HIS C C 1
ATOM 5593 C C B HIS C 1 32 ? 77.112 78.026 82.148 0.30 21.73 11 HIS C C 1
ATOM 5594 O O A HIS C 1 32 ? 76.459 77.638 81.172 0.70 21.78 11 HIS C O 1
ATOM 5595 O O B HIS C 1 32 ? 76.446 77.549 81.230 0.30 21.70 11 HIS C O 1
ATOM 5608 N N . VAL C 1 33 ? 78.439 78.086 82.124 1.00 21.84 12 VAL C N 1
ATOM 5609 C CA . VAL C 1 33 ? 79.215 77.708 80.925 1.00 21.79 12 VAL C CA 1
ATOM 5610 C C . VAL C 1 33 ? 80.652 77.372 81.346 1.00 22.71 12 VAL C C 1
ATOM 5611 O O . VAL C 1 33 ? 81.199 78.046 82.214 1.00 22.95 12 VAL C O 1
ATOM 5615 N N . PRO C 1 34 ? 81.246 76.304 80.788 1.00 23.19 13 PRO C N 1
ATOM 5616 C CA . PRO C 1 34 ? 80.661 75.280 79.916 1.00 22.89 13 PRO C CA 1
ATOM 5617 C C . PRO C 1 34 ? 79.792 74.346 80.747 1.00 22.92 13 PRO C C 1
ATOM 5618 O O . PRO C 1 34 ? 80.065 74.131 81.952 1.00 22.24 13 PRO C O 1
ATOM 5622 N N . VAL C 1 35 ? 78.734 73.832 80.139 1.00 21.19 14 VAL C N 1
ATOM 5623 C CA . VAL C 1 35 ? 77.973 72.740 80.765 1.00 21.41 14 VAL C CA 1
ATOM 5624 C C . VAL C 1 35 ? 78.042 71.572 79.793 1.00 20.63 14 VAL C C 1
ATOM 5625 O O . VAL C 1 35 ? 77.624 71.701 78.630 1.00 21.15 14 VAL C O 1
ATOM 5629 N N . ILE C 1 36 ? 78.590 70.449 80.241 1.00 20.12 15 ILE C N 1
ATOM 5630 C CA . ILE C 1 36 ? 78.656 69.256 79.399 1.00 20.86 15 ILE C CA 1
ATOM 5631 C C . ILE C 1 36 ? 77.506 68.335 79.765 1.00 21.37 15 ILE C C 1
ATOM 5632 O O . ILE C 1 36 ? 77.425 67.840 80.901 1.00 21.18 15 ILE C O 1
ATOM 5637 N N . LEU C 1 37 ? 76.619 68.115 78.802 1.00 20.85 16 LEU C N 1
ATOM 5638 C CA . LEU C 1 37 ? 75.485 67.225 79.007 1.00 21.56 16 LEU C CA 1
ATOM 5639 C C . LEU C 1 37 ? 75.867 65.877 78.435 1.00 22.10 16 LEU C C 1
ATOM 5640 O O . LEU C 1 37 ? 76.287 65.775 77.277 1.00 21.31 16 LEU C O 1
ATOM 5645 N N . GLU C 1 38 ? 75.735 64.840 79.244 1.00 22.59 17 GLU C N 1
ATOM 5646 C CA . GLU C 1 38 ? 76.114 63.522 78.782 1.00 23.76 17 GLU C CA 1
ATOM 5647 C C . GLU C 1 38 ? 74.907 62.621 78.789 1.00 25.18 17 GLU C C 1
ATOM 5648 O O . GLU C 1 38 ? 74.245 62.473 79.807 1.00 23.56 17 GLU C O 1
ATOM 5654 N N . SER C 1 39 ? 74.626 62.022 77.644 1.00 27.24 18 SER C N 1
ATOM 5655 C CA . SER C 1 39 ? 73.490 61.143 77.529 1.00 31.22 18 SER C CA 1
ATOM 5656 C C . SER C 1 39 ? 73.795 59.775 78.079 1.00 33.48 18 SER C C 1
ATOM 5657 O O . SER C 1 39 ? 74.877 59.232 77.876 1.00 34.00 18 SER C O 1
ATOM 5660 N N . SER C 1 40 ? 72.814 59.218 78.769 1.00 36.70 19 SER C N 1
ATOM 5661 C CA . SER C 1 40 ? 72.799 57.798 79.069 1.00 38.93 19 SER C CA 1
ATOM 5662 C C . SER C 1 40 ? 72.010 57.118 77.947 1.00 40.62 19 SER C C 1
ATOM 5663 O O . SER C 1 40 ? 71.061 57.710 77.401 1.00 41.47 19 SER C O 1
ATOM 5666 N N . GLY C 1 41 ? 72.408 55.901 77.573 1.00 41.90 20 GLY C N 1
ATOM 5667 C CA . GLY C 1 41 ? 71.489 55.006 76.863 1.00 43.00 20 GLY C CA 1
ATOM 5668 C C . GLY C 1 41 ? 70.437 54.601 77.912 1.00 43.86 20 GLY C C 1
ATOM 5669 O O . GLY C 1 41 ? 70.736 53.788 78.815 1.00 44.56 20 GLY C O 1
ATOM 5670 N N . ALA C 1 42 ? 69.183 55.070 77.795 1.00 44.26 21 ALA C N 1
ATOM 5671 C CA . ALA C 1 42 ? 68.456 55.354 76.524 1.00 43.93 21 ALA C CA 1
ATOM 5672 C C . ALA C 1 42 ? 67.515 54.161 76.339 1.00 43.05 21 ALA C C 1
ATOM 5673 O O . ALA C 1 42 ? 66.303 54.332 76.151 1.00 43.89 21 ALA C O 1
ATOM 5675 N N . GLY C 1 43 ? 68.069 52.952 76.427 1.00 41.61 22 GLY C N 1
ATOM 5676 C CA . GLY C 1 43 ? 67.281 51.757 76.212 1.00 38.31 22 GLY C CA 1
ATOM 5677 C C . GLY C 1 43 ? 67.528 51.214 74.818 1.00 35.61 22 GLY C C 1
ATOM 5678 O O . GLY C 1 43 ? 68.319 50.279 74.661 1.00 36.43 22 GLY C O 1
ATOM 5679 N N . ASP C 1 44 ? 66.850 51.767 73.808 1.00 31.76 23 ASP C N 1
ATOM 5680 C CA . ASP C 1 44 ? 66.992 51.234 72.447 1.00 28.32 23 ASP C CA 1
ATOM 5681 C C . ASP C 1 44 ? 68.222 51.776 71.749 1.00 26.51 23 ASP C C 1
ATOM 5682 O O . ASP C 1 44 ? 68.452 51.431 70.599 1.00 28.18 23 ASP C O 1
ATOM 5687 N N . PHE C 1 45 ? 68.997 52.639 72.402 1.00 22.91 24 PHE C N 1
ATOM 5688 C CA . PHE C 1 45 ? 70.218 53.111 71.775 1.00 21.40 24 PHE C CA 1
ATOM 5689 C C . PHE C 1 45 ? 71.414 53.031 72.705 1.00 20.54 24 PHE C C 1
ATOM 5690 O O . PHE C 1 45 ? 71.341 53.472 73.849 1.00 19.61 24 PHE C O 1
ATOM 5698 N N . HIS C 1 46 ? 72.527 52.495 72.205 1.00 19.79 25 HIS C N 1
ATOM 5699 C CA . HIS C 1 46 ? 73.820 52.840 72.793 1.00 20.00 25 HIS C CA 1
ATOM 5700 C C . HIS C 1 46 ? 74.943 52.777 71.779 1.00 19.97 25 HIS C C 1
ATOM 5701 O O . HIS C 1 46 ? 74.860 52.057 70.783 1.00 20.70 25 HIS C O 1
ATOM 5708 N N . LEU C 1 47 ? 75.992 53.539 72.058 1.00 19.68 26 LEU C N 1
ATOM 5709 C CA . LEU C 1 47 ? 77.215 53.492 71.299 1.00 19.55 26 LEU C CA 1
ATOM 5710 C C . LEU C 1 47 ? 78.042 52.316 71.830 1.00 19.67 26 LEU C C 1
ATOM 5711 O O . LEU C 1 47 ? 78.412 52.272 73.028 1.00 19.86 26 LEU C O 1
ATOM 5716 N N . ILE C 1 48 ? 78.291 51.333 70.965 1.00 19.15 27 ILE C N 1
ATOM 5717 C CA . ILE C 1 48 ? 79.059 50.148 71.373 1.00 19.48 27 ILE C CA 1
ATOM 5718 C C . ILE C 1 48 ? 80.561 50.441 71.439 1.00 19.13 27 ILE C C 1
ATOM 5719 O O . ILE C 1 48 ? 81.250 50.092 72.414 1.00 19.35 27 ILE C O 1
ATOM 5724 N N . ASP C 1 49 ? 81.072 51.046 70.389 1.00 19.02 28 ASP C N 1
ATOM 5725 C CA . ASP C 1 49 ? 82.522 51.277 70.270 1.00 18.84 28 ASP C CA 1
ATOM 5726 C C . ASP C 1 49 ? 82.696 52.314 69.147 1.00 18.57 28 ASP C C 1
ATOM 5727 O O . ASP C 1 49 ? 81.750 52.601 68.420 1.00 17.84 28 ASP C O 1
ATOM 5732 N N . SER C 1 50 ? 83.902 52.853 68.991 1.00 18.23 29 SER C N 1
ATOM 5733 C CA . SER C 1 50 ? 84.160 53.789 67.934 1.00 18.89 29 SER C CA 1
ATOM 5734 C C . SER C 1 50 ? 85.665 53.836 67.743 1.00 18.93 29 SER C C 1
ATOM 5735 O O . SER C 1 50 ? 86.421 53.408 68.610 1.00 18.83 29 SER C O 1
ATOM 5738 N N . GLY C 1 51 ? 86.085 54.360 66.601 1.00 19.06 30 GLY C N 1
ATOM 5739 C CA . GLY C 1 51 ? 87.517 54.522 66.322 1.00 19.03 30 GLY C CA 1
ATOM 5740 C C . GLY C 1 51 ? 87.797 54.396 64.840 1.00 18.62 30 GLY C C 1
ATOM 5741 O O . GLY C 1 51 ? 86.929 53.935 64.081 1.00 17.89 30 GLY C O 1
ATOM 5742 N N . ASN C 1 52 ? 89.006 54.802 64.425 1.00 18.63 31 ASN C N 1
ATOM 5743 C CA . ASN C 1 52 ? 89.427 54.726 63.014 1.00 18.57 31 ASN C CA 1
ATOM 5744 C C . ASN C 1 52 ? 88.448 55.440 62.086 1.00 18.40 31 ASN C C 1
ATOM 5745 O O . ASN C 1 52 ? 88.230 55.015 60.944 1.00 18.83 31 ASN C O 1
ATOM 5750 N N . GLY C 1 53 ? 87.814 56.489 62.606 1.00 18.01 32 GLY C N 1
ATOM 5751 C CA . GLY C 1 53 ? 86.894 57.315 61.811 1.00 18.21 32 GLY C CA 1
ATOM 5752 C C . GLY C 1 53 ? 85.514 56.685 61.644 1.00 17.88 32 GLY C C 1
ATOM 5753 O O . GLY C 1 53 ? 84.745 57.116 60.790 1.00 17.11 32 GLY C O 1
ATOM 5754 N N . LEU C 1 54 ? 85.194 55.689 62.473 1.00 18.74 33 LEU C N 1
ATOM 5755 C CA . LEU C 1 54 ? 83.885 55.009 62.452 1.00 19.13 33 LEU C CA 1
ATOM 5756 C C . LEU C 1 54 ? 83.236 54.927 63.819 1.00 19.79 33 LEU C C 1
ATOM 5757 O O . LEU C 1 54 ? 83.917 55.048 64.849 1.00 19.69 33 LEU C O 1
ATOM 5762 N N . LYS C 1 55 ? 81.927 54.667 63.839 1.00 19.05 34 LYS C N 1
ATOM 5763 C CA . LYS C 1 55 ? 81.249 54.340 65.082 1.00 19.25 34 LYS C CA 1
ATOM 5764 C C . LYS C 1 55 ? 80.346 53.118 64.879 1.00 19.13 34 LYS C C 1
ATOM 5765 O O . LYS C 1 55 ? 79.809 52.879 63.792 1.00 19.32 34 LYS C O 1
ATOM 5771 N N . LEU C 1 56 ? 80.220 52.342 65.944 1.00 18.83 35 LEU C N 1
ATOM 5772 C CA . LEU C 1 56 ? 79.434 51.113 65.961 1.00 18.77 35 LEU C CA 1
ATOM 5773 C C . LEU C 1 56 ? 78.318 51.315 66.971 1.00 19.27 35 LEU C C 1
ATOM 5774 O O . LEU C 1 56 ? 78.570 51.417 68.181 1.00 19.69 35 LEU C O 1
ATOM 5779 N N . GLU C 1 57 ? 77.085 51.345 66.487 1.00 19.29 36 GLU C N 1
ATOM 5780 C CA . GLU C 1 57 ? 75.961 51.728 67.323 1.00 19.88 36 GLU C CA 1
ATOM 5781 C C . GLU C 1 57 ? 74.902 50.635 67.326 1.00 20.32 36 GLU C C 1
ATOM 5782 O O . GLU C 1 57 ? 74.706 49.967 66.303 1.00 20.15 36 GLU C O 1
ATOM 5788 N N . GLN C 1 58 ? 74.236 50.464 68.473 1.00 19.91 37 GLN C N 1
ATOM 5789 C CA . GLN C 1 58 ? 73.060 49.614 68.580 1.00 20.29 37 GLN C CA 1
ATOM 5790 C C . GLN C 1 58 ? 71.790 50.469 68.594 1.00 20.40 37 GLN C C 1
ATOM 5791 O O . GLN C 1 58 ? 71.644 51.351 69.454 1.00 20.75 37 GLN C O 1
ATOM 5797 N N . TYR C 1 59 ? 70.901 50.231 67.623 1.00 20.11 38 TYR C N 1
ATOM 5798 C CA . TYR C 1 59 ? 69.570 50.847 67.570 1.00 20.68 38 TYR C CA 1
ATOM 5799 C C . TYR C 1 59 ? 68.561 49.720 67.624 1.00 20.56 38 TYR C C 1
ATOM 5800 O O . TYR C 1 59 ? 68.263 49.125 66.590 1.00 21.11 38 TYR C O 1
ATOM 5809 N N . GLY C 1 60 ? 68.039 49.415 68.815 1.00 21.03 39 GLY C N 1
ATOM 5810 C CA . GLY C 1 60 ? 67.118 48.282 68.962 1.00 22.37 39 GLY C CA 1
ATOM 5811 C C . GLY C 1 60 ? 67.814 47.029 68.458 1.00 22.98 39 GLY C C 1
ATOM 5812 O O . GLY C 1 60 ? 68.932 46.743 68.881 1.00 23.07 39 GLY C O 1
ATOM 5813 N N . ASP C 1 61 ? 67.184 46.335 67.505 1.00 23.85 40 ASP C N 1
ATOM 5814 C CA . ASP C 1 61 ? 67.687 45.058 66.978 1.00 25.53 40 ASP C CA 1
ATOM 5815 C C . ASP C 1 61 ? 68.779 45.218 65.919 1.00 25.05 40 ASP C C 1
ATOM 5816 O O . ASP C 1 61 ? 69.379 44.223 65.495 1.00 25.48 40 ASP C O 1
ATOM 5821 N N . TYR C 1 62 ? 69.051 46.451 65.499 1.00 25.04 41 TYR C N 1
ATOM 5822 C CA . TYR C 1 62 ? 69.997 46.678 64.417 1.00 25.26 41 TYR C CA 1
ATOM 5823 C C . TYR C 1 62 ? 71.317 47.217 64.945 1.00 24.43 41 TYR C C 1
ATOM 5824 O O . TYR C 1 62 ? 71.334 48.198 65.684 1.00 24.22 41 TYR C O 1
ATOM 5833 N N . ARG C 1 63 ? 72.413 46.578 64.548 1.00 22.90 42 ARG C N 1
ATOM 5834 C CA . ARG C 1 63 ? 73.728 47.106 64.822 1.00 21.80 42 ARG C CA 1
ATOM 5835 C C . ARG C 1 63 ? 74.250 47.817 63.553 1.00 21.55 42 ARG C C 1
ATOM 5836 O O . ARG C 1 63 ? 74.302 47.215 62.488 1.00 21.16 42 ARG C O 1
ATOM 5844 N N . VAL C 1 64 ? 74.603 49.096 63.672 1.00 20.88 43 VAL C N 1
ATOM 5845 C CA . VAL C 1 64 ? 75.003 49.882 62.495 1.00 22.47 43 VAL C CA 1
ATOM 5846 C C . VAL C 1 64 ? 76.422 50.446 62.587 1.00 21.79 43 VAL C C 1
ATOM 5847 O O . VAL C 1 64 ? 76.860 50.856 63.664 1.00 22.38 43 VAL C O 1
ATOM 5851 N N . VAL C 1 65 ? 77.120 50.469 61.455 1.00 21.23 44 VAL C N 1
ATOM 5852 C CA . VAL C 1 65 ? 78.426 51.133 61.357 1.00 20.30 44 VAL C CA 1
ATOM 5853 C C . VAL C 1 65 ? 78.254 52.377 60.511 1.00 20.50 44 VAL C C 1
ATOM 5854 O O . VAL C 1 65 ? 77.671 52.340 59.409 1.00 19.97 44 VAL C O 1
ATOM 5858 N N . ARG C 1 66 ? 78.732 53.499 61.028 1.00 20.62 45 ARG C N 1
ATOM 5859 C CA . ARG C 1 66 ? 78.647 54.756 60.278 1.00 21.73 45 ARG C CA 1
ATOM 5860 C C . ARG C 1 66 ? 79.941 55.529 60.437 1.00 21.96 45 ARG C C 1
ATOM 5861 O O . ARG C 1 66 ? 80.635 55.361 61.439 1.00 22.03 45 ARG C O 1
ATOM 5869 N N . PRO C 1 67 ? 80.281 56.358 59.437 1.00 22.32 46 PRO C N 1
ATOM 5870 C CA . PRO C 1 67 ? 81.427 57.260 59.591 1.00 22.12 46 PRO C CA 1
ATOM 5871 C C . PRO C 1 67 ? 81.239 58.194 60.771 1.00 22.05 46 PRO C C 1
ATOM 5872 O O . PRO C 1 67 ? 80.114 58.665 61.040 1.00 21.79 46 PRO C O 1
ATOM 5876 N N . GLU C 1 68 ? 82.342 58.460 61.457 1.00 22.12 47 GLU C N 1
ATOM 5877 C CA . GLU C 1 68 ? 82.400 59.481 62.505 1.00 22.22 47 GLU C CA 1
ATOM 5878 C C . GLU C 1 68 ? 83.834 60.046 62.465 1.00 22.49 47 GLU C C 1
ATOM 5879 O O . GLU C 1 68 ? 84.730 59.509 63.098 1.00 20.99 47 GLU C O 1
ATOM 5885 N N . ALA C 1 69 ? 84.061 61.106 61.685 1.00 23.46 48 ALA C N 1
ATOM 5886 C CA . ALA C 1 69 ? 85.451 61.547 61.419 1.00 24.52 48 ALA C CA 1
ATOM 5887 C C . ALA C 1 69 ? 86.239 61.843 62.709 1.00 24.91 48 ALA C C 1
ATOM 5888 O O . ALA C 1 69 ? 87.441 61.568 62.804 1.00 25.30 48 ALA C O 1
ATOM 5890 N N . GLN C 1 70 ? 85.563 62.380 63.707 1.00 24.85 49 GLN C N 1
ATOM 5891 C CA . GLN C 1 70 ? 86.270 62.723 64.947 1.00 25.73 49 GLN C CA 1
ATOM 5892 C C . GLN C 1 70 ? 86.609 61.569 65.879 1.00 24.70 49 GLN C C 1
ATOM 5893 O O . GLN C 1 70 ? 87.371 61.736 66.841 1.00 24.43 49 GLN C O 1
ATOM 5899 N N . ALA C 1 71 ? 86.064 60.384 65.585 1.00 22.99 50 ALA C N 1
ATOM 5900 C CA . ALA C 1 71 ? 86.442 59.186 66.322 1.00 21.95 50 ALA C CA 1
ATOM 5901 C C . ALA C 1 71 ? 87.827 58.746 65.855 1.00 21.67 50 ALA C C 1
ATOM 5902 O O . ALA C 1 71 ? 87.978 57.730 65.176 1.00 21.94 50 ALA C O 1
ATOM 5904 N N . LEU C 1 72 ? 88.835 59.524 66.245 1.00 21.47 51 LEU C N 1
ATOM 5905 C CA . LEU C 1 72 ? 90.229 59.385 65.781 1.00 21.90 51 LEU C CA 1
ATOM 5906 C C . LEU C 1 72 ? 91.010 58.224 66.367 1.00 22.02 51 LEU C C 1
ATOM 5907 O O . LEU C 1 72 ? 91.999 57.762 65.770 1.00 21.56 51 LEU C O 1
ATOM 5912 N N . TRP C 1 73 ? 90.576 57.788 67.541 1.00 22.74 52 TRP C N 1
ATOM 5913 C CA . TRP C 1 73 ? 91.252 56.783 68.362 1.00 23.34 52 TRP C CA 1
ATOM 5914 C C . TRP C 1 73 ? 91.019 55.378 67.817 1.00 23.94 52 TRP C C 1
ATOM 5915 O O . TRP C 1 73 ? 90.316 55.216 66.814 1.00 23.94 52 TRP C O 1
ATOM 5926 N N A ARG C 1 74 ? 91.626 54.370 68.439 0.50 24.01 53 ARG C N 1
ATOM 5927 N N B ARG C 1 74 ? 91.599 54.383 68.500 0.50 24.20 53 ARG C N 1
ATOM 5928 C CA A ARG C 1 74 ? 91.426 52.994 67.995 0.50 24.25 53 ARG C CA 1
ATOM 5929 C CA B ARG C 1 74 ? 91.447 52.958 68.185 0.50 24.72 53 ARG C CA 1
ATOM 5930 C C A ARG C 1 74 ? 90.239 52.325 68.687 0.50 24.00 53 ARG C C 1
ATOM 5931 C C B ARG C 1 74 ? 90.136 52.383 68.723 0.50 24.25 53 ARG C C 1
ATOM 5932 O O A ARG C 1 74 ? 90.012 52.548 69.874 0.50 23.99 53 ARG C O 1
ATOM 5933 O O B ARG C 1 74 ? 89.724 52.722 69.836 0.50 24.38 53 ARG C O 1
ATOM 5948 N N . PRO C 1 75 ? 89.469 51.521 67.933 1.00 24.07 54 PRO C N 1
ATOM 5949 C CA . PRO C 1 75 ? 88.332 50.727 68.429 1.00 24.29 54 PRO C CA 1
ATOM 5950 C C . PRO C 1 75 ? 88.822 49.774 69.509 1.00 24.58 54 PRO C C 1
ATOM 5951 O O . PRO C 1 75 ? 89.928 49.248 69.382 1.00 23.76 54 PRO C O 1
ATOM 5955 N N . LEU C 1 76 ? 88.042 49.587 70.570 1.00 25.06 55 LEU C N 1
ATOM 5956 C CA . LEU C 1 76 ? 88.470 48.709 71.673 1.00 25.69 55 LEU C CA 1
ATOM 5957 C C . LEU C 1 76 ? 87.722 47.370 71.749 1.00 25.66 55 LEU C C 1
ATOM 5958 O O . LEU C 1 76 ? 88.184 46.416 72.392 1.00 26.11 55 LEU C O 1
ATOM 5963 N N . VAL C 1 77 ? 86.597 47.290 71.060 1.00 24.77 56 VAL C N 1
ATOM 5964 C CA . VAL C 1 77 ? 85.780 46.077 71.009 1.00 25.89 56 VAL C CA 1
ATOM 5965 C C . VAL C 1 77 ? 86.273 45.204 69.847 1.00 26.19 56 VAL C C 1
ATOM 5966 O O . VAL C 1 77 ? 86.600 45.741 68.784 1.00 26.25 56 VAL C O 1
ATOM 5970 N N . PRO C 1 78 ? 86.345 43.863 70.042 1.00 26.80 57 PRO C N 1
ATOM 5971 C CA . PRO C 1 78 ? 86.935 42.999 69.014 1.00 27.34 57 PRO C CA 1
ATOM 5972 C C . PRO C 1 78 ? 86.320 43.182 67.635 1.00 27.92 57 PRO C C 1
ATOM 5973 O O . PRO C 1 78 ? 85.118 43.496 67.516 1.00 27.34 57 PRO C O 1
ATOM 5977 N N A ASP C 1 79 ? 87.145 42.962 66.611 0.50 28.12 58 ASP C N 1
ATOM 5978 N N B ASP C 1 79 ? 87.136 43.024 66.598 0.50 28.24 58 ASP C N 1
ATOM 5979 C CA A ASP C 1 79 ? 86.714 42.972 65.206 0.50 29.04 58 ASP C CA 1
ATOM 5980 C CA B ASP C 1 79 ? 86.670 43.226 65.224 0.50 29.21 58 ASP C CA 1
ATOM 5981 C C A ASP C 1 79 ? 85.439 42.151 64.981 0.50 29.04 58 ASP C C 1
ATOM 5982 C C B ASP C 1 79 ? 85.484 42.308 64.878 0.50 29.35 58 ASP C C 1
ATOM 5983 O O A ASP C 1 79 ? 84.526 42.594 64.290 0.50 28.94 58 ASP C O 1
ATOM 5984 O O B ASP C 1 79 ? 84.642 42.665 64.057 0.50 29.28 58 ASP C O 1
ATOM 5993 N N A ARG C 1 80 ? 85.374 40.971 65.590 0.50 29.16 59 ARG C N 1
ATOM 5994 N N B ARG C 1 80 ? 85.406 41.144 65.521 0.50 29.46 59 ARG C N 1
ATOM 5995 C CA A ARG C 1 80 ? 84.224 40.071 65.403 0.50 29.37 59 ARG C CA 1
ATOM 5996 C CA B ARG C 1 80 ? 84.279 40.232 65.276 0.50 29.88 59 ARG C CA 1
ATOM 5997 C C A ARG C 1 80 ? 82.864 40.741 65.674 0.50 29.11 59 ARG C C 1
ATOM 5998 C C B ARG C 1 80 ? 82.930 40.917 65.522 0.50 29.34 59 ARG C C 1
ATOM 5999 O O A ARG C 1 80 ? 81.860 40.400 65.044 0.50 29.01 59 ARG C O 1
ATOM 6000 O O B ARG C 1 80 ? 81.993 40.735 64.741 0.50 29.38 59 ARG C O 1
ATOM 6015 N N . VAL C 1 81 ? 82.842 41.685 66.611 1.00 28.66 60 VAL C N 1
ATOM 6016 C CA . VAL C 1 81 ? 81.633 42.424 66.959 1.00 28.12 60 VAL C CA 1
ATOM 6017 C C . VAL C 1 81 ? 81.277 43.447 65.852 1.00 27.57 60 VAL C C 1
ATOM 6018 O O . VAL C 1 81 ? 80.101 43.580 65.481 1.00 28.08 60 VAL C O 1
ATOM 6022 N N . TRP C 1 82 ? 82.288 44.146 65.324 1.00 26.50 61 TRP C N 1
ATOM 6023 C CA . TRP C 1 82 ? 82.096 45.092 64.213 1.00 25.39 61 TRP C CA 1
ATOM 6024 C C . TRP C 1 82 ? 81.677 44.364 62.940 1.00 25.71 61 TRP C C 1
ATOM 6025 O O . TRP C 1 82 ? 80.843 44.867 62.174 1.00 24.80 61 TRP C O 1
ATOM 6036 N N A GLN C 1 83 ? 82.257 43.181 62.723 0.50 26.18 62 GLN C N 1
ATOM 6037 N N B GLN C 1 83 ? 82.283 43.199 62.715 0.50 25.99 62 GLN C N 1
ATOM 6038 C CA A GLN C 1 83 ? 81.999 42.373 61.519 0.50 27.26 62 GLN C CA 1
ATOM 6039 C CA B GLN C 1 83 ? 82.004 42.377 61.537 0.50 26.98 62 GLN C CA 1
ATOM 6040 C C A GLN C 1 83 ? 80.634 41.692 61.582 0.50 27.21 62 GLN C C 1
ATOM 6041 C C B GLN C 1 83 ? 80.555 41.915 61.535 0.50 27.01 62 GLN C C 1
ATOM 6042 O O A GLN C 1 83 ? 80.192 41.074 60.620 0.50 27.63 62 GLN C O 1
ATOM 6043 O O B GLN C 1 83 ? 79.964 41.714 60.475 0.50 27.66 62 GLN C O 1
ATOM 6054 N N . ASN C 1 84 ? 79.981 41.793 62.728 1.00 27.26 63 ASN C N 1
ATOM 6055 C CA . ASN C 1 84 ? 78.608 41.319 62.879 1.00 27.82 63 ASN C CA 1
ATOM 6056 C C . ASN C 1 84 ? 77.554 42.424 62.761 1.00 26.70 63 ASN C C 1
ATOM 6057 O O . ASN C 1 84 ? 76.388 42.234 63.153 1.00 27.40 63 ASN C O 1
ATOM 6062 N N . ALA C 1 85 ? 77.964 43.589 62.260 1.00 24.04 64 ALA C N 1
ATOM 6063 C CA . ALA C 1 85 ? 77.014 44.678 62.022 1.00 23.06 64 ALA C CA 1
ATOM 6064 C C . ALA C 1 85 ? 75.957 44.262 61.000 1.00 22.10 64 ALA C C 1
ATOM 6065 O O . ALA C 1 85 ? 76.246 43.508 60.060 1.00 21.42 64 ALA C O 1
ATOM 6067 N N . ASP C 1 86 ? 74.751 44.791 61.181 1.00 21.68 65 ASP C N 1
ATOM 6068 C CA . ASP C 1 86 ? 73.620 44.575 60.263 1.00 21.00 65 ASP C CA 1
ATOM 6069 C C . ASP C 1 86 ? 73.623 45.515 59.053 1.00 19.92 65 ASP C C 1
ATOM 6070 O O . ASP C 1 86 ? 73.175 45.157 57.966 1.00 18.38 65 ASP C O 1
ATOM 6075 N N . ALA C 1 87 ? 74.134 46.722 59.251 1.00 19.93 66 ALA C N 1
ATOM 6076 C CA . ALA C 1 87 ? 74.103 47.732 58.205 1.00 20.04 66 ALA C CA 1
ATOM 6077 C C . ALA C 1 87 ? 75.319 48.626 58.340 1.00 20.13 66 ALA C C 1
ATOM 6078 O O . ALA C 1 87 ? 75.672 49.029 59.456 1.00 20.89 66 ALA C O 1
ATOM 6080 N N . ILE C 1 88 ? 75.980 48.898 57.221 1.00 19.46 67 ILE C N 1
ATOM 6081 C CA . ILE C 1 88 ? 77.170 49.746 57.211 1.00 19.58 67 ILE C CA 1
ATOM 6082 C C . ILE C 1 88 ? 76.976 50.839 56.178 1.00 19.65 67 ILE C C 1
ATOM 6083 O O . ILE C 1 88 ? 76.706 50.542 54.996 1.00 19.66 67 ILE C O 1
ATOM 6088 N N . PHE C 1 89 ? 77.098 52.097 56.594 1.00 20.40 68 PHE C N 1
ATOM 6089 C CA . PHE C 1 89 ? 76.954 53.182 55.631 1.00 21.50 68 PHE C CA 1
ATOM 6090 C C . PHE C 1 89 ? 78.275 53.481 54.953 1.00 23.22 68 PHE C C 1
ATOM 6091 O O . PHE C 1 89 ? 79.308 53.666 55.604 1.00 21.79 68 PHE C O 1
ATOM 6099 N N . THR C 1 90 ? 78.214 53.581 53.626 1.00 25.04 69 THR C N 1
ATOM 6100 C CA . THR C 1 90 ? 79.402 53.708 52.800 1.00 26.91 69 THR C CA 1
ATOM 6101 C C . THR C 1 90 ? 79.188 54.826 51.774 1.00 29.45 69 THR C C 1
ATOM 6102 O O . THR C 1 90 ? 78.059 55.224 51.488 1.00 26.60 69 THR C O 1
ATOM 6106 N N . GLY C 1 91 ? 80.290 55.299 51.190 1.00 32.96 70 GLY C N 1
ATOM 6107 C CA . GLY C 1 91 ? 80.233 56.202 50.034 1.00 37.27 70 GLY C CA 1
ATOM 6108 C C . GLY C 1 91 ? 80.719 57.586 50.381 1.00 39.78 70 GLY C C 1
ATOM 6109 O O . GLY C 1 91 ? 81.247 57.795 51.472 1.00 40.80 70 GLY C O 1
ATOM 6110 N N . ASP C 1 92 ? 80.563 58.527 49.449 1.00 42.32 71 ASP C N 1
ATOM 6111 C CA . ASP C 1 92 ? 80.925 59.943 49.685 1.00 44.20 71 ASP C CA 1
ATOM 6112 C C . ASP C 1 92 ? 79.674 60.806 49.797 1.00 44.51 71 ASP C C 1
ATOM 6113 O O . ASP C 1 92 ? 79.462 61.481 50.801 1.00 45.40 71 ASP C O 1
ATOM 6118 N N . ASP C 1 96 ? 75.799 63.391 46.984 1.00 43.13 75 ASP C N 1
ATOM 6119 C CA . ASP C 1 96 ? 76.476 64.407 47.816 1.00 43.55 75 ASP C CA 1
ATOM 6120 C C . ASP C 1 96 ? 75.907 64.455 49.249 1.00 42.39 75 ASP C C 1
ATOM 6121 O O . ASP C 1 96 ? 74.837 65.038 49.510 1.00 42.65 75 ASP C O 1
ATOM 6126 N N . GLY C 1 97 ? 76.659 63.859 50.175 1.00 40.89 76 GLY C N 1
ATOM 6127 C CA . GLY C 1 97 ? 76.083 63.329 51.408 1.00 38.22 76 GLY C CA 1
ATOM 6128 C C . GLY C 1 97 ? 75.473 61.954 51.111 1.00 36.13 76 GLY C C 1
ATOM 6129 O O . GLY C 1 97 ? 75.366 61.114 51.998 1.00 35.55 76 GLY C O 1
ATOM 6138 N N . GLY C 1 99 ? 75.082 58.128 49.649 1.00 25.56 78 GLY C N 1
ATOM 6139 C CA . GLY C 1 99 ? 75.974 56.991 49.563 1.00 21.79 78 GLY C CA 1
ATOM 6140 C C . GLY C 1 99 ? 75.156 55.732 49.362 1.00 19.65 78 GLY C C 1
ATOM 6141 O O . GLY C 1 99 ? 74.134 55.738 48.659 1.00 18.20 78 GLY C O 1
ATOM 6142 N N . ARG C 1 100 ? 75.599 54.662 49.996 1.00 18.12 79 ARG C N 1
ATOM 6143 C CA . ARG C 1 100 ? 74.916 53.365 49.858 1.00 17.51 79 ARG C CA 1
ATOM 6144 C C . ARG C 1 100 ? 75.111 52.559 51.128 1.00 18.51 79 ARG C C 1
ATOM 6145 O O . ARG C 1 100 ? 76.238 52.426 51.621 1.00 19.11 79 ARG C O 1
ATOM 6153 N N . TRP C 1 101 ? 74.019 52.011 51.646 1.00 17.94 80 TRP C N 1
ATOM 6154 C CA . TRP C 1 101 ? 74.093 51.102 52.770 1.00 18.22 80 TRP C CA 1
ATOM 6155 C C . TRP C 1 101 ? 74.411 49.702 52.274 1.00 18.26 80 TRP C C 1
ATOM 6156 O O . TRP C 1 101 ? 73.818 49.240 51.282 1.00 18.17 80 TRP C O 1
ATOM 6167 N N . ARG C 1 102 ? 75.371 49.066 52.946 1.00 17.92 81 ARG C N 1
ATOM 6168 C CA . ARG C 1 102 ? 75.714 47.660 52.757 1.00 18.27 81 ARG C CA 1
ATOM 6169 C C . ARG C 1 102 ? 75.034 46.868 53.873 1.00 18.57 81 ARG C C 1
ATOM 6170 O O . ARG C 1 102 ? 75.165 47.235 55.058 1.00 19.28 81 ARG C O 1
ATOM 6178 N N . PHE C 1 103 ? 74.335 45.798 53.498 1.00 18.32 82 PHE C N 1
ATOM 6179 C CA . PHE C 1 103 ? 73.677 44.885 54.438 1.00 19.03 82 PHE C CA 1
ATOM 6180 C C . PHE C 1 103 ? 74.318 43.504 54.300 1.00 18.79 82 PHE C C 1
ATOM 6181 O O . PHE C 1 103 ? 73.907 42.713 53.441 1.00 18.72 82 PHE C O 1
ATOM 6189 N N . PRO C 1 104 ? 75.349 43.223 55.125 1.00 19.60 83 PRO C N 1
ATOM 6190 C CA . PRO C 1 104 ? 76.177 42.022 54.997 1.00 20.78 83 PRO C CA 1
ATOM 6191 C C . PRO C 1 104 ? 75.493 40.710 55.328 1.00 21.53 83 PRO C C 1
ATOM 6192 O O . PRO C 1 104 ? 75.991 39.660 54.922 1.00 22.50 83 PRO C O 1
ATOM 6196 N N A LYS C 1 105 ? 74.362 40.772 56.033 0.50 22.40 84 LYS C N 1
ATOM 6197 N N B LYS C 1 105 ? 74.393 40.744 56.072 0.50 21.72 84 LYS C N 1
ATOM 6198 C CA A LYS C 1 105 ? 73.542 39.583 56.333 0.50 23.78 84 LYS C CA 1
ATOM 6199 C CA B LYS C 1 105 ? 73.686 39.501 56.412 0.50 22.46 84 LYS C CA 1
ATOM 6200 C C A LYS C 1 105 ? 72.144 39.711 55.723 0.50 23.72 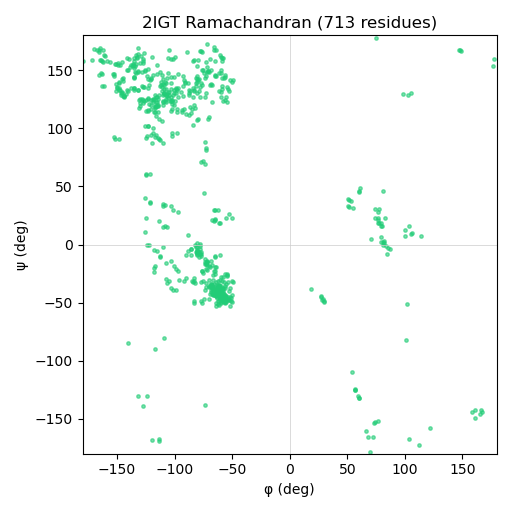84 LYS C C 1
ATOM 6201 C C B LYS C 1 105 ? 72.595 39.270 55.385 0.50 22.47 84 LYS C C 1
ATOM 6202 O O A LYS C 1 105 ? 72.007 40.077 54.555 0.50 23.82 84 LYS C O 1
ATOM 6203 O O B LYS C 1 105 ? 72.872 38.770 54.299 0.50 23.04 84 LYS C O 1
ATOM 6214 N N A GLU C 1 106 ? 71.107 39.409 56.499 0.50 23.98 85 GLU C N 1
ATOM 6215 N N B GLU C 1 106 ? 71.365 39.646 55.711 0.50 22.21 85 GLU C N 1
ATOM 6216 C CA A GLU C 1 106 ? 69.755 39.400 55.939 0.50 24.55 85 GLU C CA 1
ATOM 6217 C CA B GLU C 1 106 ? 70.284 39.632 54.727 0.50 21.96 85 GLU C CA 1
ATOM 6218 C C A GLU C 1 106 ? 68.883 40.607 56.291 0.50 24.87 85 GLU C C 1
ATOM 6219 C C B GLU C 1 106 ? 69.994 41.062 54.244 0.50 21.50 85 GLU C C 1
ATOM 6220 O O A GLU C 1 106 ? 67.786 40.736 55.752 0.50 24.59 85 GLU C O 1
ATOM 6221 O O B GLU C 1 106 ? 70.262 42.009 54.961 0.50 21.57 85 GLU C O 1
ATOM 6232 N N A ALA C 1 107 ? 69.361 41.483 57.179 0.50 25.37 86 ALA C N 1
ATOM 6233 N N B ALA C 1 107 ? 69.462 41.224 53.034 0.50 21.33 86 ALA C N 1
ATOM 6234 C CA A ALA C 1 107 ? 68.623 42.710 57.516 0.50 26.15 86 ALA C CA 1
ATOM 6235 C CA B ALA C 1 107 ? 68.941 42.534 52.608 0.50 21.32 86 ALA C CA 1
ATOM 6236 C C A ALA C 1 107 ? 68.557 43.597 56.283 0.50 26.70 86 ALA C C 1
ATOM 6237 C C B ALA C 1 107 ? 67.966 43.036 53.660 0.50 21.78 86 ALA C C 1
ATOM 6238 O O A ALA C 1 107 ? 69.535 43.733 55.563 0.50 27.10 86 ALA C O 1
ATOM 6239 O O B ALA C 1 107 ? 67.109 42.274 54.128 0.50 21.04 86 ALA C O 1
ATOM 6242 N N A LEU C 1 108 ? 67.414 44.242 56.092 0.50 27.38 87 LEU C N 1
ATOM 6243 N N B LEU C 1 108 ? 68.087 44.306 54.033 0.50 22.31 87 LEU C N 1
ATOM 6244 C CA A LEU C 1 108 ? 66.903 44.557 54.761 0.50 27.73 87 LEU C CA 1
ATOM 6245 C CA B LEU C 1 108 ? 67.170 44.869 55.009 0.50 24.02 87 LEU C CA 1
ATOM 6246 C C A LEU C 1 108 ? 66.308 45.948 54.618 0.50 27.93 87 LEU C C 1
ATOM 6247 C C B LEU C 1 108 ? 66.215 45.882 54.381 0.50 25.46 87 LEU C C 1
ATOM 6248 O O A LEU C 1 108 ? 66.988 46.921 54.256 0.50 27.62 87 LEU C O 1
ATOM 6249 O O B LEU C 1 108 ? 66.552 46.545 53.388 0.50 25.26 87 LEU C O 1
ATOM 6258 N N . GLY C 1 109 ? 65.020 45.993 54.968 1.00 27.13 88 GLY C N 1
ATOM 6259 C CA . GLY C 1 109 ? 64.042 46.940 54.515 1.00 27.98 88 GLY C CA 1
ATOM 6260 C C . GLY C 1 109 ? 64.329 48.309 55.034 1.00 28.36 88 GLY C C 1
ATOM 6261 O O . GLY C 1 109 ? 65.305 48.537 55.725 1.00 30.23 88 GLY C O 1
ATOM 6262 N N . GLU C 1 110 ? 63.444 49.217 54.700 1.00 28.45 89 GLU C N 1
ATOM 6263 C CA . GLU C 1 110 ? 63.705 50.623 54.884 1.00 28.14 89 GLU C CA 1
ATOM 6264 C C . GLU C 1 110 ? 63.715 51.005 56.369 1.00 26.69 89 GLU C C 1
ATOM 6265 O O . GLU C 1 110 ? 64.513 51.861 56.772 1.00 26.04 89 GLU C O 1
ATOM 6271 N N . THR C 1 111 ? 62.837 50.378 57.168 1.00 24.48 90 THR C N 1
ATOM 6272 C CA . THR C 1 111 ? 62.556 50.904 58.508 1.00 22.82 90 THR C CA 1
ATOM 6273 C C . THR C 1 111 ? 62.589 49.848 59.597 1.00 22.41 90 THR C C 1
ATOM 6274 O O . THR C 1 111 ? 62.510 48.655 59.317 1.00 22.19 90 THR C O 1
ATOM 6278 N N . TRP C 1 112 ? 62.729 50.286 60.842 1.00 21.36 91 TRP C N 1
ATOM 6279 C CA . TRP C 1 112 ? 62.600 49.357 61.975 1.00 21.60 91 TRP C CA 1
ATOM 6280 C C . TRP C 1 112 ? 62.129 50.109 63.221 1.00 21.55 91 TRP C C 1
ATOM 6281 O O . TRP C 1 112 ? 62.459 51.295 63.382 1.00 20.91 91 TRP C O 1
ATOM 6292 N N . PRO C 1 113 ? 61.336 49.446 64.083 1.00 21.98 92 PRO C N 1
ATOM 6293 C CA . PRO C 1 113 ? 60.771 50.233 65.181 1.00 22.40 92 PRO C CA 1
ATOM 6294 C C . PRO C 1 113 ? 61.730 50.431 66.361 1.00 22.16 92 PRO C C 1
ATOM 6295 O O . PRO C 1 113 ? 62.506 49.523 66.708 1.00 21.46 92 PRO C O 1
ATOM 6299 N N . LEU C 1 114 ? 61.659 51.626 66.949 1.00 21.92 93 LEU C N 1
ATOM 6300 C CA . LEU C 1 114 ? 62.488 52.021 68.079 1.00 21.86 93 LEU C CA 1
ATOM 6301 C C . LEU C 1 114 ? 61.636 52.764 69.095 1.00 22.05 93 LEU C C 1
ATOM 6302 O O . LEU C 1 114 ? 60.544 53.269 68.761 1.00 22.28 93 LEU C O 1
ATOM 6307 N N A SER C 1 115 ? 62.115 52.839 70.331 0.50 21.71 94 SER C N 1
ATOM 6308 N N B SER C 1 115 ? 62.129 52.847 70.330 0.50 21.47 94 SER C N 1
ATOM 6309 C CA A SER C 1 115 ? 61.489 53.737 71.295 0.50 22.28 94 SER C CA 1
ATOM 6310 C CA B SER C 1 115 ? 61.478 53.665 71.360 0.50 21.78 94 SER C CA 1
ATOM 6311 C C A SER C 1 115 ? 62.522 54.383 72.205 0.50 22.15 94 SER C C 1
ATOM 6312 C C B SER C 1 115 ? 62.513 54.367 72.242 0.50 21.89 94 SER C C 1
ATOM 6313 O O A SER C 1 115 ? 63.503 53.753 72.613 0.50 21.97 94 SER C O 1
ATOM 6314 O O B SER C 1 115 ? 63.502 53.757 72.659 0.50 21.71 94 SER C O 1
ATOM 6319 N N . LEU C 1 116 ? 62.296 55.658 72.490 1.00 22.11 95 LEU C N 1
ATOM 6320 C CA . LEU C 1 116 ? 63.142 56.428 73.410 1.00 22.86 95 LEU C CA 1
ATOM 6321 C C . LEU C 1 116 ? 62.200 57.293 74.228 1.00 22.80 95 LEU C C 1
ATOM 6322 O O . LEU C 1 116 ? 61.252 57.859 73.679 1.00 22.86 95 LEU C O 1
ATOM 6327 N N . LEU C 1 117 ? 62.428 57.342 75.542 1.00 23.15 96 LEU C N 1
ATOM 6328 C CA . LEU C 1 117 ? 61.634 58.172 76.437 1.00 23.56 96 LEU C CA 1
ATOM 6329 C C . LEU C 1 117 ? 60.118 57.961 76.253 1.00 23.85 96 LEU C C 1
ATOM 6330 O O . LEU C 1 117 ? 59.334 58.919 76.272 1.00 25.18 96 LEU C O 1
ATOM 6335 N N . GLY C 1 118 ? 59.714 56.714 76.040 1.00 23.86 97 GLY C N 1
ATOM 6336 C CA . GLY C 1 118 ? 58.296 56.367 75.935 1.00 24.10 97 GLY C CA 1
ATOM 6337 C C . GLY C 1 118 ? 57.633 56.626 74.593 1.00 24.34 97 GLY C C 1
ATOM 6338 O O . GLY C 1 118 ? 56.430 56.403 74.434 1.00 23.86 97 GLY C O 1
ATOM 6339 N N . VAL C 1 119 ? 58.418 57.098 73.625 1.00 24.38 98 VAL C N 1
ATOM 6340 C CA . VAL C 1 119 ? 57.914 57.506 72.324 1.00 24.87 98 VAL C CA 1
ATOM 6341 C C . VAL C 1 119 ? 58.403 56.517 71.283 1.00 24.74 98 VAL C C 1
ATOM 6342 O O . VAL C 1 119 ? 59.618 56.334 71.118 1.00 24.83 98 VAL C O 1
ATOM 6346 N N A GLU C 1 120 ? 57.467 55.886 70.578 0.50 24.54 99 GLU C N 1
ATOM 6347 N N B GLU C 1 120 ? 57.461 55.892 70.591 0.50 24.07 99 GLU C N 1
ATOM 6348 C CA A GLU C 1 120 ? 57.800 54.915 69.529 0.50 25.16 99 GLU C CA 1
ATOM 6349 C CA B GLU C 1 120 ? 57.792 54.988 69.503 0.50 24.21 99 GLU C CA 1
ATOM 6350 C C A GLU C 1 120 ? 57.907 55.581 68.154 0.50 24.74 99 GLU C C 1
ATOM 6351 C C B GLU C 1 120 ? 58.077 55.793 68.251 0.50 24.05 99 GLU C C 1
ATOM 6352 O O A GLU C 1 120 ? 57.027 56.351 67.757 0.50 24.87 99 GLU C O 1
ATOM 6353 O O B GLU C 1 120 ? 57.499 56.868 68.032 0.50 23.33 99 GLU C O 1
ATOM 6364 N N . PHE C 1 121 ? 58.996 55.285 67.440 1.00 24.18 100 PHE C N 1
ATOM 6365 C CA . PHE C 1 121 ? 59.318 55.928 66.168 1.00 23.36 100 PHE C CA 1
ATOM 6366 C C . PHE C 1 121 ? 60.087 54.923 65.303 1.00 22.75 100 PHE C C 1
ATOM 6367 O O . PHE C 1 121 ? 60.377 53.808 65.754 1.00 24.14 100 PHE C O 1
ATOM 6375 N N . LEU C 1 122 ? 60.372 55.299 64.057 1.00 22.46 101 LEU C N 1
ATOM 6376 C CA . LEU C 1 122 ? 61.082 54.431 63.110 1.00 21.80 101 LEU C CA 1
ATOM 6377 C C . LEU C 1 122 ? 62.525 54.866 62.842 1.00 21.43 101 LEU C C 1
ATOM 6378 O O . LEU C 1 122 ? 62.778 56.017 62.495 1.00 20.74 101 LEU C O 1
ATOM 6383 N N . GLY C 1 123 ? 63.462 53.925 62.984 1.00 20.67 102 GLY C N 1
ATOM 6384 C CA . GLY C 1 123 ? 64.768 54.068 62.341 1.00 19.83 102 GLY C CA 1
ATOM 6385 C C . GLY C 1 123 ? 64.540 53.893 60.842 1.00 19.96 102 GLY C C 1
ATOM 6386 O O . GLY C 1 123 ? 63.634 53.166 60.426 1.00 19.26 102 GLY C O 1
ATOM 6387 N N . ARG C 1 124 ? 65.337 54.570 60.023 1.00 19.74 103 ARG C N 1
ATOM 6388 C CA . ARG C 1 124 ? 65.107 54.543 58.586 1.00 20.71 103 ARG C CA 1
ATOM 6389 C C . ARG C 1 124 ? 66.425 54.619 57.817 1.00 20.60 103 ARG C C 1
ATOM 6390 O O . ARG C 1 124 ? 67.255 55.473 58.098 1.00 20.66 103 ARG C O 1
ATOM 6398 N N . PHE C 1 125 ? 66.610 53.709 56.859 1.00 21.67 104 PHE C N 1
ATOM 6399 C CA . PHE C 1 125 ? 67.755 53.750 55.950 1.00 22.21 104 PHE C CA 1
ATOM 6400 C C . PHE C 1 125 ? 67.362 54.509 54.669 1.00 23.02 104 PHE C C 1
ATOM 6401 O O . PHE C 1 125 ? 66.497 54.066 53.921 1.00 23.58 104 PHE C O 1
ATOM 6409 N N . THR C 1 126 ? 67.986 55.656 54.449 1.00 23.72 105 THR C N 1
ATOM 6410 C CA . THR C 1 126 ? 67.834 56.415 53.204 1.00 24.27 105 THR C CA 1
ATOM 6411 C C . THR C 1 126 ? 69.182 56.397 52.485 1.00 24.20 105 THR C C 1
ATOM 6412 O O . THR C 1 126 ? 70.058 55.646 52.867 1.00 23.72 105 THR C O 1
ATOM 6416 N N . ALA C 1 127 ? 69.373 57.227 51.461 1.00 24.26 106 ALA C N 1
ATOM 6417 C CA . ALA C 1 127 ? 70.679 57.260 50.794 1.00 24.34 106 ALA C CA 1
ATOM 6418 C C . ALA C 1 127 ? 71.697 58.058 51.625 1.00 24.22 106 ALA C C 1
ATOM 6419 O O . ALA C 1 127 ? 72.866 58.167 51.251 1.00 22.79 106 ALA C O 1
ATOM 6421 N N . PHE C 1 128 ? 71.234 58.639 52.729 1.00 24.95 107 PHE C N 1
ATOM 6422 C CA . PHE C 1 128 ? 72.093 59.471 53.590 1.00 25.91 107 PHE C CA 1
ATOM 6423 C C . PHE C 1 128 ? 72.565 58.700 54.830 1.00 25.53 107 PHE C C 1
ATOM 6424 O O . PHE C 1 128 ? 72.072 57.603 55.118 1.00 25.20 107 PHE C O 1
ATOM 6432 N N A ARG C 1 129 ? 73.536 59.249 55.561 0.50 25.57 108 ARG C N 1
ATOM 6433 N N B ARG C 1 129 ? 73.462 59.333 55.585 0.50 25.13 108 ARG C N 1
ATOM 6434 C CA A ARG C 1 129 ? 74.081 58.533 56.718 0.50 25.88 108 ARG C CA 1
ATOM 6435 C CA B ARG C 1 129 ? 74.059 58.741 56.777 0.50 24.97 108 ARG C CA 1
ATOM 6436 C C A ARG C 1 129 ? 73.113 58.608 57.906 0.50 24.22 108 ARG C C 1
ATOM 6437 C C B ARG C 1 129 ? 73.087 58.734 57.967 0.50 23.77 108 ARG C C 1
ATOM 6438 O O A ARG C 1 129 ? 73.224 57.829 58.845 0.50 24.11 108 ARG C O 1
ATOM 6439 O O B ARG C 1 129 ? 73.221 57.921 58.871 0.50 23.58 108 ARG C O 1
ATOM 6454 N N A HIS C 1 130 ? 72.160 59.535 57.864 0.50 23.52 109 HIS C N 1
ATOM 6455 N N B HIS C 1 130 ? 72.107 59.634 57.953 0.50 23.49 109 HIS C N 1
ATOM 6456 C CA A HIS C 1 130 ? 71.229 59.652 58.983 0.50 22.76 109 HIS C CA 1
ATOM 6457 C CA B HIS C 1 130 ? 71.184 59.794 59.080 0.50 23.21 109 HIS C CA 1
ATOM 6458 C C A HIS C 1 130 ? 70.411 58.371 59.176 0.50 22.32 109 HIS C C 1
ATOM 6459 C C B HIS C 1 130 ? 70.175 58.632 59.182 0.50 22.64 109 HIS C C 1
ATOM 6460 O O A HIS C 1 130 ? 70.264 57.576 58.247 0.50 21.82 109 HIS C O 1
ATOM 6461 O O B HIS C 1 130 ? 69.611 58.215 58.173 0.50 22.71 109 HIS C O 1
ATOM 6474 N N . VAL C 1 131 ? 69.960 58.124 60.403 1.00 21.82 110 VAL C N 1
ATOM 6475 C CA . VAL C 1 131 ? 69.079 56.958 60.672 1.00 21.58 110 VAL C CA 1
ATOM 6476 C C . VAL C 1 131 ? 67.647 57.324 61.149 1.00 20.91 110 VAL C C 1
ATOM 6477 O O . VAL C 1 131 ? 66.834 56.445 61.363 1.00 21.74 110 VAL C O 1
ATOM 6481 N N . GLY C 1 132 ? 67.355 58.616 61.299 1.00 21.14 111 GLY C N 1
ATOM 6482 C CA . GLY C 1 132 ? 65.995 59.084 61.617 1.00 20.08 111 GLY C CA 1
ATOM 6483 C C . GLY C 1 132 ? 65.816 59.528 63.060 1.00 20.55 111 GLY C C 1
ATOM 6484 O O . GLY C 1 132 ? 64.686 59.779 63.518 1.00 20.63 111 GLY C O 1
ATOM 6485 N N . VAL C 1 133 ? 66.928 59.612 63.785 1.00 20.24 112 VAL C N 1
ATOM 6486 C CA . VAL C 1 133 ? 66.903 60.058 65.178 1.00 20.41 112 VAL C CA 1
ATOM 6487 C C . VAL C 1 133 ? 68.321 60.429 65.615 1.00 19.18 112 VAL C C 1
ATOM 6488 O O . VAL C 1 133 ? 69.298 59.837 65.145 1.00 18.66 112 VAL C O 1
ATOM 6492 N N . PHE C 1 134 ? 68.407 61.405 66.501 1.00 18.85 113 PHE C N 1
ATOM 6493 C CA . PHE C 1 134 ? 69.648 61.780 67.163 1.00 20.04 113 PHE C CA 1
ATOM 6494 C C . PHE C 1 134 ? 69.425 61.414 68.624 1.00 19.99 113 PHE C C 1
ATOM 6495 O O . PHE C 1 134 ? 68.881 62.202 69.391 1.00 20.10 113 PHE C O 1
ATOM 6503 N N . PRO C 1 135 ? 69.786 60.189 69.003 1.00 20.66 114 PRO C N 1
ATOM 6504 C CA . PRO C 1 135 ? 69.316 59.725 70.311 1.00 20.71 114 PRO C CA 1
ATOM 6505 C C . PRO C 1 135 ? 69.912 60.498 71.507 1.00 21.08 114 PRO C C 1
ATOM 6506 O O . PRO C 1 135 ? 69.267 60.554 72.541 1.00 20.55 114 PRO C O 1
ATOM 6510 N N . GLU C 1 136 ? 71.104 61.084 71.350 1.00 20.40 115 GLU C N 1
ATOM 6511 C CA . GLU C 1 136 ? 71.706 61.957 72.384 1.00 21.10 115 GLU C CA 1
ATOM 6512 C C . GLU C 1 136 ? 70.770 63.104 72.804 1.00 21.22 115 GLU C C 1
ATOM 6513 O O . GLU C 1 136 ? 70.840 63.593 73.944 1.00 21.74 115 GLU C O 1
ATOM 6519 N N . GLN C 1 137 ? 69.877 63.512 71.891 1.00 20.57 116 GLN C N 1
ATOM 6520 C CA . GLN C 1 137 ? 68.933 64.601 72.166 1.00 20.45 116 GLN C CA 1
ATOM 6521 C C . GLN C 1 137 ? 67.928 64.255 73.278 1.00 21.08 116 GLN C C 1
ATOM 6522 O O . GLN C 1 137 ? 67.186 65.125 73.766 1.00 21.22 116 GLN C O 1
ATOM 6528 N N . ILE C 1 138 ? 67.909 62.990 73.687 1.00 21.37 117 ILE C N 1
ATOM 6529 C CA . ILE C 1 138 ? 67.106 62.590 74.841 1.00 22.03 117 ILE C CA 1
ATOM 6530 C C . ILE C 1 138 ? 67.346 63.495 76.060 1.00 21.25 117 ILE C C 1
ATOM 6531 O O . ILE C 1 138 ? 66.440 63.716 76.850 1.00 20.84 117 ILE C O 1
ATOM 6536 N N . VAL C 1 139 ? 68.556 64.033 76.213 1.00 21.09 118 VAL C N 1
ATOM 6537 C CA . VAL C 1 139 ? 68.835 64.896 77.371 1.00 20.42 118 VAL C CA 1
ATOM 6538 C C . VAL C 1 139 ? 67.921 66.125 77.303 1.00 20.81 118 VAL C C 1
ATOM 6539 O O . VAL C 1 139 ? 67.360 66.560 78.328 1.00 19.68 118 VAL C O 1
ATOM 6543 N N . HIS C 1 140 ? 67.739 66.660 76.093 1.00 19.73 119 HIS C N 1
ATOM 6544 C CA . HIS C 1 140 ? 66.905 67.851 75.913 1.00 21.10 119 HIS C CA 1
ATOM 6545 C C . HIS C 1 140 ? 65.438 67.475 75.966 1.00 20.92 119 HIS C C 1
ATOM 6546 O O . HIS C 1 140 ? 64.626 68.268 76.449 1.00 21.81 119 HIS C O 1
ATOM 6553 N N . TRP C 1 141 ? 65.104 66.265 75.499 1.00 20.71 120 TRP C N 1
ATOM 6554 C CA . TRP C 1 141 ? 63.701 65.829 75.559 1.00 20.40 120 TRP C CA 1
ATOM 6555 C C . TRP C 1 141 ? 63.275 65.625 76.996 1.00 20.42 120 TRP C C 1
ATOM 6556 O O . TRP C 1 141 ? 62.112 65.876 77.341 1.00 20.35 120 TRP C O 1
ATOM 6567 N N . GLU C 1 142 ? 64.205 65.163 77.827 1.00 19.70 121 GLU C N 1
ATOM 6568 C CA . GLU C 1 142 ? 63.938 65.040 79.268 1.00 21.37 121 GLU C CA 1
ATOM 6569 C C . GLU C 1 142 ? 63.637 66.384 79.920 1.00 20.43 121 GLU C C 1
ATOM 6570 O O . GLU C 1 142 ? 62.741 66.466 80.738 1.00 21.19 121 GLU C O 1
ATOM 6576 N N . TRP C 1 143 ? 64.409 67.402 79.568 1.00 20.65 122 TRP C N 1
ATOM 6577 C CA . TRP C 1 143 ? 64.192 68.766 80.039 1.00 20.91 122 TRP C CA 1
ATOM 6578 C C . TRP C 1 143 ? 62.798 69.216 79.609 1.00 20.48 122 TRP C C 1
ATOM 6579 O O . TRP C 1 143 ? 62.029 69.736 80.421 1.00 21.08 122 TRP C O 1
ATOM 6590 N N . LEU C 1 144 ? 62.490 68.994 78.330 1.00 21.22 123 LEU C N 1
ATOM 6591 C CA . LEU C 1 144 ? 61.197 69.356 77.735 1.00 21.42 123 LEU C CA 1
ATOM 6592 C C . LEU C 1 144 ? 60.025 68.662 78.416 1.00 21.31 123 LEU C C 1
ATOM 6593 O O . LEU C 1 144 ? 59.048 69.308 78.786 1.00 21.32 123 LEU C O 1
ATOM 6598 N N . LYS C 1 145 ? 60.127 67.342 78.559 1.00 21.43 124 LYS C N 1
ATOM 6599 C CA . LYS C 1 145 ? 59.096 66.530 79.209 1.00 21.86 124 LYS C CA 1
ATOM 6600 C C . LYS C 1 145 ? 58.826 67.010 80.638 1.00 22.18 124 LYS C C 1
ATOM 6601 O O . LYS C 1 145 ? 57.666 67.174 81.030 1.00 21.48 124 LYS C O 1
ATOM 6607 N N . ASN C 1 146 ? 59.893 67.223 81.416 1.00 22.72 125 ASN C N 1
ATOM 6608 C CA . ASN C 1 146 ? 59.735 67.743 82.773 1.00 23.24 125 ASN C CA 1
ATOM 6609 C C . ASN C 1 146 ? 59.077 69.122 82.785 1.00 22.74 125 ASN C C 1
ATOM 6610 O O . ASN C 1 146 ? 58.236 69.399 83.638 1.00 21.95 125 ASN C O 1
ATOM 6615 N N . ALA C 1 147 ? 59.443 69.984 81.842 1.00 22.93 126 ALA C N 1
ATOM 6616 C CA . ALA C 1 147 ? 58.904 71.330 81.851 1.00 23.08 126 ALA C CA 1
ATOM 6617 C C . ALA C 1 147 ? 57.415 71.295 81.532 1.00 23.66 126 ALA C C 1
ATOM 6618 O O . ALA C 1 147 ? 56.641 72.012 82.145 1.00 24.61 126 ALA C O 1
ATOM 6620 N N . VAL C 1 148 ? 57.017 70.467 80.576 1.00 24.13 127 VAL C N 1
ATOM 6621 C CA . VAL C 1 148 ? 55.606 70.374 80.217 1.00 24.81 127 VAL C CA 1
ATOM 6622 C C . VAL C 1 148 ? 54.769 69.764 81.352 1.00 25.58 127 VAL C C 1
ATOM 6623 O O . VAL C 1 148 ? 53.726 70.312 81.730 1.00 25.27 127 VAL C O 1
ATOM 6627 N N A GLU C 1 149 ? 55.218 68.626 81.873 0.50 25.94 128 GLU C N 1
ATOM 6628 N N B GLU C 1 149 ? 55.274 68.673 81.929 0.50 25.87 128 GLU C N 1
ATOM 6629 C CA A GLU C 1 149 ? 54.400 67.838 82.795 0.50 26.95 128 GLU C CA 1
ATOM 6630 C CA B GLU C 1 149 ? 54.598 67.969 83.027 0.50 26.85 128 GLU C CA 1
ATOM 6631 C C A GLU C 1 149 ? 54.274 68.475 84.174 0.50 27.27 128 GLU C C 1
ATOM 6632 C C B GLU C 1 149 ? 54.540 68.789 84.322 0.50 27.18 128 GLU C C 1
ATOM 6633 O O A GLU C 1 149 ? 53.338 68.177 84.913 0.50 27.66 128 GLU C O 1
ATOM 6634 O O B GLU C 1 149 ? 53.527 68.781 85.022 0.50 27.40 128 GLU C O 1
ATOM 6645 N N A THR C 1 150 ? 55.211 69.355 84.519 0.50 28.04 129 THR C N 1
ATOM 6646 N N B THR C 1 150 ? 55.611 69.514 84.634 0.50 27.92 129 THR C N 1
ATOM 6647 C CA A THR C 1 150 ? 55.155 70.030 85.816 0.50 28.91 129 THR C CA 1
ATOM 6648 C CA B THR C 1 150 ? 55.640 70.330 85.851 0.50 28.92 129 THR C CA 1
ATOM 6649 C C A THR C 1 150 ? 54.473 71.403 85.763 0.50 29.62 129 THR C C 1
ATOM 6650 C C B THR C 1 150 ? 54.663 71.511 85.787 0.50 29.61 129 THR C C 1
ATOM 6651 O O A THR C 1 150 ? 54.002 71.895 86.797 0.50 29.57 129 THR C O 1
ATOM 6652 O O B THR C 1 150 ? 54.121 71.934 86.817 0.50 29.59 129 THR C O 1
ATOM 6659 N N . ALA C 1 151 ? 54.431 72.023 84.581 1.00 30.16 130 ALA C N 1
ATOM 6660 C CA . ALA C 1 151 ? 53.659 73.255 84.389 1.00 31.86 130 ALA C CA 1
ATOM 6661 C C . ALA C 1 151 ? 52.194 73.057 84.782 1.00 33.39 130 ALA C C 1
ATOM 6662 O O . ALA C 1 151 ? 51.584 72.027 84.478 1.00 34.03 130 ALA C O 1
ATOM 6664 N N . ASP C 1 152 ? 51.647 74.044 85.475 1.00 35.19 131 ASP C N 1
ATOM 6665 C CA . ASP C 1 152 ? 50.278 73.977 85.979 1.00 37.14 131 ASP C CA 1
ATOM 6666 C C . ASP C 1 152 ? 49.254 74.499 84.971 1.00 37.27 131 ASP C C 1
ATOM 6667 O O . ASP C 1 152 ? 48.070 74.659 85.291 1.00 37.88 131 ASP C O 1
ATOM 6672 N N . ARG C 1 153 ? 49.720 74.768 83.757 1.00 36.92 132 ARG C N 1
ATOM 6673 C CA . ARG C 1 153 ? 48.859 75.215 82.680 1.00 36.32 132 ARG C CA 1
ATOM 6674 C C . ARG C 1 153 ? 49.192 74.479 81.385 1.00 35.87 132 ARG C C 1
ATOM 6675 O O . ARG C 1 153 ? 50.293 73.922 81.234 1.00 35.36 132 ARG C O 1
ATOM 6683 N N . PRO C 1 154 ? 48.230 74.442 80.451 1.00 35.36 133 PRO C N 1
ATOM 6684 C CA . PRO C 1 154 ? 48.496 73.958 79.092 1.00 34.61 133 PRO C CA 1
ATOM 6685 C C . PRO C 1 154 ? 49.597 74.814 78.409 1.00 33.21 133 PRO C C 1
ATOM 6686 O O . PRO C 1 154 ? 49.501 76.044 78.419 1.00 33.47 133 PRO C O 1
ATOM 6690 N N . LEU C 1 155 ? 50.642 74.173 77.883 1.00 31.02 134 LEU C N 1
ATOM 6691 C CA . LEU C 1 155 ? 51.771 74.896 77.250 1.00 29.46 134 LEU C CA 1
ATOM 6692 C C . LEU C 1 155 ? 51.760 74.808 75.737 1.00 27.97 134 LEU C C 1
ATOM 6693 O O . LEU C 1 155 ? 51.355 73.789 75.174 1.00 28.62 134 LEU C O 1
ATOM 6698 N N . LYS C 1 156 ? 52.233 75.868 75.086 1.00 25.82 135 LYS C N 1
ATOM 6699 C CA . LYS C 1 156 ? 52.452 75.837 73.648 1.00 23.33 135 LYS C CA 1
ATOM 6700 C C . LYS C 1 156 ? 53.954 75.650 73.398 1.00 22.31 135 LYS C C 1
ATOM 6701 O O . LYS C 1 156 ? 54.792 76.414 73.908 1.00 20.87 135 LYS C O 1
ATOM 6707 N N . VAL C 1 157 ? 54.282 74.607 72.644 1.00 20.82 136 VAL C N 1
ATOM 6708 C CA . VAL C 1 157 ? 55.671 74.292 72.320 1.00 21.15 136 VAL C CA 1
ATOM 6709 C C . VAL C 1 157 ? 55.873 74.429 70.815 1.00 20.79 136 VAL C C 1
ATOM 6710 O O . VAL C 1 157 ? 55.143 73.817 70.037 1.00 21.89 136 VAL C O 1
ATOM 6714 N N . LEU C 1 158 ? 56.872 75.216 70.416 1.00 20.01 137 LEU C N 1
ATOM 6715 C CA . LEU C 1 158 ? 57.295 75.328 69.017 1.00 19.18 137 LEU C CA 1
ATOM 6716 C C . LEU C 1 158 ? 58.608 74.559 68.794 1.00 19.51 137 LEU C C 1
ATOM 6717 O O . LEU C 1 158 ? 59.563 74.724 69.560 1.00 18.90 137 LEU C O 1
ATOM 6722 N N . ASN C 1 159 ? 58.639 73.730 67.750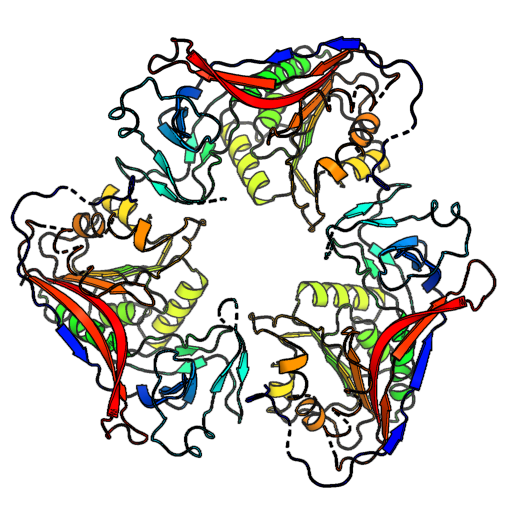 1.00 19.58 138 ASN C N 1
ATOM 6723 C CA . ASN C 1 159 ? 59.802 72.913 67.410 1.00 20.09 138 ASN C CA 1
ATOM 6724 C C . ASN C 1 159 ? 60.228 73.247 65.977 1.00 20.01 138 ASN C C 1
ATOM 6725 O O . ASN C 1 159 ? 59.582 72.810 65.017 1.00 21.03 138 ASN C O 1
ATOM 6730 N N . LEU C 1 160 ? 61.280 74.057 65.840 1.00 18.94 139 LEU C N 1
ATOM 6731 C CA . LEU C 1 160 ? 61.795 74.488 64.534 1.00 19.32 139 LEU C CA 1
ATOM 6732 C C . LEU C 1 160 ? 62.878 73.561 63.973 1.00 19.92 139 LEU C C 1
ATOM 6733 O O . LEU C 1 160 ? 63.766 73.138 64.728 1.00 20.72 139 LEU C O 1
ATOM 6738 N N . PHE C 1 161 ? 62.843 73.291 62.655 1.00 19.05 140 PHE C N 1
ATOM 6739 C CA . PHE C 1 161 ? 63.772 72.314 62.036 1.00 19.91 140 PHE C CA 1
ATOM 6740 C C . PHE C 1 161 ? 63.556 70.941 62.670 1.00 20.25 140 PHE C C 1
ATOM 6741 O O . PHE C 1 161 ? 64.507 70.257 63.032 1.00 20.83 140 PHE C O 1
ATOM 6749 N N . GLY C 1 162 ? 62.284 70.559 62.796 1.00 21.18 141 GLY C N 1
ATOM 6750 C CA . GLY C 1 162 ? 61.866 69.464 63.664 1.00 21.49 141 GLY C CA 1
ATOM 6751 C C . GLY C 1 162 ? 62.208 68.059 63.172 1.00 21.59 141 GLY C C 1
ATOM 6752 O O . GLY C 1 162 ? 62.150 67.114 63.964 1.00 21.57 141 GLY C O 1
ATOM 6753 N N . TYR C 1 163 ? 62.533 67.908 61.879 1.00 21.85 142 TYR C N 1
ATOM 6754 C CA . TYR C 1 163 ? 63.076 66.636 61.367 1.00 22.09 142 TYR C CA 1
ATOM 6755 C C . TYR C 1 163 ? 62.038 65.519 61.619 1.00 22.36 142 TYR C C 1
ATOM 6756 O O . TYR C 1 163 ? 60.838 65.727 61.356 1.00 22.31 142 TYR C O 1
ATOM 6765 N N . THR C 1 164 ? 62.463 64.380 62.163 1.00 21.89 143 THR C N 1
ATOM 6766 C CA . THR C 1 164 ? 61.534 63.255 62.362 1.00 22.36 143 THR C CA 1
ATOM 6767 C C . THR C 1 164 ? 60.616 63.411 63.584 1.00 21.77 143 THR C C 1
ATOM 6768 O O . THR C 1 164 ? 59.789 62.543 63.856 1.00 22.31 143 THR C O 1
ATOM 6772 N N . GLY C 1 165 ? 60.756 64.519 64.311 1.00 21.53 144 GLY C N 1
ATOM 6773 C CA . GLY C 1 165 ? 59.723 64.944 65.268 1.00 21.43 144 GLY C CA 1
ATOM 6774 C C . GLY C 1 165 ? 59.678 64.254 66.614 1.00 21.09 144 GLY C C 1
ATOM 6775 O O . GLY C 1 165 ? 58.677 64.353 67.314 1.00 20.75 144 GLY C O 1
ATOM 6776 N N . VAL C 1 166 ? 60.763 63.593 67.026 1.00 21.61 145 VAL C N 1
ATOM 6777 C CA . VAL C 1 166 ? 60.712 62.923 68.319 1.00 21.49 145 VAL C CA 1
ATOM 6778 C C . VAL C 1 166 ? 60.459 63.939 69.469 1.00 21.37 145 VAL C C 1
ATOM 6779 O O . VAL C 1 166 ? 59.655 63.666 70.371 1.00 21.43 145 VAL C O 1
ATOM 6783 N N . ALA C 1 167 ? 61.109 65.108 69.416 1.00 21.43 146 ALA C N 1
ATOM 6784 C CA . ALA C 1 167 ? 60.876 66.158 70.433 1.00 21.69 146 ALA C CA 1
ATOM 6785 C C . ALA C 1 167 ? 59.417 66.598 70.410 1.00 21.75 146 ALA C C 1
ATOM 6786 O O . ALA C 1 167 ? 58.812 66.837 71.460 1.00 21.48 146 ALA C O 1
ATOM 6788 N N . SER C 1 168 ? 58.859 66.707 69.205 1.00 22.27 147 SER C N 1
ATOM 6789 C CA . SER C 1 168 ? 57.449 67.087 69.042 1.00 21.49 147 SER C CA 1
ATOM 6790 C C . SER C 1 168 ? 56.546 66.059 69.725 1.00 21.79 147 SER C C 1
ATOM 6791 O O . SER C 1 168 ? 55.599 66.414 70.458 1.00 20.43 147 SER C O 1
ATOM 6794 N N . LEU C 1 169 ? 56.856 64.788 69.518 1.00 21.20 148 LEU C N 1
ATOM 6795 C CA . LEU C 1 169 ? 56.069 63.712 70.132 1.00 21.80 148 LEU C CA 1
ATOM 6796 C C . LEU C 1 169 ? 56.216 63.639 71.659 1.00 21.47 148 LEU C C 1
ATOM 6797 O O . LEU C 1 169 ? 55.243 63.381 72.357 1.00 20.95 148 LEU C O 1
ATOM 6802 N N . VAL C 1 170 ? 57.426 63.860 72.165 1.00 20.96 149 VAL C N 1
ATOM 6803 C CA . VAL C 1 170 ? 57.658 63.918 73.610 1.00 20.96 149 VAL C CA 1
ATOM 6804 C C . VAL C 1 170 ? 56.784 65.013 74.238 1.00 21.12 149 VAL C C 1
ATOM 6805 O O . VAL C 1 170 ? 56.074 64.781 75.232 1.00 21.64 149 VAL C O 1
ATOM 6809 N N . ALA C 1 171 ? 56.807 66.189 73.618 1.00 20.92 150 ALA C N 1
ATOM 6810 C CA . ALA C 1 171 ? 56.034 67.329 74.089 1.00 20.90 150 ALA C CA 1
ATOM 6811 C C . ALA C 1 171 ? 54.538 67.037 74.007 1.00 21.40 150 ALA C C 1
ATOM 6812 O O . ALA C 1 171 ? 53.807 67.304 74.952 1.00 21.44 150 ALA C O 1
ATOM 6814 N N . ALA C 1 172 ? 54.096 66.457 72.890 1.00 21.59 151 ALA C N 1
ATOM 6815 C CA . ALA C 1 172 ? 52.677 66.114 72.720 1.00 22.48 151 ALA C CA 1
ATOM 6816 C C . ALA C 1 172 ? 52.229 65.076 73.753 1.00 22.44 151 ALA C C 1
ATOM 6817 O O . ALA C 1 172 ? 51.137 65.182 74.328 1.00 21.78 151 ALA C O 1
ATOM 6819 N N . ALA C 1 173 ? 53.075 64.074 73.999 1.00 22.86 152 ALA C N 1
ATOM 6820 C CA . ALA C 1 173 ? 52.730 63.016 74.959 1.00 22.70 152 ALA C CA 1
ATOM 6821 C C . ALA C 1 173 ? 52.591 63.569 76.380 1.00 22.96 152 ALA C C 1
ATOM 6822 O O . ALA C 1 173 ? 51.752 63.110 77.151 1.00 22.91 152 ALA C O 1
ATOM 6824 N N . ALA C 1 174 ? 53.363 64.601 76.695 1.00 22.86 153 ALA C N 1
ATOM 6825 C CA . ALA C 1 174 ? 53.333 65.252 78.002 1.00 22.83 153 ALA C CA 1
ATOM 6826 C C . ALA C 1 174 ? 52.178 66.265 78.194 1.00 22.96 153 ALA C C 1
ATOM 6827 O O . ALA C 1 174 ? 51.943 66.755 79.318 1.00 22.84 153 ALA C O 1
ATOM 6829 N N . GLY C 1 175 ? 51.459 66.577 77.114 1.00 22.38 154 GLY C N 1
ATOM 6830 C CA . GLY C 1 175 ? 50.249 67.407 77.212 1.00 22.52 154 GLY C CA 1
ATOM 6831 C C . GLY C 1 175 ? 50.327 68.764 76.536 1.00 22.84 154 GLY C C 1
ATOM 6832 O O . GLY C 1 175 ? 49.410 69.578 76.666 1.00 23.10 154 GLY C O 1
ATOM 6833 N N . ALA C 1 176 ? 51.411 69.008 75.801 1.00 22.67 155 ALA C N 1
ATOM 6834 C CA . ALA C 1 176 ? 51.602 70.294 75.136 1.00 23.19 155 ALA C CA 1
ATOM 6835 C C . ALA C 1 176 ? 50.842 70.405 73.816 1.00 23.15 155 ALA C C 1
ATOM 6836 O O . ALA C 1 176 ? 50.533 69.392 73.167 1.00 22.81 155 ALA C O 1
ATOM 6838 N N A GLU C 1 177 ? 50.540 71.646 73.436 0.50 23.07 156 GLU C N 1
ATOM 6839 N N B GLU C 1 177 ? 50.533 71.651 73.460 0.50 23.22 156 GLU C N 1
ATOM 6840 C CA A GLU C 1 177 ? 50.005 71.965 72.119 0.50 23.15 156 GLU C CA 1
ATOM 6841 C CA B GLU C 1 177 ? 50.045 72.035 72.145 0.50 23.52 156 GLU C CA 1
ATOM 6842 C C A GLU C 1 177 ? 51.209 72.337 71.257 0.50 23.12 156 GLU C C 1
ATOM 6843 C C B GLU C 1 177 ? 51.311 72.290 71.324 0.50 23.22 156 GLU C C 1
ATOM 6844 O O A GLU C 1 177 ? 51.822 73.390 71.451 0.50 23.06 156 GLU C O 1
ATOM 6845 O O B GLU C 1 177 ? 52.091 73.195 71.626 0.50 23.04 156 GLU C O 1
ATOM 6856 N N . VAL C 1 178 ? 51.543 71.454 70.314 1.00 22.78 157 VAL C N 1
ATOM 6857 C CA . VAL C 1 178 ? 52.808 71.498 69.585 1.00 22.03 157 VAL C CA 1
ATOM 6858 C C . VAL C 1 178 ? 52.656 72.024 68.180 1.00 21.72 157 VAL C C 1
ATOM 6859 O O . VAL C 1 178 ? 51.686 71.706 67.484 1.00 21.51 157 VAL C O 1
ATOM 6863 N N . THR C 1 179 ? 53.628 72.827 67.774 1.00 20.48 158 THR C N 1
ATOM 6864 C CA . THR C 1 179 ? 53.735 73.290 66.406 1.00 20.16 158 THR C CA 1
ATOM 6865 C C . THR C 1 179 ? 55.109 72.865 65.925 1.00 20.12 158 THR C C 1
ATOM 6866 O O . THR C 1 179 ? 56.126 73.276 66.482 1.00 20.48 158 THR C O 1
ATOM 6870 N N . HIS C 1 180 ? 55.125 71.983 64.928 1.00 19.40 159 HIS C N 1
ATOM 6871 C CA . HIS C 1 180 ? 56.356 71.380 64.418 1.00 19.28 159 HIS C CA 1
ATOM 6872 C C . HIS C 1 180 ? 56.626 71.996 63.041 1.00 19.49 159 HIS C C 1
ATOM 6873 O O . HIS C 1 180 ? 55.758 71.961 62.162 1.00 19.38 159 HIS C O 1
ATOM 6880 N N . VAL C 1 181 ? 57.810 72.600 62.862 1.00 19.99 160 VAL C N 1
ATOM 6881 C CA . VAL C 1 181 ? 58.103 73.300 61.608 1.00 19.87 160 VAL C CA 1
ATOM 6882 C C . VAL C 1 181 ? 59.297 72.672 60.904 1.00 20.29 160 VAL C C 1
ATOM 6883 O O . VAL C 1 181 ? 60.377 72.575 61.488 1.00 20.40 160 VAL C O 1
ATOM 6887 N N . ASP C 1 182 ? 59.104 72.271 59.650 1.00 20.16 161 ASP C N 1
ATOM 6888 C CA . ASP C 1 182 ? 60.202 71.748 58.834 1.00 21.19 161 ASP C CA 1
ATOM 6889 C C . ASP C 1 182 ? 59.902 72.059 57.375 1.00 21.27 161 ASP C C 1
ATOM 6890 O O . ASP C 1 182 ? 58.759 71.908 56.910 1.00 21.53 161 ASP C O 1
ATOM 6895 N N . ALA C 1 183 ? 60.934 72.472 56.650 1.00 21.22 162 ALA C N 1
ATOM 6896 C CA . ALA C 1 183 ? 60.808 72.866 55.241 1.00 21.51 162 ALA C CA 1
ATOM 6897 C C . ALA C 1 183 ? 60.561 71.690 54.295 1.00 21.20 162 ALA C C 1
ATOM 6898 O O . ALA C 1 183 ? 60.064 71.893 53.183 1.00 21.36 162 ALA C O 1
ATOM 6900 N N . SER C 1 184 ? 60.938 70.483 54.732 1.00 20.56 163 SER C N 1
ATOM 6901 C CA . SER C 1 184 ? 60.850 69.281 53.911 1.00 21.24 163 SER C CA 1
ATOM 6902 C C . SER C 1 184 ? 59.522 68.540 54.103 1.00 21.70 163 SER C C 1
ATOM 6903 O O . SER C 1 184 ? 59.239 68.049 55.203 1.00 21.04 163 SER C O 1
ATOM 6906 N N . LYS C 1 185 ? 58.716 68.454 53.036 1.00 21.81 164 LYS C N 1
ATOM 6907 C CA . LYS C 1 185 ? 57.473 67.666 53.081 1.00 22.63 164 LYS C CA 1
ATOM 6908 C C . LYS C 1 185 ? 57.782 66.188 53.385 1.00 22.37 164 LYS C C 1
ATOM 6909 O O . LYS C 1 185 ? 57.046 65.525 54.113 1.00 22.41 164 LYS C O 1
ATOM 6915 N N . LYS C 1 186 ? 58.875 65.681 52.836 1.00 22.50 165 LYS C N 1
ATOM 6916 C CA . LYS C 1 186 ? 59.275 64.292 53.091 1.00 23.34 165 LYS C CA 1
ATOM 6917 C C . LYS C 1 186 ? 59.528 64.061 54.586 1.00 22.59 165 LYS C C 1
ATOM 6918 O O . LYS C 1 186 ? 59.061 63.050 55.142 1.00 21.50 165 LYS C O 1
ATOM 6924 N N . ALA C 1 187 ? 60.235 64.997 55.224 1.00 20.68 166 ALA C N 1
ATOM 6925 C CA . ALA C 1 187 ? 60.520 64.896 56.672 1.00 21.33 166 ALA C CA 1
ATOM 6926 C C . ALA C 1 187 ? 59.252 65.033 57.494 1.00 21.61 166 ALA C C 1
ATOM 6927 O O . ALA C 1 187 ? 59.103 64.345 58.498 1.00 21.72 166 ALA C O 1
ATOM 6929 N N . ILE C 1 188 ? 58.335 65.908 57.066 1.00 21.41 167 ILE C N 1
ATOM 6930 C CA . ILE C 1 188 ? 57.027 66.008 57.736 1.00 21.08 167 ILE C CA 1
ATOM 6931 C C . ILE C 1 188 ? 56.301 64.663 57.660 1.00 21.08 167 ILE C C 1
ATOM 6932 O O . ILE C 1 188 ? 55.686 64.207 58.649 1.00 20.84 167 ILE C O 1
ATOM 6937 N N . GLY C 1 189 ? 56.343 64.037 56.477 1.00 20.69 168 GLY C N 1
ATOM 6938 C CA . GLY C 1 189 ? 55.751 62.702 56.297 1.00 20.59 168 GLY C CA 1
ATOM 6939 C C . GLY C 1 189 ? 56.328 61.691 57.272 1.00 20.17 168 GLY C C 1
ATOM 6940 O O . GLY C 1 189 ? 55.587 60.903 57.886 1.00 19.68 168 GLY C O 1
ATOM 6941 N N . TRP C 1 190 ? 57.649 61.702 57.420 1.00 19.83 169 TRP C N 1
ATOM 6942 C CA . TRP C 1 190 ? 58.327 60.803 58.360 1.00 21.36 169 TRP C CA 1
ATOM 6943 C C . TRP C 1 190 ? 57.860 61.060 59.785 1.00 21.24 169 TRP C C 1
ATOM 6944 O O . TRP C 1 190 ? 57.568 60.109 60.529 1.00 21.27 169 TRP C O 1
ATOM 6955 N N . ALA C 1 191 ? 57.776 62.336 60.162 1.00 20.97 170 ALA C N 1
ATOM 6956 C CA . ALA C 1 191 ? 57.329 62.693 61.498 1.00 21.06 170 ALA C CA 1
ATOM 6957 C C . ALA C 1 191 ? 55.887 62.247 61.742 1.00 21.55 170 ALA C C 1
ATOM 6958 O O . ALA C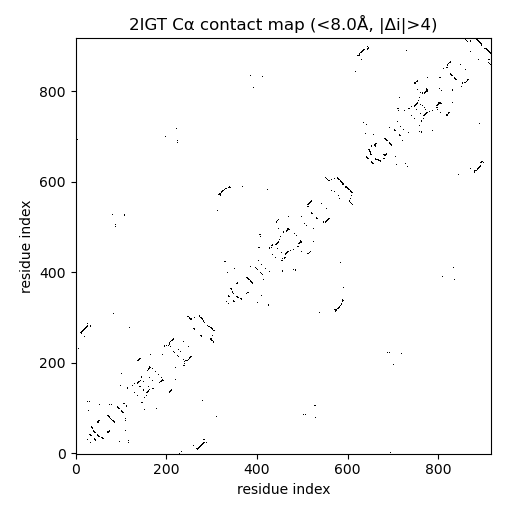 1 191 ? 55.557 61.758 62.823 1.00 20.86 170 ALA C O 1
ATOM 6960 N N . LYS C 1 192 ? 55.030 62.406 60.735 1.00 20.94 171 LYS C N 1
ATOM 6961 C CA . LYS C 1 192 ? 53.645 61.976 60.857 1.00 21.52 171 LYS C CA 1
ATOM 6962 C C . LYS C 1 192 ? 53.564 60.457 61.024 1.00 21.46 171 LYS C C 1
ATOM 6963 O O . LYS C 1 192 ? 52.744 59.945 61.793 1.00 21.01 171 LYS C O 1
ATOM 6969 N N . GLU C 1 193 ? 54.435 59.733 60.330 1.00 21.52 172 GLU C N 1
ATOM 6970 C CA . GLU C 1 193 ? 54.507 58.268 60.499 1.00 23.20 172 GLU C CA 1
ATOM 6971 C C . GLU C 1 193 ? 54.875 57.890 61.942 1.00 21.93 172 GLU C C 1
ATOM 6972 O O . GLU C 1 193 ? 54.333 56.936 62.502 1.00 21.81 172 GLU C O 1
ATOM 6978 N N . ASN C 1 194 ? 55.803 58.638 62.530 1.00 21.47 173 ASN C N 1
ATOM 6979 C CA . ASN C 1 194 ? 56.160 58.459 63.938 1.00 21.31 173 ASN C CA 1
ATOM 6980 C C . ASN C 1 194 ? 54.996 58.772 64.873 1.00 20.95 173 ASN C C 1
ATOM 6981 O O . ASN C 1 194 ? 54.705 57.995 65.804 1.00 21.11 173 ASN C O 1
ATOM 6986 N N . GLN C 1 195 ? 54.297 59.876 64.598 1.00 20.87 174 GLN C N 1
ATOM 6987 C CA . GLN C 1 195 ? 53.078 60.210 65.337 1.00 21.06 174 GLN C CA 1
ATOM 6988 C C . GLN C 1 195 ? 52.052 59.065 65.379 1.00 21.98 174 GLN C C 1
ATOM 6989 O O . GLN C 1 195 ? 51.476 58.785 66.442 1.00 22.86 174 GLN C O 1
ATOM 6995 N N . VAL C 1 196 ? 51.811 58.420 64.236 1.00 22.04 175 VAL C N 1
ATOM 6996 C CA . VAL C 1 196 ? 50.897 57.261 64.176 1.00 22.95 175 VAL C CA 1
ATOM 6997 C C . VAL C 1 196 ? 51.461 56.103 65.010 1.00 23.14 175 VAL C C 1
ATOM 6998 O O . VAL C 1 196 ? 50.768 55.539 65.875 1.00 23.52 175 VAL C O 1
ATOM 7002 N N . LEU C 1 197 ? 52.721 55.768 64.776 1.00 23.05 176 LEU C N 1
ATOM 7003 C CA . LEU C 1 197 ? 53.380 54.687 65.503 1.00 23.55 176 LEU C CA 1
ATOM 7004 C C . LEU C 1 197 ? 53.333 54.906 67.027 1.00 23.48 176 LEU C C 1
ATOM 7005 O O . LEU C 1 197 ? 53.119 53.958 67.790 1.00 22.85 176 LEU C O 1
ATOM 7010 N N . ALA C 1 198 ? 53.468 56.161 67.454 1.00 22.98 177 ALA C N 1
ATOM 7011 C CA . ALA C 1 198 ? 53.500 56.496 68.872 1.00 23.14 177 ALA C CA 1
ATOM 7012 C C . ALA C 1 198 ? 52.118 56.554 69.517 1.00 23.48 177 ALA C C 1
ATOM 7013 O O . ALA C 1 198 ? 52.019 56.737 70.742 1.00 23.88 177 ALA C O 1
ATOM 7015 N N . GLY C 1 199 ? 51.070 56.426 68.700 1.00 22.38 178 GLY C N 1
ATOM 7016 C CA . GLY C 1 199 ? 49.700 56.500 69.177 1.00 23.04 178 GLY C CA 1
ATOM 7017 C C . GLY C 1 199 ? 49.263 57.907 69.532 1.00 23.00 178 GLY C C 1
ATOM 7018 O O . GLY C 1 199 ? 48.398 58.100 70.396 1.00 22.36 178 GLY C O 1
ATOM 7019 N N . LEU C 1 200 ? 49.828 58.893 68.832 1.00 22.82 179 LEU C N 1
ATOM 7020 C CA . LEU C 1 200 ? 49.570 60.310 69.121 1.00 23.74 179 LEU C CA 1
ATOM 7021 C C . LEU C 1 200 ? 48.802 61.034 68.009 1.00 24.38 179 LEU C C 1
ATOM 7022 O O . LEU C 1 200 ? 48.867 62.274 67.901 1.00 24.33 179 LEU C O 1
ATOM 7027 N N A GLU C 1 201 ? 48.084 60.267 67.184 0.50 24.60 180 GLU C N 1
ATOM 7028 N N B GLU C 1 201 ? 48.066 60.259 67.212 0.50 24.72 180 GLU C N 1
ATOM 7029 C CA A GLU C 1 201 ? 47.283 60.823 66.089 0.50 25.20 180 GLU C CA 1
ATOM 7030 C CA B GLU C 1 201 ? 47.271 60.774 66.096 0.50 25.45 180 GLU C CA 1
ATOM 7031 C C A GLU C 1 201 ? 46.288 61.898 66.545 0.50 25.72 180 GLU C C 1
ATOM 7032 C C B GLU C 1 201 ? 46.248 61.843 66.520 0.50 25.84 180 GLU C C 1
ATOM 7033 O O A GLU C 1 201 ? 46.023 62.850 65.810 0.50 26.03 180 GLU C O 1
ATOM 7034 O O B GLU C 1 201 ? 45.926 62.740 65.740 0.50 26.13 180 GLU C O 1
ATOM 7045 N N . GLN C 1 202 ? 45.747 61.741 67.751 1.00 25.81 181 GLN C N 1
ATOM 7046 C CA . GLN C 1 202 ? 44.747 62.690 68.284 1.00 26.54 181 GLN C CA 1
ATOM 7047 C C . GLN C 1 202 ? 45.335 63.837 69.094 1.00 25.98 181 GLN C C 1
ATOM 7048 O O . GLN C 1 202 ? 44.600 64.711 69.565 1.00 25.84 181 GLN C O 1
ATOM 7054 N N . ALA C 1 203 ? 46.651 63.832 69.283 1.00 25.48 182 ALA C N 1
ATOM 7055 C CA . ALA C 1 203 ? 47.278 64.883 70.063 1.00 24.90 182 ALA C CA 1
ATOM 7056 C C . ALA C 1 203 ? 47.336 66.164 69.233 1.00 24.87 182 ALA C C 1
ATOM 7057 O O . ALA C 1 203 ? 47.377 66.114 67.992 1.00 25.17 182 ALA C O 1
ATOM 7059 N N . PRO C 1 204 ? 47.297 67.322 69.903 1.00 24.35 183 PRO C N 1
ATOM 7060 C CA . PRO C 1 204 ? 47.390 68.576 69.160 1.00 24.57 183 PRO C CA 1
ATOM 7061 C C . PRO C 1 204 ? 48.804 68.861 68.643 1.00 24.07 183 PRO C C 1
ATOM 7062 O O . PRO C 1 204 ? 49.594 69.514 69.320 1.00 24.92 183 PRO C O 1
ATOM 7066 N N . ILE C 1 205 ? 49.128 68.361 67.453 1.00 24.04 184 ILE C N 1
ATOM 7067 C CA . ILE C 1 205 ? 50.378 68.720 66.795 1.00 23.16 184 ILE C CA 1
ATOM 7068 C C . ILE C 1 205 ? 50.027 69.353 65.461 1.00 23.41 184 ILE C C 1
ATOM 7069 O O . ILE C 1 205 ? 49.368 68.728 64.617 1.00 23.78 184 ILE C O 1
ATOM 7074 N N A ARG C 1 206 ? 50.452 70.596 65.297 0.50 23.06 185 ARG C N 1
ATOM 7075 N N B ARG C 1 206 ? 50.433 70.602 65.276 0.50 22.90 185 ARG C N 1
ATOM 7076 C CA A ARG C 1 206 ? 50.296 71.321 64.054 0.50 23.34 185 ARG C CA 1
ATOM 7077 C CA B ARG C 1 206 ? 50.219 71.296 64.012 0.50 23.02 185 ARG C CA 1
ATOM 7078 C C A ARG C 1 206 ? 51.540 71.097 63.192 0.50 22.95 185 ARG C C 1
ATOM 7079 C C B ARG C 1 206 ? 51.479 71.231 63.137 0.50 22.78 185 ARG C C 1
ATOM 7080 O O A ARG C 1 206 ? 52.663 71.350 63.635 0.50 22.88 185 ARG C O 1
ATOM 7081 O O B ARG C 1 206 ? 52.536 71.742 63.507 0.50 22.61 185 ARG C O 1
ATOM 7096 N N . TRP C 1 207 ? 51.342 70.600 61.974 1.00 22.55 186 TRP C N 1
ATOM 7097 C CA . TRP C 1 207 ? 52.464 70.293 61.087 1.00 22.16 186 TRP C CA 1
ATOM 7098 C C . TRP C 1 207 ? 52.618 71.394 60.057 1.00 22.13 186 TRP C C 1
ATOM 7099 O O . TRP C 1 207 ? 51.718 71.611 59.238 1.00 22.92 186 TRP C O 1
ATOM 7110 N N . ILE C 1 208 ? 53.740 72.100 60.111 1.00 21.26 187 ILE C N 1
ATOM 7111 C CA . ILE C 1 208 ? 53.972 73.276 59.268 1.00 21.37 187 ILE C CA 1
ATOM 7112 C C . ILE C 1 208 ? 55.124 72.966 58.307 1.00 21.38 187 ILE C C 1
ATOM 7113 O O . ILE C 1 208 ? 56.278 72.777 58.727 1.00 21.57 187 ILE C O 1
ATOM 7118 N N . CYS C 1 209 ? 54.807 72.910 57.016 1.00 21.10 188 CYS C N 1
ATOM 7119 C CA . CYS C 1 209 ? 55.841 72.727 56.011 1.00 21.29 188 CYS C CA 1
ATOM 7120 C C . CYS C 1 209 ? 56.191 74.102 55.429 1.00 20.90 188 CYS C C 1
ATOM 7121 O O . CYS C 1 209 ? 55.485 74.624 54.567 1.00 20.09 188 CYS C O 1
ATOM 7124 N N . GLU C 1 210 ? 57.247 74.721 55.955 1.00 20.82 189 GLU C N 1
ATOM 7125 C CA . GLU C 1 210 ? 57.598 76.085 55.587 1.00 20.89 189 GLU C CA 1
ATOM 7126 C C . GLU C 1 210 ? 59.039 76.328 56.006 1.00 20.31 189 GLU C C 1
ATOM 7127 O O . GLU C 1 210 ? 59.559 75.619 56.848 1.00 19.03 189 GLU C O 1
ATOM 7133 N N . ASP C 1 211 ? 59.685 77.309 55.388 1.00 19.23 190 ASP C N 1
ATOM 7134 C CA . ASP C 1 211 ? 60.912 77.865 55.947 1.00 19.63 190 ASP C CA 1
ATOM 7135 C C . ASP C 1 211 ? 60.717 78.288 57.412 1.00 19.30 190 ASP C C 1
ATOM 7136 O O . ASP C 1 211 ? 59.727 78.954 57.778 1.00 19.02 190 ASP C O 1
ATOM 7141 N N . ALA C 1 212 ? 61.648 77.882 58.262 1.00 19.88 191 ALA C N 1
ATOM 7142 C CA . ALA C 1 212 ? 61.482 78.087 59.713 1.00 19.04 191 ALA C CA 1
ATOM 7143 C C . ALA C 1 212 ? 61.493 79.584 60.086 1.00 19.47 191 ALA C C 1
ATOM 7144 O O . ALA C 1 212 ? 60.646 80.024 60.850 1.00 19.04 191 ALA C O 1
ATOM 7154 N N . LYS C 1 214 ? 60.897 82.261 58.110 1.00 19.13 193 LYS C N 1
ATOM 7155 C CA . LYS C 1 214 ? 59.678 82.838 57.575 1.00 19.44 193 LYS C CA 1
ATOM 7156 C C . LYS C 1 214 ? 58.473 82.561 58.464 1.00 19.28 193 LYS C C 1
ATOM 7157 O O . LYS C 1 214 ? 57.654 83.471 58.726 1.00 18.29 193 LYS C O 1
ATOM 7163 N N . PHE C 1 215 ? 58.316 81.304 58.881 1.00 18.42 194 PHE C N 1
ATOM 7164 C CA . PHE C 1 215 ? 57.193 80.988 59.743 1.00 19.38 194 PHE C CA 1
ATOM 7165 C C . PHE C 1 215 ? 57.215 81.862 61.001 1.00 18.66 194 PHE C C 1
ATOM 7166 O O . PHE C 1 215 ? 56.198 82.462 61.341 1.00 19.18 194 PHE C O 1
ATOM 7174 N N . ILE C 1 216 ? 58.352 81.932 61.688 1.00 18.91 195 ILE C N 1
ATOM 7175 C CA . ILE C 1 216 ? 58.402 82.678 62.947 1.00 18.65 195 ILE C CA 1
ATOM 7176 C C . ILE C 1 216 ? 58.241 84.189 62.737 1.00 18.80 195 ILE C C 1
ATOM 7177 O O . ILE C 1 216 ? 57.670 84.872 63.585 1.00 17.11 195 ILE C O 1
ATOM 7182 N N . GLN C 1 217 ? 58.755 84.728 61.632 1.00 18.61 196 GLN C N 1
ATOM 7183 C CA . GLN C 1 217 ? 58.566 86.175 61.422 1.00 18.29 196 GLN C CA 1
ATOM 7184 C C . GLN C 1 217 ? 57.099 86.511 61.169 1.00 17.79 196 GLN C C 1
ATOM 7185 O O . GLN C 1 217 ? 56.586 87.564 61.612 1.00 17.19 196 GLN C O 1
ATOM 7191 N N . ARG C 1 218 ? 56.434 85.624 60.435 1.00 17.86 197 ARG C N 1
ATOM 7192 C CA . ARG C 1 218 ? 54.980 85.730 60.213 1.00 18.65 197 ARG C CA 1
ATOM 7193 C C . ARG C 1 218 ? 54.177 85.526 61.504 1.00 18.57 197 ARG C C 1
ATOM 7194 O O . ARG C 1 218 ? 53.178 86.222 61.724 1.00 18.74 197 ARG C O 1
ATOM 7202 N N . GLU C 1 219 ? 54.624 84.608 62.364 1.00 18.32 198 GLU C N 1
ATOM 7203 C CA . GLU C 1 219 ? 54.039 84.466 63.720 1.00 19.05 198 GLU C CA 1
ATOM 7204 C C . GLU C 1 219 ? 54.180 85.721 64.567 1.00 19.32 198 GLU C C 1
ATOM 7205 O O . GLU C 1 219 ? 53.254 86.110 65.299 1.00 20.18 198 GLU C O 1
ATOM 7211 N N . GLU C 1 220 ? 55.356 86.344 64.488 1.00 19.93 199 GLU C N 1
ATOM 7212 C CA . GLU C 1 220 ? 55.597 87.624 65.133 1.00 19.69 199 GLU C CA 1
ATOM 7213 C C . GLU C 1 220 ? 54.610 88.679 64.640 1.00 19.56 199 GLU C C 1
ATOM 7214 O O . GLU C 1 220 ? 54.019 89.412 65.449 1.00 18.24 199 GLU C O 1
ATOM 7220 N N . ARG C 1 221 ? 54.418 88.764 63.324 1.00 19.50 200 ARG C N 1
ATOM 7221 C CA . ARG C 1 221 ? 53.464 89.723 62.763 1.00 20.59 200 ARG C CA 1
ATOM 7222 C C . ARG C 1 221 ? 52.036 89.462 63.279 1.00 20.82 200 ARG C C 1
ATOM 7223 O O . ARG C 1 221 ? 51.292 90.391 63.507 1.00 19.75 200 ARG C O 1
ATOM 7231 N N . ARG C 1 222 ? 51.676 88.191 63.428 1.00 21.31 201 ARG C N 1
ATOM 7232 C CA . ARG C 1 222 ? 50.374 87.756 63.960 1.00 22.22 201 ARG C CA 1
ATOM 7233 C C . ARG C 1 222 ? 50.234 87.984 65.461 1.00 21.60 201 ARG C C 1
ATOM 7234 O O . ARG C 1 222 ? 49.120 88.012 65.988 1.00 21.98 201 ARG C O 1
ATOM 7242 N N . GLY C 1 223 ? 51.352 88.112 66.162 1.00 20.74 202 GLY C N 1
ATOM 7243 C CA . GLY C 1 223 ? 51.320 88.306 67.621 1.00 20.94 202 GLY C CA 1
ATOM 7244 C C . GLY C 1 223 ? 51.169 86.981 68.359 1.00 20.82 202 GLY C C 1
ATOM 7245 O O . GLY C 1 223 ? 50.728 86.943 69.505 1.00 20.61 202 GLY C O 1
ATOM 7246 N N . SER C 1 224 ? 51.548 85.886 67.707 1.00 19.97 203 SER C N 1
ATOM 7247 C CA . SER C 1 224 ? 51.498 84.560 68.324 1.00 21.30 203 SER C CA 1
ATOM 7248 C C . SER C 1 224 ? 52.591 84.428 69.369 1.00 20.90 203 SER C C 1
ATOM 7249 O O . SER C 1 224 ? 53.641 85.068 69.248 1.00 20.95 203 SER C O 1
ATOM 7252 N N . THR C 1 225 ? 52.363 83.586 70.374 1.00 20.91 204 THR C N 1
ATOM 7253 C CA . THR C 1 225 ? 53.398 83.318 71.391 1.00 21.08 204 THR C CA 1
ATOM 7254 C C . THR C 1 225 ? 53.495 81.838 71.720 1.00 21.52 204 THR C C 1
ATOM 7255 O O . THR C 1 225 ? 52.522 81.092 71.569 1.00 21.99 204 THR C O 1
ATOM 7259 N N . TYR C 1 226 ? 54.675 81.427 72.191 1.00 20.91 205 TYR C N 1
ATOM 7260 C CA . TYR C 1 226 ? 54.919 80.062 72.622 1.00 20.69 205 TYR C CA 1
ATOM 7261 C C . TYR C 1 226 ? 55.601 80.056 73.986 1.00 20.71 205 TYR C C 1
ATOM 7262 O O . TYR C 1 226 ? 56.386 80.951 74.291 1.00 20.61 205 TYR C O 1
ATOM 7271 N N . ASP C 1 227 ? 55.332 79.037 74.793 1.00 20.34 206 ASP C N 1
ATOM 7272 C CA . ASP C 1 227 ? 55.948 78.963 76.125 1.00 20.77 206 ASP C CA 1
ATOM 7273 C C . ASP C 1 227 ? 57.347 78.332 76.090 1.00 19.77 206 ASP C C 1
ATOM 7274 O O . ASP C 1 227 ? 58.215 78.651 76.921 1.00 19.68 206 ASP C O 1
ATOM 7279 N N . ILE C 1 228 ? 57.548 77.416 75.151 1.00 19.34 207 ILE C N 1
ATOM 7280 C CA . ILE C 1 228 ? 58.863 76.798 74.929 1.00 19.47 207 ILE C CA 1
ATOM 7281 C C . ILE C 1 228 ? 59.118 76.776 73.434 1.00 19.80 207 ILE C C 1
ATOM 7282 O O . ILE C 1 228 ? 58.237 76.372 72.664 1.00 20.62 207 ILE C O 1
ATOM 7287 N N . ILE C 1 229 ? 60.323 77.198 73.026 1.00 19.03 208 ILE C N 1
ATOM 7288 C CA . ILE C 1 229 ? 60.745 77.099 71.639 1.00 18.36 208 ILE C CA 1
ATOM 7289 C C . ILE C 1 229 ? 62.035 76.282 71.598 1.00 19.95 208 ILE C C 1
ATOM 7290 O O . ILE C 1 229 ? 63.000 76.567 72.326 1.00 19.70 208 ILE C O 1
ATOM 7295 N N . LEU C 1 230 ? 62.011 75.236 70.784 1.00 20.63 209 LEU C N 1
ATOM 7296 C CA . LEU C 1 230 ? 63.210 74.474 70.451 1.00 21.77 209 LEU C CA 1
ATOM 7297 C C . LEU C 1 230 ? 63.616 74.766 69.005 1.00 21.29 209 LEU C C 1
ATOM 7298 O O . LEU C 1 230 ? 62.767 74.838 68.115 1.00 21.38 209 LEU C O 1
ATOM 7303 N N . THR C 1 231 ? 64.915 74.891 68.759 1.00 20.88 210 THR C N 1
ATOM 7304 C CA . THR C 1 231 ? 65.366 75.144 67.395 1.00 20.50 210 THR C CA 1
ATOM 7305 C C . THR C 1 231 ? 66.690 74.409 67.115 1.00 20.48 210 THR C C 1
ATOM 7306 O O . THR C 1 231 ? 67.659 74.535 67.883 1.00 20.37 210 THR C O 1
ATOM 7310 N N . ASP C 1 232 ? 66.692 73.643 66.026 1.00 19.30 211 ASP C N 1
ATOM 7311 C CA . ASP C 1 232 ? 67.820 72.780 65.666 1.00 20.60 211 ASP C CA 1
ATOM 7312 C C . ASP C 1 232 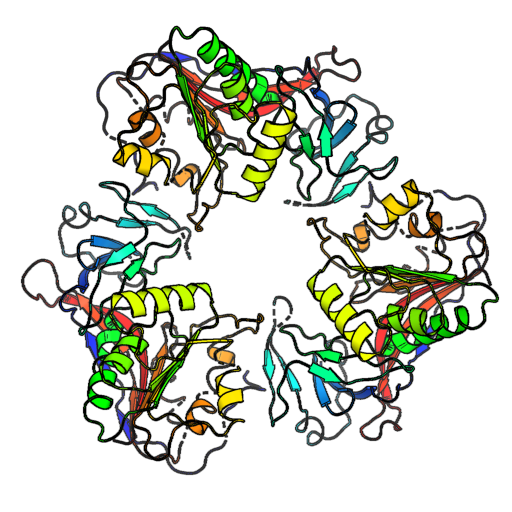? 68.325 73.093 64.244 1.00 20.38 211 ASP C C 1
ATOM 7313 O O . ASP C 1 232 ? 68.329 72.208 63.356 1.00 20.00 211 ASP C O 1
ATOM 7318 N N . PRO C 1 233 ? 68.776 74.349 64.013 1.00 21.00 212 PRO C N 1
ATOM 7319 C CA . PRO C 1 233 ? 69.153 74.746 62.652 1.00 20.67 212 PRO C CA 1
ATOM 7320 C C . PRO C 1 233 ? 70.399 74.010 62.154 1.00 21.32 212 PRO C C 1
ATOM 7321 O O . PRO C 1 233 ? 71.397 73.903 62.903 1.00 21.22 212 PRO C O 1
ATOM 7325 N N . PRO C 1 234 ? 70.371 73.553 60.879 1.00 20.39 213 PRO C N 1
ATOM 7326 C CA . PRO C 1 234 ? 71.582 73.006 60.274 1.00 20.47 213 PRO C CA 1
ATOM 7327 C C . PRO C 1 234 ? 72.499 74.154 59.870 1.00 20.45 213 PRO C C 1
ATOM 7328 O O . PRO C 1 234 ? 72.076 75.319 59.826 1.00 19.69 213 PRO C O 1
ATOM 7332 N N . LYS C 1 235 ? 73.751 73.838 59.567 1.00 20.45 214 LYS C N 1
ATOM 7333 C CA . LYS C 1 235 ? 74.660 74.827 59.014 1.00 21.84 214 LYS C CA 1
ATOM 7334 C C . LYS C 1 235 ? 74.114 75.444 57.723 1.00 21.37 214 LYS C C 1
ATOM 7335 O O . LYS C 1 235 ? 74.208 76.659 57.509 1.00 20.42 214 LYS C O 1
ATOM 7341 N N A PHE C 1 236 ? 73.546 74.587 56.873 0.50 21.51 215 PHE C N 1
ATOM 7342 N N B PHE C 1 236 ? 73.557 74.599 56.856 0.50 21.52 215 PHE C N 1
ATOM 7343 C CA A PHE C 1 236 ? 72.994 75.006 55.588 0.50 21.54 215 PHE C CA 1
ATOM 7344 C CA B PHE C 1 236 ? 72.992 75.064 55.589 0.50 21.53 215 PHE C CA 1
ATOM 7345 C C A PHE C 1 236 ? 71.641 74.345 55.420 0.50 21.06 215 PHE C C 1
ATOM 7346 C C B PHE C 1 236 ? 71.672 74.350 55.370 0.50 21.06 215 PHE C C 1
ATOM 7347 O O A PHE C 1 236 ? 71.477 73.179 55.758 0.50 20.62 215 PHE C O 1
ATOM 7348 O O B PHE C 1 236 ? 71.560 73.163 55.635 0.50 20.57 215 PHE C O 1
ATOM 7363 N N . GLY C 1 237 ? 70.673 75.078 54.888 1.00 20.41 216 GLY C N 1
ATOM 7364 C CA . GLY C 1 237 ? 69.374 74.484 54.603 1.00 21.34 216 GLY C CA 1
ATOM 7365 C C . GLY C 1 237 ? 68.675 75.263 53.505 1.00 21.60 216 GLY C C 1
ATOM 7366 O O . GLY C 1 237 ? 69.220 76.261 53.013 1.00 21.30 216 GLY C O 1
ATOM 7367 N N A ARG C 1 238 ? 67.506 74.779 53.080 0.50 21.84 217 ARG C N 1
ATOM 7368 N N B ARG C 1 238 ? 67.461 74.819 53.180 0.50 21.73 217 ARG C N 1
ATOM 7369 C CA A ARG C 1 238 ? 66.675 75.466 52.091 0.50 22.73 217 ARG C CA 1
ATOM 7370 C CA B ARG C 1 238 ? 66.640 75.398 52.133 0.50 22.55 217 ARG C CA 1
ATOM 7371 C C A ARG C 1 238 ? 65.244 75.456 52.603 0.50 22.42 217 ARG C C 1
ATOM 7372 C C B ARG C 1 238 ? 65.195 75.423 52.567 0.50 22.29 217 ARG C C 1
ATOM 7373 O O A ARG C 1 238 ? 64.762 74.430 53.092 0.50 22.39 217 ARG C O 1
ATOM 7374 O O B ARG C 1 238 ? 64.648 74.388 52.958 0.50 22.20 217 ARG C O 1
ATOM 7389 N N . GLY C 1 239 ? 64.565 76.599 52.494 1.00 21.89 218 GLY C N 1
ATOM 7390 C CA . GLY C 1 239 ? 63.160 76.693 52.856 1.00 20.54 218 GLY C CA 1
ATOM 7391 C C . GLY C 1 239 ? 62.297 75.996 51.811 1.00 20.74 218 GLY C C 1
ATOM 7392 O O . GLY C 1 239 ? 62.767 75.596 50.742 1.00 20.72 218 GLY C O 1
ATOM 7393 N N . THR C 1 240 ? 61.016 75.868 52.110 1.00 21.28 219 THR C N 1
ATOM 7394 C CA . THR C 1 240 ? 60.079 75.159 51.225 1.00 22.07 219 THR C CA 1
ATOM 7395 C C . THR C 1 240 ? 59.993 75.826 49.842 1.00 23.16 219 THR C C 1
ATOM 7396 O O . THR C 1 240 ? 59.774 75.146 48.835 1.00 23.19 219 THR C O 1
ATOM 7400 N N . HIS C 1 241 ? 60.188 77.146 49.785 1.00 23.37 220 HIS C N 1
ATOM 7401 C CA . HIS C 1 241 ? 60.164 77.851 48.505 1.00 24.54 220 HIS C CA 1
ATOM 7402 C C . HIS C 1 241 ? 61.562 78.340 48.107 1.00 24.26 220 HIS C C 1
ATOM 7403 O O . HIS C 1 241 ? 61.695 79.399 47.486 1.00 24.42 220 HIS C O 1
ATOM 7410 N N . GLY C 1 242 ? 62.577 77.560 48.493 1.00 23.20 221 GLY C N 1
ATOM 7411 C CA . GLY C 1 242 ? 63.956 77.777 48.088 1.00 22.89 221 GLY C CA 1
ATOM 7412 C C . GLY C 1 242 ? 64.791 78.805 48.841 1.00 22.28 221 GLY C C 1
ATOM 7413 O O . GLY C 1 242 ? 65.947 79.047 48.458 1.00 22.26 221 GLY C O 1
ATOM 7414 N N . GLU C 1 243 ? 64.223 79.407 49.882 1.00 22.13 222 GLU C N 1
ATOM 7415 C CA . GLU C 1 243 ? 64.918 80.430 50.694 1.00 22.06 222 GLU C CA 1
ATOM 7416 C C . GLU C 1 243 ? 66.201 79.821 51.263 1.00 21.23 222 GLU C C 1
ATOM 7417 O O . GLU C 1 243 ? 66.136 78.835 52.000 1.00 21.09 222 GLU C O 1
ATOM 7423 N N . VAL C 1 244 ? 67.343 80.437 50.983 1.00 20.77 223 VAL C N 1
ATOM 7424 C CA . VAL C 1 244 ? 68.624 79.874 51.466 1.00 21.15 223 VAL C CA 1
ATOM 7425 C C . VAL C 1 244 ? 68.749 80.117 52.985 1.00 20.52 223 VAL C C 1
ATOM 7426 O O . VAL C 1 244 ? 68.589 81.260 53.456 1.00 21.29 223 VAL C O 1
ATOM 7430 N N . TRP C 1 245 ? 69.012 79.050 53.734 1.00 19.24 224 TRP C N 1
ATOM 7431 C CA . TRP C 1 245 ? 69.319 79.149 55.177 1.00 19.84 224 TRP C CA 1
ATOM 7432 C C . TRP C 1 245 ? 70.814 78.882 55.378 1.00 19.86 224 TRP C C 1
ATOM 7433 O O . TRP C 1 245 ? 71.346 77.866 54.902 1.00 19.04 224 TRP C O 1
ATOM 7444 N N A GLN C 1 246 ? 71.482 79.791 56.089 0.50 19.67 225 GLN C N 1
ATOM 7445 N N B GLN C 1 246 ? 71.510 79.833 56.003 0.50 20.21 225 GLN C N 1
ATOM 7446 C CA A GLN C 1 246 ? 72.905 79.652 56.411 0.50 20.28 225 GLN C CA 1
ATOM 7447 C CA B GLN C 1 246 ? 72.886 79.616 56.464 0.50 20.26 225 GLN C CA 1
ATOM 7448 C C A GLN C 1 246 ? 73.098 80.112 57.867 0.50 20.27 225 GLN C C 1
ATOM 7449 C C B GLN C 1 246 ? 72.948 80.072 57.907 0.50 20.36 225 GLN C C 1
ATOM 7450 O O A GLN C 1 246 ? 72.993 81.322 58.156 0.50 19.36 225 GLN C O 1
ATOM 7451 O O B GLN C 1 246 ? 72.657 81.232 58.224 0.50 19.30 225 GLN C O 1
ATOM 7462 N N . LEU C 1 247 ? 73.335 79.151 58.771 1.00 20.36 226 LEU C N 1
ATOM 7463 C CA . LEU C 1 247 ? 73.354 79.419 60.218 1.00 20.78 226 LEU C CA 1
ATOM 7464 C C . LEU C 1 247 ? 74.160 80.660 60.584 1.00 20.58 226 LEU C C 1
ATOM 7465 O O . LEU C 1 247 ? 73.690 81.498 61.335 1.00 20.44 226 LEU C O 1
ATOM 7470 N N . PHE C 1 248 ? 75.382 80.774 60.077 1.00 21.36 227 PHE C N 1
ATOM 7471 C CA . PHE C 1 248 ? 76.218 81.920 60.443 1.00 22.85 227 PHE C CA 1
ATOM 7472 C C . PHE C 1 248 ? 75.761 83.241 59.874 1.00 23.45 227 PHE C C 1
ATOM 7473 O O . PHE C 1 248 ? 76.153 84.285 60.378 1.00 23.96 227 PHE C O 1
ATOM 7481 N N . ASP C 1 249 ? 74.926 83.209 58.844 1.00 21.59 228 ASP C N 1
ATOM 7482 C CA . ASP C 1 249 ? 74.403 84.462 58.309 1.00 22.08 228 ASP C CA 1
ATOM 7483 C C . ASP C 1 249 ? 73.087 84.868 58.990 1.00 20.21 228 ASP C C 1
ATOM 7484 O O . ASP C 1 249 ? 72.748 86.057 59.028 1.00 20.32 228 ASP C O 1
ATOM 7489 N N . HIS C 1 250 ? 72.326 83.885 59.456 1.00 19.61 229 HIS C N 1
ATOM 7490 C CA . HIS C 1 250 ? 70.902 84.095 59.748 1.00 19.14 229 HIS C CA 1
ATOM 7491 C C . HIS C 1 250 ? 70.502 83.893 61.199 1.00 19.86 229 HIS C C 1
ATOM 7492 O O . HIS C 1 250 ? 69.435 84.359 61.627 1.00 19.69 229 HIS C O 1
ATOM 7499 N N . LEU C 1 251 ? 71.327 83.166 61.945 1.00 19.57 230 LEU C N 1
ATOM 7500 C CA . LEU C 1 251 ? 70.936 82.787 63.313 1.00 20.20 230 LEU C CA 1
ATOM 7501 C C . LEU C 1 251 ? 70.609 83.967 64.241 1.00 19.42 230 LEU C C 1
ATOM 7502 O O . LEU C 1 251 ? 69.640 83.871 65.002 1.00 19.72 230 LEU C O 1
ATOM 7507 N N . PRO C 1 252 ? 71.389 85.086 64.178 1.00 19.92 231 PRO C N 1
ATOM 7508 C CA . PRO C 1 252 ? 71.051 86.184 65.100 1.00 18.99 231 PRO C CA 1
ATOM 7509 C C . PRO C 1 252 ? 69.629 86.685 64.895 1.00 19.65 231 PRO C C 1
ATOM 7510 O O . PRO C 1 252 ? 68.928 86.886 65.873 1.00 18.27 231 PRO C O 1
ATOM 7514 N N . LEU C 1 253 ? 69.200 86.867 63.640 1.00 18.99 232 LEU C N 1
ATOM 7515 C CA . LEU C 1 253 ? 67.806 87.273 63.401 1.00 19.95 232 LEU C CA 1
ATOM 7516 C C . LEU C 1 253 ? 66.815 86.211 63.914 1.00 19.52 232 LEU C C 1
ATOM 7517 O O . LEU C 1 253 ? 65.780 86.545 64.509 1.00 18.69 232 LEU C O 1
ATOM 7530 N N . LEU C 1 255 ? 67.002 84.051 66.385 1.00 19.13 234 LEU C N 1
ATOM 7531 C CA . LEU C 1 255 ? 66.877 84.028 67.848 1.00 19.24 234 LEU C CA 1
ATOM 7532 C C . LEU C 1 255 ? 66.145 85.264 68.377 1.00 18.99 234 LEU C C 1
ATOM 7533 O O . LEU C 1 255 ? 65.382 85.172 69.364 1.00 19.44 234 LEU C O 1
ATOM 7538 N N A ASP C 1 256 ? 66.381 86.396 67.716 0.50 18.99 235 ASP C N 1
ATOM 7539 N N B ASP C 1 256 ? 66.389 86.410 67.744 0.50 19.43 235 ASP C N 1
ATOM 7540 C CA A ASP C 1 256 ? 65.693 87.648 68.006 0.50 18.52 235 ASP C CA 1
ATOM 7541 C CA B ASP C 1 256 ? 65.647 87.632 68.040 0.50 19.42 235 ASP C CA 1
ATOM 7542 C C A ASP C 1 256 ? 64.176 87.524 67.808 0.50 18.41 235 ASP C C 1
ATOM 7543 C C B ASP C 1 256 ? 64.152 87.422 67.860 0.50 18.89 235 ASP C C 1
ATOM 7544 O O A ASP C 1 256 ? 63.397 87.983 68.647 0.50 17.97 235 ASP C O 1
ATOM 7545 O O B ASP C 1 256 ? 63.362 87.717 68.759 0.50 18.48 235 ASP C O 1
ATOM 7554 N N . ILE C 1 257 ? 63.774 86.926 66.685 1.00 17.80 236 ILE C N 1
ATOM 7555 C CA . ILE C 1 257 ? 62.365 86.681 66.393 1.00 18.17 236 ILE C CA 1
ATOM 7556 C C . ILE C 1 257 ? 61.795 85.658 67.392 1.00 18.44 236 ILE C C 1
ATOM 7557 O O . ILE C 1 257 ? 60.682 85.841 67.895 1.00 18.21 236 ILE C O 1
ATOM 7562 N N . CYS C 1 258 ? 62.559 84.611 67.693 1.00 18.00 237 CYS C N 1
ATOM 7563 C CA . CYS C 1 258 ? 62.152 83.663 68.749 1.00 19.80 237 CYS C CA 1
ATOM 7564 C C . CYS C 1 258 ? 61.825 84.389 70.050 1.00 19.62 237 CYS C C 1
ATOM 7565 O O . CYS C 1 258 ? 60.767 84.143 70.649 1.00 19.19 237 CYS C O 1
ATOM 7568 N N . ARG C 1 259 ? 62.703 85.295 70.479 1.00 19.26 238 ARG C N 1
ATOM 7569 C CA . ARG C 1 259 ? 62.416 86.030 71.726 1.00 19.71 238 ARG C CA 1
ATOM 7570 C C . ARG C 1 259 ? 61.108 86.816 71.606 1.00 19.79 238 ARG C C 1
ATOM 7571 O O . ARG C 1 259 ? 60.303 86.834 72.541 1.00 18.94 238 ARG C O 1
ATOM 7579 N N . GLU C 1 260 ? 60.894 87.435 70.446 1.00 19.29 239 GLU C N 1
ATOM 7580 C CA . GLU C 1 260 ? 59.677 88.225 70.201 1.00 20.08 239 GLU C CA 1
ATOM 7581 C C . GLU C 1 260 ? 58.394 87.379 70.211 1.00 20.30 239 GLU C C 1
ATOM 7582 O O . GLU C 1 260 ? 57.315 87.925 70.400 1.00 20.86 239 GLU C O 1
ATOM 7588 N N . ILE C 1 261 ? 58.517 86.060 70.034 1.00 19.86 240 ILE C N 1
ATOM 7589 C CA . ILE C 1 261 ? 57.356 85.146 70.070 1.00 20.09 240 ILE C CA 1
ATOM 7590 C C . ILE C 1 261 ? 57.300 84.208 71.302 1.00 20.70 240 ILE C C 1
ATOM 7591 O O . ILE C 1 261 ? 56.553 83.218 71.324 1.00 21.60 240 ILE C O 1
ATOM 7596 N N . LEU C 1 262 ? 58.097 84.527 72.318 1.00 20.83 241 LEU C N 1
ATOM 7597 C CA . LEU C 1 262 ? 57.997 83.878 73.631 1.00 20.35 241 LEU C CA 1
ATOM 7598 C C . LEU C 1 262 ? 56.875 84.531 74.431 1.00 21.30 241 LEU C C 1
ATOM 7599 O O . LEU C 1 262 ? 56.705 85.763 74.412 1.00 20.13 241 LEU C O 1
ATOM 7604 N N . SER C 1 263 ? 56.112 83.707 75.126 1.00 21.40 242 SER C N 1
ATOM 7605 C CA . SER C 1 263 ? 55.076 84.220 76.030 1.00 22.28 242 SER C CA 1
ATOM 7606 C C . SER C 1 263 ? 55.684 84.915 77.271 1.00 22.54 242 SER C C 1
ATOM 7607 O O . SER C 1 263 ? 56.851 84.678 77.603 1.00 21.90 242 SER C O 1
ATOM 7610 N N . PRO C 1 264 ? 54.902 85.779 77.956 1.00 22.78 243 PRO C N 1
ATOM 7611 C CA . PRO C 1 264 ? 55.370 86.363 79.216 1.00 23.48 243 PRO C CA 1
ATOM 7612 C C . PRO C 1 264 ? 55.835 85.314 80.230 1.00 23.67 243 PRO C C 1
ATOM 7613 O O . PRO C 1 264 ? 56.865 85.514 80.890 1.00 23.98 243 PRO C O 1
ATOM 7617 N N . LYS C 1 265 ? 55.120 84.193 80.325 1.00 23.57 244 LYS C N 1
ATOM 7618 C CA . LYS C 1 265 ? 55.521 83.114 81.236 1.00 24.98 244 LYS C CA 1
ATOM 7619 C C . LYS C 1 265 ? 56.325 81.956 80.583 1.00 23.70 244 LYS C C 1
ATOM 7620 O O . LYS C 1 265 ? 56.325 80.807 81.077 1.00 24.00 244 LYS C O 1
ATOM 7626 N N . ALA C 1 266 ? 57.048 82.278 79.501 1.00 23.09 245 ALA C N 1
ATOM 7627 C CA . ALA C 1 266 ? 57.888 81.300 78.790 1.00 22.50 245 ALA C CA 1
ATOM 7628 C C . ALA C 1 266 ? 58.824 80.527 79.741 1.00 22.52 245 ALA C C 1
ATOM 7629 O O . ALA C 1 266 ? 59.352 81.104 80.721 1.00 23.22 245 ALA C O 1
ATOM 7631 N N . LEU C 1 267 ? 58.965 79.228 79.480 1.00 22.05 246 LEU C N 1
ATOM 7632 C CA . LEU C 1 267 ? 59.838 78.332 80.250 1.00 22.27 246 LEU C CA 1
ATOM 7633 C C . LEU C 1 267 ? 61.219 78.091 79.638 1.00 22.01 246 LEU C C 1
ATOM 7634 O O . LEU C 1 267 ? 62.154 77.710 80.338 1.00 21.26 246 LEU C O 1
ATOM 7639 N N . GLY C 1 268 ? 61.363 78.291 78.335 1.00 21.31 247 GLY C N 1
ATOM 7640 C CA . GLY C 1 268 ? 62.688 78.136 77.774 1.00 21.26 247 GLY C CA 1
ATOM 7641 C C . GLY C 1 268 ? 62.804 78.386 76.289 1.00 21.35 247 GLY C C 1
ATOM 7642 O O . GLY C 1 268 ? 61.816 78.309 75.545 1.00 21.96 247 GLY C O 1
ATOM 7643 N N . LEU C 1 269 ? 64.030 78.686 75.875 1.00 20.65 248 LEU C N 1
ATOM 7644 C CA . LEU C 1 269 ? 64.390 78.777 74.470 1.00 20.01 248 LEU C CA 1
ATOM 7645 C C . LEU C 1 269 ? 65.654 77.920 74.350 1.00 19.97 248 LEU C C 1
ATOM 7646 O O . LEU C 1 269 ? 66.651 78.166 75.052 1.00 19.27 248 LEU C O 1
ATOM 7651 N N . VAL C 1 270 ? 65.574 76.882 73.523 1.00 19.91 249 VAL C N 1
ATOM 7652 C CA . VAL C 1 270 ? 66.659 75.891 73.425 1.00 20.69 249 VAL C CA 1
ATOM 7653 C C . VAL C 1 270 ? 67.177 75.854 71.997 1.00 20.23 249 VAL C C 1
ATOM 7654 O O . VAL C 1 270 ? 66.412 75.598 71.036 1.00 20.38 249 VAL C O 1
ATOM 7658 N N . LEU C 1 271 ? 68.481 76.073 71.871 1.00 19.90 250 LEU C N 1
ATOM 7659 C CA . LEU C 1 271 ? 69.164 76.034 70.595 1.00 20.35 250 LEU C CA 1
ATOM 7660 C C . LEU C 1 271 ? 70.124 74.843 70.590 1.00 20.15 250 LEU C C 1
ATOM 7661 O O . LEU C 1 271 ? 70.929 74.679 71.514 1.00 19.64 250 LEU C O 1
ATOM 7666 N N . THR C 1 272 ? 70.021 74.023 69.552 1.00 19.58 251 THR C N 1
ATOM 7667 C CA . THR C 1 272 ? 70.973 72.943 69.324 1.00 20.19 251 THR C CA 1
ATOM 7668 C C . THR C 1 272 ? 71.589 73.099 67.934 1.00 20.68 251 THR C C 1
ATOM 7669 O O . THR C 1 272 ? 70.922 73.527 66.974 1.00 21.05 251 THR C O 1
ATOM 7673 N N . ALA C 1 273 ? 72.875 72.789 67.832 1.00 20.07 252 ALA C N 1
ATOM 7674 C CA . ALA C 1 273 ? 73.608 73.055 66.617 1.00 20.81 252 ALA C CA 1
ATOM 7675 C C . ALA C 1 273 ? 74.636 71.951 66.337 1.00 21.45 252 ALA C C 1
ATOM 7676 O O . ALA C 1 273 ? 75.501 71.650 67.164 1.00 21.28 252 ALA C O 1
ATOM 7678 N N A TYR C 1 274 ? 74.528 71.366 65.143 0.50 21.29 253 TYR C N 1
ATOM 7679 N N B TYR C 1 274 ? 74.522 71.352 65.166 0.50 22.80 253 TYR C N 1
ATOM 7680 C CA A TYR C 1 274 ? 75.407 70.277 64.671 0.50 20.78 253 TYR C CA 1
ATOM 7681 C CA B TYR C 1 274 ? 75.463 70.321 64.775 0.50 23.62 253 TYR C CA 1
ATOM 7682 C C A TYR C 1 274 ? 76.352 70.726 63.557 0.50 21.25 253 TYR C C 1
ATOM 7683 C C B TYR C 1 274 ? 76.609 70.915 63.979 0.50 24.79 253 TYR C C 1
ATOM 7684 O O A TYR C 1 274 ? 75.949 71.467 62.647 0.50 20.52 253 TYR C O 1
ATOM 7685 O O B TYR C 1 274 ? 76.816 72.148 63.954 0.50 25.15 253 TYR C O 1
ATOM 7702 N N A SER C 1 275 ? 77.605 70.272 63.605 0.50 20.72 254 SER C N 1
ATOM 7703 N N B SER C 1 275 ? 77.351 70.035 63.335 0.50 25.56 254 SER C N 1
ATOM 7704 C CA A SER C 1 275 ? 78.399 70.231 62.361 0.50 23.20 254 SER C CA 1
ATOM 7705 C CA B SER C 1 275 ? 78.487 70.445 62.570 0.50 26.60 254 SER C CA 1
ATOM 7706 C C A SER C 1 275 ? 78.817 71.630 61.873 0.50 23.24 254 SER C C 1
ATOM 7707 C C B SER C 1 275 ? 79.112 71.533 63.397 0.50 27.41 254 SER C C 1
ATOM 7708 O O A SER C 1 275 ? 78.547 72.043 60.739 0.50 24.16 254 SER C O 1
ATOM 7709 O O B SER C 1 275 ? 78.634 72.674 63.494 0.50 25.93 254 SER C O 1
ATOM 7714 N N A ILE C 1 276 ? 79.560 72.316 62.721 0.50 23.78 255 ILE C N 1
ATOM 7715 N N B ILE C 1 276 ? 80.179 71.130 64.049 0.50 27.85 255 ILE C N 1
ATOM 7716 C CA A ILE C 1 276 ? 79.626 73.741 62.660 0.50 23.39 255 ILE C CA 1
ATOM 7717 C CA B ILE C 1 276 ? 80.922 72.088 64.772 0.50 27.54 255 ILE C CA 1
ATOM 7718 C C A ILE C 1 276 ? 80.998 74.178 63.125 0.50 22.74 255 ILE C C 1
ATOM 7719 C C B ILE C 1 276 ? 82.165 72.473 64.024 0.50 27.85 255 ILE C C 1
ATOM 7720 O O A ILE C 1 276 ? 81.495 73.665 64.124 0.50 22.70 255 ILE C O 1
ATOM 7721 O O B ILE C 1 276 ? 82.534 71.946 62.948 0.50 30.14 255 ILE C O 1
ATOM 7730 N N A ARG C 1 277 ? 81.599 75.135 62.424 0.50 22.04 256 ARG C N 1
ATOM 7731 N N B ARG C 1 277 ? 82.820 73.399 64.671 0.50 27.71 256 ARG C N 1
ATOM 7732 C CA A ARG C 1 277 ? 82.927 75.590 62.799 0.50 22.39 256 ARG C CA 1
ATOM 7733 C CA B ARG C 1 277 ? 83.912 74.152 64.181 0.50 26.40 256 ARG C CA 1
ATOM 7734 C C A ARG C 1 277 ? 82.771 76.710 63.825 0.50 20.98 256 ARG C C 1
ATOM 7735 C C B ARG C 1 277 ? 83.712 75.280 65.139 0.50 24.60 256 ARG C C 1
ATOM 7736 O O A ARG C 1 277 ? 82.907 77.905 63.518 0.50 20.99 256 ARG C O 1
ATOM 7737 O O B ARG C 1 277 ? 84.637 75.691 65.805 0.50 24.81 256 ARG C O 1
ATOM 7752 N N A ALA C 1 278 ? 82.456 76.284 65.045 0.50 20.93 257 ALA C N 1
ATOM 7753 N N B ALA C 1 278 ? 82.467 75.732 65.250 0.50 23.29 257 ALA C N 1
ATOM 7754 C CA A ALA C 1 278 ? 82.198 77.192 66.150 0.50 19.95 257 ALA C CA 1
ATOM 7755 C CA B ALA C 1 278 ? 82.136 76.831 66.157 0.50 21.78 257 ALA C CA 1
ATOM 7756 C C A ALA C 1 278 ? 82.147 76.474 67.493 0.50 19.64 257 ALA C C 1
ATOM 7757 C C B ALA C 1 278 ? 82.268 76.308 67.566 0.50 20.83 257 ALA C C 1
ATOM 7758 O O A ALA C 1 278 ? 81.696 75.333 67.614 0.50 20.14 257 ALA C O 1
ATOM 7759 O O B ALA C 1 278 ? 82.071 75.107 67.805 0.50 20.90 257 ALA C O 1
ATOM 7762 N N . SER C 1 279 ? 82.616 77.188 68.503 1.00 20.03 258 SER C N 1
ATOM 7763 C CA . SER C 1 279 ? 82.599 76.773 69.899 1.00 19.00 258 SER C CA 1
ATOM 7764 C C . SER C 1 279 ? 81.201 76.923 70.455 1.00 19.07 258 SER C C 1
ATOM 7765 O O . SER C 1 279 ? 80.449 77.819 70.027 1.00 19.37 258 SER C O 1
ATOM 7768 N N . PHE C 1 280 ? 80.859 76.126 71.457 1.00 17.65 259 PHE C N 1
ATOM 7769 C CA . PHE C 1 280 ? 79.656 76.430 72.252 1.00 18.66 259 PHE C CA 1
ATOM 7770 C C . PHE C 1 280 ? 79.692 77.869 72.814 1.00 19.51 259 PHE C C 1
ATOM 7771 O O . PHE C 1 280 ? 78.638 78.450 73.062 1.00 19.60 259 PHE C O 1
ATOM 7779 N N . TYR C 1 281 ? 80.885 78.444 73.007 1.00 18.75 260 TYR C N 1
ATOM 7780 C CA . TYR C 1 281 ? 80.974 79.824 73.523 1.00 19.33 260 TYR C CA 1
ATOM 7781 C C . TYR C 1 281 ? 80.306 80.832 72.584 1.00 19.64 260 TYR C C 1
ATOM 7782 O O . TYR C 1 281 ? 79.756 81.837 73.044 1.00 19.44 260 TYR C O 1
ATOM 7791 N N A SER C 1 282 ? 80.319 80.539 71.286 0.50 18.80 261 SER C N 1
ATOM 7792 N N B SER C 1 282 ? 80.382 80.558 71.276 0.50 18.85 261 SER C N 1
ATOM 7793 C CA A SER C 1 282 ? 79.741 81.432 70.289 0.50 19.01 261 SER C CA 1
ATOM 7794 C CA B SER C 1 282 ? 79.759 81.389 70.241 0.50 19.13 261 SER C CA 1
ATOM 7795 C C A SER C 1 282 ? 78.219 81.372 70.253 0.50 19.11 261 SER C C 1
ATOM 7796 C C B SER C 1 282 ? 78.248 81.378 70.413 0.50 19.16 261 SER C C 1
ATOM 7797 O O A SER C 1 282 ? 77.554 82.396 70.046 0.50 19.22 261 SER C O 1
ATOM 7798 O O B SER C 1 282 ? 77.621 82.444 70.537 0.50 19.05 261 SER C O 1
ATOM 7811 N N . HIS C 1 284 ? 76.629 80.443 73.015 1.00 17.81 263 HIS C N 1
ATOM 7812 C CA . HIS C 1 284 ? 76.416 81.004 74.336 1.00 18.17 263 HIS C CA 1
ATOM 7813 C C . HIS C 1 284 ? 76.335 82.518 74.338 1.00 17.94 263 HIS C C 1
ATOM 7814 O O . HIS C 1 284 ? 75.359 83.094 74.866 1.00 18.31 263 HIS C O 1
ATOM 7821 N N . GLU C 1 285 ? 77.357 83.180 73.780 1.00 17.94 264 GLU C N 1
ATOM 7822 C CA . GLU C 1 285 ? 77.391 84.653 73.825 1.00 18.03 264 GLU C CA 1
ATOM 7823 C C . GLU C 1 285 ? 76.260 85.246 72.951 1.00 18.26 264 GLU C C 1
ATOM 7824 O O . GLU C 1 285 ? 75.663 86.269 73.304 1.00 17.61 264 GLU C O 1
ATOM 7830 N N . LEU C 1 286 ? 75.968 84.591 71.827 1.00 18.38 265 LEU C N 1
ATOM 7831 C CA . LEU C 1 286 ? 74.844 85.009 70.993 1.00 18.57 265 LEU C CA 1
ATOM 7832 C C . LEU C 1 286 ? 73.525 84.917 71.788 1.00 18.30 265 LEU C C 1
ATOM 7833 O O . LEU C 1 286 ? 72.717 85.854 71.787 1.00 17.75 265 LEU C O 1
ATOM 7846 N N . ARG C 1 288 ? 73.090 84.773 75.092 1.00 19.41 267 ARG C N 1
ATOM 7847 C CA . ARG C 1 288 ? 73.112 85.735 76.194 1.00 21.91 267 ARG C CA 1
ATOM 7848 C C . ARG C 1 288 ? 72.699 87.152 75.709 1.00 22.16 267 ARG C C 1
ATOM 7849 O O . ARG C 1 288 ? 71.840 87.806 76.311 1.00 21.87 267 ARG C O 1
ATOM 7857 N N . GLU C 1 289 ? 73.275 87.589 74.588 1.00 22.63 268 GLU C N 1
ATOM 7858 C CA . GLU C 1 289 ? 72.953 88.896 74.028 1.00 22.34 268 GLU C CA 1
ATOM 7859 C C . GLU C 1 289 ? 71.499 88.942 73.541 1.00 21.58 268 GLU C C 1
ATOM 7860 O O . GLU C 1 289 ? 70.812 89.931 73.766 1.00 21.34 268 GLU C O 1
ATOM 7866 N N . THR C 1 290 ? 71.032 87.869 72.904 1.00 21.08 269 THR C N 1
ATOM 7867 C CA . THR C 1 290 ? 69.641 87.812 72.405 1.00 20.99 269 THR C CA 1
ATOM 7868 C C . THR C 1 290 ? 68.676 88.076 73.562 1.00 20.34 269 THR C C 1
ATOM 7869 O O . THR C 1 290 ? 67.715 88.822 73.413 1.00 20.24 269 THR C O 1
ATOM 7881 N N . ARG C 1 292 ? 69.248 89.657 76.391 1.00 19.05 271 ARG C N 1
ATOM 7882 C CA . ARG C 1 292 ? 69.593 90.801 77.268 1.00 19.53 271 ARG C CA 1
ATOM 7883 C C . ARG C 1 292 ? 68.322 91.440 77.827 1.00 19.65 271 ARG C C 1
ATOM 7884 O O . ARG C 1 292 ? 67.367 91.735 77.081 1.00 19.10 271 ARG C O 1
ATOM 7892 N N . GLY C 1 293 ? 68.298 91.626 79.147 1.00 19.43 272 GLY C N 1
ATOM 7893 C CA . GLY C 1 293 ? 67.192 92.316 79.815 1.00 20.21 272 GLY C CA 1
ATOM 7894 C C . GLY C 1 293 ? 66.052 91.400 80.191 1.00 20.69 272 GLY C C 1
ATOM 7895 O O . GLY C 1 293 ? 65.097 91.830 80.822 1.00 19.91 272 GLY C O 1
ATOM 7896 N N . ALA C 1 294 ? 66.149 90.131 79.807 1.00 20.31 273 ALA C N 1
ATOM 7897 C CA . ALA C 1 294 ? 65.067 89.178 80.045 1.00 21.58 273 ALA C CA 1
ATOM 7898 C C . ALA C 1 294 ? 65.202 88.452 81.374 1.00 21.88 273 ALA C C 1
ATOM 7899 O O . ALA C 1 294 ? 64.298 87.709 81.772 1.00 22.51 273 ALA C O 1
ATOM 7901 N N . GLY C 1 295 ? 66.339 88.631 82.043 1.00 22.19 274 GLY C N 1
ATOM 7902 C CA . GLY C 1 295 ? 66.596 87.932 83.304 1.00 21.58 274 GLY C CA 1
ATOM 7903 C C . GLY C 1 295 ? 66.864 86.458 83.046 1.00 21.11 274 GLY C C 1
ATOM 7904 O O . GLY C 1 295 ? 67.119 86.041 81.905 1.00 21.09 274 GLY C O 1
ATOM 7905 N N . GLY C 1 296 ? 66.823 85.668 84.113 1.00 20.58 275 GLY C N 1
ATOM 7906 C CA . GLY C 1 296 ? 67.010 84.217 84.011 1.00 20.35 275 GLY C CA 1
ATOM 7907 C C . GLY C 1 296 ? 68.460 83.845 83.767 1.00 19.84 275 GLY C C 1
ATOM 7908 O O . GLY C 1 296 ? 69.374 84.589 84.125 1.00 18.81 275 GLY C O 1
ATOM 7909 N N . VAL C 1 297 ? 68.668 82.705 83.120 1.00 19.79 276 VAL C N 1
ATOM 7910 C CA . VAL C 1 297 ? 70.005 82.122 83.019 1.00 20.75 276 VAL C CA 1
ATOM 7911 C C . VAL C 1 297 ? 70.180 81.428 81.665 1.00 20.63 276 VAL C C 1
ATOM 7912 O O . VAL C 1 297 ? 69.252 80.819 81.122 1.00 20.66 276 VAL C O 1
ATOM 7916 N N . VAL C 1 298 ? 71.385 81.545 81.125 1.00 20.43 277 VAL C N 1
ATOM 7917 C CA . VAL C 1 298 ? 71.732 80.880 79.880 1.00 19.81 277 VAL C CA 1
ATOM 7918 C C . VAL C 1 298 ? 72.809 79.837 80.196 1.00 19.71 277 VAL C C 1
ATOM 7919 O O . VAL C 1 298 ? 73.884 80.181 80.707 1.00 19.16 277 VAL C O 1
ATOM 7923 N N . ALA C 1 299 ? 72.484 78.575 79.924 1.00 19.17 278 ALA C N 1
ATOM 7924 C CA . ALA C 1 299 ? 73.412 77.452 80.078 1.00 18.99 278 ALA C CA 1
ATOM 7925 C C . ALA C 1 299 ? 73.794 76.914 78.685 1.00 18.83 278 ALA C C 1
ATOM 7926 O O . ALA C 1 299 ? 72.921 76.633 77.853 1.00 18.97 278 ALA C O 1
ATOM 7928 N N . SER C 1 300 ? 75.094 76.787 78.437 1.00 18.69 279 SER C N 1
ATOM 7929 C CA . SER C 1 300 ? 75.598 76.343 77.133 1.00 18.78 279 SER C CA 1
ATOM 7930 C C . SER C 1 300 ? 76.780 75.383 77.244 1.00 18.42 279 SER C C 1
ATOM 7931 O O . SER C 1 300 ? 77.478 75.326 78.269 1.00 18.31 279 SER C O 1
ATOM 7934 N N . GLY C 1 301 ? 77.007 74.644 76.172 1.00 18.86 280 GLY C N 1
ATOM 7935 C CA . GLY C 1 301 ? 78.093 73.688 76.134 1.00 18.27 280 GLY C CA 1
ATOM 7936 C C . GLY C 1 301 ? 77.902 72.666 75.052 1.00 18.55 280 GLY C C 1
ATOM 7937 O O . GLY C 1 301 ? 77.332 72.970 73.996 1.00 18.28 280 GLY C O 1
ATOM 7938 N N . GLU C 1 302 ? 78.420 71.464 75.305 1.00 17.73 281 GLU C N 1
ATOM 7939 C CA . GLU C 1 302 ? 78.318 70.348 74.355 1.00 18.34 281 GLU C CA 1
ATOM 7940 C C . GLU C 1 302 ? 77.439 69.249 74.900 1.00 17.87 281 GLU C C 1
ATOM 7941 O O . GLU C 1 302 ? 77.372 69.038 76.111 1.00 17.89 281 GLU C O 1
ATOM 7947 N N . LEU C 1 303 ? 76.768 68.577 73.977 1.00 18.44 282 LEU C N 1
ATOM 7948 C CA . LEU C 1 303 ? 75.981 67.363 74.245 1.00 19.54 282 LEU C CA 1
ATOM 7949 C C . LEU C 1 303 ? 76.782 66.177 73.749 1.00 19.37 282 LEU C C 1
ATOM 7950 O O . LEU C 1 303 ? 77.148 66.129 72.561 1.00 18.96 282 LEU C O 1
ATOM 7955 N N . VAL C 1 304 ? 77.047 65.232 74.646 1.00 19.17 283 VAL C N 1
ATOM 7956 C CA . VAL C 1 304 ? 77.927 64.100 74.336 1.00 20.59 283 VAL C CA 1
ATOM 7957 C C . VAL C 1 304 ? 77.256 62.745 74.649 1.00 20.98 283 VAL C C 1
ATOM 7958 O O . VAL C 1 304 ? 76.272 62.673 75.410 1.00 20.81 283 VAL C O 1
ATOM 7962 N N . ILE C 1 305 ? 77.791 61.699 74.025 1.00 21.62 284 ILE C N 1
ATOM 7963 C CA . ILE C 1 305 ? 77.416 60.313 74.254 1.00 23.81 284 ILE C CA 1
ATOM 7964 C C . ILE C 1 305 ? 78.706 59.635 74.753 1.00 23.27 284 ILE C C 1
ATOM 7965 O O . ILE C 1 305 ? 79.812 59.962 74.307 1.00 22.99 284 ILE C O 1
ATOM 7970 N N . ARG C 1 306 ? 78.565 58.673 75.652 1.00 22.59 285 ARG C N 1
ATOM 7971 C CA . ARG C 1 306 ? 79.707 57.904 76.083 1.00 21.96 285 ARG C CA 1
ATOM 7972 C C . ARG C 1 306 ? 79.540 56.478 75.558 1.00 22.34 285 ARG C C 1
ATOM 7973 O O . ARG C 1 306 ? 78.425 55.925 75.589 1.00 22.22 285 ARG C O 1
ATOM 7981 N N . GLU C 1 307 ? 80.632 55.902 75.053 1.00 22.07 286 GLU C N 1
ATOM 7982 C CA . GLU C 1 307 ? 80.643 54.486 74.687 1.00 22.07 286 GLU C CA 1
ATOM 7983 C C . GLU C 1 307 ? 80.140 53.679 75.870 1.00 22.32 286 GLU C C 1
ATOM 7984 O O . GLU C 1 307 ? 80.475 53.991 77.046 1.00 22.26 286 GLU C O 1
ATOM 7990 N N . ALA C 1 308 ? 79.358 52.642 75.570 1.00 21.22 287 ALA C N 1
ATOM 7991 C CA . ALA C 1 308 ? 78.774 51.786 76.601 1.00 20.95 287 ALA C CA 1
ATOM 7992 C C . ALA C 1 308 ? 79.117 50.320 76.441 1.00 21.27 287 ALA C C 1
ATOM 7993 O O . ALA C 1 308 ? 78.713 49.493 77.266 1.00 20.21 287 ALA C O 1
ATOM 7995 N N . GLY C 1 309 ? 79.887 49.987 75.407 1.00 20.77 288 GLY C N 1
ATOM 7996 C CA . GLY C 1 309 ? 80.289 48.598 75.181 1.00 21.55 288 GLY C CA 1
ATOM 7997 C C . GLY C 1 309 ? 79.168 47.731 74.625 1.00 22.41 288 GLY C C 1
ATOM 7998 O O . GLY C 1 309 ? 78.032 48.185 74.436 1.00 21.66 288 GLY C O 1
ATOM 7999 N N . LEU C 1 310 ? 79.496 46.470 74.365 1.00 23.81 289 LEU C N 1
ATOM 8000 C CA . LEU C 1 310 ? 78.536 45.519 73.841 1.00 25.31 289 LEU C CA 1
ATOM 8001 C C . LEU C 1 310 ? 77.323 45.354 74.766 1.00 26.06 289 LEU C C 1
ATOM 8002 O O . LEU C 1 310 ? 76.175 45.370 74.293 1.00 27.01 289 LEU C O 1
ATOM 8007 N N . ASP C 1 311 ? 77.572 45.225 76.068 1.00 25.72 290 ASP C N 1
ATOM 8008 C CA . ASP C 1 311 ? 76.495 44.999 77.035 1.00 26.59 290 ASP C CA 1
ATOM 8009 C C . ASP C 1 311 ? 75.714 46.271 77.405 1.00 26.41 290 ASP C C 1
ATOM 8010 O O . ASP C 1 311 ? 74.666 46.202 78.064 1.00 25.74 290 ASP C O 1
ATOM 8015 N N . GLY C 1 312 ? 76.229 47.427 76.992 1.00 25.82 291 GLY C N 1
ATOM 8016 C CA . GLY C 1 312 ? 75.592 48.706 77.303 1.00 25.98 291 GLY C CA 1
ATOM 8017 C C . GLY C 1 312 ? 75.875 49.182 78.725 1.00 26.43 291 GLY C C 1
ATOM 8018 O O . GLY C 1 312 ? 75.317 50.192 79.171 1.00 25.62 291 GLY C O 1
ATOM 8019 N N . LYS C 1 313 ? 76.741 48.467 79.444 1.00 26.85 292 LYS C N 1
ATOM 8020 C CA . LYS C 1 313 ? 77.043 48.828 80.839 1.00 28.12 292 LYS C CA 1
ATOM 8021 C C . LYS C 1 313 ? 78.531 49.018 81.074 1.00 27.67 292 LYS C C 1
ATOM 8022 O O . LYS C 1 313 ? 78.998 48.885 82.206 1.00 27.78 292 LYS C O 1
ATOM 8028 N N . THR C 1 314 ? 79.287 49.307 80.022 1.00 26.55 293 THR C N 1
ATOM 8029 C CA . THR C 1 314 ? 80.730 49.399 80.163 1.00 26.36 293 THR C CA 1
ATOM 8030 C C . THR C 1 314 ? 81.194 50.757 79.653 1.00 25.92 293 THR C C 1
ATOM 8031 O O . THR C 1 314 ? 81.459 50.894 78.464 1.00 25.59 293 THR C O 1
ATOM 8035 N N . PRO C 1 315 ? 81.280 51.766 80.552 1.00 25.86 294 PRO C N 1
ATOM 8036 C CA . PRO C 1 315 ? 81.615 53.141 80.139 1.00 25.68 294 PRO C CA 1
ATOM 8037 C C . PRO C 1 315 ? 82.971 53.201 79.429 1.00 25.80 294 PRO C C 1
ATOM 8038 O O . PRO C 1 315 ? 83.937 52.548 79.861 1.00 26.00 294 PRO C O 1
ATOM 8042 N N . GLY C 1 316 ? 83.040 53.949 78.330 1.00 24.65 295 GLY C N 1
ATOM 8043 C CA . GLY C 1 316 ? 84.301 54.139 77.631 1.00 23.74 295 GLY C CA 1
ATOM 8044 C C . GLY C 1 316 ? 84.506 55.618 77.346 1.00 23.73 295 GLY C C 1
ATOM 8045 O O . GLY C 1 316 ? 84.342 56.449 78.243 1.00 22.88 295 GLY C O 1
ATOM 8046 N N . ARG C 1 317 ? 84.824 55.929 76.086 1.00 22.62 296 ARG C N 1
ATOM 8047 C CA . ARG C 1 317 ? 85.198 57.277 75.658 1.00 23.14 296 ARG C CA 1
ATOM 8048 C C . ARG C 1 317 ? 83.994 58.171 75.375 1.00 22.00 296 ARG C C 1
ATOM 8049 O O . ARG C 1 317 ? 82.913 57.689 75.042 1.00 21.40 296 ARG C O 1
ATOM 8057 N N . VAL C 1 318 ? 84.228 59.480 75.424 1.00 22.00 297 VAL C N 1
ATOM 8058 C CA . VAL C 1 318 ? 83.229 60.475 75.097 1.00 21.97 297 VAL C CA 1
ATOM 8059 C C . VAL C 1 318 ? 83.260 60.766 73.598 1.00 22.91 297 VAL C C 1
ATOM 8060 O O . VAL C 1 318 ? 84.326 61.002 73.021 1.00 23.60 297 VAL C O 1
ATOM 8064 N N . LEU C 1 319 ? 82.087 60.773 72.987 1.00 21.63 298 LEU C N 1
ATOM 8065 C CA . LEU C 1 319 ? 81.932 61.251 71.627 1.00 22.15 298 LEU C CA 1
ATOM 8066 C C . LEU C 1 319 ? 81.014 62.477 71.685 1.00 21.57 298 LEU C C 1
ATOM 8067 O O . LEU C 1 319 ? 79.830 62.363 71.957 1.00 20.36 298 LEU C O 1
ATOM 8072 N N . SER C 1 320 ? 81.565 63.654 71.433 1.00 21.60 299 SER C N 1
ATOM 8073 C CA . SER C 1 320 ? 80.746 64.876 71.467 1.00 22.26 299 SER C CA 1
ATOM 8074 C C . SER C 1 320 ? 79.917 64.981 70.180 1.00 22.78 299 SER C C 1
ATOM 8075 O O . SER C 1 320 ? 80.456 64.727 69.113 1.00 24.69 299 SER C O 1
ATOM 8078 N N . THR C 1 321 ? 78.627 65.316 70.258 1.00 21.20 300 THR C N 1
ATOM 8079 C CA . THR C 1 321 ? 77.795 65.335 69.043 1.00 21.58 300 THR C CA 1
ATOM 8080 C C . THR C 1 321 ? 77.428 66.726 68.525 1.00 20.17 300 THR C C 1
ATOM 8081 O O . THR C 1 321 ? 77.252 66.927 67.311 1.00 20.36 300 THR C O 1
ATOM 8085 N N . SER C 1 322 ? 77.260 67.676 69.431 1.00 19.17 301 SER C N 1
ATOM 8086 C CA . SER C 1 322 ? 76.560 68.910 69.070 1.00 19.34 301 SER C CA 1
ATOM 8087 C C . SER C 1 322 ? 76.761 69.944 70.152 1.00 19.33 301 SER C C 1
ATOM 8088 O O . SER C 1 322 ? 77.216 69.608 71.248 1.00 19.32 301 SER C O 1
ATOM 8091 N N . LEU C 1 323 ? 76.408 71.190 69.839 1.00 19.64 302 LEU C N 1
ATOM 8092 C CA . LEU C 1 323 ? 76.439 72.301 70.792 1.00 18.78 302 LEU C CA 1
ATOM 8093 C C . LEU C 1 323 ? 75.022 72.557 71.264 1.00 19.05 302 LEU C C 1
ATOM 8094 O O . LEU C 1 323 ? 74.045 72.163 70.604 1.00 18.93 302 LEU C O 1
ATOM 8099 N N . PHE C 1 324 ? 74.894 73.213 72.412 1.00 19.08 303 PHE C N 1
ATOM 8100 C CA . PHE C 1 324 ? 73.563 73.704 72.830 1.00 19.47 303 PHE C CA 1
ATOM 8101 C C . PHE C 1 324 ? 73.701 75.013 73.588 1.00 18.93 303 PHE C C 1
ATOM 8102 O O . PHE C 1 324 ? 74.755 75.308 74.159 1.00 18.22 303 PHE C O 1
ATOM 8110 N N . SER C 1 325 ? 72.614 75.783 73.596 1.00 18.76 304 SER C N 1
ATOM 8111 C CA . SER C 1 325 ? 72.480 76.924 74.483 1.00 18.92 304 SER C CA 1
ATOM 8112 C C . SER C 1 325 ? 71.007 77.004 74.858 1.00 19.76 304 SER C C 1
ATOM 8113 O O . SER C 1 325 ? 70.120 76.901 73.984 1.00 20.00 304 SER C O 1
ATOM 8116 N N . ARG C 1 326 ? 70.751 77.125 76.157 1.00 19.67 305 ARG C N 1
ATOM 8117 C CA . ARG C 1 326 ? 69.395 77.118 76.661 1.00 19.77 305 ARG C CA 1
ATOM 8118 C C . ARG C 1 326 ? 69.195 78.313 77.577 1.00 19.24 305 ARG C C 1
ATOM 8119 O O . ARG C 1 326 ? 69.921 78.471 78.555 1.00 19.73 305 ARG C O 1
ATOM 8127 N N . TRP C 1 327 ? 68.180 79.119 77.265 1.00 19.04 306 TRP C N 1
ATOM 8128 C CA . TRP C 1 327 ? 67.692 80.145 78.168 1.00 18.63 306 TRP C CA 1
ATOM 8129 C C . TRP C 1 327 ? 66.475 79.640 78.936 1.00 19.20 306 TRP C C 1
ATOM 8130 O O . TRP C 1 327 ? 65.580 79.025 78.347 1.00 18.35 306 TRP C O 1
ATOM 8141 N N . GLU C 1 328 ? 66.466 79.891 80.247 1.00 19.90 307 GLU C N 1
ATOM 8142 C CA . GLU C 1 328 ? 65.286 79.661 81.093 1.00 21.57 307 GLU C CA 1
ATOM 8143 C C . GLU C 1 328 ? 65.063 80.838 82.031 1.00 23.45 307 GLU C C 1
ATOM 8144 O O . GLU C 1 328 ? 66.027 81.495 82.416 1.00 23.61 307 GLU C O 1
ATOM 8150 N N . PRO C 1 329 ? 63.799 81.088 82.443 1.00 25.08 308 PRO C N 1
ATOM 8151 C CA . PRO C 1 329 ? 63.548 82.237 83.308 1.00 27.49 308 PRO C CA 1
ATOM 8152 C C . PRO C 1 329 ? 64.134 82.077 84.707 1.00 29.94 308 PRO C C 1
ATOM 8153 O O . PRO C 1 329 ? 64.217 83.070 85.452 1.00 31.32 308 PRO C O 1
ATOM 8157 N N . LYS C 1 330 ? 64.519 80.846 85.045 1.00 31.99 309 LYS C N 1
ATOM 8158 C CA . LYS C 1 330 ? 65.119 80.519 86.330 1.00 35.06 309 LYS C CA 1
ATOM 8159 C C . LYS C 1 330 ? 64.280 81.089 87.476 1.00 35.26 309 LYS C C 1
ATOM 8160 O O . LYS C 1 330 ? 63.540 80.353 88.130 1.00 35.98 309 LYS C O 1
#

CATH classification: 3.40.50.150 (+1 more: 2.60.40.1180)

Secondary structure (DSSP, 8-state):
--SS------SPPPEEEEEEEEEE---TTEEEEEEETTEEEEEETTEEEEEE-TT--S---S-HHHHHT-SEEEE-----EEE-SSSPPPSEEEEEETTEEEEEE--SSS--S--GGGHHHHHHHHHHHHHSSSPPEEEEET-TT-HHHHHHHHTT-EEEEE-S-HHHHHHHHHHHHHHT-TTS-EEEE-S---HHHHHHHHT--BSEEEE---SEEE-TT--EEEHHHHS---HHHHHTB-TT--EEEEEE--TTS-TT---------S-SEEEEEEEEEE---SSS-----EEEEEEEEEEE--/--SS------SPPPEEEEEEEEEE--SSSEEEEEEETTEEEEEETTEEEEEE-TT--S--SS-HHHHHT-SEEEE----EEE-SSSPPPSEEEEEETTEEEEEE--SSS--S--GGGHHHHHHHHHHHHH-SS--EEEEET-TT-HHHHHHHHTT-EEEEEES-HHHHHHHHHHHHHTT-TTS-EEEEES---HHHHHHHHT--BSEEEE---SEEE-TT--EEEHHHHS---HHHHHTB-TT--EEEEEE-S-SS-TT---------S-SEEEEEEEEEE---TTS-----EEEEEEEEEEE--/--SSS-----S-PPEEEEEEEEEE---SSEEEEEEETTEEEEEETTEEEEEE-TT--S---S-HHHHTT-SEEEE-----EEE-SSS--SSEEEEEETTEEEEEE--SSS--S--GGGHHHHHHHHHHHHH-SS--EEEEET-TT-HHHHHHHHHT-EEEEEES-HHHHHHHHHHHHHTT-TTS-EEEEES---HHHHHHHHT--BSEEEE---SEEE-TT--EEEHHHHS---HHHHHTB-TT--EEEEEE-S-SS-TT---------S-SEEEEEEEEEE---TTS-----EEEEEEEEEEE--

Organism: Agrobacterium fabrum (strain C58 / ATCC 33970) (NCBI:txid176299)

B-factor: mean 25.17, std 8.19, range [11.4, 84.0]

Nearest PDB structures (foldseek):
  2igt-assembly1_B  TM=1.002E+00  e=4.291E-68  Agrobacterium fabrum str. C58
  2igt-assembly1_C  TM=9.974E-01  e=5.689E-65  Agrobacterium fabrum str. C58
  2igt-assembly1_A  TM=9.967E-01  e=1.098E-63  Agrobacterium fabrum str. C58
  3vse-assembly4_D  TM=7.115E-01  e=1.727E-13  Staphylococcus aureus subsp. aureus Mu50
  3egi-assembly1_C  TM=7.128E-01  e=5.629E-09  Homo sapiens

Radius of gyration: 33.26 Å; Cα contacts (8 Å, |Δi|>4): 2267; chains: 3; bounding box: 53×91×88 Å

Solvent-accessible surface area: 40027 Å² total

Foldseek 3Di:
DADPAAFADDAFQAAEAPDDEAEDQDDDQWHWAWAEPQWTWMGGHPFIEIEGHRVRHHHTDADVVVVVPGQWYADPPVVGDIDGPPDDDDQWDWGDDPLFIAIQGDDNGRGRQDDRLCVSVLVVLLCVQQVDPDAFEEEEACCFLPPSVLSSQVSRHQYEYEHQDPVRLVRNVRSCVRRVNNVTNYHYHNWHSVVLVVCLVVQAAGQEYEYEDECWDATNVGHTDHCVRHVLSCLSNVSRHDPNHFKYKYKYFDDDDAQVVLVNSSNHPSYFYKHKHWRWHFHCHDPSNDGDDIGTTIIMIMGGND/DADPAAFDDDAFQAAEDPDDEAEAPLDDQKAWAWAEPQWTWMGGHPFIEIFGHRVRHHDTPDDPVVVVPGQWYADDVCGDIDGVPDDDDAWDWGDDPLFIAIQGDDRHRGGQDDNLCSSVLVVLLCLLLVDPDAFEEEEALQFLNPSVLSNQVSRHQYEYEHQDPVRLVRNCRSCVVRVNNPGNYHYHNWHSVVLVVCLVVLAAGQEYEYEDECWDAHNVGRTDHCVRHVLSCLSNVSRHDLNRFKYKYKYFDDPDAQVVLVNSNNHPSYFYKHKHWRWYFHCHPVNNRTHDIGTTIIMIMGGND/DADDAAFADDAFQAAEDPDDEAEDADFDQKAWAWAEPQWTWIGRRPFIEIEGHNPRHHDTDFDVVVVVPGQWYADDPVQGDIDGVPDDDDFWDWGDGPLFIAIQGDDRHRGRQDDSLCSSVLVVLLCVLLVDPDAFEEEEACCFLPPSVVSNQVSRHQYEYEHQDPVRLVRNVRSCVVRVNNPTRYHYHNWHSVVLVVCLVVQAAGQEYEYEDECWDAHNVGDTDHCVRHVLNCLSNVSRHDPNRFKYKYKYFDDPDFQVVLVNSSNHPLYFYKHKHWRWYFNQHPVSNRTDDIDTTIIMIMGGND

Sequence (917 aa):
ENLYFQGQRTGELPAEHVPVILESSSGAGDFHLIDSGNGLKLEQYGDYRVVRPEAQALWRRPLVPDDRRVWQQNADAIFTGDTGGRWRFPKEALGETWPLSSLLGVEEFLGRFTAFRRHHVGVFPEQIVHWEEWLKNAVEETADDRPLKVLNLFGYTGVASLVAAAAGAEVTHVDASKKAIGWAKENQVLAGLEQQAPIRRWICEDAKFIQREERRRGSTYDIILTDPPKFFGRGTHGEVWQQLFDHLPLLDDICREILSPKALGLVLTAYYSSIIRRAASFYSSHELRETRGAGGVVASGELVIREAGLLDDGGKKTTPGRVLSTSLFSRWEPKENLYFQGQQRTGEELPAEHVPVILEESSSSGGAAGGDFHLIDSGNGLKLEQYGDYRVVRPEAQALWRRPLVPDDRRVWQQNADAIFTGDGGRWRFPKEALGETWPLSLLGVEEFLGRFTAFRRHHVGVFPEQIVHWEWLKNAVETADDRPLKVLNLFGYTGVASLVAAAAGAEEVTHVDASKKAIGWAKENQVLAGLEEQQAPIRRWICEDAKFIQREERRGSTYDIILTDPPKFFGRRGTHGEVWQQLFDHLPLLDICREILSPKALGLVLTAYYSSIIRRAASFYSSHELRETRGAGGVVASGELVIREAGLDGKTPGRVLSTSLFSRWEPKENLYFQGQQRTGEELPAEHHVPVILESSGAGDFHLIDSGNGLKLEQYGDYRVVRPEAQALWRRPLVPDDRRVWQQNADAIFTGDDGGRWRFPKKEEAALLGETWPLSSLLGVEEFLGRFTAFRRHHVGVFPEQIVHWEWLKNAVEETTADRPLKVLNLFGYTGVASLVAAAAGAEEVTHVDASKKAIGWAKENQVLAGLEEQAPIRRWICEDAKFIQREERRGSTYDIILTDPPKFFGRRGTHGEVWQQLFDHLPLLDDICREILSPKALGLVLTAYYSSIIRRAASFYSSHELRETRGAGGVVASGELVIREAGLDGKTPGRVLSTSLFSRWEPK